Protein AF-A0A7X8L1Z5-F1 (afdb_monomer_lite)

pLDDT: mean 70.14, std 25.86, range [22.23, 98.56]

Foldseek 3Di:
DDDDDDDDDDDDDDDDDDDDDDDDDDDDDDDDDDDDDDDDDDDDDDDDDDDDDDDDDDDDDDDDDDDDDDDDDDDDDDDDDDDDDDDDDDDDDDDDDDDDDDDDDDDDDDDDDDDDDDDDDDDDDDDDDDDDDDDDYDDDDDDDDDDDDDDDDDDDDDDDDDDDDDDDDDDDDDDDDDDDDDDDDDDDVPDDDDPDDDDDYDDDDDDDDDDDDDDDDDDYDDDDDDDDDDDDDDDDDDDDDDDDDDDDDDDDDDDDDDDDDDDDDDDDDDDDDDDDDYDDYDFDWDFPDFDQPDPDQAAEAWDKTKTFTDIDHPAAWAKKWKWKDFPVGDIDTDDIDRHGMDMDHHHDWFKIKMKMKTAGPVGDIDIDIDMHTYDDFDKDKAKDKQNHGQAPDAAELFDKIKIFMDIDTHPDDKWKWKWKQDPVRDIDTDPRDRMDIDHHNDWDKIKIKMWMAHPSGDIDIDIGIHTYYYADDKFWDDKDWPPDQVPAAAQDKTKIFTDIDHPAQWAWKWKWKAFPVRDTDTQDIGRHRMGIDGHHDFAKIKIKMKTAGPSGDIDIDIDIGGYHYWDKDKDWDKQNDPDDAAEAQDKIKTDIDIPRRNADKWKWKWKADPVRDIDIADTPDTGIDGHHDFFKMKMKMWIAGPVGDIDIDIDIHGYDYDAKDFPDWDWDDPPAAAQDWIKIATDIDRQPSFQKKKWKWKDDPPRPDTDGPDIDSDRMDIDGHHDFFKMKIKIWMATPVRRIDIDIDIHGHHHDDWKKKKKFFFFDDQPDFFAGWIWMATPQLAIEIEFQFADDDPPPDDDDCADPVRHGGRRCVCCVPVSVLEHAEYEAQAQARSGCVVVLVCQPPVPSHYYQAYEAADDDPVLPDPDDHNDPSNVVSVVVCVVVVRYDHDAAQDWDDDPQKIKHFLHALVLADDDPHSLLRTTKIWMQRGPVRFIEIEREQAAARNQVSSVVVDDLVRLAGQEYECHNLLFRHYFLVSLVSNLHQEYERRGAVVSVPPCPGNVGNVVSPVVRHPYYHYSHPGMDMDMD

Structure (mmCIF, N/CA/C/O backbone):
data_AF-A0A7X8L1Z5-F1
#
_entry.id   AF-A0A7X8L1Z5-F1
#
loop_
_atom_site.group_PDB
_atom_site.id
_atom_site.type_symbol
_atom_site.label_atom_id
_atom_site.label_alt_id
_atom_site.label_comp_id
_atom_site.label_asym_id
_atom_site.label_entity_id
_atom_site.label_seq_id
_atom_site.pdbx_PDB_ins_code
_atom_site.Cartn_x
_atom_site.Cartn_y
_atom_site.Cartn_z
_atom_site.occupancy
_atom_site.B_iso_or_equiv
_atom_site.auth_seq_id
_atom_site.auth_comp_id
_atom_site.auth_asym_id
_atom_site.auth_atom_id
_atom_site.pdbx_PDB_model_num
ATOM 1 N N . MET A 1 1 ? -41.791 -22.025 27.504 1.00 31.03 1 MET A N 1
ATOM 2 C CA . MET A 1 1 ? -42.723 -23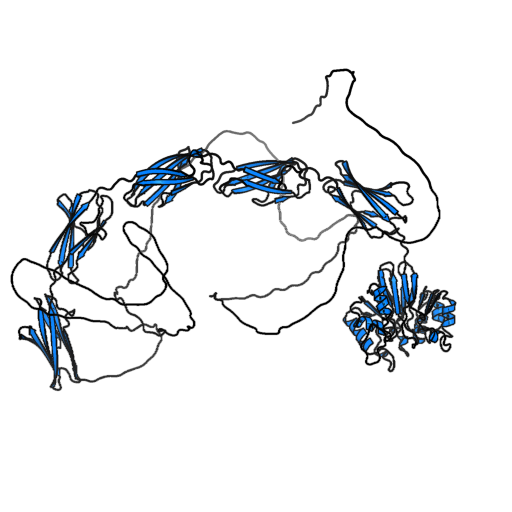.157 27.249 1.00 31.03 1 MET A CA 1
ATOM 3 C C . MET A 1 1 ? -43.768 -22.749 26.196 1.00 31.03 1 MET A C 1
ATOM 5 O O . MET A 1 1 ? -43.553 -21.744 25.533 1.00 31.03 1 MET A O 1
ATOM 9 N N . LYS A 1 2 ? -44.804 -23.564 25.937 1.00 28.52 2 LYS A N 1
ATOM 10 C CA . LYS A 1 2 ? -45.640 -23.544 24.711 1.00 28.52 2 LYS A CA 1
ATOM 11 C C . LYS A 1 2 ? -46.775 -22.493 24.696 1.00 28.52 2 LYS A C 1
ATOM 13 O 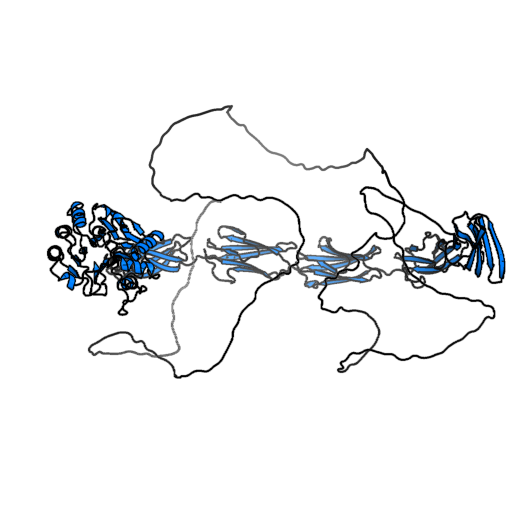O . LYS A 1 2 ? -47.392 -22.276 25.728 1.00 28.52 2 LYS A O 1
ATOM 18 N N . ARG A 1 3 ? -47.151 -22.075 23.467 1.00 29.80 3 ARG A N 1
ATOM 19 C CA . ARG A 1 3 ? -48.397 -21.379 23.017 1.00 29.80 3 ARG A CA 1
ATOM 20 C C . ARG A 1 3 ? -48.553 -19.921 23.505 1.00 29.80 3 ARG A C 1
ATOM 22 O O . ARG A 1 3 ? -48.315 -19.637 24.663 1.00 29.80 3 ARG A O 1
ATOM 29 N N . LYS A 1 4 ? -48.803 -18.920 22.642 1.00 32.81 4 LYS A N 1
ATOM 30 C CA . LYS A 1 4 ? -49.904 -18.687 21.664 1.00 32.81 4 LYS A CA 1
ATOM 31 C C . LYS A 1 4 ? -51.299 -18.575 22.302 1.00 32.81 4 LYS A C 1
ATOM 33 O O . LYS A 1 4 ? -51.945 -19.602 22.484 1.00 32.81 4 LYS A O 1
ATOM 38 N N . LEU A 1 5 ? -51.817 -17.347 22.404 1.00 28.52 5 LEU A N 1
ATOM 39 C CA . LEU A 1 5 ? -52.998 -16.934 21.626 1.00 28.52 5 LEU A CA 1
ATOM 40 C C . LEU A 1 5 ? -53.027 -15.404 21.421 1.00 28.52 5 LEU A C 1
ATOM 42 O O . LEU A 1 5 ? -52.226 -14.689 22.014 1.00 28.52 5 LEU A O 1
ATOM 46 N N . ILE A 1 6 ? -53.905 -14.935 20.532 1.00 34.62 6 ILE A N 1
ATOM 47 C CA . ILE A 1 6 ? -54.082 -13.531 20.127 1.00 34.62 6 ILE A CA 1
ATOM 48 C C . ILE A 1 6 ? -55.367 -12.988 20.759 1.00 34.62 6 ILE A C 1
ATOM 50 O O . ILE A 1 6 ? -56.358 -13.713 20.816 1.00 34.62 6 ILE A O 1
ATOM 54 N N . PHE A 1 7 ? -55.379 -11.705 21.129 1.00 24.94 7 PHE A N 1
ATOM 55 C CA . PHE A 1 7 ? -56.608 -10.913 21.211 1.00 24.94 7 PHE A CA 1
ATOM 56 C C . PHE A 1 7 ? -56.360 -9.483 20.708 1.00 24.94 7 PHE A C 1
ATOM 58 O O . PHE A 1 7 ? -55.353 -8.859 21.033 1.00 24.94 7 PHE A O 1
ATOM 65 N N . THR A 1 8 ? -57.301 -8.967 19.923 1.00 37.53 8 THR A N 1
ATOM 66 C CA . THR A 1 8 ? -57.372 -7.582 19.432 1.00 37.53 8 THR A CA 1
ATOM 67 C C . THR A 1 8 ? -58.816 -7.143 19.607 1.00 37.53 8 THR A C 1
ATOM 69 O O . THR A 1 8 ? -59.666 -7.881 19.123 1.00 37.53 8 THR A O 1
ATOM 72 N N . VAL A 1 9 ? -59.112 -6.008 20.264 1.00 30.67 9 VAL A N 1
ATOM 73 C CA . VAL A 1 9 ? -60.453 -5.365 20.267 1.00 30.67 9 VAL A CA 1
ATOM 74 C C . VAL A 1 9 ? -60.430 -3.997 21.004 1.00 30.67 9 VAL A C 1
ATOM 76 O O . VAL A 1 9 ? -60.041 -3.962 22.163 1.00 30.67 9 VAL A O 1
ATOM 79 N N . LEU A 1 10 ? -60.905 -2.926 20.328 1.00 27.06 10 LEU A N 1
ATOM 80 C CA . LEU A 1 10 ? -61.603 -1.707 20.845 1.00 27.06 10 LEU A CA 1
ATOM 81 C C . LEU A 1 10 ? -60.887 -0.729 21.840 1.00 27.06 10 LEU A C 1
ATOM 83 O O . LEU A 1 10 ? -59.930 -1.113 22.493 1.00 27.06 10 LEU A O 1
ATOM 87 N N . LEU A 1 11 ? -61.306 0.543 22.066 1.00 26.56 11 LEU A N 1
ATOM 88 C CA . LEU A 1 11 ? -62.104 1.568 21.322 1.00 26.56 11 LEU A CA 1
ATOM 89 C C . LEU A 1 11 ? -61.980 2.959 22.022 1.00 26.56 11 LEU A C 1
ATOM 91 O O . LEU A 1 11 ? -61.657 3.002 23.204 1.00 26.56 11 LEU A O 1
ATOM 95 N N . GLY A 1 12 ? -62.364 4.062 21.350 1.00 29.64 12 GLY A N 1
ATOM 96 C CA . GLY A 1 12 ? -62.702 5.379 21.954 1.00 29.64 12 GLY A CA 1
ATOM 97 C C . GLY A 1 12 ? -61.736 6.510 21.541 1.00 29.64 12 GLY A C 1
ATOM 98 O O . GLY A 1 12 ? -60.557 6.389 21.837 1.00 29.64 12 GLY A O 1
ATOM 99 N N . ALA A 1 13 ? -62.062 7.574 20.783 1.00 31.72 13 ALA A N 1
ATOM 100 C CA . ALA A 1 13 ? -63.281 8.396 20.571 1.00 31.72 13 ALA A CA 1
ATOM 101 C C . ALA A 1 13 ? -63.531 9.443 21.696 1.00 31.72 13 ALA A C 1
ATOM 103 O O . ALA A 1 13 ? -63.266 9.136 22.851 1.00 31.72 13 ALA A O 1
ATOM 104 N N . LEU A 1 14 ? -64.024 10.678 21.462 1.00 27.56 14 LEU A N 1
ATOM 105 C CA . LEU A 1 14 ? -64.620 11.319 20.264 1.00 27.56 14 LEU A CA 1
ATOM 106 C C . LEU A 1 14 ? -64.603 12.877 20.365 1.00 27.56 14 LEU A C 1
ATOM 108 O O . LEU A 1 14 ? -64.727 13.369 21.480 1.00 27.56 14 LEU A O 1
ATOM 112 N N . LEU A 1 15 ? -64.532 13.616 19.233 1.00 26.14 15 LEU A N 1
ATOM 113 C CA . LEU A 1 15 ? -65.101 14.969 18.901 1.00 26.14 15 LEU A CA 1
ATOM 114 C C . LEU A 1 15 ? -64.555 15.399 17.494 1.00 26.14 15 LEU A C 1
ATOM 116 O O . LEU A 1 15 ? -63.444 14.986 17.178 1.00 26.14 15 LEU A O 1
ATOM 120 N N . VAL A 1 16 ? -65.187 16.097 16.520 1.00 31.05 16 VAL A N 1
ATOM 121 C CA . VAL A 1 16 ? -66.483 16.821 16.319 1.00 31.05 16 VAL A CA 1
ATOM 122 C C . VAL A 1 16 ? -66.483 18.297 16.805 1.00 31.05 16 VAL A C 1
ATOM 124 O O . VAL A 1 16 ? -66.268 18.506 17.988 1.00 31.05 16 VAL A O 1
ATOM 127 N N . VAL A 1 17 ? -66.734 19.367 16.009 1.00 29.42 17 VAL A N 1
ATOM 128 C CA . VAL A 1 17 ? -66.926 19.553 14.535 1.00 29.42 17 VAL A CA 1
ATOM 129 C C . VAL A 1 17 ? -66.582 21.006 14.066 1.00 29.42 17 VAL A C 1
ATOM 131 O O . VAL A 1 17 ? -66.389 21.890 14.891 1.00 29.42 17 VAL A O 1
ATOM 134 N N . LEU A 1 18 ? -66.512 21.227 12.740 1.00 32.94 18 LEU A N 1
ATOM 135 C CA . LEU A 1 18 ? -66.265 22.465 11.942 1.00 32.94 18 LEU A CA 1
ATOM 136 C C . LEU A 1 18 ? -66.753 23.850 12.464 1.00 32.94 18 LEU A C 1
ATOM 138 O O . LEU A 1 18 ? -67.909 23.972 12.866 1.00 32.94 18 LEU A O 1
ATOM 142 N N . SER A 1 19 ? -65.962 24.924 12.232 1.00 31.11 19 SER A N 1
ATOM 143 C CA . SER A 1 19 ? -66.313 26.178 11.477 1.00 31.11 19 SER A CA 1
ATOM 144 C C . SER A 1 19 ? -65.438 27.417 11.830 1.00 31.11 19 SER A C 1
ATOM 146 O O . SER A 1 19 ? -64.791 27.420 12.871 1.00 31.11 19 SER A O 1
ATOM 148 N N . HIS A 1 20 ? -65.505 28.482 11.001 1.00 29.56 20 HIS A N 1
ATOM 149 C CA . HIS A 1 20 ? -64.754 29.774 11.018 1.00 29.56 20 HIS A CA 1
ATOM 150 C C . HIS A 1 20 ? -63.300 29.692 10.478 1.00 29.56 20 HIS A C 1
ATOM 152 O O . HIS A 1 20 ? -62.612 28.730 10.797 1.00 29.56 20 HIS A O 1
ATOM 158 N N . SER A 1 21 ? -62.722 30.562 9.623 1.00 29.17 21 SER A N 1
ATOM 159 C CA . SER A 1 21 ? -63.048 31.857 8.952 1.00 29.17 21 SER A CA 1
ATOM 160 C C . SER A 1 21 ? -62.387 33.134 9.521 1.00 29.17 21 SER A C 1
ATOM 162 O O . SER A 1 21 ? -62.649 33.484 10.663 1.00 29.17 21 SER A O 1
ATOM 164 N N . VAL A 1 22 ? -61.698 33.886 8.629 1.00 30.58 22 VAL A N 1
ATOM 165 C CA . VAL A 1 22 ? -61.209 35.299 8.727 1.00 30.58 22 VAL A CA 1
ATOM 166 C C . VAL A 1 22 ? -59.967 35.560 9.624 1.00 30.58 22 VAL A C 1
ATOM 168 O O . VAL A 1 22 ? -59.909 35.020 10.718 1.00 30.58 22 VAL A O 1
ATOM 171 N N . ALA A 1 23 ? -58.982 36.432 9.306 1.00 32.50 23 ALA A N 1
ATOM 172 C CA . ALA A 1 23 ? -58.374 36.948 8.044 1.00 32.50 23 ALA A CA 1
ATOM 173 C C . ALA A 1 23 ? -57.169 37.898 8.360 1.00 32.50 23 ALA A C 1
ATOM 175 O O . ALA A 1 23 ? -57.100 38.377 9.486 1.00 32.50 23 ALA A O 1
ATOM 176 N N . VAL A 1 24 ? -56.379 38.297 7.329 1.00 32.56 24 VAL A N 1
ATOM 177 C CA . VAL A 1 24 ? -55.688 39.628 7.180 1.00 32.56 24 VAL A CA 1
ATOM 178 C C . VAL A 1 24 ? -54.509 39.934 8.149 1.00 32.56 24 VAL A C 1
ATOM 180 O O . VAL A 1 24 ? -54.514 39.478 9.282 1.00 32.56 24 VAL A O 1
ATOM 183 N N . CYS A 1 25 ? -53.427 40.672 7.827 1.00 30.58 25 CYS A N 1
ATOM 184 C CA . CYS A 1 25 ? -52.890 41.390 6.635 1.00 30.58 25 CYS A CA 1
ATOM 185 C C . CYS A 1 25 ? -51.345 41.139 6.577 1.00 30.58 25 CYS A C 1
ATOM 187 O O . CYS A 1 25 ? -50.860 40.409 7.437 1.00 30.58 25 CYS A O 1
ATOM 189 N N . ALA A 1 26 ? -50.453 41.665 5.720 1.00 32.69 26 ALA A N 1
ATOM 190 C CA . ALA A 1 26 ? -50.363 42.663 4.625 1.00 32.69 26 ALA A CA 1
ATOM 191 C C . ALA A 1 26 ? -48.985 42.412 3.924 1.00 32.69 26 ALA A C 1
ATOM 193 O O . ALA A 1 26 ? -48.121 41.816 4.567 1.00 32.69 26 ALA A O 1
ATOM 194 N N . CYS A 1 27 ? -48.622 42.838 2.706 1.00 28.25 27 CYS A N 1
ATOM 195 C CA . CYS A 1 27 ? -49.289 43.497 1.571 1.00 28.25 27 CYS A CA 1
ATOM 196 C C . CYS A 1 27 ? -48.430 43.235 0.297 1.00 28.25 27 CYS A C 1
ATOM 198 O O . CYS A 1 27 ? -47.207 43.230 0.407 1.00 28.25 27 CYS A O 1
ATOM 200 N N . ASP A 1 28 ? -49.088 42.999 -0.846 1.00 33.00 28 ASP A N 1
ATOM 201 C CA . ASP A 1 28 ? -49.024 43.763 -2.118 1.00 33.00 28 ASP A CA 1
ATOM 202 C C . ASP A 1 28 ? -47.635 44.031 -2.799 1.00 33.00 28 ASP A C 1
ATOM 204 O O . ASP A 1 28 ? -46.671 44.399 -2.137 1.00 33.00 28 ASP A O 1
ATOM 208 N N . ASP A 1 29 ? -47.448 43.957 -4.134 1.00 32.94 29 ASP A N 1
ATOM 209 C CA . ASP A 1 29 ? -48.380 43.625 -5.238 1.00 32.94 29 ASP A CA 1
ATOM 210 C C . ASP A 1 29 ? -47.686 43.355 -6.612 1.00 32.94 29 ASP A C 1
ATOM 212 O O . ASP A 1 29 ? -46.483 43.572 -6.729 1.00 32.94 29 ASP A O 1
ATOM 216 N N . ILE A 1 30 ? -48.490 43.004 -7.643 1.00 29.25 30 ILE A N 1
ATOM 217 C CA . ILE A 1 30 ? -48.342 43.299 -9.111 1.00 29.25 30 ILE A CA 1
ATOM 218 C C . ILE A 1 30 ? -47.071 42.758 -9.843 1.00 29.25 30 ILE A C 1
ATOM 220 O O . ILE A 1 30 ? -45.951 43.098 -9.487 1.00 29.25 30 ILE A O 1
ATOM 224 N N . THR A 1 31 ? -47.097 41.824 -10.821 1.00 30.09 31 THR A N 1
ATOM 225 C CA . THR A 1 31 ? -47.753 41.730 -12.172 1.00 30.09 31 THR A CA 1
ATOM 226 C C . THR A 1 31 ? -47.145 42.689 -13.242 1.00 30.09 31 THR A C 1
ATOM 228 O O . THR A 1 31 ? -46.479 43.644 -12.870 1.00 30.09 31 THR A O 1
ATOM 231 N N . VAL A 1 32 ? -47.212 42.495 -14.580 1.00 30.80 32 VAL A N 1
ATOM 232 C CA . VAL A 1 32 ? -48.039 41.630 -15.463 1.00 30.80 32 VAL A CA 1
ATOM 233 C C . VAL A 1 32 ? -47.394 41.452 -16.881 1.00 30.80 32 VAL A C 1
ATOM 235 O O . VAL A 1 32 ? -46.635 42.326 -17.274 1.00 30.80 32 VAL A O 1
ATOM 238 N N . GLU A 1 33 ? -47.737 40.370 -17.615 1.00 30.11 33 GLU A N 1
ATOM 239 C CA . GLU A 1 33 ? -47.738 40.139 -19.107 1.00 30.11 33 GLU A CA 1
ATOM 240 C C . GLU A 1 33 ? -46.470 40.406 -19.991 1.00 30.11 33 GLU A C 1
ATOM 242 O O . GLU A 1 33 ? -45.600 41.190 -19.642 1.00 30.11 33 GLU A O 1
ATOM 247 N N . ASN A 1 34 ? -46.146 39.559 -20.994 1.00 31.00 34 ASN A N 1
ATOM 248 C CA . ASN A 1 34 ? -46.518 39.518 -22.445 1.00 31.00 34 ASN A CA 1
ATOM 249 C C . ASN A 1 34 ? -46.028 40.759 -23.271 1.00 31.00 34 ASN A C 1
ATOM 251 O O . ASN A 1 34 ? -45.773 41.807 -22.697 1.00 31.00 34 ASN A O 1
ATOM 255 N N . ASP A 1 35 ? -45.844 40.764 -24.605 1.00 30.86 35 ASP A N 1
ATOM 256 C CA . ASP A 1 35 ? -46.260 39.844 -25.685 1.00 30.86 35 ASP A CA 1
ATOM 257 C C . ASP A 1 35 ? -45.525 40.137 -27.041 1.00 30.86 35 ASP A C 1
ATOM 259 O O . ASP A 1 35 ? -44.952 41.217 -27.180 1.00 30.86 35 ASP A O 1
ATOM 263 N N . LEU A 1 36 ? -45.667 39.260 -28.063 1.00 29.14 36 LEU A N 1
ATOM 264 C CA . LEU A 1 36 ? -45.465 39.489 -29.532 1.00 29.14 36 LEU A CA 1
ATOM 265 C C . LEU A 1 36 ? -44.030 39.859 -30.050 1.00 29.14 36 LEU A C 1
ATOM 267 O O . LEU A 1 36 ? -43.188 40.312 -29.289 1.00 29.14 36 LEU A O 1
ATOM 271 N N . LEU A 1 37 ? -43.640 39.775 -31.345 1.00 28.55 37 LEU A N 1
ATOM 272 C CA . LEU A 1 37 ? -43.976 38.919 -32.517 1.00 28.55 37 LEU A CA 1
ATOM 273 C C . LEU A 1 37 ? -42.913 39.089 -33.646 1.00 28.55 37 LEU A C 1
ATOM 275 O O . LEU A 1 37 ? -42.293 40.142 -33.724 1.00 28.55 37 LEU A O 1
ATOM 279 N N . ASN A 1 38 ? -42.893 38.149 -34.613 1.00 29.39 38 ASN A N 1
ATOM 280 C CA . ASN A 1 38 ? -42.380 38.258 -36.008 1.00 29.39 38 ASN A CA 1
ATOM 281 C C . ASN A 1 38 ? -40.851 38.447 -36.220 1.00 29.39 38 ASN A C 1
ATOM 283 O O . ASN A 1 38 ? -40.233 39.248 -35.539 1.00 29.39 38 ASN A O 1
ATOM 287 N N . ASN A 1 39 ? -40.130 37.698 -37.077 1.00 29.89 39 ASN A N 1
ATOM 288 C CA . ASN A 1 39 ? -40.302 37.158 -38.458 1.00 29.89 39 ASN A CA 1
ATOM 289 C C . ASN A 1 39 ? -39.622 38.028 -39.543 1.00 29.89 39 ASN A C 1
ATOM 291 O O . ASN A 1 39 ? -39.579 39.244 -39.397 1.00 29.89 39 ASN A O 1
ATOM 295 N N . VAL A 1 40 ? -39.220 37.376 -40.657 1.00 31.50 40 VAL A N 1
ATOM 296 C CA . VAL A 1 40 ? -38.473 37.881 -41.848 1.00 31.50 40 VAL A CA 1
ATOM 297 C C . VAL A 1 40 ? -36.939 37.928 -41.656 1.00 31.50 40 VAL A C 1
ATOM 299 O O . VAL A 1 40 ? -36.495 38.414 -40.624 1.00 31.50 40 VAL A O 1
ATOM 302 N N . ALA A 1 41 ? -36.067 37.512 -42.595 1.00 31.06 41 ALA A N 1
ATOM 303 C CA . ALA A 1 41 ? -36.121 36.513 -43.692 1.00 31.06 41 ALA A CA 1
ATOM 304 C C . ALA A 1 41 ? -34.689 36.286 -44.272 1.00 31.06 41 ALA A C 1
ATOM 306 O O . ALA A 1 41 ? -33.790 37.056 -43.958 1.00 31.06 41 ALA A O 1
ATOM 307 N N . GLU A 1 42 ? -34.549 35.285 -45.156 1.00 31.81 42 GLU A N 1
ATOM 308 C CA . GLU A 1 42 ? -33.520 35.124 -46.219 1.00 31.81 42 GLU A CA 1
ATOM 309 C C . GLU A 1 42 ? -32.019 34.935 -45.853 1.00 31.81 42 GLU A C 1
ATOM 311 O O . GLU A 1 42 ? -31.296 35.856 -45.493 1.00 31.81 42 GLU A O 1
ATOM 316 N N . ASP A 1 43 ? -31.578 33.688 -46.076 1.00 32.19 43 ASP A N 1
ATOM 317 C CA . ASP A 1 43 ? -30.463 33.260 -46.944 1.00 32.19 43 ASP A CA 1
ATOM 318 C C . ASP A 1 43 ? -28.969 33.581 -46.660 1.00 32.19 43 ASP A C 1
ATOM 320 O O . ASP A 1 43 ? -28.426 34.625 -47.013 1.00 32.19 43 ASP A O 1
ATOM 324 N N . ASP A 1 44 ? -28.290 32.489 -46.266 1.00 30.78 44 ASP A N 1
ATOM 325 C CA . ASP A 1 44 ? -27.117 31.876 -46.937 1.00 30.78 44 ASP A CA 1
ATOM 326 C C . ASP A 1 44 ? -25.705 32.004 -46.294 1.00 30.78 44 ASP A C 1
ATOM 328 O O . ASP A 1 44 ? -25.262 33.059 -45.852 1.00 30.78 44 ASP A O 1
ATOM 332 N N . LYS A 1 45 ? -24.991 30.865 -46.360 1.00 30.77 45 LYS A N 1
ATOM 333 C CA . LYS A 1 45 ? -23.546 30.586 -46.156 1.00 30.77 45 LYS A CA 1
ATOM 334 C C . LYS A 1 45 ? -22.906 30.511 -44.754 1.00 30.77 45 LYS A C 1
ATOM 336 O O . LYS A 1 45 ? -22.658 31.500 -44.080 1.00 30.77 45 LYS A O 1
ATOM 341 N N . ASP A 1 46 ? -22.466 29.277 -44.483 1.00 29.73 46 ASP A N 1
ATOM 342 C CA . ASP A 1 46 ? -21.099 28.868 -44.109 1.00 29.73 46 ASP A CA 1
ATOM 343 C C . ASP A 1 46 ? -20.485 29.145 -42.712 1.00 29.73 46 ASP A C 1
ATOM 345 O O . ASP A 1 46 ? -20.172 30.264 -42.324 1.00 29.73 46 ASP A O 1
ATOM 349 N N . VAL A 1 47 ? -20.114 28.010 -42.092 1.00 31.09 47 VAL A N 1
ATOM 350 C CA . VAL A 1 47 ? -18.838 27.719 -41.395 1.00 31.09 47 VAL A CA 1
ATOM 351 C C . VAL A 1 47 ? -18.582 28.282 -39.978 1.00 31.09 47 VAL A C 1
ATOM 353 O O . VAL A 1 47 ? -18.284 29.447 -39.749 1.00 31.09 47 VAL A O 1
ATOM 356 N N . ASP A 1 48 ? -18.592 27.327 -39.041 1.00 29.41 48 ASP A N 1
ATOM 357 C CA . ASP A 1 48 ? -17.757 27.142 -37.843 1.00 29.41 48 ASP A CA 1
ATOM 358 C C . ASP A 1 48 ? -17.391 28.297 -36.882 1.00 29.41 48 ASP A C 1
ATOM 360 O O . ASP A 1 48 ? -16.480 29.097 -37.080 1.00 29.41 48 ASP A O 1
ATOM 364 N N . SER A 1 49 ? -17.889 28.112 -35.653 1.00 28.52 49 SER A N 1
ATOM 365 C CA . SER A 1 49 ? -17.141 28.285 -34.394 1.00 28.52 49 SER A CA 1
ATOM 366 C C . SER A 1 49 ? -16.659 29.692 -33.999 1.00 28.52 49 SER A C 1
ATOM 368 O O . SER A 1 49 ? -15.485 30.036 -34.113 1.00 28.52 49 SER A O 1
ATOM 370 N N . VAL A 1 50 ? -17.530 30.457 -33.326 1.00 26.34 50 VAL A N 1
ATOM 371 C CA . VAL A 1 50 ? -17.089 31.567 -32.462 1.00 26.34 50 VAL A CA 1
ATOM 372 C C . VAL A 1 50 ? -17.817 31.563 -31.115 1.00 26.34 50 VAL A C 1
ATOM 374 O O . VAL A 1 50 ? -19.018 31.802 -31.038 1.00 26.34 50 VAL A O 1
ATOM 377 N N . ALA A 1 51 ? -17.044 31.400 -30.040 1.00 29.16 51 ALA A N 1
ATOM 378 C CA . ALA A 1 51 ? -17.282 32.058 -28.755 1.00 29.16 51 ALA A CA 1
ATOM 379 C C . ALA A 1 51 ? -16.048 32.959 -28.512 1.00 29.16 51 ALA A C 1
ATOM 381 O O . ALA A 1 51 ? -14.922 32.470 -28.550 1.00 29.16 51 ALA A O 1
ATOM 382 N N . ILE A 1 52 ? -16.135 34.296 -28.459 1.00 28.78 52 ILE A N 1
ATOM 383 C CA . ILE A 1 52 ? -16.829 35.097 -27.427 1.00 28.78 52 ILE A CA 1
ATOM 384 C C . ILE A 1 52 ? -16.274 34.660 -26.051 1.00 28.78 52 ILE A C 1
ATOM 386 O O . ILE A 1 52 ? -16.780 33.701 -25.482 1.00 28.78 52 ILE A O 1
ATOM 390 N N . ARG A 1 53 ? -15.128 35.170 -25.540 1.00 29.47 53 ARG A N 1
ATOM 391 C CA . ARG A 1 53 ? -14.553 36.554 -25.525 1.00 29.47 53 ARG A CA 1
ATOM 392 C C . ARG A 1 53 ? -15.507 37.550 -24.829 1.00 29.47 53 ARG A C 1
ATOM 394 O O . ARG A 1 53 ? -16.689 37.514 -25.122 1.00 29.47 53 ARG A O 1
ATOM 401 N N . LEU A 1 54 ? -15.105 38.497 -23.970 1.00 30.09 54 LEU A N 1
ATOM 402 C CA . LEU A 1 54 ? -13.794 38.938 -23.437 1.00 30.09 54 LEU A CA 1
ATOM 403 C C . LEU A 1 54 ? -13.807 38.836 -21.880 1.00 30.09 54 LEU A C 1
ATOM 405 O O . LEU A 1 54 ? -14.747 38.256 -21.350 1.00 30.09 54 LEU A O 1
ATOM 409 N N . ALA A 1 55 ? -12.811 39.221 -21.069 1.00 29.34 55 ALA A N 1
ATOM 410 C CA . ALA A 1 55 ? -12.173 40.535 -20.815 1.00 29.34 55 ALA A CA 1
ATOM 411 C C . ALA A 1 55 ? -11.126 40.330 -19.678 1.00 29.34 55 ALA A C 1
ATOM 413 O O . ALA A 1 55 ? -11.271 39.357 -18.946 1.00 29.34 55 ALA A O 1
ATOM 414 N N . GLU A 1 56 ? -10.077 41.115 -19.381 1.00 30.03 56 GLU A N 1
ATOM 415 C CA . GLU A 1 56 ? -9.384 42.341 -19.859 1.00 30.03 56 GLU A CA 1
ATOM 416 C C . GLU A 1 56 ? -8.025 42.385 -19.068 1.00 30.03 56 GLU A C 1
ATOM 418 O O . GLU A 1 56 ? -7.915 41.680 -18.070 1.00 30.03 56 GLU A O 1
ATOM 423 N N . HIS A 1 57 ? -6.926 43.105 -19.359 1.00 29.50 57 HIS A N 1
ATOM 424 C CA . HIS A 1 57 ? -6.502 44.049 -20.409 1.00 29.50 57 HIS A CA 1
ATOM 425 C C . HIS A 1 57 ? -4.938 44.125 -20.436 1.00 29.50 57 HIS A C 1
ATOM 427 O O . HIS A 1 57 ? -4.329 43.999 -19.383 1.00 29.50 57 HIS A O 1
ATOM 433 N N . TYR A 1 58 ? -4.320 44.370 -21.608 1.00 27.81 58 TYR A N 1
ATOM 434 C CA . TYR A 1 58 ? -3.204 45.320 -21.900 1.00 27.81 58 TYR A CA 1
ATOM 435 C C . TYR A 1 58 ? -1.945 45.442 -20.968 1.00 27.81 58 TYR A C 1
ATOM 437 O O . TYR A 1 58 ? -2.070 45.590 -19.763 1.00 27.81 58 TYR A O 1
ATOM 445 N N . ASN A 1 59 ? -0.689 45.560 -21.458 1.00 28.22 59 ASN A N 1
ATOM 446 C CA . ASN A 1 59 ? -0.177 45.535 -22.845 1.00 28.22 59 ASN A CA 1
ATOM 447 C C . ASN A 1 59 ? 1.370 45.363 -22.982 1.00 28.22 59 ASN A C 1
ATOM 449 O O . ASN A 1 59 ? 2.124 45.830 -22.138 1.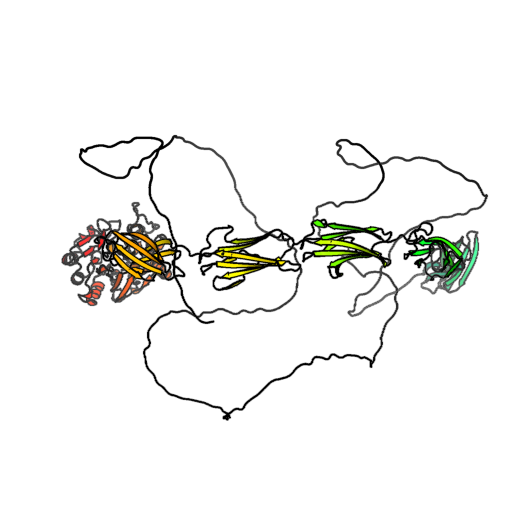00 28.22 59 ASN A O 1
ATOM 453 N N . SER A 1 60 ? 1.796 44.817 -24.133 1.00 29.72 60 SER A N 1
ATOM 454 C CA . SER A 1 60 ? 2.966 45.185 -24.982 1.00 29.72 60 SER A CA 1
ATOM 455 C C . SER A 1 60 ? 4.419 45.384 -24.459 1.00 29.72 60 SER A C 1
ATOM 457 O O . SER A 1 60 ? 4.693 46.335 -23.734 1.00 29.72 60 SER A O 1
ATOM 459 N N . THR A 1 61 ? 5.363 44.702 -25.151 1.00 29.33 61 THR A N 1
ATOM 460 C CA . THR A 1 61 ? 6.699 45.187 -25.649 1.00 29.33 61 THR A CA 1
ATOM 461 C C . THR A 1 61 ? 7.843 45.507 -24.650 1.00 29.33 61 THR A C 1
ATOM 463 O O . THR A 1 61 ? 7.580 45.970 -23.554 1.00 29.33 61 THR A O 1
ATOM 466 N N . SER A 1 62 ? 9.152 45.350 -24.956 1.00 28.86 62 SER A N 1
ATOM 467 C CA . SER A 1 62 ? 9.869 44.793 -26.138 1.00 28.86 62 SER A CA 1
ATOM 468 C C . SER A 1 62 ? 11.406 44.686 -25.949 1.00 28.86 62 SER A C 1
ATOM 470 O O . SER A 1 62 ? 11.986 45.575 -25.340 1.00 28.86 62 SER A O 1
ATOM 472 N N . PHE A 1 63 ? 12.039 43.741 -26.672 1.00 25.84 63 PHE A N 1
ATOM 473 C CA . PHE A 1 63 ? 13.417 43.770 -27.237 1.00 25.84 63 PHE A CA 1
ATOM 474 C C . PHE A 1 63 ? 14.698 43.744 -26.351 1.00 25.84 63 PHE A C 1
ATOM 476 O O . PHE A 1 63 ? 14.791 44.340 -25.287 1.00 25.84 63 PHE A O 1
ATOM 483 N N . SER A 1 64 ? 15.743 43.146 -26.955 1.00 26.16 64 SER A N 1
ATOM 484 C CA . SER A 1 64 ? 17.208 43.289 -26.739 1.00 26.16 64 SER A CA 1
ATOM 485 C C . SER A 1 64 ? 17.897 42.812 -25.441 1.00 26.16 64 SER A C 1
ATOM 487 O O . SER A 1 64 ? 17.614 43.251 -24.335 1.00 26.16 64 SER A O 1
ATOM 489 N N . SER A 1 65 ? 18.924 41.981 -25.653 1.00 27.97 65 SER A N 1
ATOM 490 C CA . SER A 1 65 ? 20.017 41.546 -24.759 1.00 27.97 65 SER A CA 1
ATOM 491 C C . SER A 1 65 ? 21.375 42.057 -25.322 1.00 27.97 65 SER A C 1
ATOM 493 O O . SER A 1 65 ? 21.334 42.751 -26.344 1.00 27.97 65 SER A O 1
ATOM 495 N N . PRO A 1 66 ? 22.586 41.707 -24.808 1.00 55.94 66 PRO A N 1
ATOM 496 C CA . PRO A 1 66 ? 23.042 41.201 -23.495 1.00 55.94 66 PRO A CA 1
ATOM 497 C C . PRO A 1 66 ? 23.978 42.276 -22.820 1.00 55.94 66 PRO A C 1
ATOM 499 O O . PRO A 1 66 ? 23.550 43.426 -22.943 1.00 55.94 66 PRO A O 1
ATOM 502 N N . PRO A 1 67 ? 25.151 42.069 -22.120 1.00 46.06 67 PRO A N 1
ATOM 503 C CA . PRO A 1 67 ? 26.273 41.106 -22.356 1.00 46.06 67 PRO A CA 1
ATOM 504 C C . PRO A 1 67 ? 27.043 40.488 -21.129 1.00 46.06 67 PRO A C 1
ATOM 506 O O . PRO A 1 67 ? 27.053 41.051 -20.041 1.00 46.06 67 PRO A O 1
ATOM 509 N N . THR A 1 68 ? 27.862 39.437 -21.385 1.00 30.89 68 THR A N 1
ATOM 510 C CA . THR A 1 68 ? 29.155 39.052 -20.699 1.00 30.89 68 THR A CA 1
ATOM 511 C C . THR A 1 68 ? 29.175 38.611 -19.202 1.00 30.89 68 THR A C 1
ATOM 513 O O . THR A 1 68 ? 28.265 38.962 -18.468 1.00 30.89 68 THR A O 1
ATOM 516 N N . PHE A 1 69 ? 30.155 37.855 -18.639 1.00 27.36 69 PHE A N 1
ATOM 517 C CA . PHE A 1 69 ? 31.408 37.182 -19.110 1.00 27.36 69 PHE A CA 1
ATOM 518 C C . PHE A 1 69 ? 31.869 36.052 -18.120 1.00 27.36 69 PHE A C 1
ATOM 520 O O . PHE A 1 69 ? 31.784 36.304 -16.924 1.00 27.36 69 PHE A O 1
ATOM 527 N N . SER A 1 70 ? 32.497 34.940 -18.593 1.00 29.22 70 SER A N 1
ATOM 528 C CA . SER A 1 70 ? 33.441 33.987 -17.880 1.00 29.22 70 SER A CA 1
ATOM 529 C C . SER A 1 70 ? 32.980 33.277 -16.569 1.00 29.22 70 SER A C 1
ATOM 531 O O . SER A 1 70 ? 32.078 33.780 -15.920 1.00 29.22 70 SER A O 1
ATOM 533 N N . SER A 1 71 ? 33.513 32.163 -16.019 1.00 31.16 71 SER A N 1
ATOM 534 C CA . SER A 1 71 ? 34.395 30.982 -16.332 1.00 31.16 71 SER A CA 1
ATOM 535 C C . SER A 1 71 ? 34.227 29.976 -15.133 1.00 31.16 71 SER A C 1
ATOM 537 O O . SER A 1 71 ? 33.465 30.320 -14.234 1.00 31.16 71 SER A O 1
ATOM 539 N N . ALA A 1 72 ? 34.798 28.771 -14.922 1.00 30.00 72 ALA A N 1
ATOM 540 C CA . ALA A 1 72 ? 35.856 27.856 -15.439 1.00 30.00 72 ALA A CA 1
ATOM 541 C C . ALA A 1 72 ? 35.400 26.374 -15.098 1.00 30.00 72 ALA A C 1
ATOM 543 O O . ALA A 1 72 ? 34.286 26.250 -14.592 1.00 30.00 72 ALA A O 1
ATOM 544 N N . ILE A 1 73 ? 36.016 25.196 -15.357 1.00 30.06 73 ILE A N 1
ATOM 545 C CA . ILE A 1 73 ? 37.391 24.675 -15.619 1.00 30.06 73 ILE A CA 1
ATOM 546 C C . ILE A 1 73 ? 38.285 24.602 -14.343 1.00 30.06 73 ILE A C 1
ATOM 548 O O . ILE A 1 73 ? 38.574 25.653 -13.779 1.00 30.06 73 ILE A O 1
ATOM 552 N N . ASP A 1 74 ? 38.775 23.446 -13.835 1.00 30.73 74 ASP A N 1
ATOM 553 C CA . ASP A 1 74 ? 38.544 22.015 -14.184 1.00 30.73 74 ASP A CA 1
ATOM 554 C C . ASP A 1 74 ? 38.951 21.000 -13.062 1.00 30.73 74 ASP A C 1
ATOM 556 O O . ASP A 1 74 ? 39.592 21.388 -12.090 1.00 30.73 74 ASP A O 1
ATOM 560 N N . GLU A 1 75 ? 38.603 19.715 -13.262 1.00 30.08 75 GLU A N 1
ATOM 561 C CA . GLU A 1 75 ? 39.266 18.433 -12.865 1.00 30.08 75 GLU A CA 1
ATOM 562 C C . GLU A 1 75 ? 39.826 18.044 -11.444 1.00 30.08 75 GLU A C 1
ATOM 564 O O . GLU A 1 75 ? 40.658 18.713 -10.841 1.00 30.08 75 GLU A O 1
ATOM 569 N N . ASN A 1 76 ? 39.567 16.756 -11.109 1.00 29.59 76 ASN A N 1
ATOM 570 C CA . ASN A 1 76 ? 40.481 15.699 -10.580 1.00 29.59 76 ASN A CA 1
ATOM 571 C C . ASN A 1 76 ? 40.714 15.368 -9.070 1.00 29.59 76 ASN A C 1
ATOM 573 O O . ASN A 1 76 ? 40.559 16.176 -8.161 1.00 29.59 76 ASN A O 1
ATOM 577 N N . SER A 1 77 ? 41.163 14.106 -8.866 1.00 28.84 77 SER A N 1
ATOM 578 C CA . SER A 1 77 ? 41.401 13.291 -7.637 1.00 28.84 77 SER A CA 1
ATOM 579 C C . SER A 1 77 ? 40.144 12.740 -6.920 1.00 28.84 77 SER A C 1
ATOM 581 O O . SER A 1 77 ? 39.177 13.474 -6.764 1.00 28.84 77 SER A O 1
ATOM 583 N N . HIS A 1 78 ? 39.952 11.456 -6.552 1.00 30.44 78 HIS A N 1
ATOM 584 C CA . HIS A 1 78 ? 40.736 10.230 -6.218 1.00 30.44 78 HIS A CA 1
ATOM 585 C C . HIS A 1 78 ? 41.070 9.968 -4.725 1.00 30.44 78 HIS A C 1
ATOM 587 O O . HIS A 1 78 ? 41.973 10.588 -4.184 1.00 30.44 78 HIS A O 1
ATOM 593 N N . ILE A 1 79 ? 40.471 8.870 -4.214 1.00 26.73 79 ILE A N 1
ATOM 594 C CA . ILE A 1 79 ? 41.085 7.777 -3.409 1.00 26.73 79 ILE A CA 1
ATOM 595 C C . ILE A 1 79 ? 41.313 7.974 -1.883 1.00 26.73 79 ILE A C 1
ATOM 597 O O . ILE A 1 79 ? 41.928 8.938 -1.458 1.00 26.73 79 ILE A O 1
ATOM 601 N N . GLU A 1 80 ? 40.885 6.945 -1.116 1.00 27.36 80 GLU A N 1
ATOM 602 C CA . GLU A 1 80 ? 41.316 6.541 0.253 1.00 27.36 80 GLU A CA 1
ATOM 603 C C . GLU A 1 80 ? 41.058 7.482 1.466 1.00 27.36 80 GLU A C 1
ATOM 605 O O . GLU A 1 80 ? 40.875 8.682 1.315 1.00 27.36 80 GLU A O 1
ATOM 610 N N . ASN A 1 81 ? 41.025 7.005 2.728 1.00 28.55 81 ASN A N 1
ATOM 611 C CA . ASN A 1 81 ? 40.483 5.736 3.266 1.00 28.55 81 ASN A CA 1
ATOM 612 C C . ASN A 1 81 ? 40.239 5.822 4.798 1.00 28.55 81 ASN A C 1
ATOM 614 O O . ASN A 1 81 ? 40.680 6.767 5.438 1.00 28.55 81 ASN A O 1
ATOM 618 N N . VAL A 1 82 ? 39.600 4.777 5.350 1.00 27.47 82 VAL A N 1
ATOM 619 C CA . VAL A 1 82 ? 39.784 4.173 6.701 1.00 27.47 82 VAL A CA 1
ATOM 620 C C . VAL A 1 82 ? 40.009 5.074 7.932 1.00 27.47 82 VAL A C 1
ATOM 622 O O . VAL A 1 82 ? 41.047 5.703 8.110 1.00 27.47 82 VAL A O 1
ATOM 625 N N . THR A 1 83 ? 39.083 4.947 8.887 1.00 32.09 83 THR A N 1
ATOM 626 C CA . THR A 1 83 ? 39.301 4.636 10.325 1.00 32.09 83 THR A CA 1
ATOM 627 C C . THR A 1 83 ? 37.887 4.447 10.924 1.00 32.09 83 THR A C 1
ATOM 629 O O . THR A 1 83 ? 37.068 5.356 10.829 1.00 32.09 83 THR A O 1
ATOM 632 N N . GLU A 1 84 ? 37.403 3.301 11.432 1.00 30.27 84 GLU A N 1
ATOM 633 C CA . GLU A 1 84 ? 38.035 2.143 12.109 1.00 30.27 84 GLU A CA 1
ATOM 634 C C . GLU A 1 84 ? 38.949 2.593 13.255 1.00 30.27 84 GLU A C 1
ATOM 636 O O . GLU A 1 84 ? 39.780 3.469 13.088 1.00 30.27 84 GLU A O 1
ATOM 641 N N . ILE A 1 85 ? 38.753 2.157 14.498 1.00 32.41 85 ILE A N 1
ATOM 642 C CA . ILE A 1 85 ? 38.811 0.786 15.048 1.00 32.41 85 ILE A CA 1
ATOM 643 C C . ILE A 1 85 ? 37.798 0.733 16.228 1.00 32.41 85 ILE A C 1
ATOM 645 O O . ILE A 1 85 ? 37.723 1.707 16.974 1.00 32.41 85 ILE A O 1
ATOM 649 N N . GLN A 1 86 ? 36.894 -0.235 16.459 1.00 29.61 86 GLN A N 1
ATOM 650 C CA . GLN A 1 86 ? 36.734 -1.658 16.077 1.00 29.61 86 GLN A CA 1
ATOM 651 C C . GLN A 1 86 ? 37.651 -2.648 16.846 1.00 29.61 86 GLN A C 1
ATOM 653 O O . GLN A 1 86 ? 38.438 -2.206 17.670 1.00 29.61 86 GLN A O 1
ATOM 658 N N . LEU A 1 87 ? 37.524 -3.960 16.572 1.00 28.41 87 LEU A N 1
ATOM 659 C CA . LEU A 1 87 ? 38.435 -5.063 16.961 1.00 28.41 87 LEU A CA 1
ATOM 660 C C . LEU A 1 87 ? 38.538 -5.397 18.477 1.00 28.41 87 LEU A C 1
ATOM 662 O O . LEU A 1 87 ? 38.258 -4.562 19.331 1.00 28.41 87 LEU A O 1
ATOM 666 N N . ASP A 1 88 ? 38.846 -6.627 18.916 1.00 28.33 88 ASP A N 1
ATOM 667 C CA . ASP A 1 88 ? 39.102 -7.922 18.234 1.00 28.33 88 ASP A CA 1
ATOM 668 C C . ASP A 1 88 ? 38.093 -8.996 18.745 1.00 28.33 88 ASP A C 1
ATOM 670 O O . ASP A 1 88 ? 37.542 -8.848 19.836 1.00 28.33 88 ASP A O 1
ATOM 674 N N . ILE A 1 89 ? 37.618 -10.004 17.989 1.00 28.45 89 ILE A N 1
ATOM 675 C CA . ILE A 1 89 ? 38.290 -11.154 17.319 1.00 28.45 89 ILE A CA 1
ATOM 676 C C . ILE A 1 89 ? 38.921 -12.137 18.338 1.00 28.45 89 ILE A C 1
ATOM 678 O O . ILE A 1 89 ? 39.605 -11.724 19.263 1.00 28.45 89 ILE A O 1
ATOM 682 N N . GLY A 1 90 ? 38.725 -13.462 18.245 1.00 26.98 90 GLY A N 1
ATOM 683 C CA . GLY A 1 90 ? 37.946 -14.268 17.284 1.00 26.98 90 GLY A CA 1
ATOM 684 C C . GLY A 1 90 ? 38.297 -15.766 17.394 1.00 26.98 90 GLY A C 1
ATOM 685 O O . GLY A 1 90 ? 38.593 -16.209 18.498 1.00 26.98 90 GLY A O 1
ATOM 686 N N . VAL A 1 91 ? 38.344 -16.485 16.250 1.00 30.09 91 VAL A N 1
ATOM 687 C CA . VAL A 1 91 ? 38.934 -17.849 16.064 1.00 30.09 91 VAL A CA 1
ATOM 688 C C . VAL A 1 91 ? 38.085 -19.008 16.668 1.00 30.09 91 VAL A C 1
ATOM 690 O O . VAL A 1 91 ? 37.750 -18.973 17.844 1.00 30.09 91 VAL A O 1
ATOM 693 N N . GLU A 1 92 ? 37.669 -20.079 15.960 1.00 31.72 92 GLU A N 1
ATOM 694 C CA . GLU A 1 92 ? 37.858 -20.521 14.554 1.00 31.72 92 GLU A CA 1
ATOM 695 C C . GLU A 1 92 ? 36.814 -21.597 14.111 1.00 31.72 92 GLU A C 1
ATOM 697 O O . GLU A 1 92 ? 36.254 -22.272 14.971 1.00 31.72 92 GLU A O 1
ATOM 702 N N . ASN A 1 93 ? 36.683 -21.828 12.786 1.00 32.25 93 ASN A N 1
ATOM 703 C CA . ASN A 1 93 ? 36.214 -23.063 12.087 1.00 32.25 93 ASN A CA 1
ATOM 704 C C . ASN A 1 93 ? 34.740 -23.552 12.285 1.00 32.25 93 ASN A C 1
ATOM 706 O O . ASN A 1 93 ? 34.109 -23.277 13.297 1.00 32.25 93 ASN A O 1
ATOM 710 N N . GLU A 1 94 ? 34.076 -24.276 11.359 1.00 30.08 94 GLU A N 1
ATOM 711 C CA . GLU A 1 94 ? 34.448 -24.816 10.028 1.00 30.08 94 GLU A CA 1
ATOM 712 C C . GLU A 1 94 ? 33.206 -25.048 9.104 1.00 30.08 94 GLU A C 1
ATOM 714 O O . GLU A 1 94 ? 32.087 -25.161 9.594 1.00 30.08 94 GLU A O 1
ATOM 719 N N . VAL A 1 95 ? 33.439 -25.210 7.786 1.00 29.95 95 VAL A N 1
ATOM 720 C CA . VAL A 1 95 ? 32.582 -25.818 6.719 1.00 29.95 95 VAL A CA 1
ATOM 721 C C . VAL A 1 95 ? 31.162 -25.264 6.418 1.00 29.95 95 VAL A C 1
ATOM 723 O O . VAL A 1 95 ? 30.237 -25.329 7.222 1.00 29.95 95 VAL A O 1
ATOM 726 N N . GLN A 1 96 ? 30.925 -24.944 5.133 1.00 30.44 96 GLN A N 1
ATOM 727 C CA . GLN A 1 96 ? 29.621 -25.083 4.453 1.00 30.44 96 GLN A CA 1
ATOM 728 C C . GLN A 1 96 ? 29.784 -25.725 3.061 1.00 30.44 96 GLN A C 1
ATOM 730 O O . GLN A 1 96 ? 30.830 -25.579 2.431 1.00 30.44 96 GLN A O 1
ATOM 735 N N . LEU A 1 97 ? 28.729 -26.389 2.568 1.00 29.86 97 LEU A N 1
ATOM 736 C CA . LEU A 1 97 ? 28.561 -26.826 1.173 1.00 29.86 97 LEU A CA 1
ATOM 737 C C . LEU A 1 97 ? 27.102 -26.637 0.715 1.00 29.86 97 LEU A C 1
ATOM 739 O O . LEU A 1 97 ? 26.204 -26.449 1.535 1.00 29.86 97 LEU A O 1
ATOM 743 N N . SER A 1 98 ? 26.901 -26.636 -0.604 1.00 32.94 98 SER A N 1
ATOM 744 C CA . SER A 1 98 ? 25.700 -26.171 -1.310 1.00 32.94 98 SER A CA 1
ATOM 745 C C . SER A 1 98 ? 24.557 -27.189 -1.412 1.00 32.94 98 SER A C 1
ATOM 747 O O . SER A 1 98 ? 24.739 -28.389 -1.202 1.00 32.94 98 SER A O 1
ATOM 749 N N . GLN A 1 99 ? 23.384 -26.711 -1.847 1.00 32.72 99 GLN A N 1
ATOM 750 C CA . GLN A 1 99 ? 22.422 -27.540 -2.574 1.00 32.72 99 GLN A CA 1
ATOM 751 C C . GLN A 1 99 ? 21.606 -26.713 -3.579 1.00 32.72 99 GLN A C 1
ATOM 753 O O . GLN A 1 99 ? 21.287 -25.556 -3.309 1.00 32.72 99 GLN A O 1
ATOM 758 N N . ASP A 1 100 ? 21.301 -27.320 -4.727 1.00 35.19 100 ASP A N 1
ATOM 759 C CA . ASP A 1 100 ? 20.803 -26.631 -5.919 1.00 35.19 100 ASP A CA 1
ATOM 760 C C . ASP A 1 100 ? 19.294 -26.797 -6.195 1.00 35.19 100 ASP A C 1
ATOM 762 O O . ASP A 1 100 ? 18.609 -27.706 -5.728 1.00 35.19 100 ASP A O 1
ATOM 766 N N . GLU A 1 101 ? 18.847 -25.855 -7.019 1.00 35.56 101 GLU A N 1
ATOM 767 C CA . GLU A 1 101 ? 17.642 -25.706 -7.844 1.00 35.56 101 GLU A CA 1
ATOM 768 C C . GLU A 1 101 ? 17.165 -26.956 -8.647 1.00 35.56 101 GLU A C 1
ATOM 770 O O . GLU A 1 101 ? 17.922 -27.905 -8.832 1.00 35.56 101 GLU A O 1
ATOM 775 N N . VAL A 1 102 ? 15.920 -26.907 -9.187 1.00 34.00 102 VAL A N 1
ATOM 776 C CA . VAL A 1 102 ? 15.507 -27.252 -10.594 1.00 34.00 102 VAL A CA 1
ATOM 777 C C . VAL A 1 102 ? 14.077 -27.859 -10.757 1.00 34.00 102 VAL A C 1
ATOM 779 O O . VAL A 1 102 ? 13.849 -29.034 -10.497 1.00 34.00 102 VAL A O 1
ATOM 782 N N . ASN A 1 103 ? 13.166 -27.037 -11.323 1.00 32.50 103 ASN A N 1
ATOM 783 C CA . ASN A 1 103 ? 12.043 -27.273 -12.284 1.00 32.50 103 ASN A CA 1
ATOM 784 C C . ASN A 1 103 ? 10.882 -28.295 -12.067 1.00 32.50 103 ASN A C 1
ATOM 786 O O . ASN A 1 103 ? 11.038 -29.339 -11.449 1.00 32.50 103 ASN A O 1
ATOM 790 N N . GLY A 1 104 ? 9.694 -28.011 -12.667 1.00 28.28 104 GLY A N 1
ATOM 791 C CA . GLY A 1 104 ? 8.490 -28.882 -12.557 1.00 28.28 104 GLY A CA 1
ATOM 792 C C . GLY A 1 104 ? 7.296 -28.776 -13.558 1.00 28.28 104 GLY A C 1
ATOM 793 O O . GLY A 1 104 ? 6.733 -29.816 -13.863 1.00 28.28 104 GLY A O 1
ATOM 794 N N . ILE A 1 105 ? 6.927 -27.598 -14.102 1.00 29.19 105 ILE A N 1
ATOM 795 C CA . ILE A 1 105 ? 5.926 -27.369 -15.202 1.00 29.19 105 ILE A CA 1
ATOM 796 C C . ILE A 1 105 ? 4.419 -27.734 -14.967 1.00 29.19 105 ILE A C 1
ATOM 798 O O . ILE A 1 105 ? 4.006 -28.884 -15.020 1.00 29.19 105 ILE A O 1
ATOM 802 N N . GLU A 1 106 ? 3.598 -26.684 -14.791 1.00 32.09 106 GLU A N 1
ATOM 803 C CA . GLU A 1 106 ? 2.353 -26.289 -15.520 1.00 32.09 106 GLU A CA 1
ATOM 804 C C . GLU A 1 106 ? 1.394 -27.314 -16.220 1.00 32.09 106 GLU A C 1
ATOM 806 O O . GLU A 1 106 ? 1.832 -28.086 -17.068 1.00 32.09 106 GLU A O 1
ATOM 811 N N . LEU A 1 107 ? 0.056 -27.205 -15.993 1.00 28.92 107 LEU A N 1
ATOM 812 C CA . LEU A 1 107 ? -1.004 -26.847 -16.999 1.00 28.92 107 LEU A CA 1
ATOM 813 C C . LEU A 1 107 ? -2.479 -27.229 -16.636 1.00 28.92 107 LEU A C 1
ATOM 815 O O . LEU A 1 107 ? -2.782 -28.379 -16.344 1.00 28.92 107 LEU A O 1
ATOM 819 N N . VAL A 1 108 ? -3.392 -26.256 -16.845 1.00 29.28 108 VAL A N 1
ATOM 820 C CA . VAL A 1 108 ? -4.784 -26.341 -17.397 1.00 29.28 108 VAL A CA 1
ATOM 821 C C . VAL A 1 108 ? -5.933 -27.066 -16.649 1.00 29.28 108 VAL A C 1
ATOM 823 O O . VAL A 1 108 ? -5.897 -28.259 -16.369 1.00 29.28 108 VAL A O 1
ATOM 826 N N . GLU A 1 109 ? -7.058 -26.345 -16.495 1.00 32.50 109 GLU A N 1
ATOM 827 C CA . GLU A 1 109 ? -8.408 -26.883 -16.230 1.00 32.50 109 GLU A CA 1
ATOM 828 C C . GLU A 1 109 ? -9.136 -27.307 -17.524 1.00 32.50 109 GLU A C 1
ATOM 830 O O . GLU A 1 109 ? -9.016 -26.642 -18.553 1.00 32.50 109 GLU A O 1
ATOM 835 N N . ASN A 1 110 ? -9.989 -28.336 -17.463 1.00 28.62 110 ASN A N 1
ATOM 836 C CA . ASN A 1 110 ? -11.133 -28.492 -18.374 1.00 28.62 110 ASN A CA 1
ATOM 837 C C . ASN A 1 110 ? -12.211 -29.401 -17.757 1.00 28.62 110 ASN A C 1
ATOM 839 O O . ASN A 1 110 ? -11.903 -30.470 -17.231 1.00 28.62 110 ASN A O 1
ATOM 843 N N . GLU A 1 111 ? -13.480 -29.010 -17.874 1.00 31.16 111 GLU A N 1
ATOM 844 C CA . GLU A 1 111 ? -14.615 -29.910 -17.636 1.00 31.16 111 GLU A CA 1
ATOM 845 C C . GLU A 1 111 ? -14.798 -30.865 -18.829 1.00 31.16 111 GLU A C 1
ATOM 847 O O . GLU A 1 111 ? -14.648 -30.441 -19.973 1.00 31.16 111 GLU A O 1
ATOM 852 N N . VAL A 1 112 ? -15.240 -32.108 -18.589 1.00 27.17 112 VAL A N 1
ATOM 853 C CA . VAL A 1 112 ? -16.315 -32.746 -19.380 1.00 27.17 112 VAL A CA 1
ATOM 854 C C . VAL A 1 112 ? -16.844 -34.017 -18.696 1.00 27.17 112 VAL A C 1
ATOM 856 O O . VAL A 1 112 ? -16.137 -34.730 -17.991 1.00 27.17 112 VAL A O 1
ATOM 859 N N . LEU A 1 113 ? -18.135 -34.255 -18.924 1.00 28.52 113 LEU A N 1
ATOM 860 C CA . LEU A 1 113 ? -18.995 -35.341 -18.442 1.00 28.52 113 LEU A CA 1
ATOM 861 C C . LEU A 1 113 ? -18.401 -36.767 -18.516 1.00 28.52 113 LEU A C 1
ATOM 863 O O . LEU A 1 113 ? -17.836 -37.159 -19.535 1.00 28.52 113 LEU A O 1
ATOM 867 N N . LEU A 1 114 ? -18.731 -37.596 -17.515 1.00 26.27 114 LEU A N 1
ATOM 868 C CA . LEU A 1 114 ? -18.748 -39.064 -17.616 1.00 26.27 114 LEU A CA 1
ATOM 869 C C . LEU A 1 114 ? -20.140 -39.618 -17.237 1.00 26.27 114 LEU A C 1
ATOM 871 O O . LEU A 1 114 ? -20.741 -39.111 -16.286 1.00 26.27 114 LEU A O 1
ATOM 875 N N . PRO A 1 115 ? -20.670 -40.629 -17.957 1.00 39.44 115 PRO A N 1
ATOM 876 C CA . PRO A 1 115 ? -21.983 -41.214 -17.691 1.00 39.44 115 PRO A CA 1
ATOM 877 C C . PRO A 1 115 ? -21.960 -42.484 -16.812 1.00 39.44 115 PRO A C 1
ATOM 879 O O . PRO A 1 115 ? -20.929 -43.103 -16.583 1.00 39.44 115 PRO A O 1
ATOM 882 N N . GLU A 1 116 ? -23.171 -42.822 -16.369 1.00 29.23 116 GLU A N 1
ATOM 883 C CA . GLU A 1 116 ? -23.754 -44.050 -15.795 1.00 29.23 116 GLU A CA 1
ATOM 884 C C . GLU A 1 116 ? -22.970 -45.384 -15.633 1.00 29.23 116 GLU A C 1
ATOM 886 O O . GLU A 1 116 ? -22.168 -45.799 -16.459 1.00 29.23 116 GLU A O 1
ATOM 891 N N . ALA A 1 117 ? -23.468 -46.149 -14.642 1.00 29.03 117 ALA A N 1
ATOM 892 C CA . ALA A 1 117 ? -23.602 -47.619 -14.601 1.00 29.03 117 ALA A CA 1
ATOM 893 C C . ALA A 1 117 ? -22.439 -48.520 -14.103 1.00 29.03 117 ALA A C 1
ATOM 895 O O . ALA A 1 117 ? -21.687 -49.095 -14.875 1.00 29.03 117 ALA A O 1
ATOM 896 N N . ALA A 1 118 ? -22.475 -48.771 -12.785 1.00 29.05 118 ALA A N 1
ATOM 897 C CA . ALA A 1 118 ? -22.774 -50.078 -12.157 1.00 29.05 118 ALA A CA 1
ATOM 898 C C . ALA A 1 118 ? -21.906 -51.344 -12.405 1.00 29.05 118 ALA A C 1
ATOM 900 O O . ALA A 1 118 ? -21.661 -51.742 -13.535 1.00 29.05 118 ALA A O 1
ATOM 901 N N . LEU A 1 119 ? -21.700 -52.092 -11.298 1.00 28.14 119 LEU A N 1
ATOM 902 C CA . LEU A 1 119 ? -21.139 -53.461 -11.186 1.00 28.14 119 LEU A CA 1
ATOM 903 C C . LEU A 1 119 ? -19.634 -53.569 -11.539 1.00 28.14 119 LEU A C 1
ATOM 905 O O . LEU A 1 119 ? -19.144 -52.872 -12.413 1.00 28.14 119 LEU A O 1
ATOM 909 N N . GLY A 1 120 ? -18.828 -54.424 -10.903 1.00 25.91 120 GLY A N 1
ATOM 910 C CA . GLY A 1 120 ? -19.055 -55.333 -9.770 1.00 25.91 120 GLY A CA 1
ATOM 911 C C . GLY A 1 120 ? -17.973 -56.428 -9.756 1.00 25.91 120 GLY A C 1
ATOM 912 O O . GLY A 1 120 ? -17.590 -56.866 -10.835 1.00 25.91 120 GLY A O 1
ATOM 913 N N . ASP A 1 121 ? -17.530 -56.871 -8.568 1.00 28.88 121 ASP A N 1
ATOM 914 C CA . ASP A 1 121 ? -16.569 -57.982 -8.345 1.00 28.88 121 ASP A CA 1
ATOM 915 C C . ASP A 1 121 ? -15.136 -57.788 -8.934 1.00 28.88 121 ASP A C 1
ATOM 917 O O . ASP A 1 121 ? -14.925 -57.014 -9.859 1.00 28.88 121 ASP A O 1
ATOM 921 N N . SER A 1 122 ? -14.051 -58.417 -8.451 1.00 29.97 122 SER A N 1
ATOM 922 C CA . SER A 1 122 ? -13.749 -59.042 -7.144 1.00 29.97 122 SER A CA 1
ATOM 923 C C . SER A 1 122 ? -12.232 -59.308 -6.996 1.00 29.97 122 SER A C 1
ATOM 925 O O . SER A 1 122 ? -11.579 -59.552 -8.001 1.00 29.97 122 SER A O 1
ATOM 927 N N . LEU A 1 123 ? -11.742 -59.399 -5.747 1.00 27.89 123 LEU A N 1
ATOM 928 C CA . LEU A 1 123 ? -10.644 -60.275 -5.260 1.00 27.89 123 LEU A CA 1
ATOM 929 C C . LEU A 1 123 ? -9.268 -60.316 -5.975 1.00 27.89 123 LEU A C 1
ATOM 931 O O . LEU A 1 123 ? -9.135 -60.895 -7.044 1.00 27.89 123 LEU A O 1
ATOM 935 N N . ASP A 1 124 ? -8.212 -59.937 -5.241 1.00 30.69 124 ASP A N 1
ATOM 936 C CA . ASP A 1 124 ? -7.215 -60.882 -4.672 1.00 30.69 124 ASP A CA 1
ATOM 937 C C . ASP A 1 124 ? -6.410 -60.146 -3.563 1.00 30.69 124 ASP A C 1
ATOM 939 O O . ASP A 1 124 ? -6.019 -58.999 -3.757 1.00 30.69 124 ASP A O 1
ATOM 943 N N . SER A 1 125 ? -6.473 -60.562 -2.286 1.00 33.44 125 SER A N 1
ATOM 944 C CA . SER A 1 125 ? -5.536 -61.447 -1.538 1.00 33.44 125 SER A CA 1
ATOM 945 C C . SER A 1 125 ? -4.125 -60.838 -1.302 1.00 33.44 125 SER A C 1
ATOM 947 O O . SER A 1 125 ? -3.616 -60.095 -2.128 1.00 33.44 125 SER A O 1
ATOM 949 N N . VAL A 1 126 ? -3.448 -60.985 -0.145 1.00 29.77 126 VAL A N 1
ATOM 950 C CA . VAL A 1 126 ? -3.203 -62.184 0.692 1.00 29.77 126 VAL A CA 1
ATOM 951 C C . VAL A 1 126 ? -2.974 -61.848 2.198 1.00 29.77 126 VAL A C 1
ATOM 953 O O . VAL A 1 126 ? -2.211 -60.940 2.492 1.00 29.77 126 VAL A O 1
ATOM 956 N N . SER A 1 127 ? -3.594 -62.639 3.104 1.00 30.88 127 SER A N 1
ATOM 957 C CA . SER A 1 127 ? -3.302 -63.035 4.531 1.00 30.88 127 SER A CA 1
ATOM 958 C C . SER A 1 127 ? -2.356 -62.211 5.457 1.00 30.88 127 SER A C 1
ATOM 960 O O . SER A 1 127 ? -1.357 -61.677 4.996 1.00 30.88 127 SER A O 1
ATOM 962 N N . ARG A 1 128 ? -2.479 -62.174 6.803 1.00 30.44 128 ARG A N 1
ATOM 963 C CA . ARG A 1 128 ? -2.965 -63.147 7.832 1.00 30.44 128 ARG A CA 1
ATOM 964 C C . ARG A 1 128 ? -3.696 -62.418 8.985 1.00 30.44 128 ARG A C 1
ATOM 966 O O . ARG A 1 128 ? -3.341 -61.284 9.281 1.00 30.44 128 ARG A O 1
ATOM 973 N N . ASP A 1 129 ? -4.803 -62.923 9.544 1.00 31.88 129 ASP A N 1
ATOM 974 C CA . ASP A 1 129 ? -4.958 -63.973 10.593 1.00 31.88 129 ASP A CA 1
ATOM 975 C C . ASP A 1 129 ? -4.236 -63.644 11.926 1.00 31.88 129 ASP A C 1
ATOM 977 O O . ASP A 1 129 ? -3.049 -63.339 11.906 1.00 31.88 129 ASP A O 1
ATOM 981 N N . SER A 1 130 ? -4.826 -63.722 13.135 1.00 33.44 130 SER A N 1
ATOM 982 C CA . SER A 1 130 ? -6.089 -64.345 13.620 1.00 33.44 130 SER A CA 1
ATOM 983 C C . SER A 1 130 ? -6.732 -63.471 14.733 1.00 33.44 130 SER A C 1
ATOM 985 O O . SER A 1 130 ? -5.991 -62.836 15.472 1.00 33.44 130 SER A O 1
ATOM 987 N N . ALA A 1 131 ? -8.062 -63.278 14.800 1.00 30.56 131 ALA A N 1
ATOM 988 C CA . ALA A 1 131 ? -9.072 -64.040 15.585 1.00 30.56 131 ALA A CA 1
ATOM 989 C C . ALA A 1 131 ? -9.004 -63.847 17.134 1.00 30.56 131 ALA A C 1
ATOM 991 O O . ALA A 1 131 ? -7.961 -63.488 17.658 1.00 30.56 131 ALA A O 1
ATOM 992 N N . VAL A 1 132 ? -10.056 -64.028 17.951 1.00 26.72 132 VAL A N 1
ATOM 993 C CA . VAL A 1 132 ? -11.382 -64.675 17.783 1.00 26.72 132 VAL A CA 1
ATOM 994 C C . VAL A 1 132 ? -12.482 -63.798 18.434 1.00 26.72 132 VAL A C 1
ATOM 996 O O . VAL A 1 132 ? -12.195 -63.036 19.353 1.00 26.72 132 VAL A O 1
ATOM 999 N N . ALA A 1 133 ? -13.737 -63.909 17.986 1.00 26.36 133 ALA A N 1
ATOM 1000 C CA . ALA A 1 133 ? -14.908 -63.258 18.600 1.00 26.36 133 ALA A CA 1
ATOM 1001 C C . ALA A 1 133 ? -15.530 -64.081 19.754 1.00 26.36 133 ALA A C 1
ATOM 1003 O O . ALA A 1 133 ? -15.164 -65.238 19.941 1.00 26.36 133 ALA A O 1
ATOM 1004 N N . VAL A 1 134 ? -16.530 -63.523 20.455 1.00 25.62 134 VAL A N 1
ATOM 1005 C CA . VAL A 1 134 ? -17.841 -64.170 20.720 1.00 25.62 134 VAL A CA 1
ATOM 1006 C C . VAL A 1 134 ? -18.842 -63.137 21.279 1.00 25.62 134 VAL A C 1
ATOM 1008 O O . VAL A 1 134 ? -18.465 -62.044 21.694 1.00 25.62 134 VAL A O 1
ATOM 1011 N N . GLU A 1 135 ? -20.127 -63.460 21.166 1.00 28.73 135 GLU A N 1
ATOM 1012 C CA . GLU A 1 135 ? -21.300 -62.575 21.181 1.00 28.73 135 GLU A CA 1
ATOM 1013 C C . GLU A 1 135 ? -22.184 -62.778 22.451 1.00 28.73 135 GLU A C 1
ATOM 1015 O O . GLU A 1 135 ? -21.842 -63.581 23.314 1.00 28.73 135 GLU A O 1
ATOM 1020 N N . ILE A 1 136 ? -23.364 -62.128 22.492 1.00 27.94 136 ILE A N 1
ATOM 1021 C CA . ILE A 1 136 ? -24.607 -62.531 23.213 1.00 27.94 136 ILE A CA 1
ATOM 1022 C C . ILE A 1 136 ? -24.867 -62.029 24.673 1.00 27.94 136 ILE A C 1
ATOM 1024 O O . ILE A 1 136 ? -24.414 -62.591 25.662 1.00 27.94 136 ILE A O 1
ATOM 1028 N N . LEU A 1 137 ? -25.758 -61.017 24.725 1.00 27.20 137 LEU A N 1
ATOM 1029 C CA . LEU A 1 137 ? -26.962 -60.796 25.575 1.00 27.20 137 LEU A CA 1
ATOM 1030 C C . LEU A 1 137 ? -26.960 -60.420 27.093 1.00 27.20 137 LEU A C 1
ATOM 1032 O O . LEU A 1 137 ? -26.461 -61.115 27.965 1.00 27.20 137 LEU A O 1
ATOM 1036 N N . GLU A 1 138 ? -27.762 -59.366 27.341 1.00 30.78 138 GLU A N 1
ATOM 1037 C CA . GLU A 1 138 ? -28.833 -59.179 28.359 1.00 30.78 138 GLU A CA 1
ATOM 1038 C C . GLU A 1 138 ? -28.579 -58.979 29.880 1.00 30.78 138 GLU A C 1
ATOM 1040 O O . GLU A 1 138 ? -28.498 -59.904 30.677 1.00 30.78 138 GLU A O 1
ATOM 1045 N N . THR A 1 139 ? -28.681 -57.696 30.274 1.00 30.64 139 THR A N 1
ATOM 1046 C CA . THR A 1 139 ? -29.579 -57.107 31.310 1.00 30.64 139 THR A CA 1
ATOM 1047 C C . THR A 1 139 ? -29.765 -57.733 32.705 1.00 30.64 139 THR A C 1
ATOM 1049 O O . THR A 1 139 ? -30.292 -58.833 32.825 1.00 30.64 139 THR A O 1
ATOM 1052 N N . ALA A 1 140 ? -29.672 -56.883 33.748 1.00 30.09 140 ALA A N 1
ATOM 1053 C CA . ALA A 1 140 ? -30.782 -56.639 34.696 1.00 30.09 140 ALA A CA 1
ATOM 1054 C C . ALA A 1 140 ? -30.609 -55.351 35.552 1.00 30.09 140 ALA A C 1
ATOM 1056 O O . ALA A 1 140 ? -29.500 -54.882 35.776 1.00 30.09 140 ALA A O 1
ATOM 1057 N N . THR A 1 141 ? -31.750 -54.816 36.013 1.00 28.95 141 THR A N 1
ATOM 1058 C CA . THR A 1 141 ? -32.041 -53.884 37.145 1.00 28.95 141 THR A CA 1
ATOM 1059 C C . THR A 1 141 ? -30.942 -53.667 38.212 1.00 28.95 141 THR A C 1
ATOM 1061 O O . THR A 1 141 ? -30.293 -54.629 38.599 1.00 28.95 141 THR A O 1
ATOM 1064 N N . GLY A 1 142 ? -30.710 -52.473 38.791 1.00 26.66 142 GLY A N 1
ATOM 1065 C CA . GLY A 1 142 ? -31.652 -51.630 39.575 1.00 26.66 142 GLY A CA 1
ATOM 1066 C C . GLY A 1 142 ? -31.575 -51.983 41.087 1.00 26.66 142 GLY A C 1
ATOM 1067 O O . GLY A 1 142 ? -31.397 -53.153 41.392 1.00 26.66 142 GLY A O 1
ATOM 1068 N N . THR A 1 143 ? -31.679 -51.103 42.101 1.00 29.02 143 THR A N 1
ATOM 1069 C CA . THR A 1 143 ? -32.138 -49.693 42.218 1.00 29.02 143 THR A CA 1
ATOM 1070 C C . THR A 1 143 ? -31.680 -49.037 43.554 1.00 29.02 143 THR A C 1
ATOM 1072 O O . THR A 1 143 ? -31.497 -49.767 44.523 1.00 29.02 143 THR A O 1
ATOM 1075 N N . ASN A 1 144 ? -31.726 -47.693 43.644 1.00 29.94 144 ASN A N 1
ATOM 1076 C CA . ASN A 1 144 ? -31.827 -46.823 44.852 1.00 29.94 144 ASN A CA 1
ATOM 1077 C C . ASN A 1 144 ? -30.561 -46.398 45.652 1.00 29.94 144 ASN A C 1
ATOM 1079 O O . ASN A 1 144 ? -29.787 -47.219 46.131 1.00 29.94 144 ASN A O 1
ATOM 1083 N N . ASP A 1 145 ? -30.481 -45.078 45.877 1.00 33.97 145 ASP A N 1
ATOM 1084 C CA . ASP A 1 145 ? -29.621 -44.290 46.791 1.00 33.97 145 ASP A CA 1
ATOM 1085 C C . ASP A 1 145 ? -30.225 -44.158 48.225 1.00 33.97 145 ASP A C 1
ATOM 1087 O O . ASP A 1 145 ? -31.353 -44.617 48.432 1.00 33.97 145 ASP A O 1
ATOM 1091 N N . PRO A 1 146 ? -29.668 -43.343 49.163 1.00 64.50 146 PRO A N 1
ATOM 1092 C CA . PRO A 1 146 ? -28.288 -43.182 49.680 1.00 64.50 146 PRO A CA 1
ATOM 1093 C C . PRO A 1 146 ? -28.249 -43.411 51.234 1.00 64.50 146 PRO A C 1
ATOM 1095 O O . PRO A 1 146 ? -29.215 -43.974 51.759 1.00 64.50 146 PRO A O 1
ATOM 1098 N N . PRO A 1 147 ? -27.195 -43.025 52.016 1.00 47.78 147 PRO A N 1
ATOM 1099 C CA . PRO A 1 147 ? -27.097 -41.645 52.559 1.00 47.78 147 PRO A CA 1
ATOM 1100 C C . PRO A 1 147 ? -25.677 -41.086 52.909 1.00 47.78 147 PRO A C 1
ATOM 1102 O O . PRO A 1 147 ? -24.687 -41.805 52.977 1.00 47.78 147 PRO A O 1
ATOM 1105 N N . ASP A 1 148 ? -25.649 -39.771 53.171 1.00 33.12 148 ASP A N 1
ATOM 1106 C CA . ASP A 1 148 ? -24.725 -38.902 53.947 1.00 33.12 148 ASP A CA 1
ATOM 1107 C C . ASP A 1 148 ? -23.259 -39.261 54.347 1.00 33.12 148 ASP A C 1
ATOM 1109 O O . ASP A 1 148 ? -22.973 -40.218 55.059 1.00 33.12 148 ASP A O 1
ATOM 1113 N N . GLN A 1 149 ? -22.391 -38.264 54.089 1.00 31.77 149 GLN A N 1
ATOM 1114 C CA . GLN A 1 149 ? -21.297 -37.714 54.930 1.00 31.77 149 GLN A CA 1
ATOM 1115 C C . GLN A 1 149 ? -20.154 -38.602 55.480 1.00 31.77 149 GLN A C 1
ATOM 1117 O O . GLN A 1 149 ? -20.325 -39.326 56.461 1.00 31.77 149 GLN A O 1
ATOM 1122 N N . LYS A 1 150 ? -18.913 -38.285 55.049 1.00 28.91 150 LYS A N 1
ATOM 1123 C CA . LYS A 1 150 ? -17.822 -37.836 55.958 1.00 28.91 150 LYS A CA 1
ATOM 1124 C C . LYS A 1 150 ? -16.559 -37.305 55.255 1.00 28.91 150 LYS A C 1
ATOM 1126 O O . LYS A 1 150 ? -16.022 -37.930 54.350 1.00 28.91 150 LYS A O 1
ATOM 1131 N N . THR A 1 151 ? -16.030 -36.211 55.796 1.00 31.19 151 THR A N 1
ATOM 1132 C CA . THR A 1 151 ? -14.619 -35.773 55.761 1.00 31.19 151 THR A CA 1
ATOM 1133 C C . THR A 1 151 ? -14.159 -35.538 57.212 1.00 31.19 151 THR A C 1
ATOM 1135 O O . THR A 1 151 ? -15.023 -35.427 58.088 1.00 31.19 151 THR A O 1
ATOM 1138 N N . PRO A 1 152 ? -12.853 -35.378 57.511 1.00 53.16 152 PRO A N 1
ATOM 1139 C CA . PRO A 1 152 ? -11.642 -35.788 56.791 1.00 53.16 152 PRO A CA 1
ATOM 1140 C C . PRO A 1 152 ? -10.946 -36.957 57.551 1.00 53.16 152 PRO A C 1
ATOM 1142 O O . PRO A 1 152 ? -11.644 -37.719 58.225 1.00 53.16 152 PRO A O 1
ATOM 1145 N N . PRO A 1 153 ? -9.615 -37.152 57.444 1.00 39.75 153 PRO A N 1
ATOM 1146 C CA . PRO A 1 153 ? -8.735 -36.488 58.422 1.00 39.75 153 PRO A CA 1
ATOM 1147 C C . PRO A 1 153 ? -7.411 -35.952 57.835 1.00 39.75 153 PRO A C 1
ATOM 1149 O O . PRO A 1 153 ? -7.084 -36.188 56.675 1.00 39.75 153 PRO A O 1
ATOM 1152 N N . ALA A 1 154 ? -6.632 -35.273 58.680 1.00 48.53 154 ALA A N 1
ATOM 1153 C CA . ALA A 1 154 ? -5.206 -35.011 58.487 1.00 48.53 154 ALA A CA 1
ATOM 1154 C C . ALA A 1 154 ? -4.442 -35.382 59.774 1.00 48.53 154 ALA A C 1
ATOM 1156 O O . ALA A 1 154 ? -4.946 -35.133 60.865 1.00 48.53 154 ALA A O 1
ATOM 1157 N N . PHE A 1 155 ? -3.256 -35.969 59.608 1.00 29.64 155 PHE A N 1
ATOM 1158 C CA . PHE A 1 155 ? -2.189 -36.237 60.591 1.00 29.64 155 PHE A CA 1
ATOM 1159 C C . PHE A 1 155 ? -0.873 -35.976 59.811 1.00 29.64 155 PHE A C 1
ATOM 1161 O O . PHE A 1 155 ? -0.834 -36.244 58.609 1.00 29.64 155 PHE A O 1
ATOM 1168 N N . GLU A 1 156 ? 0.115 -35.219 60.304 1.00 28.84 156 GLU A N 1
ATOM 1169 C CA . GLU A 1 156 ? 1.072 -35.549 61.388 1.00 28.84 156 GLU A CA 1
ATOM 1170 C C . GLU A 1 156 ? 1.969 -36.764 61.064 1.00 28.84 156 GLU A C 1
ATOM 1172 O O . GLU A 1 156 ? 1.463 -37.769 60.574 1.00 28.84 156 GLU A O 1
ATOM 1177 N N . SER A 1 157 ? 3.275 -36.804 61.369 1.00 29.23 157 SER A N 1
ATOM 1178 C CA . SER A 1 157 ? 4.334 -35.794 61.655 1.00 29.23 157 SER A CA 1
ATOM 1179 C C . SER A 1 157 ? 5.640 -36.555 61.991 1.00 29.23 157 SER A C 1
ATOM 1181 O O . SER A 1 157 ? 5.525 -37.720 62.363 1.00 29.23 157 SER A O 1
ATOM 1183 N N . ALA A 1 158 ? 6.810 -35.883 62.019 1.00 26.92 158 ALA A N 1
ATOM 1184 C CA . ALA A 1 158 ? 8.051 -36.347 62.693 1.00 26.92 158 ALA A CA 1
ATOM 1185 C C . ALA A 1 158 ? 8.720 -37.638 62.126 1.00 26.92 158 ALA A C 1
ATOM 1187 O O . ALA A 1 158 ? 8.095 -38.376 61.370 1.00 26.92 158 ALA A O 1
ATOM 1188 N N . ASP A 1 159 ? 9.978 -38.018 62.409 1.00 27.94 159 ASP A N 1
ATOM 1189 C CA . ASP A 1 159 ? 11.221 -37.348 62.883 1.00 27.94 159 ASP A CA 1
ATOM 1190 C C . ASP A 1 159 ? 12.403 -38.300 62.497 1.00 27.94 159 ASP A C 1
ATOM 1192 O O . ASP A 1 159 ? 12.208 -39.514 62.482 1.00 27.94 159 ASP A O 1
ATOM 1196 N N . GLU A 1 160 ? 13.530 -37.857 61.911 1.00 28.84 160 GLU A N 1
ATOM 1197 C CA . GLU A 1 160 ? 14.799 -37.379 62.532 1.00 28.84 160 GLU A CA 1
ATOM 1198 C C . GLU A 1 160 ? 15.915 -38.482 62.600 1.00 28.84 160 GLU A C 1
ATOM 1200 O O . GLU A 1 160 ? 15.636 -39.671 62.495 1.00 28.84 160 GLU A O 1
ATOM 1205 N N . VAL A 1 161 ? 17.186 -38.068 62.783 1.00 25.52 161 VAL A N 1
ATOM 1206 C CA . VAL A 1 161 ? 18.374 -38.829 63.280 1.00 25.52 161 VAL A CA 1
ATOM 1207 C C . VAL A 1 161 ? 19.254 -39.674 62.310 1.00 25.52 161 VAL A C 1
ATOM 1209 O O . VAL A 1 161 ? 19.061 -40.866 62.110 1.00 25.52 161 VAL A O 1
ATOM 1212 N N . ASN A 1 162 ? 20.350 -39.032 61.868 1.00 26.78 162 ASN A N 1
ATOM 1213 C CA . ASN A 1 162 ? 21.784 -39.435 61.859 1.00 26.78 162 ASN A CA 1
ATOM 1214 C C . ASN A 1 162 ? 22.327 -40.805 61.356 1.00 26.78 162 ASN A C 1
ATOM 1216 O O . ASN A 1 162 ? 22.097 -41.846 61.962 1.00 26.78 162 ASN A O 1
ATOM 1220 N N . GLY A 1 163 ? 23.366 -40.702 60.501 1.00 24.84 163 GLY A N 1
ATOM 1221 C CA . GLY A 1 163 ? 24.618 -41.491 60.595 1.00 24.84 163 GLY A CA 1
ATOM 1222 C C . GLY A 1 163 ? 24.782 -42.685 59.631 1.00 24.84 163 GLY A C 1
ATOM 1223 O O . GLY A 1 163 ? 23.793 -43.241 59.174 1.00 24.84 163 GLY A O 1
ATOM 1224 N N . ILE A 1 164 ? 25.997 -43.148 59.283 1.00 27.14 164 ILE A N 1
ATOM 1225 C CA . ILE A 1 164 ? 27.384 -42.723 59.610 1.00 27.14 164 ILE A CA 1
ATOM 1226 C C . ILE A 1 164 ? 28.304 -43.084 58.414 1.00 27.14 164 ILE A C 1
ATOM 1228 O O . ILE A 1 164 ? 28.090 -44.141 57.834 1.00 27.14 164 ILE A O 1
ATOM 1232 N N . GLU A 1 165 ? 29.302 -42.244 58.086 1.00 29.59 165 GLU A N 1
ATOM 1233 C CA . GLU A 1 165 ? 30.730 -42.551 57.752 1.00 29.59 165 GLU A CA 1
ATOM 1234 C C . GLU A 1 165 ? 31.388 -41.298 57.108 1.00 29.59 165 GLU A C 1
ATOM 1236 O O . GLU A 1 165 ? 30.789 -40.668 56.244 1.00 29.59 165 GLU A O 1
ATOM 1241 N N . LEU A 1 166 ? 32.420 -40.696 57.730 1.00 25.67 166 LEU A N 1
ATOM 1242 C CA . LEU A 1 166 ? 33.876 -40.880 57.489 1.00 25.67 166 LEU A CA 1
ATOM 1243 C C . LEU A 1 166 ? 34.296 -40.486 56.047 1.00 25.67 166 LEU A C 1
ATOM 1245 O O . LEU A 1 166 ? 33.701 -40.958 55.089 1.00 25.67 166 LEU A O 1
ATOM 1249 N N . VAL A 1 167 ? 35.294 -39.620 55.796 1.00 25.12 167 VAL A N 1
ATOM 1250 C CA . VAL A 1 167 ? 36.651 -39.499 56.394 1.00 25.12 167 VAL A CA 1
ATOM 1251 C C . VAL A 1 167 ? 37.150 -38.027 56.451 1.00 25.12 167 VAL A C 1
ATOM 1253 O O . VAL A 1 167 ? 36.654 -37.175 55.719 1.00 25.12 167 VAL A O 1
ATOM 1256 N N . GLU A 1 168 ? 38.143 -37.742 57.309 1.00 23.88 168 GLU A N 1
ATOM 1257 C CA . GLU A 1 168 ? 38.826 -36.440 57.512 1.00 23.88 168 GLU A CA 1
ATOM 1258 C C . GLU A 1 168 ? 40.224 -36.345 56.831 1.00 23.88 168 GLU A C 1
ATOM 1260 O O . GLU A 1 168 ? 40.787 -37.361 56.423 1.00 23.88 168 GLU A O 1
ATOM 1265 N N . ASN A 1 169 ? 40.840 -35.149 56.886 1.00 27.48 169 ASN A N 1
ATOM 1266 C CA . ASN A 1 169 ? 42.233 -34.781 56.521 1.00 27.48 169 ASN A CA 1
ATOM 1267 C C . ASN A 1 169 ? 42.509 -34.628 55.006 1.00 27.48 169 ASN A C 1
ATOM 1269 O O . ASN A 1 169 ? 42.027 -35.415 54.200 1.00 27.48 169 ASN A O 1
ATOM 1273 N N . GLU A 1 170 ? 43.204 -33.602 54.492 1.00 29.52 170 GLU A N 1
ATOM 1274 C CA . GLU A 1 170 ? 44.358 -32.782 54.953 1.00 29.52 170 GLU A CA 1
ATOM 1275 C C . GLU A 1 170 ? 45.741 -33.460 54.874 1.00 29.52 170 GLU A C 1
ATOM 1277 O O . GLU A 1 170 ? 46.248 -34.017 55.842 1.00 29.52 170 GLU A O 1
ATOM 1282 N N . VAL A 1 171 ? 46.369 -33.331 53.697 1.00 23.66 171 VAL A N 1
ATOM 1283 C CA . VAL A 1 171 ? 47.796 -33.543 53.368 1.00 23.66 171 VAL A CA 1
ATOM 1284 C C . VAL A 1 171 ? 48.053 -32.657 52.128 1.00 23.66 171 VAL A C 1
ATOM 1286 O O . VAL A 1 171 ? 47.329 -32.814 51.151 1.00 23.66 171 VAL A O 1
ATOM 1289 N N . LEU A 1 172 ? 48.994 -31.709 52.046 1.00 25.30 172 LEU A N 1
ATOM 1290 C CA . LEU A 1 172 ? 50.033 -31.221 52.966 1.00 25.30 172 LEU A CA 1
ATOM 1291 C C . LEU A 1 172 ? 50.288 -29.719 52.691 1.00 25.30 172 LEU A C 1
ATOM 1293 O O . LEU A 1 172 ? 50.235 -29.298 51.537 1.00 25.30 172 LEU A O 1
ATOM 1297 N N . LEU A 1 173 ? 50.649 -28.944 53.719 1.00 35.62 173 LEU A N 1
ATOM 1298 C CA . LEU A 1 173 ? 51.345 -27.655 53.558 1.00 35.62 173 LEU A CA 1
ATOM 1299 C C . LEU A 1 173 ? 52.863 -27.892 53.431 1.00 35.62 173 LEU A C 1
ATOM 1301 O O . LEU A 1 173 ? 53.380 -28.863 53.987 1.00 35.62 173 LEU A O 1
ATOM 1305 N N . PRO A 1 174 ? 53.574 -27.019 52.701 1.00 33.66 174 PRO A N 1
ATOM 1306 C CA . PRO A 1 174 ? 54.673 -26.246 53.306 1.00 33.66 174 PRO A CA 1
ATOM 1307 C C . PRO A 1 174 ? 54.334 -24.743 53.253 1.00 33.66 174 PRO A C 1
ATOM 1309 O O . PRO A 1 174 ? 53.825 -24.262 52.247 1.00 33.66 174 PRO A O 1
ATOM 1312 N N . GLU A 1 175 ? 54.375 -23.984 54.347 1.00 27.42 175 GLU A N 1
ATOM 1313 C CA . GLU A 1 175 ? 55.544 -23.535 55.135 1.00 27.42 175 GLU A CA 1
ATOM 1314 C C . GLU A 1 175 ? 56.323 -22.340 54.537 1.00 27.42 175 GLU A C 1
ATOM 1316 O O . GLU A 1 175 ? 57.133 -22.493 53.634 1.00 27.42 175 GLU A O 1
ATOM 1321 N N . VAL A 1 176 ? 56.103 -21.179 55.176 1.00 25.22 176 VAL A N 1
ATOM 1322 C CA . VAL A 1 176 ? 57.070 -20.119 55.555 1.00 25.22 176 VAL A CA 1
ATOM 1323 C C . VAL A 1 176 ? 57.901 -19.395 54.469 1.00 25.22 176 VAL A C 1
ATOM 1325 O O . VAL A 1 176 ? 58.789 -19.955 53.839 1.00 25.22 176 VAL A O 1
ATOM 1328 N N . GLY A 1 177 ? 57.705 -18.070 54.405 1.00 29.98 177 GLY A N 1
ATOM 1329 C CA . GLY A 1 177 ? 58.459 -17.074 53.619 1.00 29.98 177 GLY A CA 1
ATOM 1330 C C . GLY A 1 177 ? 57.520 -15.901 53.295 1.00 29.98 177 GLY A C 1
ATOM 1331 O O . GLY A 1 177 ? 56.566 -16.120 52.560 1.00 29.98 177 GLY A O 1
ATOM 1332 N N . LEU A 1 178 ? 57.550 -14.704 53.901 1.00 25.47 178 LEU A N 1
ATOM 1333 C CA . LEU A 1 178 ? 58.647 -13.777 54.252 1.00 25.47 178 LEU A CA 1
ATOM 1334 C C . LEU A 1 178 ? 59.500 -13.370 53.042 1.00 25.47 178 LEU A C 1
ATOM 1336 O O . LEU A 1 178 ? 60.170 -14.215 52.458 1.00 25.47 178 LEU A O 1
ATOM 1340 N N . GLY A 1 179 ? 59.507 -12.065 52.741 1.00 27.28 179 GLY A N 1
ATOM 1341 C CA . GLY A 1 179 ? 60.324 -11.443 51.695 1.00 27.28 179 GLY A CA 1
ATOM 1342 C C . GLY A 1 179 ? 59.498 -10.638 50.690 1.00 27.28 179 GLY A C 1
ATOM 1343 O O . GLY A 1 179 ? 59.053 -11.180 49.683 1.00 27.28 179 GLY A O 1
ATOM 1344 N N . ASP A 1 180 ? 59.316 -9.342 50.950 1.00 28.64 180 ASP A N 1
ATOM 1345 C CA . ASP A 1 180 ? 58.914 -8.386 49.915 1.00 28.64 180 ASP A CA 1
ATOM 1346 C C . ASP A 1 180 ? 60.080 -8.127 48.950 1.00 28.64 180 ASP A C 1
ATOM 1348 O O . ASP A 1 180 ? 61.225 -8.004 49.389 1.00 28.64 180 ASP A O 1
ATOM 1352 N N . SER A 1 181 ? 59.760 -7.895 47.670 1.00 25.45 181 SER A N 1
ATOM 1353 C CA . SER A 1 181 ? 60.669 -7.382 46.623 1.00 25.45 181 SER A CA 1
ATOM 1354 C C . SER A 1 181 ? 61.822 -8.322 46.178 1.00 25.45 181 SER A C 1
ATOM 1356 O O . SER A 1 181 ? 62.127 -9.297 46.854 1.00 25.45 181 SER A O 1
ATOM 1358 N N . LEU A 1 182 ? 62.480 -8.114 45.027 1.00 24.64 182 LEU A N 1
ATOM 1359 C CA . LEU A 1 182 ? 62.273 -7.098 43.978 1.00 24.64 182 LEU A CA 1
ATOM 1360 C C . LEU A 1 182 ? 62.056 -7.778 42.597 1.00 24.64 182 LEU A C 1
ATOM 1362 O O . LEU A 1 182 ? 61.301 -8.745 42.505 1.00 24.64 182 LEU A O 1
ATOM 1366 N N . ASN A 1 183 ? 62.555 -7.207 41.498 1.00 24.66 183 ASN A N 1
ATOM 1367 C CA . ASN A 1 183 ? 62.008 -7.381 40.144 1.00 24.66 183 ASN A CA 1
ATOM 1368 C C . ASN A 1 183 ? 63.022 -7.932 39.123 1.00 24.66 183 ASN A C 1
ATOM 1370 O O . ASN A 1 183 ? 64.233 -7.775 39.272 1.00 24.66 183 ASN A O 1
ATOM 1374 N N . SER A 1 184 ? 62.499 -8.369 37.968 1.00 27.91 184 SER A N 1
ATOM 1375 C CA . SER A 1 184 ? 63.253 -8.678 36.733 1.00 27.91 184 SER A CA 1
ATOM 1376 C C . SER A 1 184 ? 64.081 -9.992 36.787 1.00 27.91 184 SER A C 1
ATOM 1378 O O . SER A 1 184 ? 64.066 -10.697 37.784 1.00 27.91 184 SER A O 1
ATOM 1380 N N . VAL A 1 185 ? 64.683 -10.516 35.712 1.00 30.48 185 VAL A N 1
ATOM 1381 C CA . VAL A 1 185 ? 65.591 -9.877 34.743 1.00 30.48 185 VAL A CA 1
ATOM 1382 C C . VAL A 1 185 ? 65.253 -10.287 33.302 1.00 30.48 185 VAL A C 1
ATOM 1384 O O . VAL A 1 185 ? 65.136 -11.474 33.022 1.00 30.48 185 VAL A O 1
ATOM 1387 N N . SER A 1 186 ? 65.178 -9.378 32.332 1.00 32.78 186 SER A N 1
ATOM 1388 C CA . SER A 1 186 ? 64.964 -7.927 32.407 1.00 32.78 186 SER A CA 1
ATOM 1389 C C . SER A 1 186 ? 64.587 -7.421 31.019 1.00 32.78 186 SER A C 1
ATOM 1391 O O . SER A 1 186 ? 65.069 -7.973 30.032 1.00 32.78 186 SER A O 1
ATOM 1393 N N . ARG A 1 187 ? 63.878 -6.281 30.981 1.00 38.09 187 ARG A N 1
ATOM 1394 C CA . ARG A 1 187 ? 64.001 -5.312 29.882 1.00 38.09 187 ARG A CA 1
ATOM 1395 C C . ARG A 1 187 ? 63.688 -5.894 28.481 1.00 38.09 187 ARG A C 1
ATOM 1397 O O . ARG A 1 187 ? 63.097 -6.956 28.349 1.00 38.09 187 ARG A O 1
ATOM 1404 N N . ASP A 1 188 ? 63.952 -5.177 27.397 1.00 42.03 188 ASP A N 1
ATOM 1405 C CA . ASP A 1 188 ? 63.592 -3.766 27.279 1.00 42.03 188 ASP A CA 1
ATOM 1406 C C . ASP A 1 188 ? 62.298 -3.715 26.465 1.00 42.03 188 ASP A C 1
ATOM 1408 O O . ASP A 1 188 ? 62.254 -4.203 25.340 1.00 42.03 188 ASP A O 1
ATOM 1412 N N . SER A 1 189 ? 61.278 -3.049 26.998 1.00 28.95 189 SER A N 1
ATOM 1413 C CA . SER A 1 189 ? 60.693 -1.963 26.206 1.00 28.95 189 SER A CA 1
ATOM 1414 C C . SER A 1 189 ? 61.436 -0.652 26.477 1.00 28.95 189 SER A C 1
ATOM 1416 O O . SER A 1 189 ? 61.453 0.228 25.627 1.00 28.95 189 SER A O 1
ATOM 1418 N N . ALA A 1 190 ? 62.018 -0.504 27.680 1.00 31.92 190 ALA A N 1
ATOM 1419 C CA . ALA A 1 190 ? 62.312 0.792 28.294 1.00 31.92 190 ALA A CA 1
ATOM 1420 C C . ALA A 1 190 ? 61.099 1.745 28.154 1.00 31.92 190 ALA A C 1
ATOM 1422 O O . ALA A 1 190 ? 59.953 1.302 28.055 1.00 31.92 190 ALA A O 1
ATOM 1423 N N . ILE A 1 191 ? 61.351 3.053 28.103 1.00 25.34 191 ILE A N 1
ATOM 1424 C CA . ILE A 1 191 ? 60.663 3.853 27.091 1.00 25.34 191 ILE A CA 1
ATOM 1425 C C . ILE A 1 191 ? 61.502 3.704 25.825 1.00 25.34 191 ILE A C 1
ATOM 1427 O O . ILE A 1 191 ? 62.626 4.203 25.807 1.00 25.34 191 ILE A O 1
ATOM 1431 N N . ALA A 1 192 ? 60.975 3.042 24.798 1.00 31.11 192 ALA A N 1
ATOM 1432 C CA . ALA A 1 192 ? 60.907 3.552 23.431 1.00 31.11 192 ALA A CA 1
ATOM 1433 C C . ALA A 1 192 ? 60.242 2.511 22.493 1.00 31.11 192 ALA A C 1
ATOM 1435 O O . ALA A 1 192 ? 60.209 1.322 22.785 1.00 31.11 192 ALA A O 1
ATOM 1436 N N . VAL A 1 193 ? 59.688 2.897 21.347 1.00 35.66 193 VAL A N 1
ATOM 1437 C CA . VAL A 1 193 ? 59.575 4.263 20.828 1.00 35.66 193 VAL A CA 1
ATOM 1438 C C . VAL A 1 193 ? 58.101 4.624 20.719 1.00 35.66 193 VAL A C 1
ATOM 1440 O O . VAL A 1 193 ? 57.283 3.856 20.221 1.00 35.66 193 VAL A O 1
ATOM 1443 N N . GLU A 1 194 ? 57.794 5.833 21.167 1.00 25.77 194 GLU A N 1
ATOM 1444 C CA . GLU A 1 194 ? 57.053 6.780 20.346 1.00 25.77 194 GLU A CA 1
ATOM 1445 C C . GLU A 1 194 ? 57.041 6.389 18.851 1.00 25.77 194 GLU A C 1
ATOM 1447 O O . GLU A 1 194 ? 58.044 6.548 18.162 1.00 25.77 194 GLU A O 1
ATOM 1452 N N . THR A 1 195 ? 55.884 5.966 18.335 1.00 27.89 195 THR A N 1
ATOM 1453 C CA . THR A 1 195 ? 55.298 6.789 17.274 1.00 27.89 195 THR A CA 1
ATOM 1454 C C . THR A 1 195 ? 53.806 7.049 17.527 1.00 27.89 195 THR A C 1
ATOM 1456 O O . THR A 1 195 ? 53.030 6.099 17.494 1.00 27.89 195 THR A O 1
ATOM 1459 N N . GLN A 1 196 ? 53.311 8.261 17.821 1.00 24.98 196 GLN A N 1
ATOM 1460 C CA . GLN A 1 196 ? 53.970 9.583 17.883 1.00 24.98 196 GLN A CA 1
ATOM 1461 C C . GLN A 1 196 ? 54.627 9.949 16.525 1.00 24.98 196 GLN A C 1
ATOM 1463 O O . GLN A 1 196 ? 55.610 9.397 16.067 1.00 24.98 196 GLN A O 1
ATOM 1468 N N . GLU A 1 197 ? 54.024 10.751 15.681 1.00 31.33 197 GLU A N 1
ATOM 1469 C CA . GLU A 1 197 ? 53.451 12.060 15.921 1.00 31.33 197 GLU A CA 1
ATOM 1470 C C . GLU A 1 197 ? 52.334 12.232 14.870 1.00 31.33 197 GLU A C 1
ATOM 1472 O O . GLU A 1 197 ? 52.335 11.580 13.829 1.00 31.33 197 GLU A O 1
ATOM 1477 N N . THR A 1 198 ? 51.331 13.071 15.068 1.00 38.50 198 THR A N 1
ATOM 1478 C CA . THR A 1 198 ? 51.232 14.197 16.001 1.00 38.50 198 THR A CA 1
ATOM 1479 C C . THR A 1 198 ? 50.030 13.976 16.949 1.00 38.50 198 THR A C 1
ATOM 1481 O O . THR A 1 198 ? 49.164 13.151 16.686 1.00 38.50 198 THR A O 1
ATOM 1484 N N . ALA A 1 199 ? 49.930 14.569 18.142 1.00 40.69 199 ALA A N 1
ATOM 1485 C CA . ALA A 1 199 ? 49.849 16.009 18.406 1.00 40.69 199 ALA A CA 1
ATOM 1486 C C . ALA A 1 199 ? 48.833 16.716 17.457 1.00 40.69 199 ALA A C 1
ATOM 1488 O O . ALA A 1 199 ? 48.672 16.360 16.298 1.00 40.69 199 ALA A O 1
ATOM 1489 N N . THR A 1 200 ? 48.050 17.702 17.875 1.00 38.66 200 THR A N 1
ATOM 1490 C CA . THR A 1 200 ? 48.332 18.704 18.900 1.00 38.66 200 THR A CA 1
ATOM 1491 C C . THR A 1 200 ? 47.110 19.032 19.755 1.00 38.66 200 THR A C 1
ATOM 1493 O O . THR A 1 200 ? 46.061 19.377 19.217 1.00 38.66 200 THR A O 1
ATOM 1496 N N . GLY A 1 201 ? 47.325 19.109 21.068 1.00 33.69 201 GLY A N 1
ATOM 1497 C CA . GLY A 1 201 ? 46.504 19.918 21.970 1.00 33.69 201 GLY A CA 1
ATOM 1498 C C . GLY A 1 201 ? 45.180 19.302 22.443 1.00 33.69 201 GLY A C 1
ATOM 1499 O O . GLY A 1 201 ? 44.656 18.368 21.853 1.00 33.69 201 GLY A O 1
ATOM 1500 N N . THR A 1 202 ? 44.597 19.804 23.532 1.00 32.38 202 THR A N 1
ATOM 1501 C CA . THR A 1 202 ? 45.133 20.806 24.480 1.00 32.38 202 THR A CA 1
ATOM 1502 C C . THR A 1 202 ? 44.349 20.734 25.788 1.00 32.38 202 THR A C 1
ATOM 1504 O O . THR A 1 202 ? 43.156 20.458 25.765 1.00 32.38 202 THR A O 1
ATOM 1507 N N . ASN A 1 203 ? 45.010 21.107 26.881 1.00 31.69 203 ASN A N 1
ATOM 1508 C CA . ASN A 1 203 ? 44.406 21.740 28.055 1.00 31.69 203 ASN A CA 1
ATOM 1509 C C . ASN A 1 203 ? 43.276 20.982 28.787 1.00 31.69 203 ASN A C 1
ATOM 1511 O O . ASN A 1 203 ? 42.094 21.305 28.695 1.00 31.69 203 ASN A O 1
ATOM 1515 N N . ASP A 1 204 ? 43.710 20.083 29.666 1.00 31.16 204 ASP A N 1
ATOM 1516 C CA . ASP A 1 204 ? 43.626 20.288 31.128 1.00 31.16 204 ASP A CA 1
ATOM 1517 C C . ASP A 1 204 ? 43.530 21.789 31.564 1.00 31.16 204 ASP A C 1
ATOM 1519 O O . ASP A 1 204 ? 44.129 22.643 30.903 1.00 31.16 204 ASP A O 1
ATOM 1523 N N . PRO A 1 205 ? 42.999 22.161 32.751 1.00 42.25 205 PRO A N 1
ATOM 1524 C CA . PRO A 1 205 ? 42.003 21.510 33.619 1.00 42.25 205 PRO A CA 1
ATOM 1525 C C . PRO A 1 205 ? 40.928 22.604 34.001 1.00 42.25 205 PRO A C 1
ATOM 1527 O O . PRO A 1 205 ? 40.365 23.162 33.058 1.00 42.25 205 PRO A O 1
ATOM 1530 N N . PRO A 1 206 ? 40.632 23.063 35.251 1.00 51.12 206 PRO A N 1
ATOM 1531 C CA . PRO A 1 206 ? 40.730 22.436 36.575 1.00 51.12 206 PRO A CA 1
ATOM 1532 C C . PRO A 1 206 ? 39.580 22.756 37.584 1.00 51.12 206 PRO A C 1
ATOM 1534 O O . PRO A 1 206 ? 38.680 23.545 37.318 1.00 51.12 206 PRO A O 1
ATOM 1537 N N . ASP A 1 207 ? 39.666 22.127 38.766 1.00 32.12 207 ASP A N 1
ATOM 1538 C CA . ASP A 1 207 ? 39.655 22.679 40.146 1.00 32.12 207 ASP A CA 1
ATOM 1539 C C . ASP A 1 207 ? 38.778 23.852 40.630 1.00 32.12 207 ASP A C 1
ATOM 1541 O O . ASP A 1 207 ? 38.389 24.738 39.885 1.00 32.12 207 ASP A O 1
ATOM 1545 N N . GLN A 1 208 ? 38.583 24.058 41.948 1.00 34.75 208 GLN A N 1
ATOM 1546 C CA . GLN A 1 208 ? 38.505 23.253 43.205 1.00 34.75 208 GLN A CA 1
ATOM 1547 C C . GLN A 1 208 ? 38.287 24.283 44.357 1.00 34.75 208 GLN A C 1
ATOM 1549 O O . GLN A 1 208 ? 38.492 25.469 44.142 1.00 34.75 208 GLN A O 1
ATOM 1554 N N . LYS A 1 209 ? 37.988 23.818 45.591 1.00 36.34 209 LYS A N 1
ATOM 1555 C CA . LYS A 1 209 ? 38.244 24.492 46.905 1.00 36.34 209 LYS A CA 1
ATOM 1556 C C . LYS A 1 209 ? 37.607 25.893 47.133 1.00 36.34 209 LYS A C 1
ATOM 1558 O O . LYS A 1 209 ? 37.863 26.854 46.434 1.00 36.34 209 LYS A O 1
ATOM 1563 N N . MET A 1 210 ? 36.704 26.074 48.105 1.00 44.41 210 MET A N 1
ATOM 1564 C CA . MET A 1 210 ? 36.975 26.238 49.556 1.00 44.41 210 MET A CA 1
ATOM 1565 C C . MET A 1 210 ? 37.988 27.358 49.930 1.00 44.41 210 MET A C 1
ATOM 1567 O O . MET A 1 210 ? 39.027 27.419 49.280 1.00 44.41 210 MET A O 1
ATOM 1571 N N . PRO A 1 211 ? 37.854 28.075 51.082 1.00 63.28 211 PRO A N 1
ATOM 1572 C CA . PRO A 1 211 ? 36.702 28.198 51.994 1.00 63.28 211 PRO A CA 1
ATOM 1573 C C . PRO A 1 211 ? 36.211 29.661 52.308 1.00 63.28 211 PRO A C 1
ATOM 1575 O O . PRO A 1 211 ? 35.470 30.161 51.468 1.00 63.28 211 PRO A O 1
ATOM 1578 N N . PRO A 1 212 ? 36.390 30.317 53.492 1.00 63.00 212 PRO A N 1
ATOM 1579 C CA . PRO A 1 212 ? 35.215 30.724 54.290 1.00 63.00 212 PRO A CA 1
ATOM 1580 C C . PRO A 1 212 ? 35.139 32.194 54.798 1.00 63.00 212 PRO A C 1
ATOM 1582 O O . PRO A 1 212 ? 36.090 32.957 54.711 1.00 63.00 212 PRO A O 1
ATOM 1585 N N . MET A 1 213 ? 34.023 32.482 55.492 1.00 31.80 213 MET A N 1
ATOM 1586 C CA . MET A 1 213 ? 33.719 33.609 56.409 1.00 31.80 213 MET A CA 1
ATOM 1587 C C . MET A 1 213 ? 33.408 35.025 55.860 1.00 31.80 213 MET A C 1
ATOM 1589 O O . MET A 1 213 ? 34.257 35.709 55.315 1.00 31.80 213 MET A O 1
ATOM 1593 N N . ALA A 1 214 ? 32.202 35.474 56.248 1.00 34.97 214 ALA A N 1
ATOM 1594 C CA . ALA A 1 214 ? 31.795 36.824 56.682 1.00 34.97 214 ALA A CA 1
ATOM 1595 C C . ALA A 1 214 ? 31.755 38.035 55.707 1.00 34.97 214 ALA A C 1
ATOM 1597 O O . ALA A 1 214 ? 32.756 38.482 55.174 1.00 34.97 214 ALA A O 1
ATOM 1598 N N . GLU A 1 215 ? 30.548 38.620 55.656 1.00 31.30 215 GLU A N 1
ATOM 1599 C CA . GLU A 1 215 ? 30.163 40.025 55.394 1.00 31.30 215 GLU A CA 1
ATOM 1600 C C . GLU A 1 215 ? 30.539 40.754 54.073 1.00 31.30 215 GLU A C 1
ATOM 1602 O O . GLU A 1 215 ? 31.684 41.015 53.740 1.00 31.30 215 GLU A O 1
ATOM 1607 N N . SER A 1 216 ? 29.465 41.156 53.372 1.00 31.66 216 SER A N 1
ATOM 1608 C CA . SER A 1 216 ? 29.207 42.427 52.651 1.00 31.66 216 SER A CA 1
ATOM 1609 C C . SER A 1 216 ? 30.328 43.471 52.442 1.00 31.66 216 SER A C 1
ATOM 1611 O O . SER A 1 216 ? 31.022 43.820 53.387 1.00 31.66 216 SER A O 1
ATOM 1613 N N . ALA A 1 217 ? 30.387 44.200 51.314 1.00 29.11 217 ALA A N 1
ATOM 1614 C CA . ALA A 1 217 ? 29.551 44.199 50.096 1.00 29.11 217 ALA A CA 1
ATOM 1615 C C . ALA A 1 217 ? 30.154 45.115 48.990 1.00 29.11 217 ALA A C 1
ATOM 1617 O O . ALA A 1 217 ? 31.204 45.716 49.168 1.00 29.11 217 ALA A O 1
ATOM 1618 N N . ASP A 1 218 ? 29.391 45.265 47.899 1.00 28.95 218 ASP A N 1
ATOM 1619 C CA . ASP A 1 218 ? 29.406 46.350 46.903 1.00 28.95 218 ASP A CA 1
ATOM 1620 C C . ASP A 1 218 ? 30.505 46.419 45.818 1.00 28.95 218 ASP A C 1
ATOM 1622 O O . ASP A 1 218 ? 31.538 47.057 45.952 1.00 28.95 218 ASP A O 1
ATOM 1626 N N . LYS A 1 219 ? 30.108 45.879 44.653 1.00 30.81 219 LYS A N 1
ATOM 1627 C CA . LYS A 1 219 ? 30.014 46.549 43.335 1.00 30.81 219 LYS A CA 1
ATOM 1628 C C . LYS A 1 219 ? 31.230 47.286 42.733 1.00 30.81 219 LYS A C 1
ATOM 1630 O O . LYS A 1 219 ? 31.607 48.354 43.196 1.00 30.81 219 LYS A O 1
ATOM 1635 N N . ALA A 1 220 ? 31.482 46.889 41.476 1.00 30.02 220 ALA A N 1
ATOM 1636 C CA . ALA A 1 220 ? 31.895 47.733 40.341 1.00 30.02 220 ALA A CA 1
ATOM 1637 C C . ALA A 1 220 ? 33.368 48.227 40.337 1.00 30.02 220 ALA A C 1
ATOM 1639 O O . ALA A 1 220 ? 33.941 48.504 41.380 1.00 30.02 220 ALA A O 1
ATOM 1640 N N . ASN A 1 221 ? 34.040 48.370 39.186 1.00 30.47 221 ASN A N 1
ATOM 1641 C CA . ASN A 1 221 ? 33.629 48.097 37.799 1.00 30.47 221 ASN A CA 1
ATOM 1642 C C . ASN A 1 221 ? 34.850 47.785 36.901 1.00 30.47 221 ASN A C 1
ATOM 1644 O O . ASN A 1 221 ? 35.976 48.075 37.284 1.00 30.47 221 ASN A O 1
ATOM 1648 N N . ASP A 1 222 ? 34.564 47.323 35.678 1.00 28.81 222 ASP A N 1
ATOM 1649 C CA . ASP A 1 222 ? 35.311 47.596 34.433 1.00 28.81 222 ASP A CA 1
ATOM 1650 C C . ASP A 1 222 ? 36.755 47.070 34.190 1.00 28.81 222 ASP A C 1
ATOM 1652 O O . ASP A 1 222 ? 37.719 47.450 34.840 1.00 28.81 222 ASP A O 1
ATOM 1656 N N . ILE A 1 223 ? 36.858 46.280 33.104 1.00 30.72 223 ILE A N 1
ATOM 1657 C CA . ILE A 1 223 ? 37.947 46.124 32.102 1.00 30.72 223 ILE A CA 1
ATOM 1658 C C . ILE A 1 223 ? 39.437 46.228 32.500 1.00 30.72 223 ILE A C 1
ATOM 1660 O O . ILE A 1 223 ? 39.948 47.289 32.842 1.00 30.72 223 ILE A O 1
ATOM 1664 N N . GLY A 1 224 ? 40.193 45.172 32.163 1.00 27.73 224 GLY A N 1
ATOM 1665 C CA . GLY A 1 224 ? 41.654 45.216 31.999 1.00 27.73 224 GLY A CA 1
ATOM 1666 C C . GLY A 1 224 ? 42.246 43.868 31.564 1.00 27.73 224 GLY A C 1
ATOM 1667 O O . GLY A 1 224 ? 42.182 42.902 32.312 1.00 27.73 224 GLY A O 1
ATOM 1668 N N . LEU A 1 225 ? 42.799 43.795 30.348 1.00 28.92 225 LEU A N 1
ATOM 1669 C CA . LEU A 1 225 ? 43.534 42.629 29.827 1.00 28.92 225 LEU A CA 1
ATOM 1670 C C . LEU A 1 225 ? 45.010 42.627 30.278 1.00 28.92 225 LEU A C 1
ATOM 1672 O O . LEU A 1 225 ? 45.537 43.680 30.629 1.00 28.92 225 LEU A O 1
ATOM 1676 N N . VAL A 1 226 ? 45.666 41.478 30.041 1.00 27.64 226 VAL A N 1
ATOM 1677 C CA . VAL A 1 226 ? 47.118 41.224 29.851 1.00 27.64 226 VAL A CA 1
ATOM 1678 C C . VAL A 1 226 ? 47.811 40.453 30.983 1.00 27.64 226 VAL A C 1
ATOM 1680 O O . VAL A 1 226 ? 47.824 40.857 32.141 1.00 27.64 226 VAL A O 1
ATOM 1683 N N . GLU A 1 227 ? 48.438 39.342 30.592 1.00 28.14 227 GLU A N 1
ATOM 1684 C CA . GLU A 1 227 ? 49.354 38.524 31.392 1.00 28.14 227 GLU A CA 1
ATOM 1685 C C . GLU A 1 227 ? 50.764 39.139 31.406 1.00 28.14 227 GLU A C 1
ATOM 1687 O O . GLU A 1 227 ? 51.226 39.610 30.363 1.00 28.14 227 GLU A O 1
ATOM 1692 N N . ASN A 1 228 ? 51.483 39.056 32.533 1.00 26.31 228 ASN A N 1
ATOM 1693 C CA . ASN A 1 228 ? 52.789 38.373 32.604 1.00 26.31 228 ASN A CA 1
ATOM 1694 C C . ASN A 1 228 ? 53.365 38.306 34.036 1.00 26.31 228 ASN A C 1
ATOM 1696 O O . ASN A 1 228 ? 52.839 38.895 34.977 1.00 26.31 228 ASN A O 1
ATOM 1700 N N . GLU A 1 229 ? 54.430 37.518 34.167 1.00 25.45 229 GLU A N 1
ATOM 1701 C CA . GLU A 1 229 ? 55.107 37.074 35.390 1.00 25.45 229 GLU A CA 1
ATOM 1702 C C . GLU A 1 229 ? 55.794 38.170 36.251 1.00 25.45 229 GLU A C 1
ATOM 1704 O O . GLU A 1 229 ? 56.467 39.032 35.697 1.00 25.45 229 GLU A O 1
ATOM 1709 N N . VAL A 1 230 ? 55.781 37.974 37.594 1.00 24.38 230 VAL A N 1
ATOM 1710 C CA . VAL A 1 230 ? 56.946 38.114 38.534 1.00 24.38 230 VAL A CA 1
ATOM 1711 C C . VAL A 1 230 ? 57.536 39.546 38.767 1.00 24.38 230 VAL A C 1
ATOM 1713 O O . VAL A 1 230 ? 57.391 40.403 37.903 1.00 24.38 230 VAL A O 1
ATOM 1716 N N . PRO A 1 231 ? 58.227 39.892 39.898 1.00 37.44 231 PRO A N 1
ATOM 1717 C CA . PRO A 1 231 ? 58.522 39.191 41.167 1.00 37.44 231 PRO A CA 1
ATOM 1718 C C . PRO A 1 231 ? 58.019 39.895 42.468 1.00 37.44 231 PRO A C 1
ATOM 1720 O O . PRO A 1 231 ? 57.387 40.947 42.456 1.00 37.44 231 PRO A O 1
ATOM 1723 N N . LEU A 1 232 ? 58.398 39.292 43.608 1.00 35.00 232 LEU A N 1
ATOM 1724 C CA . LEU A 1 232 ? 58.512 39.829 44.986 1.00 35.00 232 LEU A CA 1
ATOM 1725 C C . LEU A 1 232 ? 59.193 41.224 45.086 1.00 35.00 232 LEU A C 1
ATOM 1727 O O . LEU A 1 232 ? 59.997 41.558 44.210 1.00 35.00 232 LEU A O 1
ATOM 1731 N N . PRO A 1 233 ? 58.977 41.997 46.181 1.00 41.84 233 PRO A N 1
ATOM 1732 C CA . PRO A 1 233 ? 59.912 41.911 47.330 1.00 41.84 233 PRO A CA 1
ATOM 1733 C C . PRO A 1 233 ? 59.323 42.123 48.758 1.00 41.84 233 PRO A C 1
ATOM 1735 O O . PRO A 1 233 ? 58.267 42.719 48.921 1.00 41.84 233 PRO A O 1
ATOM 1738 N N . GLU A 1 234 ? 60.116 41.700 49.763 1.00 28.19 234 GLU A N 1
ATOM 1739 C CA . GLU A 1 234 ? 60.215 42.149 51.187 1.00 28.19 234 GLU A CA 1
ATOM 1740 C C . GLU A 1 234 ? 58.991 42.020 52.148 1.00 28.19 234 GLU A C 1
ATOM 1742 O O . GLU A 1 234 ? 57.860 42.271 51.760 1.00 28.19 234 GLU A O 1
ATOM 1747 N N . VAL A 1 235 ? 59.044 41.580 53.427 1.00 28.61 235 VAL A N 1
ATOM 1748 C CA . VAL A 1 235 ? 60.056 41.296 54.498 1.00 28.61 235 VAL A CA 1
ATOM 1749 C C . VAL A 1 235 ? 60.200 42.364 55.612 1.00 28.61 235 VAL A C 1
ATOM 1751 O O . VAL A 1 235 ? 60.660 43.472 55.370 1.00 28.61 235 VAL A O 1
ATOM 1754 N N . GLY A 1 236 ? 59.937 41.953 56.871 1.00 26.72 236 GLY A N 1
ATOM 1755 C CA . GLY A 1 236 ? 60.391 42.596 58.128 1.00 26.72 236 GLY A CA 1
ATOM 1756 C C . GLY A 1 236 ? 59.283 42.931 59.157 1.00 26.72 236 GLY A C 1
ATOM 1757 O O . GLY A 1 236 ? 58.142 43.137 58.766 1.00 26.72 236 GLY A O 1
ATOM 1758 N N . LEU A 1 237 ? 59.536 43.032 60.478 1.00 27.36 237 LEU A N 1
ATOM 1759 C CA . LEU A 1 237 ? 60.739 42.706 61.281 1.00 27.36 237 LEU A CA 1
ATOM 1760 C C . LEU A 1 237 ? 60.445 42.805 62.814 1.00 27.36 237 LEU A C 1
ATOM 1762 O O . LEU A 1 237 ? 59.892 43.816 63.235 1.00 27.36 237 LEU A O 1
ATOM 1766 N N . GLY A 1 238 ? 60.897 41.838 63.640 1.00 23.92 238 GLY A N 1
ATOM 1767 C CA . GLY A 1 238 ? 61.029 41.935 65.124 1.00 23.92 238 GLY A CA 1
ATOM 1768 C C . GLY A 1 238 ? 59.735 42.036 65.976 1.00 23.92 238 GLY A C 1
ATOM 1769 O O . GLY A 1 238 ? 58.648 42.199 65.437 1.00 23.92 238 GLY A O 1
ATOM 1770 N N . ASP A 1 239 ? 59.746 41.959 67.319 1.00 27.59 239 ASP A N 1
ATOM 1771 C CA . ASP A 1 239 ? 60.770 41.489 68.282 1.00 27.59 239 ASP A CA 1
ATOM 1772 C C . ASP A 1 239 ? 60.135 41.239 69.691 1.00 27.59 239 ASP A C 1
ATOM 1774 O O . ASP A 1 239 ? 58.926 41.394 69.854 1.00 27.59 239 ASP A O 1
ATOM 1778 N N . SER A 1 240 ? 60.894 40.906 70.748 1.00 25.36 240 SER A N 1
ATOM 1779 C CA . SER A 1 240 ? 61.062 39.531 71.261 1.00 25.36 240 SER A CA 1
ATOM 1780 C C . SER A 1 240 ? 61.217 39.454 72.812 1.00 25.36 240 SER A C 1
ATOM 1782 O O . SER A 1 240 ? 61.302 40.491 73.471 1.00 25.36 240 SER A O 1
ATOM 1784 N N . LEU A 1 241 ? 61.320 38.226 73.378 1.00 26.33 241 LEU A N 1
ATOM 1785 C CA . LEU A 1 241 ? 61.830 37.883 74.742 1.00 26.33 241 LEU A CA 1
ATOM 1786 C C . LEU A 1 241 ? 60.938 38.309 75.967 1.00 26.33 241 LEU A C 1
ATOM 1788 O O . LEU A 1 241 ? 59.963 39.027 75.790 1.00 26.33 241 LEU A O 1
ATOM 1792 N N . ASN A 1 242 ? 61.125 37.880 77.241 1.00 27.58 242 ASN A N 1
ATOM 1793 C CA . ASN A 1 242 ? 62.104 36.967 77.879 1.00 27.58 242 ASN A CA 1
ATOM 1794 C C . ASN A 1 242 ? 61.642 36.325 79.230 1.00 27.58 242 ASN A C 1
ATOM 1796 O O . ASN A 1 242 ? 60.793 36.905 79.894 1.00 27.58 242 ASN A O 1
ATOM 1800 N N . SER A 1 243 ? 62.312 35.214 79.617 1.00 28.41 243 SER A N 1
ATOM 1801 C CA . SER A 1 243 ? 62.779 34.701 80.953 1.00 28.41 243 SER A CA 1
ATOM 1802 C C . SER A 1 243 ? 61.981 34.929 82.276 1.00 28.41 243 SER A C 1
ATOM 1804 O O . SER A 1 243 ? 61.035 35.696 82.343 1.00 28.41 243 SER A O 1
ATOM 1806 N N . VAL A 1 244 ? 62.187 34.204 83.396 1.00 26.55 244 VAL A N 1
ATOM 1807 C CA . VAL A 1 244 ? 63.360 34.003 84.305 1.00 26.55 244 VAL A CA 1
ATOM 1808 C C . VAL A 1 244 ? 62.995 32.856 85.291 1.00 26.55 244 VAL A C 1
ATOM 1810 O O . VAL A 1 244 ? 61.833 32.779 85.674 1.00 26.55 244 VAL A O 1
ATOM 1813 N N . SER A 1 245 ? 63.846 31.964 85.831 1.00 24.78 245 SER A N 1
ATOM 1814 C CA . SER A 1 245 ? 65.269 31.576 85.669 1.00 24.78 245 SER A CA 1
ATOM 1815 C C . SER A 1 245 ? 65.465 30.162 86.278 1.00 24.78 245 SER A C 1
ATOM 1817 O O . SER A 1 245 ? 64.718 29.784 87.186 1.00 24.78 245 SER A O 1
ATOM 1819 N N . ARG A 1 246 ? 66.507 29.423 85.856 1.00 26.30 246 ARG A N 1
ATOM 1820 C CA . ARG A 1 246 ? 67.433 28.731 86.783 1.00 26.30 246 ARG A CA 1
ATOM 1821 C C . ARG A 1 246 ? 68.795 28.498 86.119 1.00 26.30 246 ARG A C 1
ATOM 1823 O O . ARG A 1 246 ? 68.866 28.357 84.903 1.00 26.30 246 ARG A O 1
ATOM 1830 N N . ASP A 1 247 ? 69.860 28.522 86.918 1.00 26.98 247 ASP A N 1
ATOM 1831 C CA . ASP A 1 247 ? 71.218 28.805 86.436 1.00 26.98 247 ASP A CA 1
ATOM 1832 C C . ASP A 1 247 ? 72.123 27.586 86.157 1.00 26.98 247 ASP A C 1
ATOM 1834 O O . ASP A 1 247 ? 72.129 26.611 86.903 1.00 26.98 247 ASP A O 1
ATOM 1838 N N . LEU A 1 248 ? 72.998 27.799 85.161 1.00 25.73 248 LEU A N 1
ATOM 1839 C CA . LEU A 1 248 ? 74.358 27.263 84.952 1.00 25.73 248 LEU A CA 1
ATOM 1840 C C . LEU A 1 248 ? 74.624 25.791 84.535 1.00 25.73 248 LEU A C 1
ATOM 1842 O O . LEU A 1 248 ? 74.470 24.863 85.319 1.00 25.73 248 LEU A O 1
ATOM 1846 N N . ALA A 1 249 ? 75.320 25.701 83.385 1.00 23.73 249 ALA A N 1
ATOM 1847 C CA . ALA A 1 249 ? 76.456 24.814 83.050 1.00 23.73 249 ALA A CA 1
ATOM 1848 C C . ALA A 1 249 ? 76.209 23.296 82.815 1.00 23.73 249 ALA A C 1
ATOM 1850 O O . ALA A 1 249 ? 75.519 22.649 83.588 1.00 23.73 249 ALA A O 1
ATOM 1851 N N . ILE A 1 250 ? 76.816 22.641 81.805 1.00 23.53 250 ILE A N 1
ATOM 1852 C CA . ILE A 1 250 ? 77.750 23.089 80.737 1.00 23.53 250 ILE A CA 1
ATOM 1853 C C . ILE A 1 250 ? 77.575 22.222 79.453 1.00 23.53 250 ILE A C 1
ATOM 1855 O O . ILE A 1 250 ? 76.857 21.229 79.493 1.00 23.53 250 ILE A O 1
ATOM 1859 N N . ALA A 1 251 ? 78.191 22.644 78.336 1.00 24.75 251 ALA A N 1
ATOM 1860 C CA . ALA A 1 251 ? 78.183 22.053 76.974 1.00 24.75 251 ALA A CA 1
ATOM 1861 C C . ALA A 1 251 ? 78.685 20.574 76.896 1.00 24.75 251 ALA A C 1
ATOM 1863 O O . ALA A 1 251 ? 79.123 20.042 77.914 1.00 24.75 251 ALA A O 1
ATOM 1864 N N . VAL A 1 252 ? 78.654 19.826 75.774 1.00 22.23 252 VAL A N 1
ATOM 1865 C CA . VAL A 1 252 ? 79.013 20.070 74.339 1.00 22.23 252 VAL A CA 1
ATOM 1866 C C . VAL A 1 252 ? 78.142 19.112 73.466 1.00 22.23 252 VAL A C 1
ATOM 1868 O O . VAL A 1 252 ? 77.865 18.017 73.940 1.00 22.23 252 VAL A O 1
ATOM 1871 N N . GLU A 1 253 ? 77.444 19.512 72.381 1.00 25.89 253 GLU A N 1
ATOM 1872 C CA . GLU A 1 253 ? 77.895 19.686 70.960 1.00 25.89 253 GLU A CA 1
ATOM 1873 C C . GLU A 1 253 ? 78.441 18.352 70.359 1.00 25.89 253 GLU A C 1
ATOM 1875 O O . GLU A 1 253 ? 79.177 17.660 71.048 1.00 25.89 253 GLU A O 1
ATOM 1880 N N . ILE A 1 254 ? 78.095 17.847 69.157 1.00 24.00 254 ILE A N 1
ATOM 1881 C CA . ILE A 1 254 ? 78.165 18.416 67.784 1.00 24.00 254 ILE A CA 1
ATOM 1882 C C . ILE A 1 254 ? 77.161 17.715 66.804 1.00 24.00 254 ILE A C 1
ATOM 1884 O O . ILE A 1 254 ? 76.556 16.701 67.131 1.00 24.00 254 ILE A O 1
ATOM 1888 N N . GLN A 1 255 ? 76.996 18.319 65.614 1.00 24.55 255 GLN A N 1
ATOM 1889 C CA . GLN A 1 255 ? 76.434 17.872 64.307 1.00 24.55 255 GLN A CA 1
ATOM 1890 C C . GLN A 1 255 ? 76.753 16.395 63.864 1.00 24.55 255 GLN A C 1
ATOM 1892 O O . GLN A 1 255 ? 77.546 15.729 64.512 1.00 24.55 255 GLN A O 1
ATOM 1897 N N . GLU A 1 256 ? 76.235 15.799 62.766 1.00 24.89 256 GLU A N 1
ATOM 1898 C CA . GLU A 1 256 ? 75.869 16.378 61.451 1.00 24.89 256 GLU A CA 1
ATOM 1899 C C . GLU A 1 256 ? 74.954 15.506 60.528 1.00 24.89 256 GLU A C 1
ATOM 1901 O O . GLU A 1 256 ? 74.480 14.436 60.892 1.00 24.89 256 GLU A O 1
ATOM 1906 N N . THR A 1 257 ? 74.701 16.036 59.321 1.00 24.33 257 THR A N 1
ATOM 1907 C CA . THR A 1 257 ? 74.011 15.536 58.100 1.00 24.33 257 THR A CA 1
ATOM 1908 C C . THR A 1 257 ? 74.528 14.201 57.517 1.00 24.33 257 THR A C 1
ATOM 1910 O O . THR A 1 257 ? 75.608 13.776 57.902 1.00 24.33 257 THR A O 1
ATOM 1913 N N . ALA A 1 258 ? 73.997 13.583 56.443 1.00 26.31 258 ALA A N 1
ATOM 1914 C CA . ALA A 1 258 ? 72.691 13.487 55.740 1.00 26.31 258 ALA A CA 1
ATOM 1915 C C . ALA A 1 258 ? 72.902 12.604 54.469 1.00 26.31 258 ALA A C 1
ATOM 1917 O O . ALA A 1 258 ? 74.039 12.252 54.165 1.00 26.31 258 ALA A O 1
ATOM 1918 N N . THR A 1 259 ? 71.851 12.354 53.663 1.00 26.38 259 THR A N 1
ATOM 1919 C CA . THR A 1 259 ? 71.869 11.635 52.351 1.00 26.38 259 THR A CA 1
ATOM 1920 C C . THR A 1 259 ? 72.220 10.131 52.414 1.00 26.38 259 THR A C 1
ATOM 1922 O O . THR A 1 259 ? 72.871 9.685 53.347 1.00 26.38 259 THR A O 1
ATOM 1925 N N . GLY A 1 260 ? 71.798 9.269 51.479 1.00 26.08 260 GLY A N 1
ATOM 1926 C CA . GLY A 1 260 ? 70.837 9.463 50.383 1.00 26.08 260 GLY A CA 1
ATOM 1927 C C . GLY A 1 260 ? 70.975 8.432 49.245 1.00 26.08 260 GLY A C 1
ATOM 1928 O O . GLY A 1 260 ? 72.009 8.392 48.595 1.00 26.08 260 GLY A O 1
ATOM 1929 N N . THR A 1 261 ? 69.891 7.688 48.978 1.00 26.03 261 THR A N 1
ATOM 1930 C CA . THR A 1 261 ? 69.534 6.983 47.716 1.00 26.03 261 THR A CA 1
ATOM 1931 C C . THR A 1 261 ? 70.481 5.937 47.074 1.00 26.03 261 THR A C 1
ATOM 1933 O O . THR A 1 261 ? 71.524 6.299 46.543 1.00 26.03 261 THR A O 1
ATOM 1936 N N . ASN A 1 262 ? 69.933 4.713 46.912 1.00 28.08 262 ASN A N 1
ATOM 1937 C CA . ASN A 1 262 ? 69.913 3.903 45.662 1.00 28.08 262 ASN A CA 1
ATOM 1938 C C . ASN A 1 262 ? 71.203 3.154 45.210 1.00 28.08 262 ASN A C 1
ATOM 1940 O O . ASN A 1 262 ? 72.308 3.635 45.424 1.00 28.08 262 ASN A O 1
ATOM 1944 N N . ASP A 1 263 ? 71.180 1.963 44.574 1.00 27.11 263 ASP A N 1
ATOM 1945 C CA . ASP A 1 263 ? 70.118 1.016 44.132 1.00 27.11 263 ASP A CA 1
ATOM 1946 C C . ASP A 1 263 ? 70.608 -0.461 44.242 1.00 27.11 263 ASP A C 1
ATOM 1948 O O . ASP A 1 263 ? 71.809 -0.706 44.094 1.00 27.11 263 ASP A O 1
ATOM 1952 N N . PRO A 1 264 ? 69.706 -1.463 44.369 1.00 43.06 264 PRO A N 1
ATOM 1953 C CA . PRO A 1 264 ? 69.968 -2.880 44.062 1.00 43.06 264 PRO A CA 1
ATOM 1954 C C . PRO A 1 264 ? 69.084 -3.446 42.915 1.00 43.06 264 PRO A C 1
ATOM 1956 O O . PRO A 1 264 ? 67.987 -2.939 42.673 1.00 43.06 264 PRO A O 1
ATOM 1959 N N . PRO A 1 265 ? 69.520 -4.519 42.218 1.00 39.06 265 PRO A N 1
ATOM 1960 C CA . PRO A 1 265 ? 68.565 -5.449 41.582 1.00 39.06 265 PRO A CA 1
ATOM 1961 C C . PRO A 1 265 ? 68.945 -6.954 41.634 1.00 39.06 265 PRO A C 1
ATOM 1963 O O . PRO A 1 265 ? 70.109 -7.323 41.794 1.00 39.06 265 PRO A O 1
ATOM 1966 N N . ASP A 1 266 ? 67.941 -7.820 41.450 1.00 35.72 266 ASP A N 1
ATOM 1967 C CA . ASP A 1 266 ? 67.973 -9.280 41.673 1.00 35.72 266 ASP A CA 1
ATOM 1968 C C . ASP A 1 266 ? 68.535 -10.161 40.535 1.00 35.72 266 ASP A C 1
ATOM 1970 O O . ASP A 1 266 ? 68.964 -9.710 39.470 1.00 35.72 266 ASP A O 1
ATOM 1974 N N . GLN A 1 267 ? 68.467 -11.483 40.758 1.00 28.45 267 GLN A N 1
ATOM 1975 C CA . GLN A 1 267 ? 68.562 -12.525 39.734 1.00 28.45 267 GLN A CA 1
ATOM 1976 C C . GLN A 1 267 ? 67.469 -13.599 39.889 1.00 28.45 267 GLN A C 1
ATOM 1978 O O . GLN A 1 267 ? 67.168 -14.018 41.004 1.00 28.45 267 GLN A O 1
ATOM 1983 N N . LYS A 1 268 ? 67.078 -14.186 38.741 1.00 33.34 268 LYS A N 1
ATOM 1984 C CA . LYS A 1 268 ? 66.183 -15.355 38.539 1.00 33.34 268 LYS A CA 1
ATOM 1985 C C . LYS A 1 268 ? 64.674 -15.054 38.675 1.00 33.34 268 LYS A C 1
ATOM 1987 O O . LYS A 1 268 ? 64.281 -14.203 39.449 1.00 33.34 268 LYS A O 1
ATOM 1992 N N . THR A 1 269 ? 63.774 -15.738 37.956 1.00 31.73 269 THR A N 1
ATOM 1993 C CA . THR A 1 269 ? 63.892 -17.011 37.198 1.00 31.73 269 THR A CA 1
ATOM 1994 C C . THR A 1 269 ? 63.331 -16.941 35.766 1.00 31.73 269 THR A C 1
ATOM 1996 O O . THR A 1 269 ? 62.432 -16.162 35.472 1.00 31.73 269 THR A O 1
ATOM 1999 N N . LEU A 1 270 ? 63.812 -17.849 34.906 1.00 28.14 270 LEU A N 1
ATOM 2000 C CA . LEU A 1 270 ? 63.066 -18.412 33.770 1.00 28.14 270 LEU A CA 1
ATOM 2001 C C . LEU A 1 270 ? 62.828 -19.919 34.030 1.00 28.14 270 LEU A C 1
ATOM 2003 O O . LEU A 1 270 ? 63.610 -20.522 34.775 1.00 28.14 270 LEU A O 1
ATOM 2007 N N . PRO A 1 271 ? 61.792 -20.542 33.432 1.00 39.31 271 PRO A N 1
ATOM 2008 C CA . PRO A 1 271 ? 61.572 -21.991 33.475 1.00 39.31 271 PRO A CA 1
ATOM 2009 C C . PRO A 1 271 ? 62.508 -22.778 32.523 1.00 39.31 271 PRO A C 1
ATOM 2011 O O . PRO A 1 271 ? 63.342 -22.210 31.824 1.00 39.31 271 PRO A O 1
ATOM 2014 N N . MET A 1 272 ? 62.395 -24.112 32.539 1.00 39.72 272 MET A N 1
ATOM 2015 C CA . MET A 1 272 ? 63.375 -25.071 31.993 1.00 39.72 272 MET A CA 1
ATOM 2016 C C . MET A 1 272 ? 63.518 -25.147 30.456 1.00 39.72 272 MET A C 1
ATOM 2018 O O . MET A 1 272 ? 62.532 -25.329 29.746 1.00 39.72 272 MET A O 1
ATOM 2022 N N . ALA A 1 273 ? 64.777 -25.221 29.998 1.00 38.72 273 ALA A N 1
ATOM 2023 C CA . ALA A 1 273 ? 65.279 -25.985 28.838 1.00 38.72 273 ALA A CA 1
ATOM 2024 C C . ALA A 1 273 ? 66.798 -26.289 29.044 1.00 38.72 273 ALA A C 1
ATOM 2026 O O . ALA A 1 273 ? 67.394 -25.751 29.977 1.00 38.72 273 ALA A O 1
ATOM 2027 N N . GLU A 1 274 ? 67.434 -27.171 28.253 1.00 52.88 274 GLU A N 1
ATOM 2028 C CA . GLU A 1 274 ? 68.704 -27.859 28.624 1.00 52.88 274 GLU A CA 1
ATOM 2029 C C . GLU A 1 274 ? 70.012 -27.415 27.881 1.00 52.88 274 GLU A C 1
ATOM 2031 O O . GLU A 1 274 ? 69.948 -26.983 26.734 1.00 52.88 274 GLU A O 1
ATOM 2036 N N . SER A 1 275 ? 71.197 -27.673 28.503 1.00 47.81 275 SER A N 1
ATOM 2037 C CA . SER A 1 275 ? 72.572 -27.972 27.943 1.00 47.81 275 SER A CA 1
ATOM 2038 C C . SER A 1 275 ? 73.813 -26.981 27.979 1.00 47.81 275 SER A C 1
ATOM 2040 O O . SER A 1 275 ? 73.889 -26.016 27.234 1.00 47.81 275 SER A O 1
ATOM 2042 N N . GLU A 1 276 ? 74.833 -27.344 28.813 1.00 51.00 276 GLU A N 1
ATOM 2043 C CA . GLU A 1 276 ? 76.354 -27.225 28.823 1.00 51.00 276 GLU A CA 1
ATOM 2044 C C . GLU A 1 276 ? 77.252 -25.901 28.751 1.00 51.00 276 GLU A C 1
ATOM 2046 O O . GLU A 1 276 ? 77.176 -25.180 27.766 1.00 51.00 276 GLU A O 1
ATOM 2051 N N . VAL A 1 277 ? 78.263 -25.707 29.688 1.00 50.81 277 VAL A N 1
ATOM 2052 C CA . VAL A 1 277 ? 79.637 -24.993 29.625 1.00 50.81 277 VAL A CA 1
ATOM 2053 C C . VAL A 1 277 ? 80.247 -24.249 30.917 1.00 50.81 277 VAL A C 1
ATOM 2055 O O . VAL A 1 277 ? 79.912 -24.707 32.004 1.00 50.81 277 VAL A O 1
ATOM 2058 N N . LYS A 1 278 ? 81.315 -23.371 30.894 1.00 51.56 278 LYS A N 1
ATOM 2059 C CA . LYS A 1 278 ? 82.558 -23.298 31.813 1.00 51.56 278 LYS A CA 1
ATOM 2060 C C . LYS A 1 278 ? 83.296 -21.874 31.925 1.00 51.56 278 LYS A C 1
ATOM 2062 O O . LYS A 1 278 ? 82.908 -21.059 31.101 1.00 51.56 278 LYS A O 1
ATOM 2067 N N . ILE A 1 279 ? 84.374 -21.417 32.678 1.00 53.56 279 ILE A N 1
ATOM 2068 C CA . ILE A 1 279 ? 85.286 -21.659 33.902 1.00 53.56 279 ILE A CA 1
ATOM 2069 C C . ILE A 1 279 ? 86.393 -20.495 34.082 1.00 53.56 279 ILE A C 1
ATOM 2071 O O . ILE A 1 279 ? 86.898 -20.125 33.027 1.00 53.56 279 ILE A O 1
ATOM 2075 N N . LEU A 1 280 ? 86.861 -19.974 35.288 1.00 42.00 280 LEU A N 1
ATOM 2076 C CA . LEU A 1 280 ? 88.200 -19.246 35.593 1.00 42.00 280 LEU A CA 1
ATOM 2077 C C . LEU A 1 280 ? 88.490 -18.650 37.067 1.00 42.00 280 LEU A C 1
ATOM 2079 O O . LEU A 1 280 ? 87.583 -18.722 37.888 1.00 42.00 280 LEU A O 1
ATOM 2083 N N . ALA A 1 281 ? 89.713 -18.097 37.425 1.00 48.59 281 ALA A N 1
ATOM 2084 C CA . ALA A 1 281 ? 90.206 -17.473 38.750 1.00 48.59 281 ALA A CA 1
ATOM 2085 C C . ALA A 1 281 ? 91.649 -16.760 38.689 1.00 48.59 281 ALA A C 1
ATOM 2087 O O . ALA A 1 281 ? 92.238 -16.925 37.623 1.00 48.59 281 ALA A O 1
ATOM 2088 N N . LYS A 1 282 ? 92.414 -16.075 39.634 1.00 49.78 282 LYS A N 1
ATOM 2089 C CA . LYS A 1 282 ? 92.384 -15.256 40.944 1.00 49.78 282 LYS A CA 1
ATOM 2090 C C . LYS A 1 282 ? 93.796 -14.596 41.314 1.00 49.78 282 LYS A C 1
ATOM 2092 O O . LYS A 1 282 ? 94.781 -15.274 41.045 1.00 49.78 282 LYS A O 1
ATOM 2097 N N . LYS A 1 283 ? 93.944 -13.406 42.002 1.00 54.72 283 LYS A N 1
ATOM 2098 C CA . LYS A 1 283 ? 95.150 -12.885 42.815 1.00 54.72 283 LYS A CA 1
ATOM 2099 C C . LYS A 1 283 ? 94.923 -11.561 43.672 1.00 54.72 283 LYS A C 1
ATOM 2101 O O . LYS A 1 283 ? 93.888 -10.966 43.396 1.00 54.72 283 LYS A O 1
ATOM 2106 N N . ASN A 1 284 ? 95.779 -11.135 44.673 1.00 67.81 284 ASN A N 1
ATOM 2107 C CA . ASN A 1 284 ? 95.923 -9.783 45.399 1.00 67.81 284 ASN A CA 1
ATOM 2108 C C . ASN A 1 284 ? 96.624 -9.731 46.831 1.00 67.81 284 ASN A C 1
ATOM 2110 O O . ASN A 1 284 ? 96.793 -10.785 47.418 1.00 67.81 284 ASN A O 1
ATOM 2114 N N . LEU A 1 285 ? 96.901 -8.541 47.458 1.00 76.88 285 LEU A N 1
ATOM 2115 C CA . LEU A 1 285 ? 96.832 -8.257 48.948 1.00 76.88 285 LEU A CA 1
ATOM 2116 C C . LEU A 1 285 ? 96.288 -6.843 49.299 1.00 76.88 285 LEU A C 1
ATOM 2118 O O . LEU A 1 285 ? 96.926 -5.866 48.916 1.00 76.88 285 LEU A O 1
ATOM 2122 N N . VAL A 1 286 ? 95.210 -6.733 50.106 1.00 76.25 286 VAL A N 1
ATOM 2123 C CA . VAL A 1 286 ? 94.624 -5.476 50.671 1.00 76.25 286 VAL A CA 1
ATOM 2124 C C . VAL A 1 286 ? 93.783 -5.757 51.961 1.00 76.25 286 VAL A C 1
ATOM 2126 O O . VAL A 1 286 ? 93.242 -6.859 52.085 1.00 76.25 286 VAL A O 1
ATOM 2129 N N . ILE A 1 287 ? 93.636 -4.788 52.899 1.00 79.00 287 ILE A N 1
ATOM 2130 C CA . ILE A 1 287 ? 92.467 -4.695 53.827 1.00 79.00 287 ILE A CA 1
ATOM 2131 C C . ILE A 1 287 ? 91.361 -3.937 53.099 1.00 79.00 287 ILE A C 1
ATOM 2133 O O . ILE A 1 287 ? 91.553 -2.774 52.748 1.00 79.00 287 ILE A O 1
ATOM 2137 N N . HIS A 1 288 ? 90.213 -4.576 52.907 1.00 81.38 288 HIS A N 1
ATOM 2138 C CA . HIS A 1 288 ? 89.076 -4.003 52.185 1.00 81.38 288 HIS A CA 1
ATOM 2139 C C . HIS A 1 288 ? 88.155 -3.199 53.106 1.00 81.38 288 HIS A C 1
ATOM 2141 O O . HIS A 1 288 ? 87.639 -2.166 52.689 1.00 81.38 288 HIS A O 1
ATOM 2147 N N . SER A 1 289 ? 87.994 -3.629 54.360 1.00 79.88 289 SER A N 1
ATOM 2148 C CA . SER A 1 289 ? 87.180 -2.939 55.369 1.00 79.88 289 SER A CA 1
ATOM 2149 C C . SER A 1 289 ? 87.597 -3.291 56.804 1.00 79.88 289 SER A C 1
ATOM 2151 O O . SER A 1 289 ? 88.246 -4.312 57.058 1.00 79.88 289 SER A O 1
ATOM 2153 N N . PHE A 1 290 ? 87.208 -2.438 57.754 1.00 81.00 290 PHE A N 1
ATOM 2154 C CA . PHE A 1 290 ? 87.155 -2.761 59.180 1.00 81.00 290 PHE A CA 1
ATOM 2155 C C . PHE A 1 290 ? 85.724 -2.519 59.664 1.00 81.00 290 PHE A C 1
ATOM 2157 O O . PHE A 1 290 ? 85.336 -1.399 59.972 1.00 81.00 290 PHE A O 1
ATOM 2164 N N . ASP A 1 291 ? 84.931 -3.581 59.650 1.00 78.75 291 ASP A N 1
ATOM 2165 C CA . ASP A 1 291 ? 83.494 -3.560 59.854 1.00 78.75 291 ASP A CA 1
ATOM 2166 C C . ASP A 1 291 ? 83.153 -3.650 61.345 1.00 78.75 291 ASP A C 1
ATOM 2168 O O . ASP A 1 291 ? 83.417 -4.656 62.018 1.00 78.75 291 ASP A O 1
ATOM 2172 N N . VAL A 1 292 ? 82.502 -2.606 61.855 1.00 74.44 292 VAL A N 1
ATOM 2173 C CA . VAL A 1 292 ? 81.839 -2.611 63.165 1.00 74.44 292 VAL A CA 1
ATOM 2174 C C . VAL A 1 292 ? 80.495 -3.321 63.022 1.00 74.44 292 VAL A C 1
ATOM 2176 O O . VAL A 1 292 ? 79.442 -2.699 63.025 1.00 74.44 292 VAL A O 1
ATOM 2179 N N . ALA A 1 293 ? 80.532 -4.641 62.849 1.00 64.25 293 ALA A N 1
ATOM 2180 C CA . ALA A 1 293 ? 79.358 -5.487 62.635 1.00 64.25 293 ALA A CA 1
ATOM 2181 C C . ALA A 1 293 ? 78.531 -5.749 63.920 1.00 64.25 293 ALA A C 1
ATOM 2183 O O . ALA A 1 293 ? 78.114 -6.878 64.180 1.00 64.25 293 ALA A O 1
ATOM 2184 N N . GLY A 1 294 ? 78.313 -4.719 64.743 1.00 54.53 294 GLY A N 1
ATOM 2185 C CA . GLY A 1 294 ? 77.063 -4.603 65.499 1.00 54.53 294 GLY A CA 1
ATOM 2186 C C . GLY A 1 294 ? 75.978 -4.056 64.568 1.00 54.53 294 GLY A C 1
ATOM 2187 O O . GLY A 1 294 ? 76.293 -3.349 63.614 1.00 54.53 294 GLY A O 1
ATOM 2188 N N . GLU A 1 295 ? 74.718 -4.413 64.787 1.00 52.44 295 GLU A N 1
ATOM 2189 C CA . GLU A 1 295 ? 73.635 -3.962 63.907 1.00 52.44 295 GLU A CA 1
ATOM 2190 C C . GLU A 1 295 ? 73.316 -2.471 64.137 1.00 52.44 295 GLU A C 1
ATOM 2192 O O . GLU A 1 295 ? 73.295 -1.999 65.273 1.00 52.44 295 GLU A O 1
ATOM 2197 N N . SER A 1 296 ? 73.036 -1.757 63.037 1.00 50.06 296 SER A N 1
ATOM 2198 C CA . SER A 1 296 ? 72.785 -0.304 62.922 1.00 50.06 296 SER A CA 1
ATOM 2199 C C . SER A 1 296 ? 73.992 0.649 63.085 1.00 50.06 296 SER A C 1
ATOM 2201 O O . SER A 1 296 ? 75.006 0.342 63.706 1.00 50.06 296 SER A O 1
ATOM 2203 N N . SER A 1 297 ? 73.896 1.822 62.441 1.00 47.38 297 SER A N 1
ATOM 2204 C CA . SER A 1 297 ? 74.985 2.807 62.289 1.00 47.38 297 SER A CA 1
ATOM 2205 C C . SER A 1 297 ? 75.113 3.818 63.435 1.00 47.38 297 SER A C 1
ATOM 2207 O O . SER A 1 297 ? 76.038 4.629 63.430 1.00 47.38 297 SER A O 1
ATOM 2209 N N . HIS A 1 298 ? 74.201 3.771 64.403 1.00 56.69 298 HIS A N 1
ATOM 2210 C CA . HIS A 1 298 ? 74.272 4.498 65.666 1.00 56.69 298 HIS A CA 1
ATOM 2211 C C . HIS A 1 298 ? 74.213 3.454 66.768 1.00 56.69 298 HIS A C 1
ATOM 2213 O O . HIS A 1 298 ? 73.396 2.540 66.709 1.00 56.69 298 HIS A O 1
ATOM 2219 N N . LEU A 1 299 ? 75.111 3.540 67.741 1.00 64.69 299 LEU A N 1
ATOM 2220 C CA . LEU A 1 299 ? 75.148 2.548 68.801 1.00 64.69 299 LEU A CA 1
ATOM 2221 C C . LEU A 1 299 ? 74.145 2.935 69.891 1.00 64.69 299 LEU A C 1
ATOM 2223 O O . LEU A 1 299 ? 73.867 4.107 70.129 1.00 64.69 299 LEU A O 1
ATOM 2227 N N . GLU A 1 300 ? 73.608 1.951 70.596 1.00 69.12 300 GLU A N 1
ATOM 2228 C CA . GLU A 1 300 ? 72.704 2.197 71.718 1.00 69.12 300 GLU A CA 1
ATOM 2229 C C . GLU A 1 300 ? 73.362 1.801 73.037 1.00 69.12 300 GLU A C 1
ATOM 2231 O O . GLU A 1 300 ? 74.304 1.001 73.097 1.00 69.12 300 GLU A O 1
ATOM 2236 N N . THR A 1 301 ? 72.870 2.368 74.135 1.00 62.44 301 THR A N 1
ATOM 2237 C CA . THR A 1 301 ? 73.314 1.919 75.451 1.00 62.44 301 THR A CA 1
ATOM 2238 C C . THR A 1 301 ? 72.885 0.470 75.701 1.00 62.44 301 THR A C 1
ATOM 2240 O O . THR A 1 301 ? 71.743 0.085 75.476 1.00 62.44 301 THR A O 1
ATOM 2243 N N . TYR A 1 302 ? 73.823 -0.336 76.210 1.00 65.75 302 TYR A N 1
ATOM 2244 C CA . TYR A 1 302 ? 73.662 -1.743 76.597 1.00 65.75 302 TYR A CA 1
ATOM 2245 C C . TYR A 1 302 ? 73.629 -2.801 75.470 1.00 65.75 302 TYR A C 1
ATOM 2247 O O . TYR A 1 302 ? 73.452 -3.983 75.785 1.00 65.75 302 TYR A O 1
ATOM 2255 N N . THR A 1 303 ? 73.908 -2.462 74.204 1.00 64.81 303 THR A N 1
ATOM 2256 C CA . THR A 1 303 ? 74.027 -3.439 73.091 1.00 64.81 303 THR A CA 1
ATOM 2257 C C . THR A 1 303 ? 75.442 -4.029 72.929 1.00 64.81 303 THR A C 1
ATOM 2259 O O . THR A 1 303 ? 76.431 -3.457 73.392 1.00 64.81 303 THR A O 1
ATOM 2262 N N . ASP A 1 304 ? 75.551 -5.225 72.333 1.00 65.50 304 ASP A N 1
ATOM 2263 C CA . ASP A 1 304 ? 76.828 -5.882 71.989 1.00 65.50 304 ASP A CA 1
ATOM 2264 C C . ASP A 1 304 ? 77.178 -5.637 70.511 1.00 65.50 304 ASP A C 1
ATOM 2266 O O . ASP A 1 304 ? 76.377 -5.934 69.628 1.00 65.50 304 ASP A O 1
ATOM 2270 N N . ILE A 1 305 ? 78.391 -5.155 70.232 1.00 76.81 305 ILE A N 1
ATOM 2271 C CA . ILE A 1 305 ? 78.921 -4.951 68.876 1.00 76.81 305 ILE A CA 1
ATOM 2272 C C . ILE A 1 305 ? 79.955 -6.018 68.506 1.00 76.81 305 ILE A C 1
ATOM 2274 O O . ILE A 1 305 ? 80.703 -6.496 69.363 1.00 76.81 305 ILE A O 1
ATOM 2278 N N . VAL A 1 306 ? 80.054 -6.348 67.217 1.00 76.56 306 VAL A N 1
ATOM 2279 C CA . VAL A 1 306 ? 81.149 -7.151 66.644 1.00 76.56 306 VAL A CA 1
ATOM 2280 C C . VAL A 1 306 ? 82.155 -6.221 65.961 1.00 76.56 306 VAL A C 1
ATOM 2282 O O . VAL A 1 306 ? 81.787 -5.171 65.445 1.00 76.56 306 VAL A O 1
ATOM 2285 N N . LEU A 1 307 ? 83.427 -6.613 65.924 1.00 83.44 307 LEU A N 1
ATOM 2286 C CA . LEU A 1 307 ? 84.485 -5.933 65.173 1.00 83.44 307 LEU A CA 1
ATOM 2287 C C . LEU A 1 307 ? 85.186 -6.943 64.263 1.00 83.44 307 LEU A C 1
ATOM 2289 O O . LEU A 1 307 ? 85.641 -7.984 64.754 1.00 83.44 307 LEU A O 1
ATOM 2293 N N . VAL A 1 308 ? 85.253 -6.651 62.958 1.00 81.75 308 VAL A N 1
ATOM 2294 C CA . VAL A 1 308 ? 85.813 -7.546 61.934 1.00 81.75 308 VAL A CA 1
ATOM 2295 C C . VAL A 1 308 ? 86.691 -6.795 60.937 1.00 81.75 308 VAL A C 1
ATOM 2297 O O . VAL A 1 308 ? 86.217 -5.861 60.314 1.00 81.75 308 VAL A O 1
ATOM 2300 N N . ALA A 1 309 ? 87.942 -7.202 60.706 1.00 83.88 309 ALA A N 1
ATOM 2301 C CA . ALA A 1 309 ? 88.727 -6.658 59.584 1.00 83.88 309 ALA A CA 1
ATOM 2302 C C . ALA A 1 309 ? 88.763 -7.645 58.417 1.00 83.88 309 ALA A C 1
ATOM 2304 O O . ALA A 1 309 ? 89.334 -8.729 58.539 1.00 83.88 309 ALA A O 1
ATOM 2305 N N . ASN A 1 310 ? 88.187 -7.260 57.279 1.00 83.94 310 ASN A N 1
ATOM 2306 C CA . ASN A 1 310 ? 88.180 -8.080 56.076 1.00 83.94 310 ASN A CA 1
ATOM 2307 C C . ASN A 1 310 ? 89.393 -7.753 55.202 1.00 83.94 310 ASN A C 1
ATOM 2309 O O . ASN A 1 310 ? 89.560 -6.638 54.706 1.00 83.94 310 ASN A O 1
ATOM 2313 N N . ALA A 1 311 ? 90.242 -8.754 54.995 1.00 83.88 311 ALA A N 1
ATOM 2314 C CA . ALA A 1 311 ? 91.450 -8.666 54.190 1.00 83.88 311 ALA A CA 1
ATOM 2315 C C . ALA A 1 311 ? 91.623 -9.939 53.357 1.00 83.88 311 ALA A C 1
ATOM 2317 O O . ALA A 1 311 ? 91.172 -11.018 53.741 1.00 83.88 311 ALA A O 1
ATOM 2318 N N . SER A 1 312 ? 92.303 -9.831 52.219 1.00 80.56 312 SER A N 1
ATOM 2319 C CA . SER A 1 312 ? 92.626 -10.982 51.366 1.00 80.56 312 SER A CA 1
ATOM 2320 C C . SER A 1 312 ? 94.059 -10.873 50.879 1.00 80.56 312 SER A C 1
ATOM 2322 O O . SER A 1 312 ? 94.395 -9.802 50.384 1.00 80.56 312 SER A O 1
ATOM 2324 N N . SER A 1 313 ? 94.845 -11.953 50.926 1.00 75.75 313 SER A N 1
ATOM 2325 C CA . SER A 1 313 ? 96.180 -12.029 50.311 1.00 75.75 313 SER A CA 1
ATOM 2326 C C . SER A 1 313 ? 96.293 -13.164 49.272 1.00 75.75 313 SER A C 1
ATOM 2328 O O . SER A 1 313 ? 95.360 -13.939 49.016 1.00 75.75 313 SER A O 1
ATOM 2330 N N . ASP A 1 314 ? 97.441 -13.211 48.609 1.00 80.50 314 ASP A N 1
ATOM 2331 C CA . ASP A 1 314 ? 97.957 -14.308 47.802 1.00 80.50 314 ASP A CA 1
ATOM 2332 C C . ASP A 1 314 ? 98.691 -15.337 48.643 1.00 80.50 314 ASP A C 1
ATOM 2334 O O . ASP A 1 314 ? 98.681 -16.515 48.295 1.00 80.50 314 ASP A O 1
ATOM 2338 N N . GLU A 1 315 ? 99.245 -14.884 49.762 1.00 74.88 315 GLU A N 1
ATOM 2339 C CA . GLU A 1 315 ? 99.722 -15.718 50.849 1.00 74.88 315 GLU A CA 1
ATOM 2340 C C . GLU A 1 315 ? 98.600 -15.909 51.889 1.00 74.88 315 GLU A C 1
ATOM 2342 O O . GLU A 1 315 ? 97.533 -15.293 51.821 1.00 74.88 315 GLU A O 1
ATOM 2347 N N . SER A 1 316 ? 98.813 -16.760 52.889 1.00 80.12 316 SER A N 1
ATOM 2348 C CA . SER A 1 316 ? 97.920 -16.826 54.053 1.00 80.12 316 SER A CA 1
ATOM 2349 C C . SER A 1 316 ? 98.087 -15.591 54.949 1.00 80.12 316 SER A C 1
ATOM 2351 O O . SER A 1 316 ? 99.207 -15.127 55.156 1.00 80.12 316 SER A O 1
ATOM 2353 N N . ILE A 1 317 ? 97.000 -15.085 55.534 1.00 81.56 317 ILE A N 1
ATOM 2354 C CA . ILE A 1 317 ? 97.055 -14.016 56.549 1.00 81.56 317 ILE A CA 1
ATOM 2355 C C . ILE A 1 317 ? 97.536 -14.596 57.893 1.00 81.56 317 ILE A C 1
ATOM 2357 O O . ILE A 1 317 ? 97.243 -15.752 58.192 1.00 81.56 317 ILE A O 1
ATOM 2361 N N . THR A 1 318 ? 98.296 -13.823 58.679 1.00 82.94 318 THR A N 1
ATOM 2362 C CA . THR A 1 318 ? 98.973 -14.288 59.907 1.00 82.94 318 THR A CA 1
ATOM 2363 C C . THR A 1 318 ? 98.506 -13.615 61.196 1.00 82.94 318 THR A C 1
ATOM 2365 O O . THR A 1 318 ? 98.507 -14.275 62.230 1.00 82.94 318 THR A O 1
ATOM 2368 N N . SER A 1 319 ? 98.103 -12.336 61.193 1.00 84.38 319 SER A N 1
ATOM 2369 C CA . SER A 1 319 ? 97.544 -11.708 62.407 1.00 84.38 319 SER A CA 1
ATOM 2370 C C . SER A 1 319 ? 96.667 -10.477 62.161 1.00 84.38 319 SER A C 1
ATOM 2372 O O . SER A 1 319 ? 96.795 -9.789 61.147 1.00 84.38 319 SER A O 1
ATOM 2374 N N . TYR A 1 320 ? 95.824 -10.194 63.155 1.00 89.19 320 TYR A N 1
ATOM 2375 C CA . TYR A 1 320 ? 94.889 -9.078 63.288 1.00 89.19 320 TYR A CA 1
ATOM 2376 C C . TYR A 1 320 ? 95.101 -8.377 64.642 1.00 89.19 320 TYR A C 1
ATOM 2378 O O . TYR A 1 320 ? 95.460 -9.022 65.627 1.00 89.19 320 TYR A O 1
ATOM 2386 N N . THR A 1 321 ? 94.904 -7.057 64.727 1.00 81.19 321 THR A N 1
ATOM 2387 C CA . THR A 1 321 ? 95.002 -6.279 65.987 1.00 81.19 321 THR A CA 1
ATOM 2388 C C . THR A 1 321 ? 94.010 -5.118 65.996 1.00 81.19 321 THR A C 1
ATOM 2390 O O . THR A 1 321 ? 94.014 -4.358 65.029 1.00 81.19 321 THR A O 1
ATOM 2393 N N . TYR A 1 322 ? 93.229 -4.936 67.072 1.00 89.44 322 TYR A N 1
ATOM 2394 C CA . TYR A 1 322 ? 92.250 -3.842 67.217 1.00 89.44 322 TYR A CA 1
ATOM 2395 C C . TYR A 1 322 ? 92.415 -3.042 68.518 1.00 89.44 322 TYR A C 1
ATOM 2397 O O . TYR A 1 322 ? 92.712 -3.607 69.578 1.00 89.44 322 TYR A O 1
ATOM 2405 N N . CYS A 1 323 ? 92.150 -1.733 68.450 1.00 82.19 323 CYS A N 1
ATOM 2406 C CA . CYS A 1 323 ? 92.185 -0.805 69.587 1.00 82.19 323 CYS A CA 1
ATOM 2407 C C . CYS A 1 323 ? 90.984 0.160 69.582 1.00 82.19 323 CYS A C 1
ATOM 2409 O O . CYS A 1 323 ? 90.448 0.467 68.518 1.00 82.19 323 CYS A O 1
ATOM 2411 N N . ILE A 1 324 ? 90.622 0.683 70.760 1.00 85.44 324 ILE A N 1
ATOM 2412 C CA . ILE A 1 324 ? 89.653 1.777 70.955 1.00 85.44 324 ILE A CA 1
ATOM 2413 C C . ILE A 1 324 ? 90.363 2.967 71.617 1.00 85.44 324 ILE A C 1
ATOM 2415 O O . ILE A 1 324 ? 91.224 2.781 72.485 1.00 85.44 324 ILE A O 1
ATOM 2419 N N . LEU A 1 325 ? 89.977 4.186 71.237 1.00 81.06 325 LEU A N 1
ATOM 2420 C CA . LEU A 1 325 ? 90.190 5.403 72.015 1.00 81.06 325 LEU A CA 1
ATOM 2421 C C . LEU A 1 325 ? 88.847 6.095 72.284 1.00 81.06 325 LEU A C 1
ATOM 2423 O O . LEU A 1 325 ? 87.952 6.052 71.448 1.00 81.06 325 LEU A O 1
ATOM 2427 N N . ASN A 1 326 ? 88.695 6.763 73.427 1.00 73.81 326 ASN A N 1
ATOM 2428 C CA . ASN A 1 326 ? 87.561 7.670 73.649 1.00 73.81 326 ASN A CA 1
ATOM 2429 C C . ASN A 1 326 ? 87.912 9.101 73.203 1.00 73.81 326 ASN A C 1
ATOM 2431 O O . ASN A 1 326 ? 89.091 9.439 73.072 1.00 73.81 326 ASN A O 1
ATOM 2435 N N . GLY A 1 327 ? 86.911 9.976 73.046 1.00 64.25 327 GLY A N 1
ATOM 2436 C CA . GLY A 1 327 ? 87.119 11.396 72.703 1.00 64.25 327 GLY A CA 1
ATOM 2437 C C . GLY A 1 327 ? 87.985 12.209 73.690 1.00 64.25 327 GLY A C 1
ATOM 2438 O O . GLY A 1 327 ? 88.303 13.363 73.424 1.00 64.25 327 GLY A O 1
ATOM 2439 N N . GLN A 1 328 ? 88.400 11.616 74.817 1.00 68.81 328 GLN A N 1
ATOM 2440 C CA . GLN A 1 328 ? 89.301 12.209 75.816 1.00 68.81 328 GLN A CA 1
ATOM 2441 C C . GLN A 1 328 ? 90.743 11.655 75.751 1.00 68.81 328 GLN A C 1
ATOM 2443 O O . GLN A 1 328 ? 91.574 12.004 76.588 1.00 68.81 328 GLN A O 1
ATOM 2448 N N . GLY A 1 329 ? 91.067 10.820 74.756 1.00 59.62 329 GLY A N 1
ATOM 2449 C CA . GLY A 1 329 ? 92.438 10.397 74.443 1.00 59.62 329 GLY A CA 1
ATOM 2450 C C . GLY A 1 329 ? 92.978 9.195 75.227 1.00 59.62 329 GLY A C 1
ATOM 2451 O O . GLY A 1 329 ? 94.173 8.911 75.144 1.00 59.62 329 GLY A O 1
ATOM 2452 N N . GLY A 1 330 ? 92.140 8.467 75.973 1.00 72.38 330 GLY A N 1
ATOM 2453 C CA . GLY A 1 330 ? 92.532 7.173 76.546 1.00 72.38 330 GLY A CA 1
ATOM 2454 C C . GLY A 1 330 ? 92.707 6.118 75.448 1.00 72.38 330 GLY A C 1
ATOM 2455 O O . GLY A 1 330 ? 91.930 6.112 74.503 1.00 72.38 330 GLY A O 1
ATOM 2456 N N . TYR A 1 331 ? 93.700 5.228 75.562 1.00 73.44 331 TYR A N 1
ATOM 2457 C CA . TYR A 1 331 ? 94.013 4.190 74.564 1.00 73.44 331 TYR A CA 1
ATOM 2458 C C . TYR A 1 331 ? 93.924 2.783 75.162 1.00 73.44 331 TYR A C 1
ATOM 2460 O O . TYR A 1 331 ? 94.553 2.505 76.185 1.00 73.44 331 TYR A O 1
ATOM 2468 N N . GLN A 1 332 ? 93.198 1.884 74.493 1.00 80.56 332 GLN A N 1
ATOM 2469 C CA . GLN A 1 332 ? 93.059 0.483 74.886 1.00 80.56 332 GLN A CA 1
ATOM 2470 C C . GLN A 1 332 ? 93.195 -0.453 73.678 1.00 80.56 332 GLN A C 1
ATOM 2472 O O . GLN A 1 332 ? 92.441 -0.346 72.714 1.00 80.56 332 GLN A O 1
ATOM 2477 N N . VAL A 1 333 ? 94.102 -1.432 73.760 1.00 80.88 333 VAL A N 1
ATOM 2478 C CA . VAL A 1 333 ? 94.075 -2.610 72.875 1.00 80.88 333 VAL A CA 1
ATOM 2479 C C . VAL A 1 333 ? 92.934 -3.517 73.334 1.00 80.88 333 VAL A C 1
ATOM 2481 O O . VAL A 1 333 ? 92.868 -3.873 74.511 1.00 80.88 333 VAL A O 1
ATOM 2484 N N . ILE A 1 334 ? 92.046 -3.888 72.415 1.00 82.19 334 ILE A N 1
ATOM 2485 C CA . ILE A 1 334 ? 90.883 -4.750 72.691 1.00 82.19 334 ILE A CA 1
ATOM 2486 C C . ILE A 1 334 ? 91.011 -6.143 72.066 1.00 82.19 334 ILE A C 1
ATOM 2488 O O . ILE A 1 334 ? 90.325 -7.064 72.504 1.00 82.19 334 ILE A O 1
ATOM 2492 N N . TYR A 1 335 ? 91.880 -6.325 71.066 1.00 82.44 335 TYR A N 1
ATOM 2493 C CA . TYR A 1 335 ? 92.082 -7.620 70.417 1.00 82.44 335 TYR A CA 1
ATOM 2494 C C . TYR A 1 335 ? 93.450 -7.737 69.733 1.00 82.44 335 TYR A C 1
ATOM 2496 O O . TYR A 1 335 ? 93.946 -6.772 69.152 1.00 82.44 335 TYR A O 1
ATOM 2504 N N . HIS A 1 336 ? 94.028 -8.938 69.762 1.00 83.12 336 HIS A N 1
ATOM 2505 C CA . HIS A 1 336 ? 95.161 -9.357 68.936 1.00 83.12 336 HIS A CA 1
ATOM 2506 C C . HIS A 1 336 ? 95.090 -10.879 68.741 1.00 83.12 336 HIS A C 1
ATOM 2508 O O . HIS A 1 336 ? 94.928 -11.601 69.726 1.00 83.12 336 HIS A O 1
ATOM 2514 N N . GLY A 1 337 ? 95.199 -11.375 67.506 1.00 74.81 337 GLY A N 1
ATOM 2515 C CA . GLY A 1 337 ? 95.081 -12.810 67.225 1.00 74.81 337 GLY A CA 1
ATOM 2516 C C . GLY A 1 337 ? 95.102 -13.175 65.740 1.00 74.81 337 GLY A C 1
ATOM 2517 O O . GLY A 1 337 ? 95.254 -12.316 64.877 1.00 74.81 337 GLY A O 1
ATOM 2518 N N . GLU A 1 338 ? 94.964 -14.468 65.447 1.00 79.56 338 GLU A N 1
ATOM 2519 C CA . GLU A 1 338 ? 95.024 -15.025 64.083 1.00 79.56 338 GLU A CA 1
ATOM 2520 C C . GLU A 1 338 ? 93.680 -14.943 63.330 1.00 79.56 338 GLU A C 1
ATOM 2522 O O . GLU A 1 338 ? 93.648 -15.087 62.108 1.00 79.56 338 GLU A O 1
ATOM 2527 N N . THR A 1 339 ? 92.561 -14.696 64.026 1.00 82.75 339 THR A N 1
ATOM 2528 C CA . THR A 1 339 ? 91.222 -14.610 63.419 1.00 82.75 339 THR A CA 1
ATOM 2529 C C . THR A 1 339 ? 90.757 -13.158 63.240 1.00 82.75 339 THR A C 1
ATOM 2531 O O . THR A 1 339 ? 91.117 -12.287 64.028 1.00 82.75 339 THR A O 1
ATOM 2534 N N . PRO A 1 340 ? 89.917 -12.866 62.231 1.00 78.94 340 PRO A N 1
ATOM 2535 C CA . PRO A 1 340 ? 89.490 -11.500 61.937 1.00 78.94 340 PRO A CA 1
ATOM 2536 C C . PRO A 1 340 ? 88.361 -10.954 62.827 1.00 78.94 340 PRO A C 1
ATOM 2538 O O . PRO A 1 340 ? 87.819 -9.931 62.450 1.00 78.94 340 PRO A O 1
ATOM 2541 N N . LYS A 1 341 ? 87.911 -11.600 63.922 1.00 84.00 341 LYS A N 1
ATOM 2542 C CA . LYS A 1 341 ? 86.624 -11.256 64.588 1.00 84.00 341 LYS A CA 1
ATOM 2543 C C . LYS A 1 341 ? 86.664 -11.257 66.127 1.00 84.00 341 LYS A C 1
ATOM 2545 O O . LYS A 1 341 ? 87.160 -12.207 66.729 1.00 84.00 341 LYS A O 1
ATOM 2550 N N . THR A 1 342 ? 86.060 -10.234 66.750 1.00 80.94 342 THR A N 1
ATOM 2551 C CA . THR A 1 342 ? 85.870 -10.068 68.216 1.00 80.94 342 THR A CA 1
ATOM 2552 C C . THR A 1 342 ? 84.581 -9.276 68.557 1.00 80.94 342 THR A C 1
ATOM 2554 O O . THR A 1 342 ? 83.856 -8.902 67.638 1.00 80.94 342 THR A O 1
ATOM 2557 N N . THR A 1 343 ? 84.284 -9.003 69.841 1.00 82.75 343 THR A N 1
ATOM 2558 C CA . THR A 1 343 ? 83.067 -8.291 70.326 1.00 82.75 343 THR A CA 1
ATOM 2559 C C . THR A 1 343 ? 83.304 -7.331 71.513 1.00 82.75 343 THR A C 1
ATOM 2561 O O . THR A 1 343 ? 84.252 -7.526 72.274 1.00 82.75 343 THR A O 1
ATOM 2564 N N . TYR A 1 344 ? 82.433 -6.323 71.708 1.00 81.31 344 TYR A N 1
ATOM 2565 C CA . TYR A 1 344 ? 82.492 -5.307 72.788 1.00 81.31 344 TYR A CA 1
ATOM 2566 C C . TYR A 1 344 ? 81.093 -4.725 73.152 1.00 81.31 344 TYR A C 1
ATOM 2568 O O . TYR A 1 344 ? 80.154 -4.932 72.393 1.00 81.31 344 TYR A O 1
ATOM 2576 N N . LYS A 1 345 ? 80.930 -3.987 74.271 1.00 79.31 345 LYS A N 1
ATOM 2577 C CA . LYS A 1 345 ? 79.646 -3.377 74.724 1.00 79.31 345 LYS A CA 1
ATOM 2578 C C . LYS A 1 345 ? 79.806 -1.970 75.321 1.00 79.31 345 LYS A C 1
ATOM 2580 O O . LYS A 1 345 ? 80.746 -1.726 76.076 1.00 79.31 345 LYS A O 1
ATOM 2585 N N . PHE A 1 346 ? 78.837 -1.085 75.064 1.00 77.31 346 PHE A N 1
ATOM 2586 C CA . PHE A 1 346 ? 78.717 0.252 75.671 1.00 77.31 346 PHE A CA 1
ATOM 2587 C C . PHE A 1 346 ? 77.616 0.314 76.746 1.00 77.31 346 PHE A C 1
ATOM 2589 O O . PHE A 1 346 ? 76.659 -0.456 76.720 1.00 77.31 346 PHE A O 1
ATOM 2596 N N . THR A 1 347 ? 77.737 1.237 77.708 1.00 72.44 347 THR A N 1
ATOM 2597 C CA . THR A 1 347 ? 76.780 1.402 78.831 1.00 72.44 347 THR A CA 1
ATOM 2598 C C . THR A 1 347 ? 76.363 2.854 79.098 1.00 72.44 347 THR A C 1
ATOM 2600 O O . THR A 1 347 ? 75.671 3.108 80.082 1.00 72.44 347 THR A O 1
ATOM 2603 N N . SER A 1 348 ? 76.823 3.796 78.270 1.00 73.44 348 SER A N 1
ATOM 2604 C CA . SER A 1 348 ? 76.587 5.244 78.376 1.00 73.44 348 SER A CA 1
ATOM 2605 C C . SER A 1 348 ? 76.610 5.872 76.971 1.00 73.44 348 SER A C 1
ATOM 2607 O O . SER A 1 348 ? 77.365 5.364 76.141 1.00 73.44 348 SER A O 1
ATOM 2609 N N . PRO A 1 349 ? 75.850 6.952 76.702 1.00 78.88 349 PRO A N 1
ATOM 2610 C CA . PRO A 1 349 ? 75.898 7.671 75.424 1.00 78.88 349 PRO A CA 1
ATOM 2611 C C . PRO A 1 349 ? 77.213 8.467 75.234 1.00 78.88 349 PRO A C 1
ATOM 2613 O O . PRO A 1 349 ? 77.827 8.867 76.229 1.00 78.88 349 PRO A O 1
ATOM 2616 N N . GLY A 1 350 ? 77.638 8.712 73.982 1.00 80.56 350 GLY A N 1
ATOM 2617 C CA . GLY A 1 350 ? 78.850 9.483 73.616 1.00 80.56 350 GLY A CA 1
ATOM 2618 C C . GLY A 1 350 ? 79.777 8.860 72.545 1.00 80.56 350 GLY A C 1
ATOM 2619 O O . GLY A 1 350 ? 79.523 7.760 72.060 1.00 80.56 350 GLY A O 1
ATOM 2620 N N . ASP A 1 351 ? 80.868 9.565 72.193 1.00 80.00 351 ASP A N 1
ATOM 2621 C CA . ASP A 1 351 ? 81.718 9.283 71.011 1.00 80.00 351 ASP A CA 1
ATOM 2622 C C . ASP A 1 351 ? 83.060 8.558 71.273 1.00 80.00 351 ASP A C 1
ATOM 2624 O O . ASP A 1 351 ? 83.775 8.817 72.254 1.00 80.00 351 ASP A O 1
ATOM 2628 N N . TYR A 1 352 ? 83.465 7.702 70.321 1.00 80.00 352 TYR A N 1
ATOM 2629 C CA . TYR A 1 352 ? 84.685 6.878 70.376 1.00 80.00 352 TYR A CA 1
ATOM 2630 C C . TYR A 1 352 ? 85.358 6.691 68.997 1.00 80.00 352 TYR A C 1
ATOM 2632 O O . TYR A 1 352 ? 84.715 6.791 67.956 1.00 80.00 352 TYR A O 1
ATOM 2640 N N . MET A 1 353 ? 86.655 6.359 68.992 1.00 80.62 353 MET A N 1
ATOM 2641 C CA . MET A 1 353 ? 87.480 6.063 67.810 1.00 80.62 353 MET A CA 1
ATOM 2642 C C . MET A 1 353 ? 88.030 4.628 67.859 1.00 80.62 353 MET A C 1
ATOM 2644 O O . MET A 1 353 ? 88.391 4.128 68.923 1.00 80.62 353 MET A O 1
ATOM 2648 N N . LEU A 1 354 ? 88.155 3.977 66.704 1.00 84.62 354 LEU A N 1
ATOM 2649 C CA . LEU A 1 354 ? 88.597 2.593 66.522 1.00 84.62 354 LEU A CA 1
ATOM 2650 C C . LEU A 1 354 ? 89.823 2.515 65.594 1.00 84.62 354 LEU A C 1
ATOM 2652 O O . LEU A 1 354 ? 89.984 3.341 64.694 1.00 84.62 354 LEU A O 1
ATOM 2656 N N . TYR A 1 355 ? 90.673 1.500 65.782 1.00 83.31 355 TYR A N 1
ATOM 2657 C CA . TYR A 1 355 ? 91.892 1.247 64.995 1.00 83.31 355 TYR A CA 1
ATOM 2658 C C . TYR A 1 355 ? 92.062 -0.246 64.687 1.00 83.31 355 TYR A C 1
ATOM 2660 O O . TYR A 1 355 ? 91.802 -1.076 65.560 1.00 83.31 355 TYR A O 1
ATOM 2668 N N . ALA A 1 356 ? 92.579 -0.579 63.498 1.00 86.62 356 ALA A N 1
ATOM 2669 C CA . ALA A 1 356 ? 92.891 -1.941 63.064 1.00 86.62 356 ALA A CA 1
ATOM 2670 C C . ALA A 1 356 ? 94.234 -2.082 62.320 1.00 86.62 356 ALA A C 1
ATOM 2672 O O . ALA A 1 356 ? 94.674 -1.172 61.614 1.00 86.62 356 ALA A O 1
ATOM 2673 N N . LYS A 1 357 ? 94.851 -3.269 62.431 1.00 83.44 357 LYS A N 1
ATOM 2674 C CA . LYS A 1 357 ? 96.029 -3.718 61.660 1.00 83.44 357 LYS A CA 1
ATOM 2675 C C . LYS A 1 357 ? 95.895 -5.186 61.241 1.00 83.44 357 LYS A C 1
ATOM 2677 O O . LYS A 1 357 ? 95.402 -5.988 62.036 1.00 83.44 357 LYS A O 1
ATOM 2682 N N . VAL A 1 358 ? 96.389 -5.537 60.049 1.00 87.00 358 VAL A N 1
ATOM 2683 C CA . VAL A 1 358 ? 96.460 -6.916 59.516 1.00 87.00 358 VAL A CA 1
ATOM 2684 C C . VAL A 1 358 ? 97.839 -7.194 58.902 1.00 87.00 358 VAL A C 1
ATOM 2686 O O . VAL A 1 358 ? 98.456 -6.283 58.354 1.00 87.00 358 VAL A O 1
ATOM 2689 N N . THR A 1 359 ? 98.324 -8.437 59.007 1.00 80.75 359 THR A N 1
ATOM 2690 C CA . THR A 1 359 ? 99.652 -8.900 58.536 1.00 80.75 359 THR A CA 1
ATOM 2691 C C . THR A 1 359 ? 99.536 -10.229 57.778 1.00 80.75 359 THR A C 1
ATOM 2693 O O . THR A 1 359 ? 98.733 -11.066 58.187 1.00 80.75 359 THR A O 1
ATOM 2696 N N . ASP A 1 360 ? 100.326 -10.464 56.723 1.00 84.00 360 ASP A N 1
ATOM 2697 C CA . ASP A 1 360 ? 100.333 -11.725 55.952 1.00 84.00 360 ASP A CA 1
ATOM 2698 C C . ASP A 1 360 ? 101.613 -12.581 56.092 1.00 84.00 360 ASP A C 1
ATOM 2700 O O . ASP A 1 360 ? 102.535 -12.234 56.831 1.00 84.00 360 ASP A O 1
ATOM 2704 N N . ALA A 1 361 ? 101.652 -13.744 55.429 1.00 66.25 361 ALA A N 1
ATOM 2705 C CA . ALA A 1 361 ? 102.755 -14.708 55.512 1.00 66.25 361 ALA A CA 1
ATOM 2706 C C . ALA A 1 361 ? 103.952 -14.417 54.584 1.00 66.25 361 ALA A C 1
ATOM 2708 O O . ALA A 1 361 ? 105.001 -15.035 54.765 1.00 66.25 361 ALA A O 1
ATOM 2709 N N . SER A 1 362 ? 103.855 -13.449 53.661 1.00 52.66 362 SER A N 1
ATOM 2710 C CA . SER A 1 362 ? 105.055 -12.826 53.069 1.00 52.66 362 SER A CA 1
ATOM 2711 C C . SER A 1 362 ? 105.721 -11.839 54.037 1.00 52.66 362 SER A C 1
ATOM 2713 O O . SER A 1 362 ? 106.907 -11.542 53.895 1.00 52.66 362 SER A O 1
ATOM 2715 N N . GLY A 1 363 ? 104.961 -11.351 55.026 1.00 70.06 363 GLY A N 1
ATOM 2716 C CA . GLY A 1 363 ? 105.354 -10.305 55.969 1.00 70.06 363 GLY A CA 1
ATOM 2717 C C . GLY A 1 363 ? 104.817 -8.914 55.612 1.00 70.06 363 GLY A C 1
ATOM 2718 O O . GLY A 1 363 ? 105.347 -7.920 56.106 1.00 70.06 363 GLY A O 1
ATOM 2719 N N . SER A 1 364 ? 103.801 -8.821 54.749 1.00 81.75 364 SER A N 1
ATOM 2720 C CA . SER A 1 364 ? 103.199 -7.549 54.327 1.00 81.75 364 SER A CA 1
ATOM 2721 C C . SER A 1 364 ? 102.101 -7.091 55.303 1.00 81.75 364 SER A C 1
ATOM 2723 O O . SER A 1 364 ? 101.327 -7.921 55.779 1.00 81.75 364 SER A O 1
ATOM 2725 N N . GLU A 1 365 ? 102.003 -5.784 55.590 1.00 83.88 365 GLU A N 1
ATOM 2726 C CA . GLU A 1 365 ? 101.031 -5.209 56.548 1.00 83.88 365 GLU A CA 1
ATOM 2727 C C . GLU A 1 365 ? 100.071 -4.182 55.921 1.00 83.88 365 GLU A C 1
ATOM 2729 O O . GLU A 1 365 ? 100.380 -3.549 54.911 1.00 83.88 365 GLU A O 1
ATOM 2734 N N . ALA A 1 366 ? 98.918 -3.982 56.566 1.00 84.31 366 ALA A N 1
ATOM 2735 C CA . ALA A 1 366 ? 97.927 -2.950 56.251 1.00 84.31 366 ALA A CA 1
ATOM 2736 C C . ALA A 1 366 ? 97.196 -2.460 57.527 1.00 84.31 366 ALA A C 1
ATOM 2738 O O . ALA A 1 366 ? 97.186 -3.155 58.546 1.00 84.31 366 ALA A O 1
ATOM 2739 N N . HIS A 1 367 ? 96.574 -1.270 57.481 1.00 86.19 367 HIS A N 1
ATOM 2740 C CA . HIS A 1 367 ? 95.958 -0.590 58.640 1.00 86.19 367 HIS A CA 1
ATOM 2741 C C . HIS A 1 367 ? 94.622 0.112 58.300 1.00 86.19 367 HIS A C 1
ATOM 2743 O O . HIS A 1 367 ? 94.387 0.430 57.136 1.00 86.19 367 HIS A O 1
ATOM 2749 N N . HIS A 1 368 ? 93.778 0.401 59.305 1.00 86.00 368 HIS A N 1
ATOM 2750 C CA . HIS A 1 368 ? 92.500 1.133 59.163 1.00 86.00 368 HIS A CA 1
ATOM 2751 C C . HIS A 1 368 ? 92.070 1.858 60.470 1.00 86.00 368 HIS A C 1
ATOM 2753 O O . HIS A 1 368 ? 92.513 1.465 61.549 1.00 86.00 368 HIS A O 1
ATOM 2759 N N . THR A 1 369 ? 91.199 2.882 60.402 1.00 82.12 369 THR A N 1
ATOM 2760 C CA . THR A 1 369 ? 90.651 3.643 61.562 1.00 82.12 369 THR A CA 1
ATOM 2761 C C . THR A 1 369 ? 89.257 4.240 61.298 1.00 82.12 369 THR A C 1
ATOM 2763 O O . THR A 1 369 ? 89.007 4.655 60.171 1.00 82.12 369 THR A O 1
ATOM 2766 N N . GLN A 1 370 ? 88.401 4.375 62.325 1.00 83.50 370 GLN A N 1
ATOM 2767 C CA . GLN A 1 370 ? 87.003 4.867 62.225 1.00 83.50 370 GLN A CA 1
ATOM 2768 C C . GLN A 1 370 ? 86.529 5.594 63.514 1.00 83.50 370 GLN A C 1
ATOM 2770 O O . GLN A 1 370 ? 87.137 5.395 64.560 1.00 83.50 370 GLN A O 1
ATOM 2775 N N . TRP A 1 371 ? 85.450 6.396 63.469 1.00 79.31 371 TRP A N 1
ATOM 2776 C CA . TRP A 1 371 ? 84.736 6.969 64.640 1.00 79.31 371 TRP A CA 1
ATOM 2777 C C . TRP A 1 371 ? 83.274 6.467 64.741 1.00 79.31 371 TRP A C 1
ATOM 2779 O O . TRP A 1 371 ? 82.706 6.061 63.729 1.00 79.31 371 TRP A O 1
ATOM 2789 N N . ILE A 1 372 ? 82.685 6.495 65.947 1.00 78.69 372 ILE A N 1
ATOM 2790 C CA . ILE A 1 372 ? 81.337 5.989 66.315 1.00 78.69 372 ILE A CA 1
ATOM 2791 C C . ILE A 1 372 ? 80.702 6.811 67.470 1.00 78.69 372 ILE A C 1
ATOM 2793 O O . ILE A 1 372 ? 81.442 7.431 68.234 1.00 78.69 372 ILE A O 1
ATOM 2797 N N . SER A 1 373 ? 79.366 6.769 67.632 1.00 77.75 373 SER A N 1
ATOM 2798 C CA . SER A 1 373 ? 78.573 7.512 68.651 1.00 77.75 373 SER A CA 1
ATOM 2799 C C . SER A 1 373 ? 77.422 6.672 69.261 1.00 77.75 373 SER A C 1
ATOM 2801 O O . SER A 1 373 ? 77.081 5.639 68.679 1.00 77.75 373 SER A O 1
ATOM 2803 N N . VAL A 1 374 ? 76.848 7.072 70.418 1.00 76.38 374 VAL A N 1
ATOM 2804 C CA . VAL A 1 374 ? 75.914 6.258 71.256 1.00 76.38 374 VAL A CA 1
ATOM 2805 C C . VAL A 1 374 ? 74.714 7.058 71.866 1.00 76.38 374 VAL A C 1
ATOM 2807 O O . VAL A 1 374 ? 74.956 8.139 72.401 1.00 76.38 374 VAL A O 1
ATOM 2810 N N . ASP A 1 375 ? 73.476 6.506 71.897 1.00 70.00 375 ASP A N 1
ATOM 2811 C CA . ASP A 1 375 ? 72.167 7.194 72.186 1.00 70.00 375 ASP A CA 1
ATOM 2812 C C . ASP A 1 375 ? 71.332 6.800 73.474 1.00 70.00 375 ASP A C 1
ATOM 2814 O O . ASP A 1 375 ? 71.698 5.886 74.222 1.00 70.00 375 ASP A O 1
ATOM 2818 N N . ASP A 1 376 ? 70.192 7.499 73.747 1.00 70.31 376 ASP A N 1
ATOM 2819 C CA . ASP A 1 376 ? 69.236 7.356 74.906 1.00 70.31 376 ASP A CA 1
ATOM 2820 C C . ASP A 1 376 ? 67.744 7.083 74.521 1.00 70.31 376 ASP A C 1
ATOM 2822 O O . ASP A 1 376 ? 67.238 7.587 73.516 1.00 70.31 376 ASP A O 1
ATOM 2826 N N . LEU A 1 377 ? 67.000 6.332 75.361 1.00 67.88 377 LEU A N 1
ATOM 2827 C CA . LEU A 1 377 ? 65.889 5.440 74.946 1.00 67.88 377 LEU A CA 1
ATOM 2828 C C . LEU A 1 377 ? 64.563 5.523 75.766 1.00 67.88 377 LEU A C 1
ATOM 2830 O O . LEU A 1 377 ? 63.935 4.498 76.043 1.00 67.88 377 LEU A O 1
ATOM 2834 N N . ARG A 1 378 ? 64.099 6.707 76.206 1.00 71.25 378 ARG A N 1
ATOM 2835 C CA . ARG A 1 378 ? 62.835 6.828 76.993 1.00 71.25 378 ARG A CA 1
ATOM 2836 C C . ARG A 1 378 ? 61.544 7.014 76.155 1.00 71.25 378 ARG A C 1
ATOM 2838 O O . ARG A 1 378 ? 61.519 7.924 75.323 1.00 71.25 378 ARG A O 1
ATOM 2845 N N . PRO A 1 379 ? 60.426 6.309 76.468 1.00 75.00 379 PRO A N 1
ATOM 2846 C CA . PRO A 1 379 ? 59.161 6.424 75.729 1.00 75.00 379 PRO A CA 1
ATOM 2847 C C . PRO A 1 379 ? 58.423 7.767 75.879 1.00 75.00 379 PRO A C 1
ATOM 2849 O O . PRO A 1 379 ? 58.244 8.288 76.984 1.00 75.00 379 PRO A O 1
ATOM 2852 N N . ALA A 1 380 ? 57.861 8.245 74.765 1.00 81.38 380 ALA A N 1
ATOM 2853 C CA . ALA A 1 380 ? 56.799 9.255 74.716 1.00 81.38 380 ALA A CA 1
ATOM 2854 C C . ALA A 1 380 ? 55.467 8.596 74.311 1.00 81.38 380 ALA A C 1
ATOM 2856 O O . ALA A 1 380 ? 55.464 7.764 73.402 1.00 81.38 380 ALA A O 1
ATOM 2857 N N . VAL A 1 381 ? 54.356 8.937 74.986 1.00 85.69 381 VAL A N 1
ATOM 2858 C CA . VAL A 1 381 ? 53.070 8.211 74.882 1.00 85.69 381 VAL A CA 1
ATOM 2859 C C . VAL A 1 381 ? 51.859 9.158 74.883 1.00 85.69 381 VAL A C 1
ATOM 2861 O O . VAL A 1 381 ? 51.816 10.097 75.680 1.00 85.69 381 VAL A O 1
ATOM 2864 N N . SER A 1 382 ? 50.850 8.892 74.046 1.00 90.06 382 SER A N 1
ATOM 2865 C CA . SER A 1 382 ? 49.557 9.605 74.007 1.00 90.06 382 SER A CA 1
ATOM 2866 C C . SER A 1 382 ? 48.371 8.666 73.721 1.00 90.06 382 SER A C 1
ATOM 2868 O O . SER A 1 382 ? 48.570 7.518 73.329 1.00 90.06 382 SER A O 1
ATOM 2870 N N . LEU A 1 383 ? 47.132 9.139 73.926 1.00 92.31 383 LEU A N 1
ATOM 2871 C CA . LEU A 1 383 ? 45.899 8.376 73.679 1.00 92.31 383 LEU A CA 1
ATOM 2872 C C . LEU A 1 383 ? 44.907 9.158 72.806 1.00 92.31 383 LEU A C 1
ATOM 2874 O O . LEU A 1 383 ? 44.530 10.289 73.132 1.00 92.31 383 LEU A O 1
ATOM 2878 N N . LEU A 1 384 ? 44.432 8.502 71.750 1.00 92.44 384 LEU A N 1
ATOM 2879 C CA . LEU A 1 384 ? 43.352 8.956 70.878 1.00 92.44 384 LEU A CA 1
ATOM 2880 C C . LEU A 1 384 ? 42.062 8.161 71.148 1.00 92.44 384 LEU A C 1
ATOM 2882 O O . LEU A 1 384 ? 42.108 7.011 71.590 1.00 92.44 384 LEU A O 1
ATOM 2886 N N . ILE A 1 385 ? 40.915 8.780 70.872 1.00 91.06 385 ILE A N 1
ATOM 2887 C CA . ILE A 1 385 ? 39.575 8.189 70.858 1.00 91.06 385 ILE A CA 1
ATOM 2888 C C . ILE A 1 385 ? 38.925 8.581 69.527 1.00 91.06 385 ILE A C 1
ATOM 2890 O O . ILE A 1 385 ? 38.670 9.763 69.303 1.00 91.06 385 ILE A O 1
ATOM 2894 N N . ASP A 1 386 ? 38.694 7.604 68.648 1.00 86.81 386 ASP A N 1
ATOM 2895 C CA . ASP A 1 386 ? 38.233 7.804 67.263 1.00 86.81 386 ASP A CA 1
ATOM 2896 C C . ASP A 1 386 ? 39.050 8.903 66.549 1.00 86.81 386 ASP A C 1
ATOM 2898 O O . ASP A 1 386 ? 38.519 9.868 66.004 1.00 86.81 386 ASP A O 1
ATOM 2902 N N . ASP A 1 387 ? 40.377 8.754 66.640 1.00 85.75 387 ASP A N 1
ATOM 2903 C CA . ASP A 1 387 ? 41.437 9.621 66.099 1.00 85.75 387 ASP A CA 1
ATOM 2904 C C . ASP A 1 387 ? 41.498 11.063 66.659 1.00 85.75 387 ASP A C 1
ATOM 2906 O O . ASP A 1 387 ? 42.380 11.842 66.296 1.00 85.75 387 ASP A O 1
ATOM 2910 N N . VAL A 1 388 ? 40.641 11.406 67.628 1.00 88.00 388 VAL A N 1
ATOM 2911 C CA . VAL A 1 388 ? 40.659 12.676 68.379 1.00 88.00 388 VAL A CA 1
ATOM 2912 C C . VAL A 1 388 ? 41.384 12.497 69.719 1.00 88.00 388 VAL A C 1
ATOM 2914 O O . VAL A 1 388 ? 41.265 11.457 70.358 1.00 88.00 388 VAL A O 1
ATOM 2917 N N . ALA A 1 389 ? 42.120 13.503 70.203 1.00 87.19 389 ALA A N 1
ATOM 2918 C CA . ALA A 1 389 ? 42.740 13.447 71.533 1.00 87.19 389 ALA A CA 1
ATOM 2919 C C . ALA A 1 389 ? 41.696 13.179 72.640 1.00 87.19 389 ALA A C 1
ATOM 2921 O O . ALA A 1 389 ? 40.626 13.791 72.651 1.00 87.19 389 ALA A O 1
ATOM 2922 N N . ALA A 1 390 ? 42.009 12.288 73.589 1.00 88.25 390 ALA A N 1
ATOM 2923 C CA . ALA A 1 390 ? 41.035 11.757 74.555 1.00 88.25 390 ALA A CA 1
ATOM 2924 C C . ALA A 1 390 ? 40.297 12.815 75.411 1.00 88.25 390 ALA A C 1
ATOM 2926 O O . ALA A 1 390 ? 39.171 12.579 75.848 1.00 88.25 390 ALA A O 1
ATOM 2927 N N . GLU A 1 391 ? 40.901 13.987 75.619 1.00 83.62 391 GLU A N 1
ATOM 2928 C CA . GLU A 1 391 ? 40.304 15.121 76.340 1.00 83.62 391 GLU A CA 1
ATOM 2929 C C . GLU A 1 391 ? 39.242 15.901 75.535 1.00 83.62 391 GLU A C 1
ATOM 2931 O O . GLU A 1 391 ? 38.414 16.596 76.126 1.00 83.62 391 GLU A O 1
ATOM 2936 N N . ALA A 1 392 ? 39.241 15.773 74.203 1.00 85.31 392 ALA A N 1
ATOM 2937 C CA . ALA A 1 392 ? 38.376 16.513 73.280 1.00 85.31 392 ALA A CA 1
ATOM 2938 C C . ALA A 1 392 ? 37.271 15.655 72.623 1.00 85.31 392 ALA A C 1
ATOM 2940 O O . ALA A 1 392 ? 36.371 16.202 71.984 1.00 85.31 392 ALA A O 1
ATOM 2941 N N . ALA A 1 393 ? 37.313 14.327 72.770 1.00 86.94 393 ALA A N 1
ATOM 2942 C CA . ALA A 1 393 ? 36.379 13.405 72.120 1.00 86.94 393 ALA A CA 1
ATOM 2943 C C . ALA A 1 393 ? 34.978 13.365 72.778 1.00 86.94 393 ALA A C 1
ATOM 2945 O O . ALA A 1 393 ? 34.837 13.323 74.003 1.00 86.94 393 ALA A O 1
ATOM 2946 N N . GLU A 1 394 ? 33.912 13.306 71.967 1.00 85.81 394 GLU A N 1
ATOM 2947 C CA . GLU A 1 394 ? 32.528 13.150 72.446 1.00 85.81 394 GLU A CA 1
ATOM 2948 C C . GLU A 1 394 ? 32.088 11.678 72.529 1.00 85.81 394 GLU A C 1
ATOM 2950 O O . GLU A 1 394 ? 31.460 11.142 71.615 1.00 85.81 394 GLU A O 1
ATOM 2955 N N . VAL A 1 395 ? 32.352 11.027 73.664 1.00 88.00 395 VAL A N 1
ATOM 2956 C CA . VAL A 1 395 ? 31.923 9.638 73.906 1.00 88.00 395 VAL A CA 1
ATOM 2957 C C . VAL A 1 395 ? 30.489 9.588 74.452 1.00 88.00 395 VAL A C 1
ATOM 2959 O O . VAL A 1 395 ? 30.152 10.291 75.406 1.00 88.00 395 VAL A O 1
ATOM 2962 N N . TRP A 1 396 ? 29.637 8.711 73.907 1.00 87.00 396 TRP A N 1
ATOM 2963 C CA . TRP A 1 396 ? 28.226 8.564 74.312 1.00 87.00 396 TRP A CA 1
ATOM 2964 C C . TRP A 1 396 ? 27.910 7.203 74.964 1.00 87.00 396 TRP A C 1
ATOM 2966 O O . TRP A 1 396 ? 28.549 6.190 74.681 1.00 87.00 396 TRP A O 1
ATOM 2976 N N . THR A 1 397 ? 26.852 7.143 75.788 1.00 85.69 397 THR A N 1
ATOM 2977 C CA . THR A 1 397 ? 26.322 5.906 76.419 1.00 85.69 397 THR A CA 1
ATOM 2978 C C . THR A 1 397 ? 25.684 4.900 75.451 1.00 85.69 397 THR A C 1
ATOM 2980 O O . THR A 1 397 ? 25.120 3.890 75.874 1.00 85.69 397 THR A O 1
ATOM 2983 N N . ILE A 1 398 ? 25.764 5.151 74.144 1.00 80.75 398 ILE A N 1
ATOM 2984 C CA . ILE A 1 398 ? 25.585 4.139 73.108 1.00 80.75 398 ILE A CA 1
ATOM 2985 C C . ILE A 1 398 ? 26.457 4.520 71.904 1.00 80.75 398 ILE A C 1
ATOM 2987 O O . ILE A 1 398 ? 26.334 5.610 71.355 1.00 80.75 398 ILE A O 1
ATOM 2991 N N . GLY A 1 399 ? 27.368 3.624 71.539 1.00 77.12 399 GLY A N 1
ATOM 2992 C CA . GLY A 1 399 ? 28.403 3.830 70.526 1.00 77.12 399 GLY A CA 1
ATOM 2993 C C . GLY A 1 399 ? 29.445 2.716 70.618 1.00 77.12 399 GLY A C 1
ATOM 2994 O O . GLY A 1 399 ? 29.393 1.910 71.551 1.00 77.12 399 GLY A O 1
ATOM 2995 N N . LEU A 1 400 ? 30.373 2.650 69.668 1.00 83.94 400 LEU A N 1
ATOM 2996 C CA . LEU A 1 400 ? 31.567 1.808 69.753 1.00 83.94 400 LEU A CA 1
ATOM 2997 C C . LEU A 1 400 ? 32.755 2.679 69.351 1.00 83.94 400 LEU A C 1
ATOM 2999 O O . LEU A 1 400 ? 32.869 3.031 68.184 1.00 83.94 400 LEU A O 1
ATOM 3003 N N . ASN A 1 401 ? 33.582 3.033 70.330 1.00 86.38 401 ASN A N 1
ATOM 3004 C CA . ASN A 1 401 ? 34.579 4.098 70.227 1.00 86.38 401 ASN A CA 1
ATOM 3005 C C . ASN A 1 401 ? 35.982 3.467 70.226 1.00 86.38 401 ASN A C 1
ATOM 3007 O O . ASN A 1 401 ? 36.224 2.525 70.995 1.00 86.38 401 ASN A O 1
ATOM 3011 N N . HIS A 1 402 ? 36.878 3.932 69.360 1.00 90.00 402 HIS A N 1
ATOM 3012 C CA . HIS A 1 402 ? 38.217 3.382 69.134 1.00 90.00 402 HIS A CA 1
ATOM 3013 C C . HIS A 1 402 ? 39.277 4.073 69.995 1.00 90.00 402 HIS A C 1
ATOM 3015 O O . HIS A 1 402 ? 39.683 5.184 69.689 1.00 90.00 402 HIS A O 1
ATOM 3021 N N . PHE A 1 403 ? 39.751 3.413 71.050 1.00 92.31 403 PHE A N 1
ATOM 3022 C CA . PHE A 1 403 ? 40.837 3.909 71.896 1.00 92.31 403 PHE A CA 1
ATOM 3023 C C . PHE A 1 403 ? 42.168 3.419 71.336 1.00 92.31 403 PHE A C 1
ATOM 3025 O O . PHE A 1 403 ? 42.334 2.209 71.202 1.00 92.31 403 PHE A O 1
ATOM 3032 N N . ASP A 1 404 ? 43.099 4.321 71.037 1.00 91.81 404 ASP A N 1
ATOM 3033 C CA . ASP A 1 404 ? 44.368 4.006 70.369 1.00 91.81 404 ASP A CA 1
ATOM 3034 C C . ASP A 1 404 ? 45.537 4.739 71.050 1.00 91.81 404 ASP A C 1
ATOM 3036 O O . ASP A 1 404 ? 45.594 5.971 71.090 1.00 91.81 404 ASP A O 1
ATOM 3040 N N . LEU A 1 405 ? 46.435 3.962 71.651 1.00 90.75 405 LEU A N 1
ATOM 3041 C CA . LEU A 1 405 ? 47.601 4.404 72.400 1.00 90.75 405 LEU A CA 1
ATOM 3042 C C . LEU A 1 405 ? 48.813 4.473 71.464 1.00 90.75 405 LEU A C 1
ATOM 3044 O O . LEU A 1 405 ? 49.290 3.451 70.966 1.00 90.75 405 LEU A O 1
ATOM 30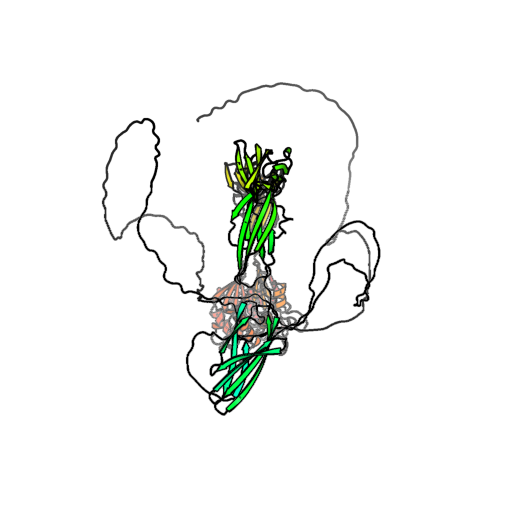48 N N . LYS A 1 406 ? 49.342 5.678 71.256 1.00 89.62 406 LYS A N 1
ATOM 3049 C CA . LYS A 1 406 ? 50.540 5.903 70.441 1.00 89.62 406 LYS A CA 1
ATOM 3050 C C . LYS A 1 406 ? 51.770 5.969 71.334 1.00 89.62 406 LYS A C 1
ATOM 3052 O O . LYS A 1 406 ? 51.807 6.768 72.266 1.00 89.62 406 LYS A O 1
ATOM 3057 N N . VAL A 1 407 ? 52.777 5.158 71.021 1.00 83.62 407 VAL A N 1
ATOM 3058 C CA . VAL A 1 407 ? 54.112 5.161 71.638 1.00 83.62 407 VAL A CA 1
ATOM 3059 C C . VAL A 1 407 ? 55.112 5.548 70.547 1.00 83.62 407 VAL A C 1
ATOM 3061 O O . VAL A 1 407 ? 55.064 4.978 69.462 1.00 83.62 407 VAL A O 1
ATOM 3064 N N . ALA A 1 408 ? 55.963 6.549 70.796 1.00 71.81 408 ALA A N 1
ATOM 3065 C CA . ALA A 1 408 ? 56.665 7.266 69.719 1.00 71.81 408 ALA A CA 1
ATOM 3066 C C . ALA A 1 408 ? 58.204 7.316 69.821 1.00 71.81 408 ALA A C 1
ATOM 3068 O O . ALA A 1 408 ? 58.836 7.945 68.975 1.00 71.81 408 ALA A O 1
ATOM 3069 N N . ARG A 1 409 ? 58.823 6.726 70.858 1.00 66.06 409 ARG A N 1
ATOM 3070 C CA . ARG A 1 409 ? 60.291 6.765 71.042 1.00 66.06 409 ARG A CA 1
ATOM 3071 C C . ARG A 1 409 ? 60.825 5.600 71.886 1.00 66.06 409 ARG A C 1
ATOM 3073 O O . ARG A 1 409 ? 61.111 5.772 73.066 1.00 66.06 409 ARG A O 1
ATOM 3080 N N . VAL A 1 410 ? 60.904 4.413 71.293 1.00 64.50 410 VAL A N 1
ATOM 3081 C CA . VAL A 1 410 ? 61.478 3.192 71.894 1.00 64.50 410 VAL A CA 1
ATOM 3082 C C . VAL A 1 410 ? 62.128 2.382 70.761 1.00 64.50 410 VAL A C 1
ATOM 3084 O O . VAL A 1 410 ? 61.550 2.394 69.671 1.00 64.50 410 VAL A O 1
ATOM 3087 N N . PRO A 1 411 ? 63.271 1.697 70.967 1.00 57.03 411 PRO A N 1
ATOM 3088 C CA . PRO A 1 411 ? 63.733 0.663 70.035 1.00 57.03 411 PRO A CA 1
ATOM 3089 C C . PRO A 1 411 ? 62.689 -0.461 69.910 1.00 57.03 411 PRO A C 1
ATOM 3091 O O . PRO A 1 411 ? 61.800 -0.583 70.755 1.00 57.03 411 PRO A O 1
ATOM 3094 N N . GLU A 1 412 ? 62.773 -1.248 68.836 1.00 58.62 412 GLU A N 1
ATOM 3095 C CA . GLU A 1 412 ? 61.612 -1.917 68.216 1.00 58.62 412 GLU A CA 1
ATOM 3096 C C . GLU A 1 412 ? 60.781 -2.825 69.146 1.00 58.62 412 GLU A C 1
ATOM 3098 O O . GLU A 1 412 ? 59.556 -2.867 69.019 1.00 58.62 412 GLU A O 1
ATOM 3103 N N . ASP A 1 413 ? 61.405 -3.488 70.125 1.00 70.31 413 ASP A N 1
ATOM 3104 C CA . ASP A 1 413 ? 60.706 -4.319 71.110 1.00 70.31 413 ASP A CA 1
ATOM 3105 C C . ASP A 1 413 ? 60.319 -3.553 72.389 1.00 70.31 413 ASP A C 1
ATOM 3107 O O . ASP A 1 413 ? 61.162 -3.174 73.213 1.00 70.31 413 ASP A O 1
ATOM 3111 N N . TYR A 1 414 ? 59.014 -3.449 72.655 1.00 79.44 414 TYR A N 1
ATOM 3112 C CA . TYR A 1 414 ? 58.496 -3.024 73.956 1.00 79.44 414 TYR A CA 1
ATOM 3113 C C . TYR A 1 414 ? 57.228 -3.788 74.364 1.00 79.44 414 TYR A C 1
ATOM 3115 O O . TYR A 1 414 ? 56.439 -4.247 73.542 1.00 79.44 414 TYR A O 1
ATOM 3123 N N . GLN A 1 415 ? 57.020 -3.920 75.672 1.00 82.62 415 GLN A N 1
ATOM 3124 C CA . GLN A 1 415 ? 55.817 -4.493 76.273 1.00 82.62 415 GLN A CA 1
ATOM 3125 C C . GLN A 1 415 ? 54.901 -3.376 76.776 1.00 82.62 415 GLN A C 1
ATOM 3127 O O . GLN A 1 415 ? 55.382 -2.375 77.310 1.00 82.62 415 GLN A O 1
ATOM 3132 N N . GLN A 1 416 ? 53.580 -3.545 76.666 1.00 86.31 416 GLN A N 1
ATOM 3133 C CA . GLN A 1 416 ? 52.628 -2.588 77.234 1.00 86.31 416 GLN A CA 1
ATOM 3134 C C . GLN A 1 416 ? 51.346 -3.227 77.768 1.00 86.31 416 GLN A C 1
ATOM 3136 O O . GLN A 1 416 ? 50.924 -4.294 77.325 1.00 86.31 416 GLN A O 1
ATOM 3141 N N . GLN A 1 417 ? 50.692 -2.532 78.698 1.00 90.00 417 GLN A N 1
ATOM 3142 C CA . GLN A 1 417 ? 49.431 -2.957 79.295 1.00 90.00 417 GLN A CA 1
ATOM 3143 C C . GLN A 1 417 ? 48.492 -1.767 79.530 1.00 90.00 417 GLN A C 1
ATOM 3145 O O . GLN A 1 417 ? 48.772 -0.892 80.348 1.00 90.00 417 GLN A O 1
ATOM 3150 N N . MET A 1 418 ? 47.339 -1.762 78.853 1.00 90.88 418 MET A N 1
ATOM 3151 C CA . MET A 1 418 ? 46.263 -0.797 79.108 1.00 90.88 418 MET A CA 1
ATOM 3152 C C . MET A 1 418 ? 45.269 -1.290 80.173 1.00 90.88 418 MET A C 1
ATOM 3154 O O . MET A 1 418 ? 45.040 -2.494 80.324 1.00 90.88 418 MET A O 1
ATOM 3158 N N . TYR A 1 419 ? 44.626 -0.354 80.877 1.00 91.25 419 TYR A N 1
ATOM 3159 C CA . TYR A 1 419 ? 43.552 -0.619 81.840 1.00 91.25 419 TYR A CA 1
ATOM 3160 C C . TYR A 1 419 ? 42.484 0.479 81.774 1.00 91.25 419 TYR A C 1
ATOM 3162 O O . TYR A 1 419 ? 42.801 1.660 81.913 1.00 91.25 419 TYR A O 1
ATOM 3170 N N . LEU A 1 420 ? 41.211 0.097 81.671 1.00 91.38 420 LEU A N 1
ATOM 3171 C CA . LEU A 1 420 ? 40.088 1.025 81.809 1.00 91.38 420 LEU A CA 1
ATOM 3172 C C . LEU A 1 420 ? 39.698 1.145 83.286 1.00 91.38 420 LEU A C 1
ATOM 3174 O O . LEU A 1 420 ? 39.182 0.190 83.870 1.00 91.38 420 LEU A O 1
ATOM 3178 N N . VAL A 1 421 ? 39.895 2.317 83.883 1.00 87.94 421 VAL A N 1
ATOM 3179 C CA . VAL A 1 421 ? 39.419 2.663 85.228 1.00 87.94 421 VAL A CA 1
ATOM 3180 C C . VAL A 1 421 ? 38.022 3.276 85.129 1.00 87.94 421 VAL A C 1
ATOM 3182 O O . VAL A 1 421 ? 37.798 4.271 84.436 1.00 87.94 421 VAL A O 1
ATOM 3185 N N . TYR A 1 422 ? 37.073 2.679 85.844 1.00 84.56 422 TYR A N 1
ATOM 3186 C CA . TYR A 1 422 ? 35.685 3.128 85.921 1.00 84.56 422 TYR A CA 1
ATOM 3187 C C . TYR A 1 422 ? 35.530 4.279 86.935 1.00 84.56 422 TYR A C 1
ATOM 3189 O O . TYR A 1 422 ? 36.283 4.327 87.912 1.00 84.56 422 TYR A O 1
ATOM 3197 N N . PRO A 1 423 ? 34.480 5.123 86.830 1.00 80.62 423 PRO A N 1
ATOM 3198 C CA . PRO A 1 423 ? 34.214 6.230 87.765 1.00 80.62 423 PRO A CA 1
ATOM 3199 C C . PRO A 1 423 ? 34.078 5.856 89.258 1.00 80.62 423 PRO A C 1
ATOM 3201 O O . PRO A 1 423 ? 33.949 6.735 90.104 1.00 80.62 423 PRO A O 1
ATOM 3204 N N . LYS A 1 424 ? 34.076 4.559 89.600 1.00 77.31 424 LYS A N 1
ATOM 3205 C CA . LYS A 1 424 ? 34.034 4.029 90.976 1.00 77.31 424 LYS A CA 1
ATOM 3206 C C . LYS A 1 424 ? 35.371 3.425 91.449 1.00 77.31 424 LYS A C 1
ATOM 3208 O O . LYS A 1 424 ? 35.383 2.704 92.439 1.00 77.31 424 LYS A O 1
ATOM 3213 N N . GLY A 1 425 ? 36.478 3.670 90.744 1.00 73.62 425 GLY A N 1
ATOM 3214 C CA . GLY A 1 425 ? 37.836 3.258 91.136 1.00 73.62 425 GLY A CA 1
ATOM 3215 C C . GLY A 1 425 ? 38.230 1.816 90.786 1.00 73.62 425 GLY A C 1
ATOM 3216 O O . GLY A 1 425 ? 39.419 1.521 90.695 1.00 73.62 425 GLY A O 1
ATOM 3217 N N . ASN A 1 426 ? 37.267 0.928 90.524 1.00 83.56 426 ASN A N 1
ATOM 3218 C CA . ASN A 1 426 ? 37.545 -0.383 89.925 1.00 83.56 426 ASN A CA 1
ATOM 3219 C C . ASN A 1 426 ? 38.138 -0.214 88.517 1.00 83.56 426 ASN A C 1
ATOM 3221 O O . ASN A 1 426 ? 37.728 0.685 87.782 1.00 83.56 426 ASN A O 1
ATOM 3225 N N . TYR A 1 427 ? 39.027 -1.120 88.110 1.00 85.31 427 TYR A N 1
ATOM 3226 C CA . TYR A 1 427 ? 39.589 -1.152 86.760 1.00 85.31 427 TYR A CA 1
ATOM 3227 C C . TYR A 1 427 ? 39.377 -2.508 86.077 1.00 85.31 427 TYR A C 1
ATOM 3229 O O . TYR A 1 427 ? 39.179 -3.529 86.734 1.00 85.31 427 TYR A O 1
ATOM 3237 N N . GLN A 1 428 ? 39.437 -2.506 84.749 1.00 89.56 428 GLN A N 1
ATOM 3238 C CA . GLN A 1 428 ? 39.466 -3.692 83.900 1.00 89.56 428 GLN A CA 1
ATOM 3239 C C . GLN A 1 428 ? 40.762 -3.683 83.087 1.00 89.56 428 GLN A C 1
ATOM 3241 O O . GLN A 1 428 ? 41.111 -2.666 82.492 1.00 89.56 428 GLN A O 1
ATOM 3246 N N . ILE A 1 429 ? 41.460 -4.816 83.049 1.00 89.75 429 ILE A N 1
ATOM 3247 C CA . ILE A 1 429 ? 42.645 -5.017 82.206 1.00 89.75 429 ILE A CA 1
ATOM 3248 C C . ILE A 1 429 ? 42.183 -5.089 80.740 1.00 89.75 429 ILE A C 1
ATOM 3250 O O . ILE A 1 429 ? 41.249 -5.831 80.425 1.00 89.75 429 ILE A O 1
ATOM 3254 N N . MET A 1 430 ? 42.786 -4.289 79.860 1.00 89.44 430 MET A N 1
ATOM 3255 C CA . MET A 1 430 ? 42.532 -4.315 78.412 1.00 89.44 430 MET A CA 1
ATOM 3256 C C . MET A 1 430 ? 43.444 -5.351 77.723 1.00 89.44 430 MET A C 1
ATOM 3258 O O . MET A 1 430 ? 44.427 -5.786 78.326 1.00 89.44 430 MET A O 1
ATOM 3262 N N . PRO A 1 431 ? 43.171 -5.757 76.469 1.00 85.00 431 PRO A N 1
ATOM 3263 C CA . PRO A 1 431 ? 44.114 -6.564 75.694 1.00 85.00 431 PRO A CA 1
ATOM 3264 C C . PRO A 1 431 ? 45.492 -5.893 75.572 1.00 85.00 431 PRO A C 1
ATOM 3266 O O . PRO A 1 431 ? 45.585 -4.664 75.560 1.00 85.00 431 PRO A O 1
ATOM 3269 N N . GLN A 1 432 ? 46.550 -6.694 75.432 1.00 78.00 432 GLN A N 1
ATOM 3270 C CA . GLN A 1 432 ? 47.887 -6.202 75.082 1.00 78.00 432 GLN A CA 1
ATOM 3271 C C . GLN A 1 432 ? 47.922 -5.874 73.586 1.00 78.00 432 GLN A C 1
ATOM 3273 O O . GLN A 1 432 ? 48.237 -6.700 72.738 1.00 78.00 432 GLN A O 1
ATOM 3278 N N . SER A 1 433 ? 47.475 -4.662 73.282 1.00 79.56 433 SER A N 1
ATOM 3279 C CA . SER A 1 433 ? 47.332 -4.077 71.952 1.00 79.56 433 SER A CA 1
ATOM 3280 C C . SER A 1 433 ? 47.550 -2.573 72.084 1.00 79.56 433 SER A C 1
ATOM 3282 O O . SER A 1 433 ? 47.269 -2.009 73.147 1.00 79.56 433 SER A O 1
ATOM 3284 N N . ASN A 1 434 ? 48.000 -1.908 71.019 1.00 80.69 434 ASN A N 1
ATOM 3285 C CA . ASN A 1 434 ? 47.997 -0.444 70.973 1.00 80.69 434 ASN A CA 1
ATOM 3286 C C . ASN A 1 434 ? 46.567 0.115 70.978 1.00 80.69 434 ASN A C 1
ATOM 3288 O O . ASN A 1 434 ? 46.353 1.197 71.508 1.00 80.69 434 ASN A O 1
ATOM 3292 N N . TRP A 1 435 ? 45.567 -0.637 70.507 1.00 87.00 435 TRP A N 1
ATOM 3293 C CA . TRP A 1 435 ? 44.180 -0.169 70.443 1.00 87.00 435 TRP A CA 1
ATOM 3294 C C . TRP A 1 435 ? 43.134 -1.145 71.003 1.00 87.00 435 TRP A C 1
ATOM 3296 O O . TRP A 1 435 ? 43.327 -2.363 71.037 1.00 87.00 435 TRP A O 1
ATOM 3306 N N . VAL A 1 436 ? 41.986 -0.601 71.419 1.00 89.88 436 VAL A N 1
ATOM 3307 C CA . VAL A 1 436 ? 40.802 -1.339 71.888 1.00 89.88 436 VAL A CA 1
ATOM 3308 C C . VAL A 1 436 ? 39.510 -0.595 71.518 1.00 89.88 436 VAL A C 1
ATOM 3310 O O . VAL A 1 436 ? 39.435 0.627 71.600 1.00 89.88 436 VAL A O 1
ATOM 3313 N N . LYS A 1 437 ? 38.455 -1.318 71.114 1.00 89.38 437 LYS A N 1
ATOM 3314 C CA . LYS A 1 437 ? 37.132 -0.727 70.820 1.00 89.38 437 LYS A CA 1
ATOM 3315 C C . LYS A 1 437 ? 36.164 -0.964 71.975 1.00 89.38 437 LYS A C 1
ATOM 3317 O O . LYS A 1 437 ? 35.916 -2.110 72.347 1.00 89.38 437 LYS A O 1
ATOM 3322 N N . LEU A 1 438 ? 35.613 0.112 72.541 1.00 88.62 438 LEU A N 1
ATOM 3323 C CA . LEU A 1 438 ? 34.804 0.070 73.765 1.00 88.62 438 LEU A CA 1
ATOM 3324 C C . LEU A 1 438 ? 33.423 0.707 73.580 1.00 88.62 438 LEU A C 1
ATOM 3326 O O . LEU A 1 438 ? 33.266 1.774 72.981 1.00 88.62 438 LEU A O 1
ATOM 3330 N N . LYS A 1 439 ? 32.413 0.053 74.163 1.00 86.06 439 LYS A N 1
ATOM 3331 C CA . LYS A 1 439 ? 31.040 0.550 74.276 1.00 86.06 439 LYS A CA 1
ATOM 3332 C C . LYS A 1 439 ? 30.701 0.811 75.737 1.00 86.06 439 LYS A C 1
ATOM 3334 O O . LYS A 1 439 ? 30.730 -0.104 76.559 1.00 86.06 439 LYS A O 1
ATOM 3339 N N . PHE A 1 440 ? 30.313 2.044 76.033 1.00 87.75 440 PHE A N 1
ATOM 3340 C CA . PHE A 1 440 ? 29.861 2.454 77.357 1.00 87.75 440 PHE A CA 1
ATOM 3341 C C . PHE A 1 440 ? 28.344 2.313 77.480 1.00 87.75 440 PHE A C 1
ATOM 3343 O O . PHE A 1 440 ? 27.621 2.364 76.487 1.00 87.75 440 PHE A O 1
ATOM 3350 N N . TYR A 1 441 ? 27.876 2.148 78.718 1.00 83.12 441 TYR A N 1
ATOM 3351 C CA . TYR A 1 441 ? 26.452 2.040 79.068 1.00 83.12 441 TYR A CA 1
ATOM 3352 C C . TYR A 1 441 ? 26.027 3.042 80.155 1.00 83.12 441 TYR A C 1
ATOM 3354 O O . TYR A 1 441 ? 24.836 3.246 80.371 1.00 83.12 441 TYR A O 1
ATOM 3362 N N . TYR A 1 442 ? 26.991 3.681 80.829 1.00 85.06 442 TYR A N 1
ATOM 3363 C CA . TYR A 1 442 ? 26.767 4.602 81.945 1.00 85.06 442 TYR A CA 1
ATOM 3364 C C . TYR A 1 442 ? 27.617 5.869 81.762 1.00 85.06 442 TYR A C 1
ATOM 3366 O O . TYR A 1 442 ? 28.803 5.738 81.438 1.00 85.06 442 TYR A O 1
ATOM 3374 N N . PRO A 1 443 ? 27.050 7.072 81.965 1.00 89.38 443 PRO A N 1
ATOM 3375 C CA . PRO A 1 443 ? 27.772 8.327 81.792 1.00 89.38 443 PRO A CA 1
ATOM 3376 C C . PRO A 1 443 ? 28.696 8.618 82.986 1.00 89.38 443 PRO A C 1
ATOM 3378 O O . PRO A 1 443 ? 28.472 8.115 84.090 1.00 89.38 443 PRO A O 1
ATOM 3381 N N . GLY A 1 444 ? 29.713 9.456 82.774 1.00 88.94 444 GLY A N 1
ATOM 3382 C CA . GLY A 1 444 ? 30.667 9.886 83.803 1.00 88.94 444 GLY A CA 1
ATOM 3383 C C . GLY A 1 444 ? 32.118 9.956 83.319 1.00 88.94 444 GLY A C 1
ATOM 3384 O O . GLY A 1 444 ? 32.403 9.685 82.154 1.00 88.94 444 GLY A O 1
ATOM 3385 N N . GLN A 1 445 ? 33.022 10.297 84.243 1.00 90.88 445 GLN A N 1
ATOM 3386 C CA . GLN A 1 445 ? 34.474 10.302 84.029 1.00 90.88 445 GLN A CA 1
ATOM 3387 C C . GLN A 1 445 ? 35.046 8.881 84.076 1.00 90.88 445 GLN A C 1
ATOM 3389 O O . GLN A 1 445 ? 34.800 8.147 85.034 1.00 90.88 445 GLN A O 1
ATOM 3394 N N . TYR A 1 446 ? 35.865 8.530 83.092 1.00 92.44 446 TYR A N 1
ATOM 3395 C CA . TYR A 1 446 ? 36.671 7.310 83.042 1.00 92.44 446 TYR A CA 1
ATOM 3396 C C . TYR A 1 446 ? 38.147 7.700 82.885 1.00 92.44 446 TYR A C 1
ATOM 3398 O O . TYR A 1 446 ? 38.457 8.824 82.491 1.00 92.44 446 TYR A O 1
ATOM 3406 N N . ILE A 1 447 ? 39.069 6.790 83.201 1.00 91.88 447 ILE A N 1
ATOM 3407 C CA . ILE A 1 447 ? 40.507 7.000 82.973 1.00 91.88 447 ILE A CA 1
ATOM 3408 C C . ILE A 1 447 ? 41.070 5.762 82.286 1.00 91.88 447 ILE A C 1
ATOM 3410 O O . ILE A 1 447 ? 40.915 4.657 82.798 1.00 91.88 447 ILE A O 1
ATOM 3414 N N . MET A 1 448 ? 41.748 5.930 81.155 1.00 92.00 448 MET A N 1
ATOM 3415 C CA . MET A 1 448 ? 42.601 4.883 80.600 1.00 92.00 448 MET A CA 1
ATOM 3416 C C . MET A 1 448 ? 43.996 5.011 81.222 1.00 92.00 448 MET A C 1
ATOM 3418 O O . MET A 1 448 ? 44.610 6.075 81.162 1.00 92.00 448 MET A O 1
ATOM 3422 N N . ARG A 1 449 ? 44.503 3.940 81.830 1.00 91.50 449 ARG A N 1
ATOM 3423 C CA . ARG A 1 449 ? 45.909 3.811 82.238 1.00 91.50 449 ARG A CA 1
ATOM 3424 C C . ARG A 1 449 ? 46.662 3.031 81.170 1.00 91.50 449 ARG A C 1
ATOM 3426 O O . ARG A 1 449 ? 46.117 2.057 80.659 1.00 91.50 449 ARG A O 1
ATOM 3433 N N . ALA A 1 450 ? 47.914 3.393 80.917 1.00 89.88 450 ALA A N 1
ATOM 3434 C CA . ALA A 1 450 ? 48.850 2.579 80.152 1.00 89.88 450 ALA A CA 1
ATOM 3435 C C . ALA A 1 450 ? 50.166 2.412 80.921 1.00 89.88 450 ALA A C 1
ATOM 3437 O O . ALA A 1 450 ? 50.737 3.403 81.371 1.00 89.88 450 ALA A O 1
ATOM 3438 N N . ASP A 1 451 ? 50.643 1.177 81.051 1.00 88.88 451 ASP A N 1
ATOM 3439 C CA . ASP A 1 451 ? 52.016 0.864 81.458 1.00 88.88 451 ASP A CA 1
ATOM 3440 C C . ASP A 1 451 ? 52.826 0.466 80.210 1.00 88.88 451 ASP A C 1
ATOM 3442 O O . ASP A 1 451 ? 52.299 -0.258 79.366 1.00 88.88 451 ASP A O 1
ATOM 3446 N N . VAL A 1 452 ? 54.080 0.915 80.088 1.00 85.75 452 VAL A N 1
ATOM 3447 C CA . VAL A 1 452 ? 54.982 0.668 78.941 1.00 85.75 452 VAL A CA 1
ATOM 3448 C C . VAL A 1 452 ? 56.389 0.319 79.444 1.00 85.75 452 VAL A C 1
ATOM 3450 O O . VAL A 1 452 ? 56.916 1.006 80.318 1.00 85.75 452 VAL A O 1
ATOM 3453 N N . SER A 1 453 ? 57.009 -0.725 78.891 1.00 82.19 453 SER A N 1
ATOM 3454 C CA . SER A 1 453 ? 58.275 -1.316 79.356 1.00 82.19 453 SER A CA 1
ATOM 3455 C C . SER A 1 453 ? 59.160 -1.750 78.167 1.00 82.19 453 SER A C 1
ATOM 3457 O O . SER A 1 453 ? 58.816 -2.734 77.511 1.00 82.19 453 SER A O 1
ATOM 3459 N N . PRO A 1 454 ? 60.278 -1.061 77.860 1.00 73.19 454 PRO A N 1
ATOM 3460 C CA . PRO A 1 454 ? 61.197 -1.444 76.775 1.00 73.19 454 PRO A CA 1
ATOM 3461 C C . PRO A 1 454 ? 61.900 -2.791 77.009 1.00 73.19 454 PRO A C 1
ATOM 3463 O O . PRO A 1 454 ? 62.172 -3.151 78.158 1.00 73.19 454 PRO A O 1
ATOM 3466 N N . SER A 1 455 ? 62.271 -3.495 75.933 1.00 66.12 455 SER A N 1
ATOM 3467 C CA . SER A 1 455 ? 63.067 -4.737 75.987 1.00 66.12 455 SER A CA 1
ATOM 3468 C C . SER A 1 455 ? 64.456 -4.550 76.605 1.00 66.12 455 SER A C 1
ATOM 3470 O O . SER A 1 455 ? 64.924 -5.412 77.348 1.00 66.12 455 SER A O 1
ATOM 3472 N N . THR A 1 456 ? 65.075 -3.389 76.371 1.00 59.78 456 THR A N 1
ATOM 3473 C CA . THR A 1 456 ? 66.354 -2.959 76.962 1.00 59.78 456 THR A CA 1
ATOM 3474 C C . THR A 1 456 ? 66.279 -2.742 78.480 1.00 59.78 456 THR A C 1
ATOM 3476 O O . THR A 1 456 ? 67.310 -2.727 79.153 1.00 59.78 456 THR A O 1
ATOM 3479 N N . GLY A 1 457 ? 65.067 -2.656 79.041 1.00 62.66 457 GLY A N 1
ATOM 3480 C CA . GLY A 1 457 ? 64.796 -2.665 80.476 1.00 62.66 457 GLY A CA 1
ATOM 3481 C C . GLY A 1 457 ? 64.221 -1.353 81.016 1.00 62.66 457 GLY A C 1
ATOM 3482 O O . GLY A 1 457 ? 64.751 -0.266 80.806 1.00 62.66 457 GLY A O 1
ATOM 3483 N N . GLY A 1 458 ? 63.135 -1.459 81.784 1.00 68.81 458 GLY A N 1
ATOM 3484 C CA . GLY A 1 458 ? 62.466 -0.327 82.432 1.00 68.81 458 GLY A CA 1
ATOM 3485 C C . GLY A 1 458 ? 60.954 -0.527 82.504 1.00 68.81 458 GLY A C 1
ATOM 3486 O O . GLY A 1 458 ? 60.429 -1.504 81.979 1.00 68.81 458 GLY A O 1
ATOM 3487 N N . SER A 1 459 ? 60.245 0.388 83.169 1.00 74.88 459 SER A N 1
ATOM 3488 C CA . SER A 1 459 ? 58.778 0.434 83.143 1.00 74.88 459 SER A CA 1
ATOM 3489 C C . SER A 1 459 ? 58.261 1.825 83.521 1.00 74.88 459 SER A C 1
ATOM 3491 O O . SER A 1 459 ? 58.781 2.455 84.444 1.00 74.88 459 SER A O 1
ATOM 3493 N N . PHE A 1 460 ? 57.247 2.301 82.801 1.00 82.38 460 PHE A N 1
ATOM 3494 C CA . PHE A 1 460 ? 56.697 3.656 82.864 1.00 82.38 460 PHE A CA 1
ATOM 3495 C C . PHE A 1 460 ? 55.158 3.602 82.853 1.00 82.38 460 PHE A C 1
ATOM 3497 O O . PHE A 1 460 ? 54.589 2.730 82.202 1.00 82.38 460 PHE A O 1
ATOM 3504 N N . THR A 1 461 ? 54.471 4.532 83.529 1.00 86.94 461 THR A N 1
ATOM 3505 C CA . THR A 1 461 ? 52.994 4.552 83.638 1.00 86.94 461 THR A CA 1
ATOM 3506 C C . THR A 1 461 ? 52.415 5.921 83.272 1.00 86.94 461 THR A C 1
ATOM 3508 O O . THR A 1 461 ? 52.893 6.950 83.748 1.00 86.94 461 THR A O 1
ATOM 3511 N N . TYR A 1 462 ? 51.333 5.916 82.491 1.00 89.69 462 TYR A N 1
ATOM 3512 C CA . TYR A 1 462 ? 50.626 7.084 81.955 1.00 89.69 462 TYR A CA 1
ATOM 3513 C C . TYR A 1 462 ? 49.112 6.983 82.241 1.00 89.69 462 TYR A C 1
ATOM 3515 O O . TYR A 1 462 ? 48.574 5.880 82.386 1.00 89.69 462 TYR A O 1
ATOM 3523 N N . LEU A 1 463 ? 48.414 8.123 82.337 1.00 91.12 463 LEU A N 1
ATOM 3524 C CA . LEU A 1 463 ? 46.983 8.215 82.676 1.00 91.12 463 LEU A CA 1
ATOM 3525 C C . LEU A 1 463 ? 46.262 9.237 81.782 1.00 91.12 463 LEU A C 1
ATOM 3527 O O . LEU A 1 463 ? 46.709 10.376 81.670 1.00 91.12 463 LEU A O 1
ATOM 3531 N N . PHE A 1 464 ? 45.112 8.854 81.222 1.00 93.25 464 PHE A N 1
ATOM 3532 C CA . PHE A 1 464 ? 44.333 9.649 80.267 1.00 93.25 464 PHE A CA 1
ATOM 3533 C C . PHE A 1 464 ? 42.840 9.691 80.668 1.00 93.25 464 PHE A C 1
ATOM 3535 O O . PHE A 1 464 ? 42.134 8.693 80.490 1.00 93.25 464 PHE A O 1
ATOM 3542 N N . PRO A 1 465 ? 42.337 10.793 81.260 1.00 91.75 465 PRO A N 1
ATOM 3543 C CA . PRO A 1 465 ? 40.928 10.938 81.637 1.00 91.75 465 PRO A CA 1
ATOM 3544 C C . PRO A 1 465 ? 40.035 11.325 80.444 1.00 91.75 465 PRO A C 1
ATOM 3546 O O . PRO A 1 465 ? 40.448 12.115 79.600 1.00 91.75 465 PRO A O 1
ATOM 3549 N N . PHE A 1 466 ? 38.797 10.819 80.397 1.00 92.19 466 PHE A N 1
ATOM 3550 C CA . PHE A 1 466 ? 37.803 11.161 79.366 1.00 92.19 466 PHE A CA 1
ATOM 3551 C C . PHE A 1 466 ? 36.348 11.034 79.870 1.00 92.19 466 PHE A C 1
ATOM 3553 O O . PHE A 1 466 ? 36.057 10.310 80.825 1.00 92.19 466 PHE A O 1
ATOM 3560 N N . GLN A 1 467 ? 35.415 11.731 79.210 1.00 90.50 467 GLN A N 1
ATOM 3561 C CA . GLN A 1 467 ? 34.009 11.865 79.627 1.00 90.50 467 GLN A CA 1
ATOM 3562 C C . GLN A 1 467 ? 33.030 11.088 78.740 1.00 90.50 467 GLN A C 1
ATOM 3564 O O . GLN A 1 467 ? 33.076 11.197 77.519 1.00 90.50 467 GLN A O 1
ATOM 3569 N N . VAL A 1 468 ? 32.057 10.410 79.360 1.00 91.31 468 VAL A N 1
ATOM 3570 C CA . VAL A 1 468 ? 30.944 9.729 78.671 1.00 91.31 468 VAL A CA 1
ATOM 3571 C C . VAL A 1 468 ? 29.615 10.451 78.932 1.00 91.31 468 VAL A C 1
ATOM 3573 O O . VAL A 1 468 ? 29.197 10.598 80.084 1.00 91.31 468 VAL A O 1
ATOM 3576 N N . LYS A 1 469 ? 28.916 10.861 77.865 1.00 88.38 469 LYS A N 1
ATOM 3577 C CA . LYS A 1 469 ? 27.660 11.639 77.875 1.00 88.38 469 LYS A CA 1
ATOM 3578 C C . LYS A 1 469 ? 26.419 10.778 77.585 1.00 88.38 469 LYS A C 1
ATOM 3580 O O . LYS A 1 469 ? 26.499 9.749 76.919 1.00 88.38 469 LYS A O 1
ATOM 3585 N N . GLN A 1 470 ? 25.241 11.202 78.054 1.00 87.69 470 GLN A N 1
ATOM 3586 C CA . GLN A 1 470 ? 23.984 10.459 77.869 1.00 87.69 470 GLN A CA 1
ATOM 3587 C C . GLN A 1 470 ? 23.336 10.715 76.496 1.00 87.69 470 GLN A C 1
ATOM 3589 O O . GLN A 1 470 ? 23.005 11.852 76.174 1.00 87.69 470 GLN A O 1
ATOM 3594 N N . ALA A 1 471 ? 23.090 9.659 75.715 1.00 83.88 471 ALA A N 1
ATOM 3595 C CA . ALA A 1 471 ? 22.582 9.768 74.342 1.00 83.88 471 ALA A CA 1
ATOM 3596 C C . ALA A 1 471 ? 21.131 10.323 74.224 1.00 83.88 471 ALA A C 1
ATOM 3598 O O . ALA A 1 471 ? 20.227 9.782 74.873 1.00 83.88 471 ALA A O 1
ATOM 3599 N N . PRO A 1 472 ? 20.871 11.326 73.350 1.00 83.06 472 PRO A N 1
ATOM 3600 C CA . PRO A 1 472 ? 19.527 11.847 73.046 1.00 83.06 472 PRO A CA 1
ATOM 3601 C C . PRO A 1 472 ? 18.550 10.818 72.428 1.00 83.06 472 PRO A C 1
ATOM 3603 O O . PRO A 1 472 ? 18.997 9.890 71.746 1.00 83.06 472 PRO A O 1
ATOM 3606 N N . PRO A 1 473 ? 17.221 10.965 72.616 1.00 82.44 473 PRO A N 1
ATOM 3607 C CA . PRO A 1 473 ? 16.209 10.027 72.113 1.00 82.44 473 PRO A CA 1
ATOM 3608 C C . PRO A 1 473 ? 16.026 10.068 70.582 1.00 82.44 473 PRO A C 1
ATOM 3610 O O . PRO A 1 473 ? 16.412 11.028 69.922 1.00 82.44 473 PRO A O 1
ATOM 3613 N N . LEU A 1 474 ? 15.401 9.019 70.032 1.00 90.19 474 LEU A N 1
ATOM 3614 C CA . LEU A 1 474 ? 15.013 8.894 68.619 1.00 90.19 474 LEU A CA 1
ATOM 3615 C C . LEU A 1 474 ? 13.488 9.051 68.486 1.00 90.19 474 LEU A C 1
ATOM 3617 O O . LEU A 1 474 ? 12.743 8.245 69.049 1.00 90.19 474 LEU A O 1
ATOM 3621 N N . GLN A 1 475 ? 13.016 10.061 67.749 1.00 91.19 475 GLN A N 1
ATOM 3622 C CA . GLN A 1 475 ? 11.581 10.361 67.590 1.00 91.19 475 GLN A CA 1
ATOM 3623 C C . GLN A 1 475 ? 11.219 10.798 66.160 1.00 91.19 475 GLN A C 1
ATOM 3625 O O . GLN A 1 475 ? 12.066 11.305 65.427 1.00 91.19 475 GLN A O 1
ATOM 3630 N N . ILE A 1 476 ? 9.952 10.602 65.778 1.00 94.19 476 ILE A N 1
ATOM 3631 C CA . ILE A 1 476 ? 9.337 11.107 64.536 1.00 94.19 476 ILE A CA 1
ATOM 3632 C C . ILE A 1 476 ? 8.540 12.366 64.888 1.00 94.19 476 ILE A C 1
ATOM 3634 O O . ILE A 1 476 ? 7.695 12.302 65.778 1.00 94.19 476 ILE A O 1
ATOM 3638 N N . SER A 1 477 ? 8.769 13.478 64.188 1.00 91.50 477 SER A N 1
ATOM 3639 C CA . SER A 1 477 ? 8.022 14.729 64.390 1.00 91.50 477 SER A CA 1
ATOM 3640 C C . SER A 1 477 ? 6.787 14.832 63.495 1.00 91.50 477 SER A C 1
ATOM 3642 O O . SER A 1 477 ? 5.741 15.285 63.956 1.00 91.50 477 SER A O 1
ATOM 3644 N N . LYS A 1 478 ? 6.878 14.399 62.229 1.00 94.00 478 LYS A N 1
ATOM 3645 C CA . LYS A 1 478 ? 5.789 14.526 61.249 1.00 94.00 478 LYS A CA 1
ATOM 3646 C C . LYS A 1 478 ? 5.842 13.438 60.175 1.00 94.00 478 LYS A C 1
ATOM 3648 O O . LYS A 1 478 ? 6.918 12.990 59.784 1.00 94.00 478 LYS A O 1
ATOM 3653 N N . ILE A 1 479 ? 4.671 13.059 59.666 1.00 94.88 479 ILE A N 1
ATOM 3654 C CA . ILE A 1 479 ? 4.507 12.318 58.411 1.00 94.88 479 ILE A CA 1
ATOM 3655 C C . ILE A 1 479 ? 3.855 13.285 57.416 1.00 94.88 479 ILE A C 1
ATOM 3657 O O . ILE A 1 479 ? 2.744 13.755 57.647 1.00 94.88 479 ILE A O 1
ATOM 3661 N N . ASN A 1 480 ? 4.555 13.610 56.332 1.00 94.31 480 ASN A N 1
ATOM 3662 C CA . ASN A 1 480 ? 4.026 14.382 55.209 1.00 94.31 480 ASN A CA 1
ATOM 3663 C C . ASN A 1 480 ? 3.562 13.421 54.116 1.00 94.31 480 ASN A C 1
ATOM 3665 O O . ASN A 1 480 ? 4.263 12.451 53.820 1.00 94.31 480 ASN A O 1
ATOM 3669 N N . ILE A 1 481 ? 2.416 13.711 53.503 1.00 93.75 481 ILE A N 1
ATOM 3670 C CA . ILE A 1 481 ? 1.836 12.940 52.400 1.00 93.75 481 ILE A CA 1
ATOM 3671 C C . ILE A 1 481 ? 1.554 13.909 51.243 1.00 93.75 481 ILE A C 1
ATOM 3673 O O . ILE A 1 481 ? 1.216 15.068 51.481 1.00 93.75 481 ILE A O 1
ATOM 3677 N N . THR A 1 482 ? 1.785 13.477 50.003 1.00 91.25 482 THR A N 1
ATOM 3678 C CA . THR A 1 482 ? 1.597 14.300 48.795 1.00 91.25 482 THR A CA 1
ATOM 3679 C C . THR A 1 482 ? 1.073 13.436 47.636 1.00 91.25 482 THR A C 1
ATOM 3681 O O . THR A 1 482 ? 1.761 12.460 47.302 1.00 91.25 482 THR A O 1
ATOM 3684 N N . PRO A 1 483 ? -0.067 13.768 46.984 1.00 87.69 483 PRO A N 1
ATOM 3685 C CA . PRO A 1 483 ? -0.967 14.918 47.226 1.00 87.69 483 PRO A CA 1
ATOM 3686 C C . PRO A 1 483 ? -1.550 15.009 48.646 1.00 87.69 483 PRO A C 1
ATOM 3688 O O . PRO A 1 483 ? -1.337 14.108 49.460 1.00 87.69 483 PRO A O 1
ATOM 3691 N N . GLU A 1 484 ? -2.235 16.109 48.973 1.00 85.62 484 GLU A N 1
ATOM 3692 C CA . GLU A 1 484 ? -2.871 16.241 50.291 1.00 85.62 484 GLU A CA 1
ATOM 3693 C C . GLU A 1 484 ? -3.991 15.205 50.479 1.00 85.62 484 GLU A C 1
ATOM 3695 O O . GLU A 1 484 ? -4.576 14.716 49.513 1.00 85.62 484 GLU A O 1
ATOM 3700 N N . HIS A 1 485 ? -4.282 14.866 51.740 1.00 78.69 485 HIS A N 1
ATOM 3701 C CA . HIS A 1 485 ? -5.187 13.780 52.146 1.00 78.69 485 HIS A CA 1
ATOM 3702 C C . HIS A 1 485 ? -6.507 13.750 51.360 1.00 78.69 485 HIS A C 1
ATOM 3704 O O . HIS A 1 485 ? -6.922 12.695 50.889 1.00 78.69 485 HIS A O 1
ATOM 3710 N N . ASP A 1 486 ? -7.147 14.906 51.189 1.00 79.00 486 ASP A N 1
ATOM 3711 C CA . ASP A 1 486 ? -8.470 14.997 50.569 1.00 79.00 486 ASP A CA 1
ATOM 3712 C C . ASP A 1 486 ? -8.428 14.874 49.035 1.00 79.00 486 ASP A C 1
ATOM 3714 O O . ASP A 1 486 ? -9.450 14.584 48.407 1.00 79.00 486 ASP A O 1
ATOM 3718 N N . GLU A 1 487 ? -7.255 15.038 48.418 1.00 83.25 487 GLU A N 1
ATOM 3719 C CA . GLU A 1 487 ? -7.021 14.908 46.973 1.00 83.25 487 GLU A CA 1
ATOM 3720 C C . GLU A 1 487 ? -6.648 13.483 46.540 1.00 83.25 487 GLU A C 1
ATOM 3722 O O . GLU A 1 487 ? -6.698 13.180 45.350 1.00 83.25 487 GLU A O 1
ATOM 3727 N N . LEU A 1 488 ? -6.309 12.591 47.478 1.00 91.00 488 LEU A N 1
ATOM 3728 C CA . LEU A 1 488 ? -5.789 11.257 47.171 1.00 91.00 488 LEU A CA 1
ATOM 3729 C C . LEU A 1 488 ? -6.776 10.409 46.354 1.00 91.00 488 LEU A C 1
ATOM 3731 O O . LEU A 1 488 ? -7.899 10.128 46.782 1.00 91.00 488 LEU A O 1
ATOM 3735 N N . VAL A 1 489 ? -6.313 9.924 45.200 1.00 90.69 489 VAL A N 1
ATOM 3736 C CA . VAL A 1 489 ? -7.062 9.021 44.316 1.00 90.69 489 VAL A CA 1
ATOM 3737 C C . VAL A 1 489 ? -6.306 7.725 44.016 1.00 90.69 489 VAL A C 1
ATOM 3739 O O . VAL A 1 489 ? -5.078 7.649 44.076 1.00 90.69 489 VAL A O 1
ATOM 3742 N N . THR A 1 490 ? -7.057 6.683 43.662 1.00 89.00 490 THR A N 1
ATOM 3743 C CA . THR A 1 490 ? -6.517 5.400 43.190 1.00 89.00 490 THR A CA 1
ATOM 3744 C C . THR A 1 490 ? -5.538 5.578 42.021 1.00 89.00 490 THR A C 1
ATOM 3746 O O . THR A 1 490 ? -5.750 6.425 41.157 1.00 89.00 490 THR A O 1
ATOM 3749 N N . TYR A 1 491 ? -4.530 4.709 41.930 1.00 88.00 491 TYR A N 1
ATOM 3750 C CA . TYR A 1 491 ? -3.480 4.647 40.897 1.00 88.00 491 TYR A CA 1
ATOM 3751 C C . TYR A 1 491 ? -2.443 5.791 40.891 1.00 88.00 491 TYR A C 1
ATOM 3753 O O . TYR A 1 491 ? -1.372 5.626 40.292 1.00 88.00 491 TYR A O 1
ATOM 3761 N N . GLU A 1 492 ? -2.679 6.909 41.578 1.00 89.19 492 GLU A N 1
ATOM 3762 C CA . GLU A 1 492 ? -1.686 7.984 41.707 1.00 89.19 492 GLU A CA 1
ATOM 3763 C C . GLU A 1 492 ? -0.544 7.653 42.679 1.00 89.19 492 GLU A C 1
ATOM 3765 O O . GLU A 1 492 ? -0.643 6.767 43.531 1.00 89.19 492 GLU A O 1
ATOM 3770 N N . LYS A 1 493 ? 0.588 8.355 42.510 1.00 90.81 493 LYS A N 1
ATOM 3771 C CA . LYS A 1 493 ? 1.769 8.232 43.376 1.00 90.81 493 LYS A CA 1
ATOM 3772 C C . LYS A 1 493 ? 1.539 8.997 44.678 1.00 90.81 493 LYS A C 1
ATOM 3774 O O . LYS A 1 493 ? 1.743 10.207 44.722 1.00 90.81 493 LYS A O 1
ATOM 3779 N N . ILE A 1 494 ? 1.220 8.273 45.742 1.00 92.62 494 ILE A N 1
ATOM 3780 C CA . ILE A 1 494 ? 1.146 8.810 47.097 1.00 92.62 494 ILE A CA 1
ATOM 3781 C C . ILE A 1 494 ? 2.563 8.801 47.676 1.00 92.62 494 ILE A C 1
ATOM 3783 O O . ILE A 1 494 ? 3.106 7.753 48.037 1.00 92.62 494 ILE A O 1
ATOM 3787 N N . ASN A 1 495 ? 3.197 9.969 47.720 1.00 94.12 495 ASN A N 1
ATOM 3788 C CA . ASN A 1 495 ? 4.540 10.126 48.269 1.00 94.12 495 ASN A CA 1
ATOM 3789 C C . ASN A 1 495 ? 4.440 10.413 49.766 1.00 94.12 495 ASN A C 1
ATOM 3791 O O . ASN A 1 495 ? 3.728 11.325 50.171 1.00 94.12 495 ASN A O 1
ATOM 3795 N N . THR A 1 496 ? 5.163 9.649 50.581 1.00 94.25 496 THR A N 1
ATOM 3796 C CA . THR A 1 496 ? 5.265 9.852 52.029 1.00 94.25 496 THR A CA 1
ATOM 3797 C C . THR A 1 496 ? 6.692 10.259 52.385 1.00 94.25 496 THR A C 1
ATOM 3799 O O . THR A 1 496 ? 7.641 9.562 52.023 1.00 94.25 496 THR A O 1
ATOM 3802 N N . GLN A 1 497 ? 6.860 11.349 53.134 1.00 95.25 497 GLN A N 1
ATOM 3803 C CA . GLN A 1 497 ? 8.135 11.741 53.743 1.00 95.25 497 GLN A CA 1
ATOM 3804 C C . GLN A 1 497 ? 7.989 11.807 55.264 1.00 95.25 497 GLN A C 1
ATOM 3806 O O . GLN A 1 497 ? 6.998 12.330 55.768 1.00 95.25 497 GLN A O 1
ATOM 3811 N N . VAL A 1 498 ? 8.995 11.330 55.997 1.00 95.38 498 VAL A N 1
ATOM 3812 C CA . VAL A 1 498 ? 9.040 11.431 57.461 1.00 95.38 498 VAL A CA 1
ATOM 3813 C C . VAL A 1 498 ? 10.059 12.472 57.920 1.00 95.38 498 VAL A C 1
ATOM 3815 O O . VAL A 1 498 ? 11.177 12.539 57.411 1.00 95.38 498 VAL A O 1
ATOM 3818 N N . GLU A 1 499 ? 9.668 13.279 58.897 1.00 94.81 499 GLU A N 1
ATOM 3819 C CA . GLU A 1 499 ? 10.560 14.153 59.657 1.00 94.81 499 GLU A CA 1
ATOM 3820 C C . GLU A 1 499 ? 10.878 13.486 61.002 1.00 94.81 499 GLU A C 1
ATOM 3822 O O . GLU A 1 499 ? 10.002 12.889 61.637 1.00 94.81 499 GLU A O 1
ATOM 3827 N N . TYR A 1 500 ? 12.137 13.541 61.432 1.00 93.19 500 TYR A N 1
ATOM 3828 C CA . TYR A 1 500 ? 12.624 12.818 62.607 1.00 93.19 500 TYR A CA 1
ATOM 3829 C C . TYR A 1 500 ? 13.790 13.554 63.272 1.00 93.19 500 TYR A C 1
ATOM 3831 O O . TYR A 1 500 ? 14.481 14.352 62.641 1.00 93.19 500 TYR A O 1
ATOM 3839 N N . GLN A 1 501 ? 14.041 13.235 64.542 1.00 90.06 501 GLN A N 1
ATOM 3840 C CA . GLN A 1 501 ? 15.179 13.735 65.309 1.00 90.06 501 GLN A CA 1
ATOM 3841 C C . GLN A 1 501 ? 16.034 12.556 65.792 1.00 90.06 501 GLN A C 1
ATOM 3843 O O . GLN A 1 501 ? 15.521 11.623 66.413 1.00 90.06 501 GLN A O 1
ATOM 3848 N N . SER A 1 502 ? 17.335 12.592 65.488 1.00 86.25 502 SER A N 1
ATOM 3849 C CA . SER A 1 502 ? 18.326 11.599 65.920 1.00 86.25 502 SER A CA 1
ATOM 3850 C C . SER A 1 502 ? 19.726 12.223 65.980 1.00 86.25 502 SER A C 1
ATOM 3852 O O . SER A 1 502 ? 20.088 12.929 65.040 1.00 86.25 502 SER A O 1
ATOM 3854 N N . PRO A 1 503 ? 20.539 11.935 67.014 1.00 77.19 503 PRO A N 1
ATOM 3855 C CA . PRO A 1 503 ? 21.965 12.278 67.047 1.00 77.19 503 PRO A CA 1
ATOM 3856 C C . PRO A 1 503 ? 22.839 11.288 66.253 1.00 77.19 503 PRO A C 1
ATOM 3858 O O . PRO A 1 503 ? 24.029 11.523 66.086 1.00 77.19 503 PRO A O 1
ATOM 3861 N N . PHE A 1 504 ? 22.277 10.160 65.800 1.00 85.19 504 PHE A N 1
ATOM 3862 C CA . PHE A 1 504 ? 23.008 9.081 65.128 1.00 85.19 504 PHE A CA 1
ATOM 3863 C C . PHE A 1 504 ? 22.416 8.767 63.755 1.00 85.19 504 PHE A C 1
ATOM 3865 O O . PHE A 1 504 ? 21.203 8.883 63.547 1.00 85.19 504 PHE A O 1
ATOM 3872 N N . THR A 1 505 ? 23.271 8.289 62.850 1.00 88.62 505 THR A N 1
ATOM 3873 C CA . THR A 1 505 ? 22.911 7.831 61.504 1.00 88.62 505 THR A CA 1
ATOM 3874 C C . THR A 1 505 ? 21.773 6.810 61.541 1.00 88.62 505 THR A C 1
ATOM 3876 O O . THR A 1 505 ? 21.799 5.836 62.301 1.00 88.62 505 THR A O 1
ATOM 3879 N N . ILE A 1 506 ? 20.762 7.018 60.696 1.00 93.44 506 ILE A N 1
ATOM 3880 C CA . ILE A 1 506 ? 19.645 6.084 60.555 1.00 93.44 506 ILE A CA 1
ATOM 3881 C C . ILE A 1 506 ? 20.095 4.881 59.719 1.00 93.44 506 ILE A C 1
ATOM 3883 O O . ILE A 1 506 ? 20.690 5.047 58.659 1.00 93.44 506 ILE A O 1
ATOM 3887 N N . LYS A 1 507 ? 19.811 3.665 60.197 1.00 92.56 507 LYS A N 1
ATOM 3888 C CA . LYS A 1 507 ? 20.121 2.411 59.497 1.00 92.56 507 LYS A CA 1
ATOM 3889 C C . LYS A 1 507 ? 19.073 2.089 58.441 1.00 92.56 507 LYS A C 1
ATOM 3891 O O . LYS A 1 507 ? 19.426 1.710 57.331 1.00 92.56 507 LYS A O 1
ATOM 3896 N N . HIS A 1 508 ? 17.796 2.235 58.793 1.00 94.75 508 HIS A N 1
ATOM 3897 C CA . HIS A 1 508 ? 16.701 2.191 57.830 1.00 94.75 508 HIS A CA 1
ATOM 3898 C C . HIS A 1 508 ? 15.427 2.880 58.333 1.00 94.75 508 HIS A C 1
ATOM 3900 O O . HIS A 1 508 ? 15.154 2.985 59.533 1.00 94.75 508 HIS A O 1
ATOM 3906 N N . PHE A 1 509 ? 14.620 3.280 57.361 1.00 97.06 509 PHE A N 1
ATOM 3907 C CA . PHE A 1 509 ? 13.213 3.614 57.471 1.00 97.06 509 PHE A CA 1
ATOM 3908 C C . PHE A 1 509 ? 12.400 2.439 56.917 1.00 97.06 509 PHE A C 1
ATOM 3910 O O . PHE A 1 509 ? 12.827 1.763 55.982 1.00 97.06 509 PHE A O 1
ATOM 3917 N N . THR A 1 510 ? 11.225 2.179 57.484 1.00 96.38 510 THR A N 1
ATOM 3918 C CA . THR A 1 510 ? 10.248 1.222 56.945 1.00 96.38 510 THR A CA 1
ATOM 3919 C C . THR A 1 510 ? 8.891 1.900 56.889 1.00 96.38 510 THR A C 1
ATOM 3921 O O . THR A 1 510 ? 8.391 2.333 57.926 1.00 96.38 510 THR A O 1
ATOM 3924 N N . PHE A 1 511 ? 8.303 1.994 55.701 1.00 96.62 511 PHE A N 1
ATOM 3925 C CA . PHE A 1 511 ? 6.967 2.544 55.499 1.00 96.62 511 PHE A CA 1
ATOM 3926 C C . PHE A 1 511 ? 6.022 1.396 55.152 1.00 96.62 511 PHE A C 1
ATOM 3928 O O . PHE A 1 511 ? 6.268 0.644 54.202 1.00 96.62 511 PHE A O 1
ATOM 3935 N N . CYS A 1 512 ? 4.947 1.269 55.923 1.00 94.31 512 CYS A N 1
ATOM 3936 C CA . CYS A 1 512 ? 3.893 0.298 55.694 1.00 94.31 512 CYS A CA 1
ATOM 3937 C C . CYS A 1 512 ? 2.576 1.006 55.378 1.00 94.31 512 CYS A C 1
ATOM 3939 O O . CYS A 1 512 ? 2.246 2.009 56.009 1.00 94.31 512 CYS A O 1
ATOM 3941 N N . LEU A 1 513 ? 1.798 0.444 54.459 1.00 94.00 513 LEU A N 1
ATOM 3942 C CA . LEU A 1 513 ? 0.390 0.766 54.278 1.00 94.00 513 LEU A CA 1
ATOM 3943 C C . LEU A 1 513 ? -0.431 -0.331 54.959 1.00 94.00 513 LEU A C 1
ATOM 3945 O O . LEU A 1 513 ? -0.213 -1.517 54.700 1.00 94.00 513 LEU A O 1
ATOM 3949 N N . LEU A 1 514 ? -1.336 0.069 55.845 1.00 92.06 514 LEU A N 1
ATOM 3950 C CA . LEU A 1 514 ? -2.315 -0.794 56.494 1.00 92.06 514 LEU A CA 1
ATOM 3951 C C . LEU A 1 514 ? -3.678 -0.544 55.851 1.00 92.06 514 LEU A C 1
ATOM 3953 O O . LEU A 1 514 ? -4.088 0.611 55.704 1.00 92.06 514 LEU A O 1
ATOM 3957 N N . ASP A 1 515 ? -4.362 -1.620 55.481 1.00 85.69 515 ASP A N 1
ATOM 3958 C CA . ASP A 1 515 ? -5.751 -1.578 55.023 1.00 85.69 515 ASP A CA 1
ATOM 3959 C C . ASP A 1 515 ? -6.752 -1.506 56.193 1.00 85.69 515 ASP A C 1
ATOM 3961 O O . ASP A 1 515 ? -6.387 -1.379 57.367 1.00 85.69 515 ASP A O 1
ATOM 3965 N N . ARG A 1 516 ? -8.044 -1.581 55.858 1.00 76.50 516 ARG A N 1
ATOM 3966 C CA . ARG A 1 516 ? -9.161 -1.565 56.810 1.00 76.50 516 ARG A CA 1
ATOM 3967 C C . ARG A 1 516 ? -9.126 -2.724 57.814 1.00 76.50 516 ARG A C 1
ATOM 3969 O O . ARG A 1 516 ? -9.552 -2.546 58.956 1.00 76.50 516 ARG A O 1
ATOM 3976 N N . ASP A 1 517 ? -8.600 -3.873 57.407 1.00 79.69 517 ASP A N 1
ATOM 3977 C CA . ASP A 1 517 ? -8.496 -5.085 58.223 1.00 79.69 517 ASP A CA 1
ATOM 3978 C C . ASP A 1 517 ? -7.156 -5.142 58.988 1.00 79.69 517 ASP A C 1
ATOM 3980 O O . ASP A 1 517 ? -6.875 -6.096 59.712 1.00 79.69 517 ASP A O 1
ATOM 3984 N N . HIS A 1 518 ? -6.371 -4.057 58.908 1.00 70.44 518 HIS A N 1
ATOM 3985 C CA . HIS A 1 518 ? -5.046 -3.868 59.500 1.00 70.44 518 HIS A CA 1
ATOM 3986 C C . HIS A 1 518 ? -3.964 -4.793 58.914 1.00 70.44 518 HIS A C 1
ATOM 3988 O O . HIS A 1 518 ? -2.886 -4.937 59.504 1.00 70.44 518 HIS A O 1
ATOM 3994 N N . SER A 1 519 ? -4.194 -5.366 57.727 1.00 81.06 519 SER A N 1
ATOM 3995 C CA . SER A 1 519 ? -3.171 -6.102 56.982 1.00 81.06 519 SER A CA 1
ATOM 3996 C C . SER A 1 519 ? -2.062 -5.131 56.589 1.00 81.06 519 SER A C 1
ATOM 3998 O O . SER A 1 519 ? -2.302 -4.148 55.885 1.00 81.06 519 SER A O 1
ATOM 4000 N N . TYR A 1 520 ? -0.837 -5.373 57.057 1.00 82.19 520 TYR A N 1
ATOM 4001 C CA . TYR A 1 520 ? 0.291 -4.493 56.762 1.00 82.19 520 TYR A CA 1
ATOM 4002 C C . TYR A 1 520 ? 1.000 -4.925 55.473 1.00 82.19 520 TYR A C 1
ATOM 4004 O O . TYR A 1 520 ? 1.377 -6.082 55.299 1.00 82.19 520 TYR A O 1
ATOM 4012 N N . SER A 1 521 ? 1.259 -3.963 54.594 1.00 89.06 521 SER A N 1
ATOM 4013 C CA . SER A 1 521 ? 2.095 -4.124 53.403 1.00 89.06 521 SER A CA 1
ATOM 4014 C C . SER A 1 521 ? 3.271 -3.154 53.484 1.00 89.06 521 SER A C 1
ATOM 4016 O O . SER A 1 521 ? 3.078 -1.970 53.745 1.00 89.06 521 SER A O 1
ATOM 4018 N N . VAL A 1 522 ? 4.508 -3.631 53.322 1.00 93.50 522 VAL A N 1
ATOM 4019 C CA . VAL A 1 522 ? 5.701 -2.762 53.338 1.00 93.50 522 VAL A CA 1
ATOM 4020 C C . VAL A 1 522 ? 5.919 -2.216 51.930 1.00 93.50 522 VAL A C 1
ATOM 4022 O O . VAL A 1 522 ? 6.252 -2.982 51.031 1.00 93.50 522 VAL A O 1
ATOM 4025 N N . PHE A 1 523 ? 5.751 -0.905 51.734 1.00 93.88 523 PHE A N 1
ATOM 4026 C CA . PHE A 1 523 ? 5.963 -0.257 50.430 1.00 93.88 523 PHE A CA 1
ATOM 4027 C C . PHE A 1 523 ? 7.332 0.420 50.295 1.00 93.88 523 PHE A C 1
ATOM 4029 O O . PHE A 1 523 ? 7.746 0.752 49.187 1.00 93.88 523 PHE A O 1
ATOM 4036 N N . TYR A 1 524 ? 8.058 0.607 51.400 1.00 96.06 524 TYR A N 1
ATOM 4037 C CA . TYR A 1 524 ? 9.454 1.038 51.374 1.00 96.06 524 TYR A CA 1
ATOM 4038 C C . TYR A 1 524 ? 10.237 0.470 52.560 1.00 96.06 524 TYR A C 1
ATOM 4040 O O . TYR A 1 524 ? 9.771 0.516 53.700 1.00 96.06 524 TYR A O 1
ATOM 4048 N N . HIS A 1 525 ? 11.461 0.015 52.297 1.00 95.38 525 HIS A N 1
ATOM 4049 C CA . HIS A 1 525 ? 12.471 -0.294 53.305 1.00 95.38 525 HIS A CA 1
ATOM 4050 C C . HIS A 1 525 ? 13.847 0.131 52.777 1.00 95.38 525 HIS A C 1
ATOM 4052 O O . HIS A 1 525 ? 14.274 -0.355 51.733 1.00 95.38 525 HIS A O 1
ATOM 4058 N N . GLY A 1 526 ? 14.537 1.046 53.462 1.00 93.69 526 GLY A N 1
ATOM 4059 C CA . GLY A 1 526 ? 15.787 1.620 52.950 1.00 93.69 526 GLY A CA 1
ATOM 4060 C C . GLY A 1 526 ? 16.321 2.789 53.775 1.00 93.69 526 GLY A C 1
ATOM 4061 O O . GLY A 1 526 ? 15.787 3.105 54.836 1.00 93.69 526 GLY A O 1
ATOM 4062 N N . SER A 1 527 ? 17.399 3.419 53.310 1.00 92.12 527 SER A N 1
ATOM 4063 C CA . SER A 1 527 ? 18.151 4.447 54.047 1.00 92.12 527 SER A CA 1
ATOM 4064 C C . SER A 1 527 ? 17.622 5.880 53.907 1.00 92.12 527 SER A C 1
ATOM 4066 O O . SER A 1 527 ? 18.116 6.762 54.607 1.00 92.12 527 SER A O 1
ATOM 4068 N N . THR A 1 528 ? 16.630 6.148 53.048 1.00 94.06 528 THR A N 1
ATOM 4069 C CA . THR A 1 528 ? 16.089 7.504 52.842 1.00 94.06 528 THR A CA 1
ATOM 4070 C C . THR A 1 528 ? 14.765 7.711 53.595 1.00 94.06 528 THR A C 1
ATOM 4072 O O . THR A 1 528 ? 13.973 6.777 53.729 1.00 94.06 528 THR A O 1
ATOM 4075 N N . PRO A 1 529 ? 14.468 8.933 54.080 1.00 95.44 529 PRO A N 1
ATOM 4076 C CA . PRO A 1 529 ? 13.248 9.232 54.839 1.00 95.44 529 PRO A CA 1
ATOM 4077 C C . PRO A 1 529 ? 12.006 9.400 53.943 1.00 95.44 529 PRO A C 1
ATOM 4079 O O . PRO A 1 529 ? 11.121 10.203 54.248 1.00 95.44 529 PRO A O 1
ATOM 4082 N N . ARG A 1 530 ? 11.938 8.694 52.807 1.00 94.94 530 ARG A N 1
ATOM 4083 C CA . ARG A 1 530 ? 10.889 8.828 51.787 1.00 94.94 530 ARG A CA 1
ATOM 4084 C C . ARG A 1 530 ? 10.489 7.468 51.225 1.00 94.94 530 ARG A C 1
ATOM 4086 O O . ARG A 1 530 ? 11.355 6.684 50.859 1.00 94.94 530 ARG A O 1
ATOM 4093 N N . GLY A 1 531 ? 9.189 7.246 51.059 1.00 93.19 531 GLY A N 1
ATOM 4094 C CA . GLY A 1 531 ? 8.633 6.110 50.324 1.00 93.19 531 GLY A CA 1
ATOM 4095 C C . GLY A 1 531 ? 7.454 6.542 49.453 1.00 93.19 531 GLY A C 1
ATOM 4096 O O . GLY A 1 531 ? 6.727 7.465 49.811 1.00 93.19 531 GLY A O 1
ATOM 4097 N N . THR A 1 532 ? 7.236 5.868 48.326 1.00 93.69 532 THR A N 1
ATOM 4098 C CA . THR A 1 532 ? 6.082 6.112 47.444 1.00 93.69 532 THR A CA 1
ATOM 4099 C C . THR A 1 532 ? 5.235 4.851 47.354 1.00 93.69 532 THR A C 1
ATOM 4101 O O . THR A 1 532 ? 5.764 3.775 47.084 1.00 93.69 532 THR A O 1
ATOM 4104 N N . VAL A 1 533 ? 3.922 4.990 47.521 1.00 92.94 533 VAL A N 1
ATOM 4105 C CA . VAL A 1 533 ? 2.942 3.917 47.317 1.00 92.94 533 VAL A CA 1
ATOM 4106 C C . VAL A 1 533 ? 1.953 4.308 46.216 1.00 92.94 533 VAL A C 1
ATOM 4108 O O . VAL A 1 533 ? 1.808 5.482 45.874 1.00 92.94 533 VAL A O 1
ATOM 4111 N N . ARG A 1 534 ? 1.281 3.317 45.633 1.00 91.56 534 ARG A N 1
ATOM 4112 C CA . ARG A 1 534 ? 0.068 3.505 44.831 1.00 91.56 534 ARG A CA 1
ATOM 4113 C C . ARG A 1 534 ? -1.013 2.599 45.397 1.00 91.56 534 ARG A C 1
ATOM 4115 O O . ARG A 1 534 ? -0.717 1.462 45.753 1.00 91.56 534 ARG A O 1
ATOM 4122 N N . ILE A 1 535 ? -2.243 3.090 45.458 1.00 90.00 535 ILE A N 1
ATOM 4123 C CA . ILE A 1 535 ? -3.380 2.362 46.030 1.00 90.00 535 ILE A CA 1
ATOM 4124 C C . ILE A 1 535 ? -4.367 2.044 44.903 1.00 90.00 535 ILE A C 1
ATOM 4126 O O . ILE A 1 535 ? -4.648 2.899 44.068 1.00 90.00 535 ILE A O 1
ATOM 4130 N N . VAL A 1 536 ? -4.821 0.792 44.823 1.00 87.62 536 VAL A N 1
ATOM 4131 C CA . VAL A 1 536 ? -5.607 0.269 43.685 1.00 87.62 536 VAL A CA 1
ATOM 4132 C C . VAL A 1 536 ? -7.110 0.457 43.893 1.00 87.62 536 VAL A C 1
ATOM 4134 O O . VAL A 1 536 ? -7.837 0.721 42.937 1.00 87.62 536 VAL A O 1
ATOM 4137 N N . GLU A 1 537 ? -7.563 0.343 45.141 1.00 86.88 537 GLU A N 1
ATOM 4138 C CA . GLU A 1 537 ? -8.975 0.356 45.521 1.00 86.88 537 GLU A CA 1
ATOM 4139 C C . GLU A 1 537 ? -9.303 1.604 46.359 1.00 86.88 537 GLU A C 1
ATOM 4141 O O . GLU A 1 537 ? -8.465 2.056 47.143 1.00 86.88 537 GLU A O 1
ATOM 4146 N N . PRO A 1 538 ? -10.493 2.207 46.196 1.00 89.31 538 PRO A N 1
ATOM 4147 C CA . PRO A 1 538 ? -10.900 3.357 46.992 1.00 89.31 538 PRO A CA 1
ATOM 4148 C C . PRO A 1 538 ? -11.301 2.919 48.408 1.00 89.31 538 PRO A C 1
ATOM 4150 O O . PRO A 1 538 ? -12.064 1.969 48.586 1.00 89.31 538 PRO A O 1
ATOM 4153 N N . GLY A 1 539 ? -10.827 3.629 49.431 1.00 90.19 539 GLY A N 1
ATOM 4154 C CA . GLY A 1 539 ? -11.063 3.255 50.824 1.00 90.19 539 GLY A CA 1
ATOM 4155 C C . GLY A 1 539 ? -10.219 4.031 51.831 1.00 90.19 539 GLY A C 1
ATOM 4156 O O . GLY A 1 539 ? -9.456 4.925 51.470 1.00 90.19 539 GLY A O 1
ATOM 4157 N N . ARG A 1 540 ? -10.365 3.669 53.109 1.00 90.81 540 ARG A N 1
ATOM 4158 C CA . ARG A 1 540 ? -9.585 4.219 54.223 1.00 90.81 540 ARG A CA 1
ATOM 4159 C C . ARG A 1 540 ? -8.384 3.330 54.522 1.00 90.81 540 ARG A C 1
ATOM 4161 O O . ARG A 1 540 ? -8.550 2.121 54.673 1.00 90.81 540 ARG A O 1
ATOM 4168 N N . TYR A 1 541 ? -7.217 3.944 54.670 1.00 92.56 541 TYR A N 1
ATOM 4169 C CA . TYR A 1 541 ? -5.951 3.279 54.967 1.00 92.56 541 TYR A CA 1
ATOM 4170 C C . TYR A 1 541 ? -5.181 4.029 56.062 1.00 92.56 541 TYR A C 1
ATOM 4172 O O . TYR A 1 541 ? -5.481 5.182 56.383 1.00 92.56 541 TYR A O 1
ATOM 4180 N N . HIS A 1 542 ? -4.141 3.399 56.608 1.00 92.19 542 HIS A N 1
ATOM 4181 C CA . HIS A 1 542 ? -3.194 4.059 57.506 1.00 92.19 542 HIS A CA 1
ATOM 4182 C C . HIS A 1 542 ? -1.745 3.842 57.049 1.00 92.19 542 HIS A C 1
ATOM 4184 O O . HIS A 1 542 ? -1.334 2.726 56.741 1.00 92.19 542 HIS A O 1
ATOM 4190 N N . VAL A 1 543 ? -0.947 4.907 57.042 1.00 94.19 543 VAL A N 1
ATOM 4191 C CA . VAL A 1 543 ? 0.485 4.889 56.728 1.00 94.19 543 VAL A CA 1
ATOM 4192 C C . VAL A 1 543 ? 1.280 4.829 58.032 1.00 94.19 543 VAL A C 1
ATOM 4194 O O . VAL A 1 543 ? 1.280 5.777 58.817 1.00 94.19 543 VAL A O 1
ATOM 4197 N N . LEU A 1 544 ? 1.949 3.702 58.273 1.00 94.31 544 LEU A N 1
ATOM 4198 C CA . LEU A 1 544 ? 2.797 3.441 59.438 1.00 94.31 544 LEU A CA 1
ATOM 4199 C C . LEU A 1 544 ? 4.264 3.622 59.050 1.00 94.31 544 LEU A C 1
ATOM 4201 O O . LEU A 1 544 ? 4.780 2.866 58.229 1.00 94.31 544 LEU A O 1
ATOM 4205 N N . VAL A 1 545 ? 4.962 4.569 59.674 1.00 96.06 545 VAL A N 1
ATOM 4206 C CA . VAL A 1 545 ? 6.403 4.768 59.460 1.00 96.06 545 VAL A CA 1
ATOM 4207 C C . VAL A 1 545 ? 7.179 4.319 60.687 1.00 96.06 545 VAL A C 1
ATOM 4209 O O . VAL A 1 545 ? 6.857 4.712 61.806 1.00 96.06 545 VAL A O 1
ATOM 4212 N N . LYS A 1 546 ? 8.223 3.513 60.476 1.00 95.19 546 LYS A N 1
ATOM 4213 C CA . LYS A 1 546 ? 9.178 3.056 61.494 1.00 95.19 546 LYS A CA 1
ATOM 4214 C C . LYS A 1 546 ? 10.579 3.553 61.144 1.00 95.19 546 LYS A C 1
ATOM 4216 O O . LYS A 1 546 ? 10.979 3.489 59.983 1.00 95.19 546 LYS A O 1
ATOM 4221 N N . VAL A 1 547 ? 11.338 4.000 62.139 1.00 95.69 547 VAL A N 1
ATOM 4222 C CA . VAL A 1 547 ? 12.723 4.488 61.994 1.00 95.69 547 VAL A CA 1
ATOM 4223 C C . VAL A 1 547 ? 13.622 3.689 62.931 1.00 95.69 547 VAL A C 1
ATOM 4225 O O . VAL A 1 547 ? 13.234 3.467 64.079 1.00 95.69 547 VAL A O 1
ATOM 4228 N N . LYS A 1 548 ? 14.809 3.263 62.476 1.00 94.25 548 LYS A N 1
ATOM 4229 C CA . LYS A 1 548 ? 15.802 2.559 63.309 1.00 94.25 548 LYS A CA 1
ATOM 4230 C C . LYS A 1 548 ? 17.226 3.026 63.013 1.00 94.25 548 LYS A C 1
ATOM 4232 O O . LYS A 1 548 ? 17.616 3.087 61.848 1.00 94.25 548 LYS A O 1
ATOM 4237 N N . ASP A 1 549 ? 18.009 3.324 64.047 1.00 91.69 549 ASP A N 1
ATOM 4238 C CA . ASP A 1 549 ? 19.400 3.783 63.908 1.00 91.69 549 ASP A CA 1
ATOM 4239 C C . ASP A 1 549 ? 20.437 2.648 63.826 1.00 91.69 549 ASP A C 1
ATOM 4241 O O . ASP A 1 549 ? 20.120 1.466 63.998 1.00 91.69 549 ASP A O 1
ATOM 4245 N N . ILE A 1 550 ? 21.691 3.007 63.519 1.00 88.62 550 ILE A N 1
ATOM 4246 C CA . ILE A 1 550 ? 22.819 2.061 63.410 1.00 88.62 550 ILE A CA 1
ATOM 4247 C C . ILE A 1 550 ? 23.072 1.259 64.693 1.00 88.62 550 ILE A C 1
ATOM 4249 O O . ILE A 1 550 ? 23.518 0.115 64.613 1.00 88.62 550 ILE A O 1
ATOM 4253 N N . TYR A 1 551 ? 22.705 1.803 65.856 1.00 85.12 551 TYR A N 1
ATOM 4254 C CA . TYR A 1 551 ? 22.825 1.142 67.158 1.00 85.12 551 TYR A CA 1
ATOM 4255 C C . TYR A 1 551 ? 21.577 0.339 67.554 1.00 85.12 551 TYR A C 1
ATOM 4257 O O . TYR A 1 551 ? 21.538 -0.267 68.626 1.00 85.12 551 TYR A O 1
ATOM 4265 N N . GLY A 1 552 ? 20.579 0.281 66.670 1.00 84.62 552 GLY A N 1
ATOM 4266 C CA . GLY A 1 552 ? 19.418 -0.590 66.767 1.00 84.62 552 GLY A CA 1
ATOM 4267 C C . GLY A 1 552 ? 18.231 -0.022 67.542 1.00 84.62 552 GLY A C 1
ATOM 4268 O O . GLY A 1 552 ? 17.245 -0.743 67.701 1.00 84.62 552 GLY A O 1
ATOM 4269 N N . ARG A 1 553 ? 18.277 1.239 67.989 1.00 87.81 553 ARG A N 1
ATOM 4270 C CA . ARG A 1 553 ? 17.134 1.900 68.644 1.00 87.81 553 ARG A CA 1
ATOM 4271 C C . ARG A 1 553 ? 16.071 2.208 67.593 1.00 87.81 553 ARG A C 1
ATOM 4273 O O . ARG A 1 553 ? 16.424 2.588 66.480 1.00 87.81 553 ARG A O 1
ATOM 4280 N N . SER A 1 554 ? 14.787 2.064 67.927 1.00 91.69 554 SER A N 1
ATOM 4281 C CA . SER A 1 554 ? 13.687 2.229 66.964 1.00 91.69 554 SER A CA 1
ATOM 4282 C C . SER A 1 554 ? 12.471 2.964 67.519 1.00 91.69 554 SER A C 1
ATOM 4284 O O . SER A 1 554 ? 12.153 2.830 68.697 1.00 91.69 554 SER A O 1
ATOM 4286 N N . THR A 1 555 ? 11.751 3.667 66.644 1.00 94.62 555 THR A N 1
ATOM 4287 C CA . THR A 1 555 ? 10.492 4.377 66.934 1.00 94.62 555 THR A CA 1
ATOM 4288 C C . THR A 1 555 ? 9.504 4.243 65.763 1.00 94.62 555 THR A C 1
ATOM 4290 O O . THR A 1 555 ? 9.916 3.860 64.665 1.00 94.62 555 THR A O 1
ATOM 4293 N N . GLN A 1 556 ? 8.213 4.528 65.971 1.00 94.69 556 GLN A N 1
ATOM 4294 C CA . GLN A 1 556 ? 7.188 4.470 64.917 1.00 94.69 556 GLN A CA 1
ATOM 4295 C C . GLN A 1 556 ? 6.031 5.462 65.131 1.00 94.69 556 GLN A C 1
ATOM 4297 O O . GLN A 1 556 ? 5.740 5.824 66.268 1.00 94.69 556 GLN A O 1
ATOM 4302 N N . ASN A 1 557 ? 5.359 5.871 64.048 1.00 94.81 557 ASN A N 1
ATOM 4303 C CA . ASN A 1 557 ? 4.178 6.748 64.067 1.00 94.81 557 ASN A CA 1
ATOM 4304 C C . ASN A 1 557 ? 3.204 6.406 62.911 1.00 94.81 557 ASN A C 1
ATOM 4306 O O . ASN A 1 557 ? 3.617 5.782 61.932 1.00 94.81 557 ASN A O 1
ATOM 4310 N N . LEU A 1 558 ? 1.928 6.792 63.023 1.00 92.88 558 LEU A N 1
ATOM 4311 C CA . LEU A 1 558 ? 0.825 6.393 62.137 1.00 92.88 558 LEU A CA 1
ATOM 4312 C C . LEU A 1 558 ? 0.022 7.614 61.650 1.00 92.88 558 LEU A C 1
ATOM 4314 O O . LEU A 1 558 ? -0.355 8.458 62.458 1.00 92.88 558 LEU A O 1
ATOM 4318 N N . GLN A 1 559 ? -0.303 7.669 60.356 1.00 92.50 559 GLN A N 1
ATOM 4319 C CA . GLN A 1 559 ? -1.152 8.701 59.746 1.00 92.50 559 GLN A CA 1
ATOM 4320 C C . GLN A 1 559 ? -2.303 8.057 58.955 1.00 92.50 559 GLN A C 1
ATOM 4322 O O . GLN A 1 559 ? -2.065 7.186 58.125 1.00 92.50 559 GLN A O 1
ATOM 4327 N N . THR A 1 560 ? -3.549 8.476 59.182 1.00 92.19 560 THR A N 1
ATOM 4328 C CA . THR A 1 560 ? -4.715 8.023 58.390 1.00 92.19 560 THR A CA 1
ATOM 4329 C C . THR A 1 560 ? -4.763 8.730 57.034 1.00 92.19 560 THR A C 1
ATOM 4331 O O . THR A 1 560 ? -4.383 9.901 56.958 1.00 92.19 560 THR A O 1
ATOM 4334 N N . ILE A 1 561 ? -5.243 8.029 56.001 1.00 92.94 561 ILE A N 1
ATOM 4335 C CA . ILE A 1 561 ? -5.608 8.572 54.685 1.00 92.94 561 ILE A CA 1
ATOM 4336 C C . ILE A 1 561 ? -6.942 7.990 54.186 1.00 92.94 561 ILE A C 1
ATOM 4338 O O . ILE A 1 561 ? -7.237 6.818 54.424 1.00 92.94 561 ILE A O 1
ATOM 4342 N N . ASP A 1 562 ? -7.719 8.787 53.454 1.00 92.12 562 ASP A N 1
ATOM 4343 C CA . ASP A 1 562 ? -8.880 8.341 52.673 1.00 92.12 562 ASP A CA 1
ATOM 4344 C C . ASP A 1 562 ? -8.577 8.490 51.174 1.00 92.12 562 ASP A C 1
ATOM 4346 O O . ASP A 1 562 ? -8.102 9.532 50.738 1.00 92.12 562 ASP A O 1
ATOM 4350 N N . VAL A 1 563 ? -8.838 7.449 50.380 1.00 92.38 563 VAL A N 1
ATOM 4351 C CA . VAL A 1 563 ? -8.495 7.383 48.949 1.00 92.38 563 VAL A CA 1
ATOM 4352 C C . VAL A 1 563 ? -9.764 7.265 48.114 1.00 92.38 563 VAL A C 1
ATOM 4354 O O . VAL A 1 563 ? -10.560 6.340 48.295 1.00 92.38 563 VAL A O 1
ATOM 4357 N N . ARG A 1 564 ? -9.952 8.189 47.171 1.00 90.56 564 ARG A N 1
ATOM 4358 C CA . ARG A 1 564 ? -11.117 8.247 46.278 1.00 90.56 564 ARG A CA 1
ATOM 4359 C C . ARG A 1 564 ? -10.871 7.473 44.978 1.00 90.56 564 ARG A C 1
ATOM 4361 O O . ARG A 1 564 ? -9.736 7.256 44.564 1.00 90.56 564 ARG A O 1
ATOM 4368 N N . GLN A 1 565 ? -11.940 7.054 44.305 1.00 86.69 565 GLN A N 1
ATOM 4369 C CA . GLN A 1 565 ? -11.831 6.484 42.959 1.00 86.69 565 GLN A CA 1
ATOM 4370 C C . GLN A 1 565 ? -11.401 7.590 41.984 1.00 86.69 565 GLN A C 1
ATOM 4372 O O . GLN A 1 565 ? -11.985 8.672 42.004 1.00 86.69 565 GLN A O 1
ATOM 4377 N N . ILE A 1 566 ? -10.400 7.327 41.139 1.00 85.69 566 ILE A N 1
ATOM 4378 C CA . ILE A 1 566 ? -9.954 8.296 40.125 1.00 85.69 566 ILE A CA 1
ATOM 4379 C C . ILE A 1 566 ? -11.014 8.487 39.029 1.00 85.69 566 ILE A C 1
ATOM 4381 O O . ILE A 1 566 ? -11.641 7.512 38.605 1.00 85.69 566 ILE A O 1
ATOM 4385 N N . ASP A 1 567 ? -11.187 9.727 38.566 1.00 82.19 567 ASP A N 1
ATOM 4386 C CA . ASP A 1 567 ? -12.101 10.094 37.477 1.00 82.19 567 ASP A CA 1
ATOM 4387 C C . ASP A 1 567 ? -11.409 9.950 36.109 1.00 82.19 567 ASP A C 1
ATOM 4389 O O . ASP A 1 567 ? -10.848 10.894 35.542 1.00 82.19 567 ASP A O 1
ATOM 4393 N N . TYR A 1 568 ? -11.389 8.709 35.615 1.00 80.88 568 TYR A N 1
ATOM 4394 C CA . TYR A 1 568 ? -10.840 8.342 34.311 1.00 80.88 568 TYR A CA 1
ATOM 4395 C C . TYR A 1 568 ? -11.929 8.389 33.230 1.00 80.88 568 TYR A C 1
ATOM 4397 O O . TYR A 1 568 ? -13.016 7.828 33.388 1.00 80.88 568 TYR A O 1
ATOM 4405 N N . LYS A 1 569 ? -11.623 8.990 32.077 1.00 79.94 569 LYS A N 1
ATOM 4406 C CA . LYS A 1 569 ? -12.562 9.093 30.950 1.00 79.94 569 LYS A CA 1
ATOM 4407 C C . LYS A 1 569 ? -12.155 8.149 29.825 1.00 79.94 569 LYS A C 1
ATOM 4409 O O . LYS A 1 569 ? -11.103 8.301 29.211 1.00 79.94 569 LYS A O 1
ATOM 4414 N N . ILE A 1 570 ? -13.009 7.165 29.543 1.00 75.06 570 ILE A N 1
ATOM 4415 C CA . ILE A 1 570 ? -12.859 6.268 28.390 1.00 75.06 570 ILE A CA 1
ATOM 4416 C C . ILE A 1 570 ? -13.725 6.798 27.254 1.00 75.06 570 ILE A C 1
ATOM 4418 O O . ILE A 1 570 ? -14.951 6.838 27.363 1.00 75.06 570 ILE A O 1
ATOM 4422 N N . SER A 1 571 ? -13.073 7.161 26.156 1.00 75.69 571 SER A N 1
ATOM 4423 C CA . SER A 1 571 ? -13.711 7.586 24.915 1.00 75.69 571 SER A CA 1
ATOM 4424 C C . SER A 1 571 ? -13.539 6.473 23.876 1.00 75.69 571 SER A C 1
ATOM 4426 O O . SER A 1 571 ? -12.440 6.265 23.360 1.00 75.69 571 SER A O 1
ATOM 4428 N N . LEU A 1 572 ? -14.618 5.747 23.571 1.00 72.62 572 LEU A N 1
ATOM 4429 C CA . LEU A 1 572 ? -14.672 4.834 22.426 1.00 72.62 572 LEU A CA 1
ATOM 4430 C C . LEU A 1 572 ? -15.073 5.623 21.173 1.00 72.62 572 LEU A C 1
ATOM 4432 O O . LEU A 1 572 ? -16.199 6.117 21.077 1.00 72.62 572 LEU A O 1
ATOM 4436 N N . LEU A 1 573 ? -14.126 5.760 20.245 1.00 74.31 573 LEU A N 1
ATOM 4437 C CA . LEU A 1 573 ? -14.271 6.485 18.986 1.00 74.31 573 LEU A CA 1
ATOM 4438 C C . LEU A 1 573 ? -14.505 5.513 17.830 1.00 74.31 573 LEU A C 1
ATOM 4440 O O . LEU A 1 573 ? -13.880 4.452 17.751 1.00 74.31 573 LEU A O 1
ATOM 4444 N N . ILE A 1 574 ? -15.375 5.923 16.909 1.00 73.69 574 ILE A N 1
ATOM 4445 C CA . ILE A 1 574 ? -15.662 5.218 15.662 1.00 73.69 574 ILE A CA 1
ATOM 4446 C C . ILE A 1 574 ? -15.551 6.254 14.542 1.00 73.69 574 ILE A C 1
ATOM 4448 O O . ILE A 1 574 ? -16.282 7.237 14.552 1.00 73.69 574 ILE A O 1
ATOM 4452 N N . ASN A 1 575 ? -14.613 6.075 13.611 1.00 75.12 575 ASN A N 1
ATOM 4453 C CA . ASN A 1 575 ? -14.289 7.055 12.557 1.00 75.12 575 ASN A CA 1
ATOM 4454 C C . ASN A 1 575 ? -13.990 8.480 13.084 1.00 75.12 575 ASN A C 1
ATOM 4456 O O . ASN A 1 575 ? -14.316 9.458 12.420 1.00 75.12 575 ASN A O 1
ATOM 4460 N N . ASP A 1 576 ? -13.395 8.588 14.279 1.00 66.31 576 ASP A N 1
ATOM 4461 C CA . ASP A 1 576 ? -12.991 9.841 14.953 1.00 66.31 576 ASP A CA 1
ATOM 4462 C C . ASP A 1 576 ? -14.106 10.858 15.270 1.00 66.31 576 ASP A C 1
ATOM 4464 O O . ASP A 1 576 ? -13.836 11.883 15.896 1.00 66.31 576 ASP A O 1
ATOM 4468 N N . GLU A 1 577 ? -15.366 10.554 14.952 1.00 59.28 577 GLU A N 1
ATOM 4469 C CA . GLU A 1 577 ? -16.514 11.441 15.158 1.00 59.28 577 GLU A CA 1
ATOM 4470 C C . GLU A 1 577 ? -17.680 10.739 15.878 1.00 59.28 577 GLU A C 1
ATOM 4472 O O . GLU A 1 577 ? -18.024 9.600 15.553 1.00 59.28 577 GLU A O 1
ATOM 4477 N N . PRO A 1 578 ? -18.383 11.416 16.802 1.00 53.12 578 PRO A N 1
ATOM 4478 C CA . PRO A 1 578 ? -19.711 10.988 17.218 1.00 53.12 578 PRO A CA 1
ATOM 4479 C C . PRO A 1 578 ? -20.767 11.312 16.140 1.00 53.12 578 PRO A C 1
ATOM 4481 O O . PRO A 1 578 ? -20.739 12.373 15.526 1.00 53.12 578 PRO A O 1
ATOM 4484 N N . ALA A 1 579 ? -21.769 10.436 16.004 1.00 49.38 579 ALA A N 1
ATOM 4485 C CA . ALA A 1 579 ? -23.022 10.666 15.263 1.00 49.38 579 ALA A CA 1
ATOM 4486 C C . ALA A 1 579 ? -22.966 10.745 13.714 1.00 49.38 579 ALA A C 1
ATOM 4488 O O . ALA A 1 579 ? -23.709 11.511 13.099 1.00 49.38 579 ALA A O 1
ATOM 4489 N N . LYS A 1 580 ? -22.209 9.848 13.066 1.00 57.28 580 LYS A N 1
ATOM 4490 C CA . LYS A 1 580 ? -22.502 9.385 11.690 1.00 57.28 580 LYS A CA 1
ATOM 4491 C C . LYS A 1 580 ? -23.083 7.959 11.721 1.00 57.28 580 LYS A C 1
ATOM 4493 O O . LYS A 1 580 ? -22.678 7.186 12.591 1.00 57.28 580 LYS A O 1
ATOM 4498 N N . PRO A 1 581 ? -24.015 7.588 10.817 1.00 68.50 581 PRO A N 1
ATOM 4499 C CA . PRO A 1 581 ? -24.473 6.205 10.702 1.00 68.50 581 PRO A CA 1
ATOM 4500 C C . PRO A 1 581 ? -23.308 5.306 10.274 1.00 68.50 581 PRO A C 1
ATOM 4502 O O . PRO A 1 581 ? -22.522 5.660 9.392 1.00 68.50 581 PRO A O 1
ATOM 4505 N N . ILE A 1 582 ? -23.192 4.153 10.924 1.00 79.31 582 ILE A N 1
ATOM 4506 C CA . ILE A 1 582 ? -22.153 3.154 10.663 1.00 79.31 582 ILE A CA 1
ATOM 4507 C C . ILE A 1 582 ? -22.738 2.192 9.628 1.00 79.31 582 ILE A C 1
ATOM 4509 O O . ILE A 1 582 ? -23.856 1.714 9.811 1.00 79.31 582 ILE A O 1
ATOM 4513 N N . LEU A 1 583 ? -22.044 1.970 8.513 1.00 82.19 583 LEU A N 1
ATOM 4514 C CA . LEU A 1 583 ? -22.616 1.328 7.329 1.00 82.19 583 LEU A CA 1
ATOM 4515 C C . LEU A 1 583 ? -22.010 -0.056 7.081 1.00 82.19 583 LEU A C 1
ATOM 4517 O O . LEU A 1 583 ? -20.786 -0.220 7.069 1.00 82.19 583 LEU A O 1
ATOM 4521 N N . SER A 1 584 ? -22.885 -1.031 6.835 1.00 80.19 584 SER A N 1
ATOM 4522 C CA . SER A 1 584 ? -22.548 -2.438 6.595 1.00 80.19 584 SER A CA 1
ATOM 4523 C C . SER A 1 584 ? -21.485 -2.628 5.506 1.00 80.19 584 SER A C 1
ATOM 4525 O O . SER A 1 584 ? -21.471 -1.884 4.533 1.00 80.19 584 SER A O 1
ATOM 4527 N N . GLU A 1 585 ? -20.624 -3.639 5.600 1.00 73.25 585 GLU A N 1
ATOM 4528 C CA . GLU A 1 585 ? -19.498 -3.900 4.675 1.00 73.25 585 GLU A CA 1
ATOM 4529 C C . GLU A 1 585 ? -18.417 -2.791 4.604 1.00 73.25 585 GLU A C 1
ATOM 4531 O O . GLU A 1 585 ? -17.331 -3.028 4.065 1.00 73.25 585 GLU A O 1
ATOM 4536 N N . THR A 1 586 ? -18.656 -1.578 5.127 1.00 77.06 586 THR A N 1
ATOM 4537 C CA . T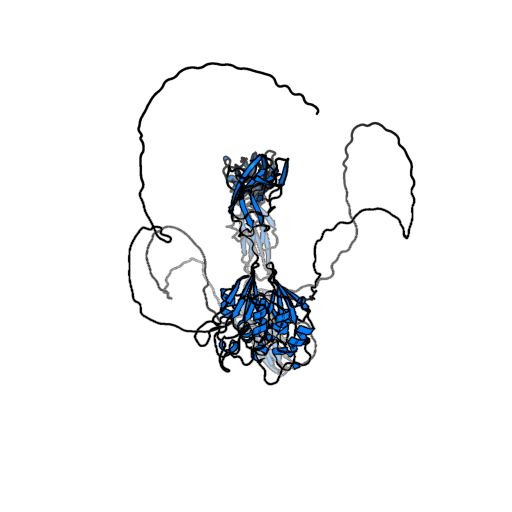HR A 1 586 ? -17.681 -0.477 5.063 1.00 77.06 586 THR A CA 1
ATOM 4538 C C . THR A 1 586 ? -16.677 -0.541 6.211 1.00 77.06 586 THR A C 1
ATOM 4540 O O . THR A 1 586 ? -16.987 -0.965 7.324 1.00 77.06 586 THR A O 1
ATOM 4543 N N . LYS A 1 587 ? -15.431 -0.140 5.933 1.00 82.75 587 LYS A N 1
ATOM 4544 C CA . LYS A 1 587 ? -14.330 -0.201 6.899 1.00 82.75 587 LYS A CA 1
ATOM 4545 C C . LYS A 1 587 ? -14.423 0.940 7.914 1.00 82.75 587 LYS A C 1
ATOM 4547 O O . LYS A 1 587 ? -14.086 2.079 7.601 1.00 82.75 587 LYS A O 1
ATOM 4552 N N . HIS A 1 588 ? -14.812 0.605 9.138 1.00 82.44 588 HIS A N 1
ATOM 4553 C CA . HIS A 1 588 ? -14.870 1.514 10.275 1.00 82.44 588 HIS A CA 1
ATOM 4554 C C . HIS A 1 588 ? -13.616 1.429 11.149 1.00 82.44 588 HIS A C 1
ATOM 4556 O O . HIS A 1 588 ? -13.109 0.341 11.427 1.00 82.44 588 HIS A O 1
ATOM 4562 N N . ARG A 1 589 ? -13.123 2.596 11.572 1.00 83.88 589 ARG A N 1
ATOM 4563 C CA . ARG A 1 589 ? -11.938 2.800 12.414 1.00 83.88 589 ARG A CA 1
ATOM 4564 C C . ARG A 1 589 ? -12.358 2.833 13.882 1.00 83.88 589 ARG A C 1
ATOM 4566 O O . ARG A 1 589 ? -12.989 3.798 14.304 1.00 83.88 589 ARG A O 1
ATOM 4573 N N . PHE A 1 590 ? -11.990 1.815 14.650 1.00 81.69 590 PHE A N 1
ATOM 4574 C CA . PHE A 1 590 ? -12.252 1.713 16.085 1.00 81.69 590 PHE A CA 1
ATOM 4575 C C . PHE A 1 590 ? -11.004 2.097 16.882 1.00 81.69 590 PHE A C 1
ATOM 4577 O O . PHE A 1 590 ? -9.929 1.519 16.696 1.00 81.69 590 PHE A O 1
ATOM 4584 N N . GLU A 1 591 ? -11.154 3.057 17.792 1.00 79.06 591 GLU A N 1
ATOM 4585 C CA . GLU A 1 591 ? -10.099 3.501 18.702 1.00 79.06 591 GLU A CA 1
ATOM 4586 C C . GLU A 1 591 ? -10.663 3.667 20.119 1.00 79.06 591 GLU A C 1
ATOM 4588 O O . GLU A 1 591 ? -11.788 4.127 20.312 1.00 79.06 591 GLU A O 1
ATOM 4593 N N . MET A 1 592 ? -9.865 3.318 21.128 1.00 80.25 592 MET A N 1
ATOM 4594 C CA . MET A 1 592 ? -10.179 3.589 22.527 1.00 80.25 592 MET A CA 1
ATOM 4595 C C . MET A 1 592 ? -9.141 4.543 23.111 1.00 80.25 592 MET A C 1
ATOM 4597 O O . MET A 1 592 ? -7.978 4.168 23.263 1.00 80.25 592 MET A O 1
ATOM 4601 N N . LYS A 1 593 ? -9.575 5.745 23.494 1.00 80.62 593 LYS A N 1
ATOM 4602 C CA . LYS A 1 593 ? -8.757 6.702 24.249 1.00 80.62 593 LYS A CA 1
ATOM 4603 C C . LYS A 1 593 ? -9.090 6.580 25.735 1.00 80.62 593 LYS A C 1
ATOM 4605 O O . LYS A 1 593 ? -10.261 6.486 26.103 1.00 80.62 593 LYS A O 1
ATOM 4610 N N . ILE A 1 594 ? -8.055 6.552 26.571 1.00 82.50 594 ILE A N 1
ATOM 4611 C CA . ILE A 1 594 ? -8.162 6.583 28.033 1.00 82.50 594 ILE A CA 1
ATOM 4612 C C . ILE A 1 594 ? -7.509 7.883 28.491 1.00 82.50 594 ILE A C 1
ATOM 4614 O O . ILE A 1 594 ? -6.307 8.073 28.323 1.00 82.50 594 ILE A O 1
ATOM 4618 N N . GLU A 1 595 ? -8.312 8.772 29.051 1.00 84.00 595 GLU A N 1
ATOM 4619 C CA . GLU A 1 595 ? -7.895 10.044 29.629 1.00 84.00 595 GLU A CA 1
ATOM 4620 C C . GLU A 1 595 ? -7.819 9.897 31.163 1.00 84.00 595 GLU A C 1
ATOM 4622 O O . GLU A 1 595 ? -8.584 9.134 31.760 1.00 84.00 595 GLU A O 1
ATOM 4627 N N . ASN A 1 596 ? -6.900 10.630 31.799 1.00 83.62 596 ASN A N 1
ATOM 4628 C CA . ASN A 1 596 ? -6.714 10.701 33.258 1.00 83.62 596 ASN A CA 1
ATOM 4629 C C . ASN A 1 596 ? -6.368 9.372 33.976 1.00 83.62 596 ASN A C 1
ATOM 4631 O O . ASN A 1 596 ? -6.738 9.185 35.133 1.00 83.62 596 ASN A O 1
ATOM 4635 N N . LEU A 1 597 ? -5.631 8.447 33.339 1.00 85.50 597 LEU A N 1
ATOM 4636 C CA . LEU A 1 597 ? -5.095 7.251 34.016 1.00 85.50 597 LEU A CA 1
ATOM 4637 C C . LEU A 1 597 ? -3.562 7.367 34.244 1.00 85.50 597 LEU A C 1
ATOM 4639 O O . LEU A 1 597 ? -2.802 7.292 33.280 1.00 85.50 597 LEU A O 1
ATOM 4643 N N . PRO A 1 598 ? -3.070 7.505 35.495 1.00 82.44 598 PRO A N 1
ATOM 4644 C CA . PRO A 1 598 ? -1.666 7.817 35.843 1.00 82.44 598 PRO A CA 1
ATOM 4645 C C . PRO A 1 598 ? -0.720 6.596 35.841 1.00 82.44 598 PRO A C 1
ATOM 4647 O O . PRO A 1 598 ? 0.378 6.615 36.419 1.00 82.44 598 PRO A O 1
ATOM 4650 N N . VAL A 1 599 ? -1.163 5.497 35.232 1.00 84.38 599 VAL A N 1
ATOM 4651 C CA . VAL A 1 599 ? -0.448 4.225 35.096 1.00 84.38 599 VAL A CA 1
ATOM 4652 C C . VAL A 1 599 ? -0.755 3.622 33.730 1.00 84.38 599 VAL A C 1
ATOM 4654 O O . VAL A 1 599 ? -1.871 3.739 33.227 1.00 84.38 599 VAL A O 1
ATOM 4657 N N . SER A 1 600 ? 0.215 2.922 33.141 1.00 84.06 600 SER A N 1
ATOM 4658 C CA . SER A 1 600 ? -0.050 2.102 31.957 1.00 84.06 600 SER A CA 1
ATOM 4659 C C . SER A 1 600 ? -1.056 0.997 32.295 1.00 84.06 600 SER A C 1
ATOM 4661 O O . SER A 1 600 ? -1.101 0.513 33.430 1.00 84.06 600 SER A O 1
ATOM 4663 N N . ALA A 1 601 ? -1.857 0.578 31.318 1.00 83.06 601 ALA A N 1
ATOM 4664 C CA . ALA A 1 601 ? -2.852 -0.474 31.489 1.00 83.06 601 ALA A CA 1
ATOM 4665 C C . ALA A 1 601 ? -2.858 -1.428 30.293 1.00 83.06 601 ALA A C 1
ATOM 4667 O O . ALA A 1 601 ? -2.754 -1.000 29.144 1.00 83.06 601 ALA A O 1
ATOM 4668 N N . ARG A 1 602 ? -3.031 -2.727 30.558 1.00 84.56 602 ARG A N 1
ATOM 4669 C CA . ARG A 1 602 ? -3.344 -3.710 29.516 1.00 84.56 602 ARG A CA 1
ATOM 4670 C C . ARG A 1 602 ? -4.830 -3.614 29.206 1.00 84.56 602 ARG A C 1
ATOM 4672 O O . ARG A 1 602 ? -5.667 -3.795 30.089 1.00 84.56 602 ARG A O 1
ATOM 4679 N N . THR A 1 603 ? -5.155 -3.329 27.957 1.00 84.62 603 THR A N 1
ATOM 4680 C CA . THR A 1 603 ? -6.533 -3.180 27.488 1.00 84.62 603 THR A CA 1
ATOM 4681 C C . THR A 1 603 ? -6.981 -4.458 26.781 1.00 84.62 603 THR A C 1
ATOM 4683 O O . THR A 1 603 ? -6.149 -5.251 26.358 1.00 84.62 603 THR A O 1
ATOM 4686 N N . ASN A 1 604 ? -8.285 -4.706 26.704 1.00 85.00 604 ASN A N 1
ATOM 4687 C CA . ASN A 1 604 ? -8.919 -5.714 25.855 1.00 85.00 604 ASN A CA 1
ATOM 4688 C C . ASN A 1 604 ? -10.240 -5.120 25.367 1.00 85.00 604 ASN A C 1
ATOM 4690 O O . ASN A 1 604 ? -11.094 -4.765 26.182 1.00 85.00 604 ASN A O 1
ATOM 4694 N N . LEU A 1 605 ? -10.402 -4.994 24.053 1.00 87.12 605 LEU A N 1
ATOM 4695 C CA . LEU A 1 605 ? -11.606 -4.446 23.440 1.00 87.12 605 LEU A CA 1
ATOM 4696 C C . LEU A 1 605 ? -12.395 -5.598 22.815 1.00 87.12 605 LEU A C 1
ATOM 4698 O O . LEU A 1 605 ? -11.853 -6.354 22.017 1.00 87.12 605 LEU A O 1
ATOM 4702 N N . VAL A 1 606 ? -13.656 -5.767 23.203 1.00 89.81 606 VAL A N 1
ATOM 4703 C CA . VAL A 1 606 ? -14.522 -6.852 22.724 1.00 89.81 606 VAL A CA 1
ATOM 4704 C C . VAL A 1 606 ? -15.708 -6.242 21.998 1.00 89.81 606 VAL A C 1
ATOM 4706 O O . VAL A 1 606 ? -16.517 -5.545 22.612 1.00 89.81 606 VAL A O 1
ATOM 4709 N N . LEU A 1 607 ? -15.814 -6.512 20.702 1.00 90.56 607 LEU A N 1
ATOM 4710 C CA . LEU A 1 607 ? -16.970 -6.154 19.891 1.00 90.56 607 LEU A CA 1
ATOM 4711 C C . LEU A 1 607 ? -17.936 -7.339 19.847 1.00 90.56 607 LEU A C 1
ATOM 4713 O O . LEU A 1 607 ? -17.519 -8.451 19.539 1.00 90.56 607 LEU A O 1
ATOM 4717 N N . ILE A 1 608 ? -19.205 -7.099 20.160 1.00 92.38 608 ILE A N 1
ATOM 4718 C CA . ILE A 1 608 ? -20.289 -8.086 20.172 1.00 92.38 608 ILE A CA 1
ATOM 4719 C C . ILE A 1 608 ? -21.301 -7.677 19.099 1.00 92.38 608 ILE A C 1
ATOM 4721 O O . ILE A 1 608 ? -21.737 -6.519 19.079 1.00 92.38 608 ILE A O 1
ATOM 4725 N N . ALA A 1 609 ? -21.636 -8.608 18.212 1.00 91.44 609 ALA A N 1
ATOM 4726 C CA . ALA A 1 609 ? -22.523 -8.412 17.072 1.00 91.44 609 ALA A CA 1
ATOM 4727 C C . ALA A 1 609 ? -24.014 -8.591 17.441 1.00 91.44 609 ALA A C 1
ATOM 4729 O O . ALA A 1 609 ? -24.318 -9.068 18.541 1.00 91.44 609 ALA A O 1
ATOM 4730 N N . PRO A 1 610 ? -24.956 -8.184 16.564 1.00 90.44 610 PRO A N 1
ATOM 4731 C CA . PRO A 1 610 ? -26.393 -8.316 16.804 1.00 90.44 610 PRO A CA 1
ATOM 4732 C C . PRO A 1 610 ? -26.874 -9.760 17.020 1.00 90.44 610 PRO A C 1
ATOM 4734 O O . PRO A 1 610 ? -27.845 -9.957 17.753 1.00 90.44 610 PRO A O 1
ATOM 4737 N N . ASP A 1 611 ? -26.208 -10.760 16.430 1.00 89.62 611 ASP A N 1
ATOM 4738 C CA . ASP A 1 611 ? -26.496 -12.186 16.656 1.00 89.62 611 ASP A CA 1
ATOM 4739 C C . ASP A 1 611 ? -26.032 -12.712 18.036 1.00 89.62 611 ASP A C 1
ATOM 4741 O O . ASP A 1 611 ? -26.498 -13.757 18.496 1.00 89.62 611 ASP A O 1
ATOM 4745 N N . GLY A 1 612 ? -25.153 -11.973 18.722 1.00 88.75 612 GLY A N 1
ATOM 4746 C CA . GLY A 1 612 ? -24.530 -12.347 19.994 1.00 88.75 612 GLY A CA 1
ATOM 4747 C C . GLY A 1 612 ? -23.125 -12.953 19.877 1.00 88.75 612 GLY A C 1
ATOM 4748 O O . GLY A 1 612 ? -22.493 -13.204 20.909 1.00 88.75 612 GLY A O 1
ATOM 4749 N N . SER A 1 613 ? -22.605 -13.155 18.664 1.00 91.00 613 SER A N 1
ATOM 4750 C CA . SER A 1 613 ? -21.199 -13.485 18.419 1.00 91.00 613 SER A CA 1
ATOM 4751 C C . SER A 1 613 ? -20.280 -12.336 18.851 1.00 91.00 613 SER A C 1
ATOM 4753 O O . SER A 1 613 ? -20.710 -11.192 19.025 1.00 91.00 613 SER A O 1
ATOM 4755 N N . TYR A 1 614 ? -18.995 -12.622 19.077 1.00 91.56 614 TYR A N 1
ATOM 4756 C CA . TYR A 1 614 ? -18.041 -11.602 19.510 1.00 91.56 614 TYR A CA 1
ATOM 4757 C C . TYR A 1 614 ? -16.648 -11.775 18.903 1.00 91.56 614 TYR A C 1
ATOM 4759 O O . TYR A 1 614 ? -16.208 -12.878 18.580 1.00 91.56 614 TYR A O 1
ATOM 4767 N N . ARG A 1 615 ? -15.924 -10.658 18.799 1.00 88.81 615 ARG A N 1
ATOM 4768 C CA . ARG A 1 615 ? -14.530 -10.583 18.359 1.00 88.81 615 ARG A CA 1
ATOM 4769 C C . ARG A 1 615 ? -13.719 -9.767 19.361 1.00 88.81 615 ARG A C 1
ATOM 4771 O O . ARG A 1 615 ? -14.108 -8.659 19.728 1.00 88.81 615 ARG A O 1
ATOM 4778 N N . ILE A 1 616 ? -12.580 -10.308 19.790 1.00 87.88 616 ILE A N 1
ATOM 4779 C CA . ILE A 1 616 ? -11.578 -9.552 20.551 1.00 87.88 616 ILE A CA 1
ATOM 4780 C C . ILE A 1 616 ? -10.751 -8.748 19.542 1.00 87.88 616 ILE A C 1
ATOM 4782 O O . ILE A 1 616 ? -10.301 -9.296 18.536 1.00 87.88 616 ILE A O 1
ATOM 4786 N N . LEU A 1 617 ? -10.598 -7.449 19.783 1.00 83.62 617 LEU A N 1
ATOM 4787 C CA . LEU A 1 617 ? -9.893 -6.516 18.909 1.00 83.62 617 LEU A CA 1
ATOM 4788 C C . LEU A 1 617 ? -8.488 -6.204 19.461 1.00 83.62 617 LEU A C 1
ATOM 4790 O O . LEU A 1 617 ? -8.318 -6.186 20.686 1.00 83.62 617 LEU A O 1
ATOM 4794 N N . PRO A 1 618 ? -7.492 -5.936 18.590 1.00 72.81 618 PRO A N 1
ATOM 4795 C CA . PRO A 1 618 ? -6.148 -5.520 18.985 1.00 72.81 618 PRO A CA 1
ATOM 4796 C C . PRO A 1 618 ? -6.118 -4.370 19.998 1.00 72.81 618 PRO A C 1
ATOM 4798 O O . PRO A 1 618 ? -6.928 -3.443 19.978 1.00 72.81 618 PRO A O 1
ATOM 4801 N N . THR A 1 619 ? -5.156 -4.442 20.913 1.00 63.34 619 THR A N 1
ATOM 4802 C CA . THR A 1 619 ? -5.199 -3.719 22.187 1.00 63.34 619 THR A CA 1
ATOM 4803 C C . THR A 1 619 ? -4.134 -2.630 22.225 1.00 63.34 619 THR A C 1
ATOM 4805 O O . THR A 1 619 ? -2.944 -2.937 22.231 1.00 63.34 619 THR A O 1
ATOM 4808 N N . GLY A 1 620 ? -4.549 -1.361 22.252 1.00 58.66 620 GLY A N 1
ATOM 4809 C CA . GLY A 1 620 ? -3.627 -0.225 22.095 1.00 58.66 620 GLY A CA 1
ATOM 4810 C C . GLY A 1 620 ? -3.288 0.090 20.634 1.00 58.66 620 GLY A C 1
ATOM 4811 O O . GLY A 1 620 ? -2.220 0.620 20.347 1.00 58.66 620 GLY A O 1
ATOM 4812 N N . SER A 1 621 ? -4.168 -0.252 19.690 1.00 59.09 621 SER A N 1
ATOM 4813 C CA . SER A 1 621 ? -4.010 0.095 18.276 1.00 59.09 621 SER A CA 1
ATOM 4814 C C . SER A 1 621 ? -5.349 0.388 17.612 1.00 59.09 621 SER A C 1
ATOM 4816 O O . SER A 1 621 ? -6.386 -0.172 17.969 1.00 59.09 621 SER A O 1
ATOM 4818 N N . VAL A 1 622 ? -5.294 1.266 16.615 1.00 69.31 622 VAL A N 1
ATOM 4819 C CA . VAL A 1 622 ? -6.409 1.599 15.731 1.00 69.31 622 VAL A CA 1
ATOM 4820 C C . VAL A 1 622 ? -6.816 0.346 14.957 1.00 69.31 622 VAL A C 1
ATOM 4822 O O . VAL A 1 622 ? -6.040 -0.159 14.149 1.00 69.31 622 VAL A O 1
ATOM 4825 N N . THR A 1 623 ? -8.023 -0.166 15.196 1.00 77.44 623 THR A N 1
ATOM 4826 C CA . THR A 1 623 ? -8.507 -1.388 14.540 1.00 77.44 623 THR A CA 1
ATOM 4827 C C . THR A 1 623 ? -9.527 -1.031 13.467 1.00 77.44 623 THR A C 1
ATOM 4829 O O . THR A 1 623 ? -10.560 -0.445 13.774 1.00 77.44 623 THR A O 1
ATOM 4832 N N . THR A 1 624 ? -9.271 -1.409 12.215 1.00 81.81 624 THR A N 1
ATOM 4833 C CA . THR A 1 624 ? -10.186 -1.140 11.094 1.00 81.81 624 THR A CA 1
ATOM 4834 C C . THR A 1 624 ? -10.937 -2.408 10.688 1.00 81.81 624 THR A C 1
ATOM 4836 O O . THR A 1 624 ? -10.309 -3.391 10.296 1.00 81.81 624 THR A O 1
ATOM 4839 N N . LEU A 1 625 ? -12.272 -2.393 10.748 1.00 83.12 625 LEU A N 1
ATOM 4840 C CA . LEU A 1 625 ? -13.134 -3.557 10.488 1.00 83.12 625 LEU A CA 1
ATOM 4841 C C . LEU A 1 625 ? -14.262 -3.210 9.517 1.00 83.12 625 LEU A C 1
ATOM 4843 O O . LEU A 1 625 ? -14.868 -2.151 9.647 1.00 83.12 625 LEU A O 1
ATOM 4847 N N . ALA A 1 626 ? -14.589 -4.128 8.609 1.00 82.75 626 ALA A N 1
ATOM 4848 C CA . ALA A 1 626 ? -15.933 -4.182 8.037 1.00 82.75 626 ALA A CA 1
ATOM 4849 C C . ALA A 1 626 ? -16.886 -4.829 9.055 1.00 82.75 626 ALA A C 1
ATOM 4851 O O . ALA A 1 626 ? -16.471 -5.725 9.798 1.00 82.75 626 ALA A O 1
ATOM 4852 N N . LEU A 1 627 ? -18.132 -4.356 9.104 1.00 83.88 627 LEU A N 1
ATOM 4853 C CA . LEU A 1 627 ? -19.209 -4.936 9.907 1.00 83.88 627 LEU A CA 1
ATOM 4854 C C . LEU A 1 627 ? -20.304 -5.410 8.956 1.00 83.88 627 LEU A C 1
ATOM 4856 O O . LEU A 1 627 ? -20.914 -4.592 8.277 1.00 83.88 627 LEU A O 1
ATOM 4860 N N . ASP A 1 628 ? -20.516 -6.719 8.866 1.00 74.94 628 ASP A N 1
ATOM 4861 C CA . ASP A 1 628 ? -21.341 -7.303 7.800 1.00 74.94 628 ASP A CA 1
ATOM 4862 C C . ASP A 1 628 ? -22.779 -7.624 8.261 1.00 74.94 628 ASP A C 1
ATOM 4864 O O . ASP A 1 628 ? -23.663 -7.850 7.436 1.00 74.94 628 ASP A O 1
ATOM 4868 N N . GLU A 1 629 ? -23.042 -7.586 9.573 1.00 82.56 629 GLU A N 1
ATOM 4869 C CA . GLU A 1 629 ? -24.386 -7.708 10.151 1.00 82.56 629 GLU A CA 1
ATOM 4870 C C . GLU A 1 629 ? -25.034 -6.335 10.379 1.00 82.56 629 GLU A C 1
ATOM 4872 O O . GLU A 1 629 ? -24.372 -5.334 10.650 1.00 82.56 629 GLU A O 1
ATOM 4877 N N . ILE A 1 630 ? -26.364 -6.303 10.311 1.00 83.75 630 ILE A N 1
ATOM 4878 C CA . ILE A 1 630 ? -27.181 -5.095 10.481 1.00 83.75 630 ILE A CA 1
ATOM 4879 C C . ILE A 1 630 ? -27.817 -5.127 11.870 1.00 83.75 630 ILE A C 1
ATOM 4881 O O . ILE A 1 630 ? -28.407 -6.136 12.260 1.00 83.75 630 ILE A O 1
ATOM 4885 N N . GLY A 1 631 ? -27.760 -4.013 12.599 1.00 85.44 631 GLY A N 1
ATOM 4886 C CA . GLY A 1 631 ? -28.384 -3.879 13.913 1.00 85.44 631 GLY A CA 1
ATOM 4887 C C . GLY A 1 631 ? -27.460 -3.317 14.988 1.00 85.44 631 GLY A C 1
ATOM 4888 O O . GLY A 1 631 ? -26.473 -2.633 14.715 1.00 85.44 631 GLY A O 1
ATOM 4889 N N . LYS A 1 632 ? -27.811 -3.594 16.245 1.00 90.38 632 LYS A N 1
ATOM 4890 C CA . LYS A 1 632 ? -27.170 -2.995 17.415 1.00 90.38 632 LYS A CA 1
ATOM 4891 C C . LYS A 1 632 ? -25.958 -3.801 17.885 1.00 90.38 632 LYS A C 1
ATOM 4893 O O . LYS A 1 632 ? -26.111 -4.826 18.546 1.00 90.38 632 LYS A O 1
ATOM 4898 N N . TYR A 1 633 ? -24.765 -3.274 17.638 1.00 90.88 633 TYR A N 1
ATOM 4899 C CA . TYR A 1 633 ? -23.516 -3.785 18.199 1.00 90.88 633 TYR A CA 1
ATOM 4900 C C . TYR A 1 633 ? -23.299 -3.285 19.636 1.00 90.88 633 TYR A C 1
ATOM 4902 O O . TYR A 1 633 ? -23.728 -2.190 20.021 1.00 90.88 633 TYR A O 1
ATOM 4910 N N . THR A 1 634 ? -22.587 -4.079 20.437 1.00 91.06 634 THR A N 1
ATOM 4911 C CA . THR A 1 634 ? -22.151 -3.723 21.797 1.00 91.06 634 THR A CA 1
ATOM 4912 C C . THR A 1 634 ? -20.639 -3.862 21.908 1.00 91.06 634 THR A C 1
ATOM 4914 O O . THR A 1 634 ? -20.098 -4.937 21.680 1.00 91.06 634 THR A O 1
ATOM 4917 N N . MET A 1 635 ? -19.948 -2.795 22.298 1.00 88.25 635 MET A N 1
ATOM 4918 C CA . MET A 1 635 ? -18.495 -2.771 22.440 1.00 88.25 635 MET A CA 1
ATOM 4919 C C . MET A 1 635 ? -18.110 -2.603 23.913 1.00 88.25 635 MET A C 1
ATOM 4921 O O . MET A 1 635 ? -18.550 -1.661 24.576 1.00 88.25 635 MET A O 1
ATOM 4925 N N . LYS A 1 636 ? -17.306 -3.535 24.435 1.00 89.06 636 LYS A N 1
ATOM 4926 C CA . LYS A 1 636 ? -16.858 -3.583 25.833 1.00 89.06 636 LYS A CA 1
ATOM 4927 C C . LYS A 1 636 ? -15.351 -3.390 25.925 1.00 89.06 636 LYS A C 1
ATOM 4929 O O . LYS A 1 636 ? -14.590 -4.145 25.326 1.00 89.06 636 LYS A O 1
ATOM 4934 N N . ALA A 1 637 ? -14.931 -2.417 26.719 1.00 86.88 637 ALA A N 1
ATOM 4935 C CA . ALA A 1 637 ? -13.537 -2.151 27.031 1.00 86.88 637 ALA A CA 1
ATOM 4936 C C . ALA A 1 637 ? -13.208 -2.676 28.432 1.00 86.88 637 ALA A C 1
ATOM 4938 O O . ALA A 1 637 ? -13.722 -2.159 29.423 1.00 86.88 637 ALA A O 1
ATOM 4939 N N . TYR A 1 638 ? -12.343 -3.686 28.505 1.00 87.50 638 TYR A N 1
ATOM 4940 C CA . TYR A 1 638 ? -11.783 -4.228 29.741 1.00 87.50 638 TYR A CA 1
ATOM 4941 C C . TYR A 1 638 ? -10.365 -3.683 29.913 1.00 87.50 638 TYR A C 1
ATOM 4943 O O . TYR A 1 638 ? -9.503 -3.906 29.063 1.00 87.50 638 TYR A O 1
ATOM 4951 N N . ILE A 1 639 ? -10.101 -2.968 31.000 1.00 85.19 639 ILE A N 1
ATOM 4952 C CA . ILE A 1 639 ? -8.829 -2.272 31.226 1.00 85.19 639 ILE A CA 1
ATOM 4953 C C . ILE A 1 639 ? -8.252 -2.755 32.553 1.00 85.19 639 ILE A C 1
ATOM 4955 O O . ILE A 1 639 ? -8.879 -2.605 33.597 1.00 85.19 639 ILE A O 1
ATOM 4959 N N . ARG A 1 640 ? -7.060 -3.352 32.512 1.00 87.06 640 ARG A N 1
ATOM 4960 C CA . ARG A 1 640 ? -6.303 -3.820 33.680 1.00 87.06 640 ARG A CA 1
ATOM 4961 C C . ARG A 1 640 ? -5.095 -2.904 33.888 1.00 87.06 640 ARG A C 1
ATOM 4963 O O . ARG A 1 640 ? -4.113 -3.048 33.150 1.00 87.06 640 ARG A O 1
ATOM 4970 N N . PRO A 1 641 ? -5.150 -1.944 34.825 1.00 86.50 641 PRO A N 1
ATOM 4971 C CA . PRO A 1 641 ? -3.994 -1.136 35.192 1.00 86.50 641 PRO A CA 1
ATOM 4972 C C . PRO A 1 641 ? -2.798 -2.009 35.595 1.00 86.50 641 PRO A C 1
ATOM 4974 O O . PRO A 1 641 ? -2.952 -3.096 36.149 1.00 86.50 641 PRO A O 1
ATOM 4977 N N . SER A 1 642 ? -1.585 -1.535 35.311 1.00 85.56 642 SER A N 1
ATOM 4978 C CA . SER A 1 642 ? -0.329 -2.280 35.515 1.00 85.56 642 SER A CA 1
ATOM 4979 C C . SER A 1 642 ? -0.047 -2.681 36.966 1.00 85.56 642 SER A C 1
ATOM 4981 O O . SER A 1 642 ? 0.751 -3.584 37.192 1.00 85.56 642 SER A O 1
ATOM 4983 N N . ILE A 1 643 ? -0.714 -2.043 37.932 1.00 83.38 643 ILE A N 1
ATOM 4984 C CA . ILE A 1 643 ? -0.591 -2.321 39.370 1.00 83.38 643 ILE A CA 1
ATOM 4985 C C . ILE A 1 643 ? -1.746 -3.164 39.946 1.00 83.38 643 ILE A C 1
ATOM 4987 O O . ILE A 1 643 ? -1.773 -3.396 41.150 1.00 83.38 643 ILE A O 1
ATOM 4991 N N . GLY A 1 644 ? -2.703 -3.602 39.120 1.00 81.06 644 GLY A N 1
ATOM 4992 C CA . GLY A 1 644 ? -3.888 -4.355 39.548 1.00 81.06 644 GLY A CA 1
ATOM 4993 C C . GLY A 1 644 ? -5.213 -3.666 39.207 1.00 81.06 644 GLY A C 1
ATOM 4994 O O . GLY A 1 644 ? -5.238 -2.607 38.585 1.00 81.06 644 GLY A O 1
ATOM 4995 N N . GLY A 1 645 ? -6.321 -4.289 39.618 1.00 80.94 645 GLY A N 1
ATOM 4996 C CA . GLY A 1 645 ? -7.682 -3.815 39.347 1.00 80.94 645 GLY A CA 1
ATOM 4997 C C . GLY A 1 645 ? -8.219 -4.173 37.952 1.00 80.94 645 GLY A C 1
ATOM 4998 O O . GLY A 1 645 ? -7.508 -4.678 37.077 1.00 80.94 645 GLY A O 1
ATOM 4999 N N . LEU A 1 646 ? -9.514 -3.919 37.747 1.00 81.88 646 LEU A N 1
ATOM 5000 C CA . LEU A 1 646 ? -10.202 -4.072 36.464 1.00 81.88 646 LEU A CA 1
ATOM 5001 C C . LEU A 1 646 ? -11.255 -2.970 36.309 1.00 81.88 646 LEU A C 1
ATOM 5003 O O . LEU A 1 646 ? -12.222 -2.918 37.063 1.00 81.88 646 LEU A O 1
ATOM 5007 N N . LEU A 1 647 ? -11.084 -2.128 35.295 1.00 82.69 647 LEU A N 1
ATOM 5008 C CA . LEU A 1 647 ? -12.048 -1.114 34.881 1.00 82.69 647 LEU A CA 1
ATOM 5009 C C . LEU A 1 647 ? -12.831 -1.650 33.670 1.00 82.69 647 LEU A C 1
ATOM 5011 O O . LEU A 1 647 ? -12.258 -2.314 32.798 1.00 82.69 647 LEU A O 1
ATOM 5015 N N . LEU A 1 648 ? -14.135 -1.375 33.614 1.00 84.19 648 LEU A N 1
ATOM 5016 C CA . LEU A 1 648 ? -15.030 -1.825 32.545 1.00 84.19 648 LEU A CA 1
ATOM 5017 C C . LEU A 1 648 ? -15.849 -0.648 32.013 1.00 84.19 648 LEU A C 1
ATOM 5019 O O . LEU A 1 648 ? -16.560 0.010 32.766 1.00 84.19 648 LEU A O 1
ATOM 5023 N N . HIS A 1 649 ? -15.809 -0.443 30.701 1.00 85.25 649 HIS A N 1
ATOM 5024 C CA . HIS A 1 649 ? -16.673 0.499 29.993 1.00 85.25 649 HIS A CA 1
ATOM 5025 C C . HIS A 1 649 ? -17.447 -0.228 28.886 1.00 85.25 649 HIS A C 1
ATOM 5027 O O . HIS A 1 649 ? -16.990 -1.237 28.346 1.00 85.25 649 HIS A O 1
ATOM 5033 N N . THR A 1 650 ? -18.655 0.237 28.567 1.00 87.19 650 THR A N 1
ATOM 5034 C CA . THR A 1 650 ? -19.519 -0.367 27.542 1.00 87.19 650 THR A CA 1
ATOM 5035 C C . THR A 1 650 ? -20.247 0.718 26.761 1.00 87.19 650 THR A C 1
ATOM 5037 O O . THR A 1 650 ? -20.916 1.563 27.347 1.00 87.19 650 THR A O 1
ATOM 5040 N N . GLN A 1 651 ? -20.154 0.648 25.436 1.00 85.69 651 GLN A N 1
ATOM 5041 C CA . GLN A 1 651 ? -20.845 1.516 24.484 1.00 85.69 651 GLN A CA 1
ATOM 5042 C C . GLN A 1 651 ? -21.660 0.636 23.525 1.00 85.69 651 GLN A C 1
ATOM 5044 O O . GLN A 1 651 ? -21.315 -0.521 23.284 1.00 85.69 651 GLN A O 1
ATOM 5049 N N . THR A 1 652 ? -22.745 1.164 22.962 1.00 88.00 652 THR A N 1
ATOM 5050 C CA . THR A 1 652 ? -23.523 0.465 21.928 1.00 88.00 652 THR A CA 1
ATOM 5051 C C . THR A 1 652 ? -23.806 1.392 20.764 1.00 88.00 652 THR A C 1
ATOM 5053 O O . THR A 1 652 ? -24.154 2.549 20.999 1.00 88.00 652 THR A O 1
ATOM 5056 N N . PHE A 1 653 ? -23.731 0.876 19.544 1.00 86.00 653 PHE A N 1
ATOM 5057 C CA . PHE A 1 653 ? -23.981 1.631 18.320 1.00 86.00 653 PHE A CA 1
ATOM 5058 C C . PHE A 1 653 ? -24.827 0.814 17.338 1.00 86.00 653 PHE A C 1
ATOM 5060 O O . PHE A 1 653 ? -24.965 -0.400 17.481 1.00 86.00 653 PHE A O 1
ATOM 5067 N N . GLN A 1 654 ? -25.427 1.500 16.370 1.00 86.12 654 GLN A N 1
ATOM 5068 C CA . GLN A 1 654 ? -26.276 0.917 15.336 1.00 86.12 654 GLN A CA 1
ATOM 5069 C C . GLN A 1 654 ? -25.487 0.832 14.025 1.00 86.12 654 GLN A C 1
ATOM 5071 O O . GLN A 1 654 ? -24.815 1.797 13.661 1.00 86.12 654 GLN A O 1
ATOM 5076 N N . VAL A 1 655 ? -25.574 -0.310 13.342 1.00 85.94 655 VAL A N 1
ATOM 5077 C CA . VAL A 1 655 ? -25.073 -0.519 11.978 1.00 85.94 655 VAL A CA 1
ATOM 5078 C C . VAL A 1 655 ? -26.257 -0.649 11.035 1.00 85.94 655 VAL A C 1
ATOM 5080 O O . VAL A 1 655 ? -27.121 -1.506 11.233 1.00 85.94 655 VAL A O 1
ATOM 5083 N N . ASP A 1 656 ? -26.271 0.193 10.009 1.00 83.75 656 ASP A N 1
ATOM 5084 C CA . ASP A 1 656 ? -27.317 0.283 8.997 1.00 83.75 656 ASP A CA 1
ATOM 5085 C C . ASP A 1 656 ? -26.789 -0.152 7.620 1.00 83.75 656 ASP A C 1
ATOM 5087 O O . ASP A 1 656 ? -25.585 -0.278 7.394 1.00 83.75 656 ASP A O 1
ATOM 5091 N N . LEU A 1 657 ? -27.693 -0.397 6.671 1.00 81.00 657 LEU A N 1
ATOM 5092 C CA . LEU A 1 657 ? -27.322 -0.785 5.308 1.00 81.00 657 LEU A CA 1
ATOM 5093 C C . LEU A 1 657 ? -26.645 0.358 4.546 1.00 81.00 657 LEU A C 1
ATOM 5095 O O . LEU A 1 657 ? -27.169 1.472 4.494 1.00 81.00 657 LEU A O 1
ATOM 5099 N N . VAL A 1 658 ? -25.564 0.047 3.822 1.00 82.25 658 VAL A N 1
ATOM 5100 C CA . VAL A 1 658 ? -25.071 0.913 2.736 1.00 82.25 658 VAL A CA 1
ATOM 5101 C C . VAL A 1 658 ? -26.209 1.172 1.741 1.00 82.25 658 VAL A C 1
ATOM 5103 O O . VAL A 1 658 ? -26.779 0.209 1.217 1.00 82.25 658 VAL A O 1
ATOM 5106 N N . PRO A 1 659 ? -26.552 2.433 1.429 1.00 83.00 659 PRO A N 1
ATOM 5107 C CA . PRO A 1 659 ? -27.523 2.731 0.384 1.00 83.00 659 PRO A CA 1
ATOM 5108 C C . PRO A 1 659 ? -27.018 2.269 -0.989 1.00 83.00 659 PRO A C 1
ATOM 5110 O O . PRO A 1 659 ? -25.857 2.500 -1.330 1.00 83.00 659 PRO A O 1
ATOM 5113 N N . LEU A 1 660 ? -27.896 1.675 -1.804 1.00 86.94 660 LEU A N 1
ATOM 5114 C CA . LEU A 1 660 ? -27.609 1.425 -3.218 1.00 86.94 660 LEU A CA 1
ATOM 5115 C C . LEU A 1 660 ? -27.149 2.718 -3.906 1.00 86.94 660 LEU A C 1
ATOM 5117 O O . LEU A 1 660 ? -27.839 3.737 -3.843 1.00 86.94 660 LEU A O 1
ATOM 5121 N N . ASN A 1 661 ? -26.024 2.660 -4.619 1.00 86.69 661 ASN A N 1
ATOM 5122 C CA . ASN A 1 661 ? -25.551 3.752 -5.468 1.00 86.69 661 ASN A CA 1
ATOM 5123 C C . ASN A 1 661 ? -24.865 3.210 -6.732 1.00 86.69 661 ASN A C 1
ATOM 5125 O O . ASN A 1 661 ? -24.202 2.178 -6.692 1.00 86.69 661 ASN A O 1
ATOM 5129 N N . PHE A 1 662 ? -25.024 3.897 -7.860 1.00 85.00 662 PHE A N 1
ATOM 5130 C CA . PHE A 1 662 ? -24.665 3.402 -9.191 1.00 85.00 662 PHE A CA 1
ATOM 5131 C C . PHE A 1 662 ? -23.444 4.168 -9.724 1.00 85.00 662 PHE A C 1
ATOM 5133 O O . PHE A 1 662 ? -23.590 5.168 -10.433 1.00 85.00 662 PHE A O 1
ATOM 5140 N N . SER A 1 663 ? -22.240 3.730 -9.346 1.00 82.69 663 SER A N 1
ATOM 5141 C CA . SER A 1 663 ? -20.993 4.469 -9.584 1.00 82.69 663 SER A CA 1
ATOM 5142 C C . SER A 1 663 ? -20.603 4.530 -11.061 1.00 82.69 663 SER A C 1
ATOM 5144 O O . SER A 1 663 ? -20.294 5.624 -11.539 1.00 82.69 663 SER A O 1
ATOM 5146 N N . ASP A 1 664 ? -20.713 3.429 -11.814 1.00 84.31 664 ASP A N 1
ATOM 5147 C CA . ASP A 1 664 ? -20.538 3.453 -13.275 1.00 84.31 664 ASP A CA 1
ATOM 5148 C C . ASP A 1 664 ? -21.400 2.439 -14.048 1.00 84.31 664 ASP A C 1
ATOM 5150 O O . ASP A 1 664 ? -22.000 1.550 -13.456 1.00 84.31 664 ASP A O 1
ATOM 5154 N N . LEU A 1 665 ? -21.496 2.593 -15.372 1.00 90.19 665 LEU A N 1
ATOM 5155 C CA . LEU A 1 665 ? -22.083 1.630 -16.304 1.00 90.19 665 LEU A CA 1
ATOM 5156 C C . LEU A 1 665 ? -21.233 1.581 -17.582 1.00 90.19 665 LEU A C 1
ATOM 5158 O O . LEU A 1 665 ? -21.380 2.407 -18.488 1.00 90.19 665 LEU A O 1
ATOM 5162 N N . THR A 1 666 ? -20.346 0.593 -17.636 1.00 90.12 666 THR A N 1
ATOM 5163 C CA . THR A 1 666 ? -19.393 0.385 -18.726 1.00 90.12 666 THR A CA 1
ATOM 5164 C C . THR A 1 666 ? -20.011 -0.465 -19.831 1.00 90.12 666 THR A C 1
ATOM 5166 O O . THR A 1 666 ? -20.803 -1.371 -19.575 1.00 90.12 666 THR A O 1
ATOM 5169 N N . LEU A 1 667 ? -19.650 -0.145 -21.075 1.00 92.69 667 LEU A N 1
ATOM 5170 C CA . LEU A 1 667 ? -19.976 -0.936 -22.261 1.00 92.69 667 LEU A CA 1
ATOM 5171 C C . LEU A 1 667 ? -18.716 -1.047 -23.116 1.00 92.69 667 LEU A C 1
ATOM 5173 O O . LEU A 1 667 ? -18.127 -0.004 -23.425 1.00 92.69 667 LEU A O 1
ATOM 5177 N N . THR A 1 668 ? -18.322 -2.266 -23.478 1.00 88.81 668 THR A N 1
ATOM 5178 C CA . THR A 1 668 ? -17.098 -2.572 -24.239 1.00 88.81 668 THR A CA 1
ATOM 5179 C C . THR A 1 668 ? -17.350 -3.662 -25.292 1.00 88.81 668 THR A C 1
ATOM 5181 O O . THR A 1 668 ? -18.107 -4.593 -25.023 1.00 88.81 668 THR A O 1
ATOM 5184 N N . PRO A 1 669 ? -16.717 -3.602 -26.480 1.00 78.00 669 PRO A N 1
ATOM 5185 C CA . PRO A 1 669 ? -15.782 -2.570 -26.946 1.00 78.00 669 PRO A CA 1
ATOM 5186 C C . PRO A 1 669 ? -16.474 -1.235 -27.283 1.00 78.00 669 PRO A C 1
ATOM 5188 O O . PRO A 1 669 ? -17.698 -1.116 -27.239 1.00 78.00 669 PRO A O 1
ATOM 5191 N N . ARG A 1 670 ? -15.679 -0.204 -27.594 1.00 78.62 670 ARG A N 1
ATOM 5192 C CA . ARG A 1 670 ? -16.155 1.084 -28.124 1.00 78.62 670 ARG A CA 1
ATOM 5193 C C . ARG A 1 670 ? -15.336 1.454 -29.373 1.00 78.62 670 ARG A C 1
ATOM 5195 O O . ARG A 1 670 ? -14.119 1.306 -29.314 1.00 78.62 670 ARG A O 1
ATOM 5202 N N . PRO A 1 671 ? -15.955 1.958 -30.458 1.00 80.62 671 PRO A N 1
ATOM 5203 C CA . PRO A 1 671 ? -17.400 2.087 -30.662 1.00 80.62 671 PRO A CA 1
ATOM 5204 C C . PRO A 1 671 ? -18.097 0.719 -30.739 1.00 80.62 671 PRO A C 1
ATOM 5206 O O . PRO A 1 671 ? -17.490 -0.277 -31.118 1.00 80.62 671 PRO A O 1
ATOM 5209 N N . ILE A 1 672 ? -19.377 0.682 -30.368 1.00 88.69 672 ILE A N 1
ATOM 5210 C CA . ILE A 1 672 ? -20.202 -0.532 -30.425 1.00 88.69 672 ILE A CA 1
ATOM 5211 C C . ILE A 1 672 ? -20.678 -0.723 -31.868 1.00 88.69 672 ILE A C 1
ATOM 5213 O O . ILE A 1 672 ? -21.154 0.234 -32.487 1.00 88.69 672 ILE A O 1
ATOM 5217 N N . ARG A 1 673 ? -20.592 -1.943 -32.406 1.00 86.88 673 ARG A N 1
ATOM 5218 C CA . ARG A 1 673 ? -21.107 -2.275 -33.742 1.00 86.88 673 ARG A CA 1
ATOM 5219 C C . ARG A 1 673 ? -22.289 -3.250 -33.693 1.00 86.88 673 ARG A C 1
ATOM 5221 O O . ARG A 1 673 ? -22.444 -4.031 -32.757 1.00 86.88 673 ARG A O 1
ATOM 5228 N N . ILE A 1 674 ? -23.132 -3.198 -34.720 1.00 89.12 674 ILE A N 1
ATOM 5229 C CA . ILE A 1 674 ? -24.255 -4.116 -34.933 1.00 89.12 674 ILE A CA 1
ATOM 5230 C C . ILE A 1 674 ? -23.742 -5.559 -35.003 1.00 89.12 674 ILE A C 1
ATOM 5232 O O . ILE A 1 674 ? -22.711 -5.829 -35.616 1.00 89.12 674 ILE A O 1
ATOM 5236 N N . ARG A 1 675 ? -24.454 -6.484 -34.354 1.00 83.50 675 ARG A N 1
ATOM 5237 C CA . ARG A 1 675 ? -24.097 -7.907 -34.187 1.00 83.50 675 ARG A CA 1
ATOM 5238 C C . ARG A 1 675 ? -22.763 -8.187 -33.480 1.00 83.50 675 ARG A C 1
ATOM 5240 O O . ARG A 1 675 ? -22.415 -9.351 -33.297 1.00 83.50 675 ARG A O 1
ATOM 5247 N N . GLN A 1 676 ? -22.060 -7.162 -33.001 1.00 84.06 676 GLN A N 1
ATOM 5248 C CA . GLN A 1 676 ? -20.875 -7.332 -32.170 1.00 84.06 676 GLN A CA 1
ATOM 5249 C C . GLN A 1 676 ? -21.281 -7.634 -30.723 1.00 84.06 676 GLN A C 1
ATOM 5251 O O . GLN A 1 676 ? -22.070 -6.909 -30.109 1.00 84.06 676 GLN A O 1
ATOM 5256 N N . LYS A 1 677 ? -20.699 -8.700 -30.168 1.00 90.12 677 LYS A N 1
ATOM 5257 C CA . LYS A 1 677 ? -20.834 -9.053 -28.755 1.00 90.12 677 LYS A CA 1
ATOM 5258 C C . LYS A 1 677 ? -20.246 -7.925 -27.897 1.00 90.12 677 LYS A C 1
ATOM 5260 O O . LYS A 1 677 ? -19.064 -7.612 -28.014 1.00 90.12 677 LYS A O 1
ATOM 5265 N N . THR A 1 678 ? -21.081 -7.317 -27.062 1.00 91.44 678 THR A N 1
ATOM 5266 C CA . THR A 1 678 ? -20.758 -6.163 -26.215 1.00 91.44 678 THR A CA 1
ATOM 5267 C C . THR A 1 678 ? -20.966 -6.543 -24.754 1.00 91.44 678 THR A C 1
ATOM 5269 O O . THR A 1 678 ? -22.074 -6.910 -24.367 1.00 91.44 678 THR A O 1
ATOM 5272 N N . ASN A 1 679 ? -19.926 -6.443 -23.931 1.00 95.06 679 ASN A N 1
ATOM 5273 C CA . ASN A 1 679 ? -20.054 -6.628 -22.491 1.00 95.06 679 ASN A CA 1
ATOM 5274 C C . ASN A 1 679 ? -20.662 -5.367 -21.856 1.00 95.06 679 ASN A C 1
ATOM 5276 O O . ASN A 1 679 ? -20.307 -4.243 -22.224 1.00 95.06 679 ASN A O 1
ATOM 5280 N N . ILE A 1 680 ? -21.591 -5.554 -20.921 1.00 93.88 680 ILE A N 1
ATOM 5281 C CA . ILE A 1 680 ? -22.282 -4.498 -20.180 1.00 93.88 680 ILE A CA 1
ATOM 5282 C C . ILE A 1 680 ? -22.037 -4.749 -18.692 1.00 93.88 680 ILE A C 1
ATOM 5284 O O . ILE A 1 680 ? -22.533 -5.726 -18.130 1.00 93.88 680 ILE A O 1
ATOM 5288 N N . LEU A 1 681 ? -21.294 -3.841 -18.056 1.00 92.62 681 LEU A N 1
ATOM 5289 C CA . LEU A 1 681 ? -20.862 -3.960 -16.665 1.00 92.62 681 LEU A CA 1
ATOM 5290 C C . LEU A 1 681 ? -21.367 -2.767 -15.829 1.00 92.62 681 LEU A C 1
ATOM 5292 O O . LEU A 1 681 ? -20.809 -1.668 -15.920 1.00 92.62 681 LEU A O 1
ATOM 5296 N N . PRO A 1 682 ? -22.422 -2.946 -15.014 1.00 91.12 682 PRO A N 1
ATOM 5297 C CA . PRO A 1 682 ? -22.862 -1.970 -14.029 1.00 91.12 682 PRO A CA 1
ATOM 5298 C C . PRO A 1 682 ? -22.010 -2.058 -12.753 1.00 91.12 682 PRO A C 1
ATOM 5300 O O . PRO A 1 682 ? -21.971 -3.089 -12.087 1.00 91.12 682 PRO A O 1
ATOM 5303 N N . THR A 1 683 ? -21.389 -0.954 -12.349 1.00 89.50 683 THR A N 1
ATOM 5304 C CA . THR A 1 683 ? -20.672 -0.850 -11.071 1.00 89.50 683 THR A CA 1
ATOM 5305 C C . THR A 1 683 ? -21.614 -0.262 -10.021 1.00 89.50 683 THR A C 1
ATOM 5307 O O . THR A 1 683 ? -22.066 0.880 -10.147 1.00 89.50 683 THR A O 1
ATOM 5310 N N . VAL A 1 684 ? -21.945 -1.049 -8.990 1.00 87.19 684 VAL A N 1
ATOM 5311 C CA . VAL A 1 684 ? -22.987 -0.706 -8.006 1.00 87.19 684 VAL A CA 1
ATOM 5312 C C . VAL A 1 684 ? -22.506 -0.952 -6.576 1.00 87.19 684 VAL A C 1
ATOM 5314 O O . VAL A 1 684 ? -22.131 -2.062 -6.205 1.00 87.19 684 VAL A O 1
ATOM 5317 N N . VAL A 1 685 ? -22.557 0.095 -5.757 1.00 84.56 685 VAL A N 1
ATOM 5318 C CA . VAL A 1 685 ? -22.241 0.081 -4.324 1.00 84.56 685 VAL A CA 1
ATOM 5319 C C . VAL A 1 685 ? -23.493 -0.321 -3.535 1.00 84.56 685 VAL A C 1
ATOM 5321 O O . VAL A 1 685 ? -24.603 0.061 -3.906 1.00 84.56 685 VAL A O 1
ATOM 5324 N N . GLY A 1 686 ? -23.332 -1.114 -2.470 1.00 79.50 686 GLY A N 1
ATOM 5325 C CA . GLY A 1 686 ? -24.439 -1.618 -1.641 1.00 79.50 686 GLY A CA 1
ATOM 5326 C C . GLY A 1 686 ? -25.252 -2.769 -2.254 1.00 79.50 686 GLY A C 1
ATOM 5327 O O . GLY A 1 686 ? -26.223 -3.215 -1.648 1.00 79.50 686 GLY A O 1
ATOM 5328 N N . ALA A 1 687 ? -24.892 -3.254 -3.446 1.00 77.62 687 ALA A N 1
ATOM 5329 C CA . ALA A 1 687 ? -25.537 -4.407 -4.091 1.00 77.62 687 ALA A CA 1
ATOM 5330 C C . ALA A 1 687 ? -24.992 -5.772 -3.615 1.00 77.62 687 ALA A C 1
ATOM 5332 O O . ALA A 1 687 ? -25.554 -6.815 -3.953 1.00 77.62 687 ALA A O 1
ATOM 5333 N N . LYS A 1 688 ? -23.890 -5.760 -2.857 1.00 69.69 688 LYS A N 1
ATOM 5334 C CA . LYS A 1 688 ? -23.222 -6.928 -2.273 1.00 69.69 688 LYS A CA 1
ATOM 5335 C C . LYS A 1 688 ? -23.915 -7.342 -0.958 1.00 69.69 688 LYS A C 1
ATOM 5337 O O . LYS A 1 688 ? -24.789 -6.632 -0.462 1.00 69.69 688 LYS A O 1
ATOM 5342 N N . GLY A 1 689 ? -23.627 -8.550 -0.468 1.00 68.62 689 GLY A N 1
ATOM 5343 C CA . GLY A 1 689 ? -24.169 -9.115 0.778 1.00 68.62 689 GLY A CA 1
ATOM 5344 C C . GLY A 1 689 ? -25.649 -9.525 0.730 1.00 68.62 689 GLY A C 1
ATOM 5345 O O . GLY A 1 689 ? -26.050 -10.456 1.424 1.00 68.62 689 GLY A O 1
ATOM 5346 N N . MET A 1 690 ? -26.462 -8.890 -0.119 1.00 76.25 690 MET A N 1
ATOM 5347 C CA . MET A 1 690 ? -27.903 -9.124 -0.229 1.00 76.25 690 MET A CA 1
ATOM 5348 C C . MET A 1 690 ? -28.337 -9.625 -1.612 1.00 76.25 690 MET A C 1
ATOM 5350 O O . MET A 1 690 ? -27.742 -9.239 -2.621 1.00 76.25 690 MET A O 1
ATOM 5354 N N . PRO A 1 691 ? -29.432 -10.412 -1.696 1.00 84.12 691 PRO A N 1
ATOM 5355 C CA . PRO A 1 691 ? -30.048 -10.761 -2.970 1.00 84.12 691 PRO A CA 1
ATOM 5356 C C . PRO A 1 691 ? -30.439 -9.500 -3.750 1.00 84.12 691 PRO A C 1
ATOM 5358 O O . PRO A 1 691 ? -31.252 -8.691 -3.290 1.00 84.12 691 PRO A O 1
ATOM 5361 N N . THR A 1 692 ? -29.858 -9.355 -4.937 1.00 89.06 692 THR A N 1
ATOM 5362 C CA . THR A 1 692 ? -30.019 -8.194 -5.814 1.00 89.06 692 THR A CA 1
ATOM 5363 C C . THR A 1 692 ? -30.346 -8.664 -7.230 1.00 89.06 692 THR A C 1
ATOM 5365 O O . THR A 1 692 ? -29.809 -9.662 -7.707 1.00 89.06 692 THR A O 1
ATOM 5368 N N . VAL A 1 693 ? -31.263 -7.959 -7.895 1.00 93.38 693 VAL A N 1
ATOM 5369 C CA . VAL A 1 693 ? -31.742 -8.263 -9.249 1.00 93.38 693 VAL A CA 1
ATOM 5370 C C . VAL A 1 693 ? -31.476 -7.076 -10.166 1.00 93.38 693 VAL A C 1
ATOM 5372 O O . VAL A 1 693 ? -31.876 -5.946 -9.872 1.00 93.38 693 VAL A O 1
ATOM 5375 N N . PHE A 1 694 ? -30.844 -7.360 -11.300 1.00 93.31 694 PHE A N 1
ATOM 5376 C CA . PHE A 1 694 ? -30.530 -6.424 -12.369 1.00 93.31 694 PHE A CA 1
ATOM 5377 C C . PHE A 1 694 ? -31.543 -6.588 -13.501 1.00 93.31 694 PHE A C 1
ATOM 5379 O O . PHE A 1 694 ? -31.874 -7.701 -13.914 1.00 93.31 694 PHE A O 1
ATOM 5386 N N . SER A 1 695 ? -32.073 -5.465 -13.969 1.00 94.75 695 SER A N 1
ATOM 5387 C CA . SER A 1 695 ? -33.142 -5.392 -14.963 1.00 94.75 695 SER A CA 1
ATOM 5388 C C . SER A 1 695 ? -32.714 -4.418 -16.057 1.00 94.75 695 SER A C 1
ATOM 5390 O O . SER A 1 695 ? -32.522 -3.229 -15.794 1.00 94.75 695 SER A O 1
ATOM 5392 N N . TYR A 1 696 ? -32.525 -4.923 -17.271 1.00 94.94 696 TYR A N 1
ATOM 5393 C CA . TYR A 1 696 ? -31.941 -4.212 -18.404 1.00 94.94 696 TYR A CA 1
ATOM 5394 C C . TYR A 1 696 ? -33.053 -3.807 -19.365 1.00 94.94 696 TYR A C 1
ATOM 5396 O O . TYR A 1 696 ? -33.751 -4.655 -19.922 1.00 94.94 696 TYR A O 1
ATOM 5404 N N . TRP A 1 697 ? -33.228 -2.502 -19.540 1.00 96.12 697 TRP A N 1
ATOM 5405 C CA . TRP A 1 697 ? -34.313 -1.904 -20.307 1.00 96.12 697 TRP A CA 1
ATOM 5406 C C . TRP A 1 697 ? -33.730 -1.122 -21.482 1.00 96.12 697 TRP A C 1
ATOM 5408 O O . TRP A 1 697 ? -33.085 -0.089 -21.289 1.00 96.12 697 TRP A O 1
ATOM 5418 N N . LEU A 1 698 ? -33.946 -1.614 -22.699 1.00 95.56 698 LEU A N 1
ATOM 5419 C CA . LEU A 1 698 ? -33.384 -1.047 -23.923 1.00 95.56 698 LEU A CA 1
ATOM 5420 C C . LEU A 1 698 ? -34.438 -0.220 -24.666 1.00 95.56 698 LEU A C 1
ATOM 5422 O O . LEU A 1 698 ? -35.591 -0.636 -24.789 1.00 95.56 698 LEU A O 1
ATOM 5426 N N . LYS A 1 699 ? -34.023 0.930 -25.197 1.00 96.69 699 LYS A N 1
ATOM 5427 C CA . LYS A 1 699 ? -34.709 1.645 -26.272 1.00 96.69 699 LYS A CA 1
ATOM 5428 C C . LYS A 1 699 ? -33.791 1.668 -27.494 1.00 96.69 699 LYS A C 1
ATOM 5430 O O . LYS A 1 699 ? -32.706 2.254 -27.449 1.00 96.69 699 LYS A O 1
ATOM 5435 N N . THR A 1 700 ? -34.227 1.018 -28.563 1.00 93.88 700 THR A N 1
ATOM 5436 C CA . THR A 1 700 ? -33.592 1.048 -29.886 1.00 93.88 700 THR A CA 1
ATOM 5437 C C . THR A 1 700 ? -34.106 2.240 -30.712 1.00 93.88 700 THR A C 1
ATOM 5439 O O . THR A 1 700 ? -35.157 2.798 -30.369 1.00 93.88 700 THR A O 1
ATOM 5442 N N . PRO A 1 701 ? -33.422 2.640 -31.801 1.00 91.25 701 PRO A N 1
ATOM 5443 C CA . PRO A 1 701 ? -33.839 3.744 -32.669 1.00 91.25 701 PRO A CA 1
ATOM 5444 C C . PRO A 1 701 ? -35.270 3.633 -33.207 1.00 91.25 701 PRO A C 1
ATOM 5446 O O . PRO A 1 701 ? -35.947 4.653 -33.326 1.00 91.25 701 PRO A O 1
ATOM 5449 N N . GLN A 1 702 ? -35.738 2.419 -33.516 1.00 87.81 702 GLN A N 1
ATOM 5450 C CA . GLN A 1 702 ? -37.085 2.185 -34.053 1.00 87.81 702 GLN A CA 1
ATOM 5451 C C . GLN A 1 702 ? -38.157 2.010 -32.963 1.00 87.81 702 GLN A C 1
ATOM 5453 O O . GLN A 1 702 ? -39.352 2.139 -33.237 1.00 87.81 702 GLN A O 1
ATOM 5458 N N . SER A 1 703 ? -37.762 1.732 -31.717 1.00 89.69 703 SER A N 1
ATOM 5459 C CA . SER A 1 703 ? -38.702 1.494 -30.618 1.00 89.69 703 SER A CA 1
ATOM 5460 C C . SER A 1 703 ? -39.364 2.781 -30.096 1.00 89.69 703 SER A C 1
ATOM 5462 O O . SER A 1 703 ? -38.716 3.797 -29.831 1.00 89.69 703 SER A O 1
ATOM 5464 N N . GLN A 1 704 ? -40.681 2.733 -29.867 1.00 86.50 704 GLN A N 1
ATOM 5465 C CA . GLN A 1 704 ? -41.425 3.874 -29.314 1.00 86.50 704 GLN A CA 1
ATOM 5466 C C . GLN A 1 704 ? -41.059 4.163 -27.842 1.00 86.50 704 GLN A C 1
ATOM 5468 O O . GLN A 1 704 ? -41.079 5.318 -27.411 1.00 86.50 704 GLN A O 1
ATOM 5473 N N . GLY A 1 705 ? -40.640 3.147 -27.081 1.00 92.00 705 GLY A N 1
ATOM 5474 C CA . GLY A 1 705 ? -40.284 3.251 -25.663 1.00 92.00 705 GLY A CA 1
ATOM 5475 C C . GLY A 1 705 ? -39.358 2.127 -25.193 1.00 92.00 705 GLY A C 1
ATOM 5476 O O . GLY A 1 705 ? -39.003 1.240 -25.964 1.00 92.00 705 GLY A O 1
ATOM 5477 N N . PHE A 1 706 ? -38.958 2.183 -23.922 1.00 95.50 706 PHE A N 1
ATOM 5478 C CA . PHE A 1 706 ? -38.083 1.182 -23.308 1.00 95.50 706 PHE A CA 1
ATOM 5479 C C . PHE A 1 706 ? -38.797 -0.162 -23.113 1.00 95.50 706 PHE A C 1
ATOM 5481 O O . PHE A 1 706 ? -39.922 -0.195 -22.617 1.00 95.50 706 PHE A O 1
ATOM 5488 N N . THR A 1 707 ? -38.105 -1.259 -23.421 1.00 94.75 707 THR A N 1
ATOM 5489 C CA . THR A 1 707 ? -38.560 -2.641 -23.191 1.00 94.75 707 THR A CA 1
ATOM 5490 C C . THR A 1 707 ? -37.567 -3.368 -22.284 1.00 94.75 707 THR A C 1
ATOM 5492 O O . THR A 1 707 ? -36.361 -3.217 -22.473 1.00 94.75 707 THR A O 1
ATOM 5495 N N . GLU A 1 708 ? -38.041 -4.155 -21.312 1.00 95.00 708 GLU A N 1
ATOM 5496 C CA . GLU A 1 708 ? -37.187 -5.052 -20.515 1.00 95.00 708 GLU A CA 1
ATOM 5497 C C . GLU A 1 708 ? -36.658 -6.173 -21.422 1.00 95.00 708 GLU A C 1
ATOM 5499 O O . GLU A 1 708 ? -37.428 -7.019 -21.873 1.00 95.00 708 GLU A O 1
ATOM 5504 N N . VAL A 1 709 ? -35.359 -6.155 -21.732 1.00 93.19 709 VAL A N 1
ATOM 5505 C CA . VAL A 1 709 ? -34.720 -7.131 -22.637 1.00 93.19 709 VAL A CA 1
ATOM 5506 C C . VAL A 1 709 ? -34.024 -8.267 -21.891 1.00 93.19 709 VAL A C 1
ATOM 5508 O O . VAL A 1 709 ? -33.878 -9.358 -22.436 1.00 93.19 709 VAL A O 1
ATOM 5511 N N . LEU A 1 710 ? -33.623 -8.039 -20.636 1.00 94.12 710 LEU A N 1
ATOM 5512 C CA . LEU A 1 710 ? -33.066 -9.071 -19.766 1.00 94.12 710 LEU A CA 1
ATOM 5513 C C . LEU A 1 710 ? -33.308 -8.737 -18.294 1.00 94.12 710 LEU A C 1
ATOM 5515 O O . LEU A 1 710 ? -33.194 -7.586 -17.875 1.00 94.12 710 LEU A O 1
ATOM 5519 N N . ARG A 1 711 ? -33.563 -9.768 -17.488 1.00 94.44 711 ARG A N 1
ATOM 5520 C CA . ARG A 1 711 ? -33.637 -9.680 -16.030 1.00 94.44 711 ARG A CA 1
ATOM 5521 C C . ARG A 1 711 ? -32.880 -10.848 -15.411 1.00 94.44 711 ARG A C 1
ATOM 5523 O O . ARG A 1 711 ? -33.105 -11.994 -15.787 1.00 94.44 711 ARG A O 1
ATOM 5530 N N . THR A 1 712 ? -31.950 -10.559 -14.507 1.00 92.75 712 THR A N 1
ATOM 5531 C CA . THR A 1 712 ? -30.955 -11.531 -14.026 1.00 92.75 712 THR A CA 1
ATOM 5532 C C . THR A 1 712 ? -30.421 -11.155 -12.640 1.00 92.75 712 THR A C 1
ATOM 5534 O O . THR A 1 712 ? -30.571 -10.021 -12.191 1.00 92.75 712 THR A O 1
ATOM 5537 N N . SER A 1 713 ? -29.795 -12.106 -11.947 1.00 87.94 713 SER A N 1
ATOM 5538 C CA . SER A 1 713 ? -28.986 -11.860 -10.744 1.00 87.94 713 SER A CA 1
ATOM 5539 C C . SER A 1 713 ? -27.488 -11.709 -11.046 1.00 87.94 713 SER A C 1
ATOM 5541 O O . SER A 1 713 ? -26.715 -11.439 -10.131 1.00 87.94 713 SER A O 1
ATOM 5543 N N . ARG A 1 714 ? -27.062 -11.896 -12.306 1.00 84.38 714 ARG A N 1
ATOM 5544 C CA . ARG A 1 714 ? -25.682 -11.622 -12.743 1.00 84.38 714 ARG A CA 1
ATOM 5545 C C . ARG A 1 714 ? -25.451 -10.114 -12.842 1.00 84.38 714 ARG A C 1
ATOM 5547 O O . ARG A 1 714 ? -26.346 -9.383 -13.272 1.00 84.38 714 ARG A O 1
ATOM 5554 N N . LEU A 1 715 ? -24.262 -9.679 -12.431 1.00 79.62 715 LEU A N 1
ATOM 5555 C CA . LEU A 1 715 ? -23.844 -8.280 -12.484 1.00 79.62 715 LEU A CA 1
ATOM 5556 C C . LEU A 1 715 ? -23.464 -7.910 -13.918 1.00 79.62 715 LEU A C 1
ATOM 5558 O O . LEU A 1 715 ? -24.038 -6.997 -14.493 1.00 79.62 715 LEU A O 1
ATOM 5562 N N . ASP A 1 716 ? -22.531 -8.660 -14.488 1.00 84.12 716 ASP A N 1
ATOM 5563 C CA . ASP A 1 716 ? -22.088 -8.601 -15.870 1.00 84.12 716 ASP A CA 1
ATOM 5564 C C . ASP A 1 716 ? -23.051 -9.354 -16.799 1.00 84.12 716 ASP A C 1
ATOM 5566 O O . ASP A 1 716 ? -23.583 -10.419 -16.464 1.00 84.12 716 ASP A O 1
ATOM 5570 N N . ILE A 1 717 ? -23.271 -8.796 -17.990 1.00 91.38 717 ILE A N 1
ATOM 5571 C CA . ILE A 1 717 ? -23.943 -9.487 -19.092 1.00 91.38 717 ILE A CA 1
ATOM 5572 C C . ILE A 1 717 ? -23.206 -9.222 -20.401 1.00 91.38 717 ILE A C 1
ATOM 5574 O O . ILE A 1 717 ? -22.680 -8.134 -20.628 1.00 91.38 717 ILE A O 1
ATOM 5578 N N . ASP A 1 718 ? -23.250 -10.195 -21.301 1.00 91.69 718 ASP A N 1
ATOM 5579 C CA . ASP A 1 718 ? -22.914 -9.982 -22.701 1.00 91.69 718 ASP A CA 1
ATOM 5580 C C . ASP A 1 718 ? -24.201 -9.781 -23.503 1.00 91.69 718 ASP A C 1
ATOM 5582 O O . ASP A 1 718 ? -25.155 -10.551 -23.365 1.00 91.69 718 ASP A O 1
ATOM 5586 N N . TRP A 1 719 ? -24.228 -8.756 -24.350 1.00 93.25 719 TRP A N 1
ATOM 5587 C CA . TRP A 1 719 ? -25.374 -8.410 -25.181 1.00 93.25 719 TRP A CA 1
ATOM 5588 C C . TRP A 1 719 ? -24.960 -8.131 -26.626 1.00 93.25 719 TRP A C 1
ATOM 5590 O O . TRP A 1 719 ? -23.839 -7.709 -26.900 1.00 93.25 719 TRP A O 1
ATOM 5600 N N . THR A 1 720 ? -25.889 -8.330 -27.556 1.00 91.75 720 THR A N 1
ATOM 5601 C CA . THR A 1 720 ? -25.689 -8.092 -28.988 1.00 91.75 720 THR A CA 1
ATOM 5602 C C . THR A 1 720 ? -26.784 -7.156 -29.490 1.00 91.75 720 THR A C 1
ATOM 5604 O O . THR A 1 720 ? -27.958 -7.345 -29.176 1.00 91.75 720 THR A O 1
ATOM 5607 N N . PHE A 1 721 ? -26.415 -6.121 -30.247 1.00 92.06 721 PHE A N 1
ATOM 5608 C CA . PHE A 1 721 ? -27.363 -5.133 -30.772 1.00 92.06 721 PHE A CA 1
ATOM 5609 C C . PHE A 1 721 ? -27.649 -5.394 -32.254 1.00 92.06 721 PHE A C 1
ATOM 5611 O O . PHE A 1 721 ? -26.718 -5.430 -33.054 1.00 92.06 721 PHE A O 1
ATOM 5618 N N . ASP A 1 722 ? -28.922 -5.555 -32.622 1.00 89.81 722 ASP A N 1
ATOM 5619 C CA . ASP A 1 722 ? -29.357 -5.889 -33.992 1.00 89.81 722 ASP A CA 1
ATOM 5620 C C . ASP A 1 722 ? -29.891 -4.694 -34.808 1.00 89.81 722 ASP A C 1
ATOM 5622 O O . ASP A 1 722 ? -30.235 -4.847 -35.979 1.00 89.81 722 ASP A O 1
ATOM 5626 N N . GLU A 1 723 ? -29.917 -3.492 -34.228 1.00 90.75 723 GLU A N 1
ATOM 5627 C CA . GLU A 1 723 ? -30.223 -2.238 -34.928 1.00 90.75 723 GLU A CA 1
ATOM 5628 C C . GLU A 1 723 ? -28.981 -1.334 -34.994 1.00 90.75 723 GLU A C 1
ATOM 5630 O O . GLU A 1 723 ? -28.214 -1.251 -34.037 1.00 90.75 723 GLU A O 1
ATOM 5635 N N . ILE A 1 724 ? -28.806 -0.598 -36.097 1.00 90.06 724 ILE A N 1
ATOM 5636 C CA . ILE A 1 724 ? -27.866 0.534 -36.168 1.00 90.06 724 ILE A CA 1
ATOM 5637 C C . ILE A 1 724 ? -28.543 1.819 -35.680 1.00 90.06 724 ILE A C 1
ATOM 5639 O O . ILE A 1 724 ? -29.718 2.047 -35.955 1.00 90.06 724 ILE A O 1
ATOM 5643 N N . GLY A 1 725 ? -27.793 2.690 -35.000 1.00 91.75 725 GLY A N 1
ATOM 5644 C CA . GLY A 1 725 ? -28.257 4.011 -34.566 1.00 91.75 725 GLY A CA 1
ATOM 5645 C C . GLY A 1 725 ? -28.123 4.279 -33.064 1.00 91.75 725 GLY A C 1
ATOM 5646 O O . GLY A 1 725 ? -27.474 3.533 -32.323 1.00 91.75 725 GLY A O 1
ATOM 5647 N N . LYS A 1 726 ? -28.745 5.374 -32.612 1.00 93.81 726 LYS A N 1
ATOM 5648 C CA . LYS A 1 726 ? -28.673 5.867 -31.230 1.00 93.81 726 LYS A CA 1
ATOM 5649 C C . LYS A 1 726 ? -29.566 5.053 -30.292 1.00 93.81 726 LYS A C 1
ATOM 5651 O O . LYS A 1 726 ? -30.789 5.144 -30.357 1.00 93.81 726 LYS A O 1
ATOM 5656 N N . HIS A 1 727 ? -28.942 4.314 -29.387 1.00 95.75 727 HIS A N 1
ATOM 5657 C CA . HIS A 1 727 ? -29.600 3.501 -28.370 1.00 95.75 727 HIS A CA 1
ATOM 5658 C C . HIS A 1 727 ? -29.606 4.202 -27.005 1.00 95.75 727 HIS A C 1
ATOM 5660 O O . HIS A 1 727 ? -28.729 5.016 -26.691 1.00 95.75 727 HIS A O 1
ATOM 5666 N N . GLN A 1 728 ? -30.588 3.853 -26.173 1.00 95.44 728 GLN A N 1
ATOM 5667 C CA . GLN A 1 728 ? -30.617 4.186 -24.749 1.00 95.44 728 GLN A CA 1
ATOM 5668 C C . GLN A 1 728 ? -30.758 2.893 -23.943 1.00 95.44 728 GLN A C 1
ATOM 5670 O O . GLN A 1 728 ? -31.676 2.115 -24.190 1.00 95.44 728 GLN A O 1
ATOM 5675 N N . LEU A 1 729 ? -29.897 2.679 -22.951 1.00 95.31 729 LEU A N 1
ATOM 5676 C CA . LEU A 1 729 ? -30.010 1.565 -22.006 1.00 95.31 729 LEU A CA 1
ATOM 5677 C C . LEU A 1 729 ? -30.242 2.127 -20.606 1.00 95.31 729 LEU A C 1
ATOM 5679 O O . LEU A 1 729 ? -29.448 2.936 -20.130 1.00 95.31 729 LEU A O 1
ATOM 5683 N N . ILE A 1 730 ? -31.305 1.679 -19.943 1.00 95.12 730 ILE A N 1
ATOM 5684 C CA . ILE A 1 730 ? -31.483 1.817 -18.498 1.00 95.12 730 ILE A CA 1
ATOM 5685 C C . ILE A 1 730 ? -31.106 0.482 -17.860 1.00 95.12 730 ILE A C 1
ATOM 5687 O O . ILE A 1 730 ? -31.631 -0.560 -18.247 1.00 95.12 730 ILE A O 1
ATOM 5691 N N . VAL A 1 731 ? -30.262 0.517 -16.834 1.00 94.56 731 VAL A N 1
ATOM 5692 C CA . VAL A 1 731 ? -30.101 -0.602 -15.900 1.00 94.56 731 VAL A CA 1
ATOM 5693 C C . VAL A 1 731 ? -30.773 -0.210 -14.592 1.00 94.56 731 VAL A C 1
ATOM 5695 O O . VAL A 1 731 ? -30.448 0.826 -14.009 1.00 94.56 731 VAL A O 1
ATOM 5698 N N . LEU A 1 732 ? -31.735 -1.019 -14.153 1.00 94.06 732 LEU A N 1
ATOM 5699 C CA . LEU A 1 732 ? -32.435 -0.908 -12.877 1.00 94.06 732 LEU A CA 1
ATOM 5700 C C . LEU A 1 732 ? -31.935 -2.012 -11.939 1.00 94.06 732 LEU A C 1
ATOM 5702 O O . LEU A 1 732 ? -31.983 -3.195 -12.272 1.00 94.06 732 LEU A O 1
ATOM 5706 N N . VAL A 1 733 ? -31.494 -1.614 -10.752 1.00 93.31 733 VAL A N 1
ATOM 5707 C CA . VAL A 1 733 ? -31.058 -2.490 -9.662 1.00 93.31 733 VAL A CA 1
ATOM 5708 C C . VAL A 1 733 ? -32.151 -2.509 -8.602 1.00 93.31 733 VAL A C 1
ATOM 5710 O O . VAL A 1 733 ? -32.635 -1.450 -8.203 1.00 93.31 733 VAL A O 1
ATOM 5713 N N . THR A 1 734 ? -32.541 -3.696 -8.140 1.00 92.81 734 THR A N 1
ATOM 5714 C CA . THR A 1 734 ? -33.472 -3.882 -7.015 1.00 92.81 734 THR A CA 1
ATOM 5715 C C . THR A 1 734 ? -32.861 -4.833 -5.996 1.00 92.81 734 THR A C 1
ATOM 5717 O O . THR A 1 734 ? -32.577 -5.980 -6.337 1.00 92.81 734 THR A O 1
ATOM 5720 N N . ARG A 1 735 ? -32.687 -4.380 -4.753 1.00 90.44 735 ARG A N 1
ATOM 5721 C CA . ARG A 1 735 ? -32.199 -5.200 -3.632 1.00 90.44 735 ARG A CA 1
ATOM 5722 C C . ARG A 1 735 ? -33.371 -5.755 -2.809 1.00 90.44 735 ARG A C 1
ATOM 5724 O O . ARG A 1 735 ? -34.490 -5.243 -2.880 1.00 90.44 735 ARG A O 1
ATOM 5731 N N . ALA A 1 736 ? -33.138 -6.831 -2.057 1.00 86.38 736 ALA A N 1
ATOM 5732 C CA . ALA A 1 736 ? -34.154 -7.543 -1.270 1.00 86.38 736 ALA A CA 1
ATOM 5733 C C . ALA A 1 736 ? -34.926 -6.673 -0.251 1.00 86.38 736 ALA A C 1
ATOM 5735 O O . ALA A 1 736 ? -36.095 -6.944 0.024 1.00 86.38 736 ALA A O 1
ATOM 5736 N N . ASP A 1 737 ? -34.311 -5.604 0.262 1.00 83.06 737 ASP A N 1
ATOM 5737 C CA . ASP A 1 737 ? -34.934 -4.588 1.128 1.00 83.06 737 ASP A CA 1
ATOM 5738 C C . ASP A 1 737 ? -35.915 -3.655 0.387 1.00 83.06 737 ASP A C 1
ATOM 5740 O O . ASP A 1 737 ? -36.541 -2.792 1.000 1.00 83.06 737 ASP A O 1
ATOM 5744 N N . ARG A 1 738 ? -36.090 -3.863 -0.926 1.00 85.62 738 ARG A N 1
ATOM 5745 C CA . ARG A 1 738 ? -36.864 -3.049 -1.875 1.00 85.62 738 ARG A CA 1
ATOM 5746 C C . ARG A 1 738 ? -36.245 -1.690 -2.199 1.00 85.62 738 ARG A C 1
ATOM 5748 O O . ARG A 1 738 ? -36.912 -0.890 -2.857 1.00 85.62 738 ARG A O 1
ATOM 5755 N N . GLN A 1 739 ? -34.989 -1.423 -1.827 1.00 88.69 739 GLN A N 1
ATOM 5756 C CA . GLN A 1 739 ? -34.302 -0.260 -2.380 1.00 88.69 739 GLN A CA 1
ATOM 5757 C C . GLN A 1 739 ? -34.091 -0.467 -3.889 1.00 88.69 739 GLN A C 1
ATOM 5759 O O . GLN A 1 739 ? -33.739 -1.560 -4.345 1.00 88.69 739 GLN A O 1
ATOM 5764 N N . GLN A 1 740 ? -34.316 0.593 -4.668 1.00 91.06 740 GLN A N 1
ATOM 5765 C CA . GLN A 1 740 ? -34.130 0.601 -6.116 1.00 91.06 740 GLN A CA 1
ATOM 5766 C C . GLN A 1 740 ? -33.269 1.782 -6.557 1.00 91.06 740 GLN A C 1
ATOM 5768 O O . GLN A 1 740 ? -33.432 2.892 -6.057 1.00 91.06 740 GLN A O 1
ATOM 5773 N N . MET A 1 741 ? -32.391 1.543 -7.530 1.00 91.69 741 MET A N 1
ATOM 5774 C CA . MET A 1 741 ? -31.582 2.568 -8.200 1.00 91.69 741 MET A CA 1
ATOM 5775 C C . MET A 1 741 ? -31.502 2.279 -9.695 1.00 91.69 741 MET A C 1
ATOM 5777 O O . MET A 1 741 ? -31.470 1.120 -10.102 1.00 91.69 741 MET A O 1
ATOM 5781 N N . ARG A 1 742 ? -31.441 3.323 -10.528 1.00 91.94 742 ARG A N 1
ATOM 5782 C CA . ARG A 1 742 ? -31.310 3.182 -11.986 1.00 91.94 742 ARG A CA 1
ATOM 5783 C C . ARG A 1 742 ? -30.248 4.117 -12.556 1.00 91.94 742 ARG A C 1
ATOM 5785 O O . ARG A 1 742 ? -30.147 5.258 -12.112 1.00 91.94 742 ARG A O 1
ATOM 5792 N N . ARG A 1 743 ? -29.529 3.667 -13.585 1.00 93.12 743 ARG A N 1
ATOM 5793 C CA . ARG A 1 743 ? -28.623 4.492 -14.404 1.00 93.12 743 ARG A CA 1
ATOM 5794 C C . ARG A 1 743 ? -29.003 4.337 -15.872 1.00 93.12 743 ARG A C 1
ATOM 5796 O O . ARG A 1 743 ? -29.338 3.238 -16.306 1.00 93.12 743 ARG A O 1
ATOM 5803 N N . MET A 1 744 ? -28.993 5.444 -16.613 1.00 92.81 744 MET A N 1
ATOM 5804 C CA . MET A 1 744 ? -29.238 5.470 -18.056 1.00 92.81 744 MET A CA 1
ATOM 5805 C C . MET A 1 744 ? -27.948 5.851 -18.780 1.00 92.81 744 MET A C 1
ATOM 5807 O O . MET A 1 744 ? -27.264 6.783 -18.361 1.00 92.81 744 MET A O 1
ATOM 5811 N N . VAL A 1 745 ? -27.654 5.178 -19.888 1.00 92.56 745 VAL A N 1
ATOM 5812 C CA . VAL A 1 745 ? -26.576 5.533 -20.817 1.00 92.56 745 VAL A CA 1
ATOM 5813 C C . VAL A 1 745 ? -27.111 5.671 -22.238 1.00 92.56 745 VAL A C 1
ATOM 5815 O O . VAL A 1 745 ? -28.096 5.035 -22.617 1.00 92.56 745 VAL A O 1
ATOM 5818 N N . HIS A 1 746 ? -26.442 6.515 -23.018 1.00 94.06 746 HIS A N 1
ATOM 5819 C CA . HIS A 1 746 ? -26.708 6.748 -24.434 1.00 94.06 746 HIS A CA 1
ATOM 5820 C C . HIS A 1 746 ? -25.476 6.318 -25.228 1.00 94.06 746 HIS A C 1
ATOM 5822 O O . HIS A 1 746 ? -24.360 6.669 -24.847 1.00 94.06 746 HIS A O 1
ATOM 5828 N N . PHE A 1 747 ? -25.663 5.589 -26.323 1.00 93.75 747 PHE A N 1
ATOM 5829 C CA . PHE A 1 747 ? -24.564 5.156 -27.186 1.00 93.75 747 PHE A CA 1
ATOM 5830 C C . PHE A 1 747 ? -25.029 5.001 -28.633 1.00 93.75 747 PHE A C 1
ATOM 5832 O O . PHE A 1 747 ? -26.224 4.923 -28.916 1.00 93.75 747 PHE A O 1
ATOM 5839 N N . GLN A 1 748 ? -24.070 4.971 -29.552 1.00 93.00 748 GLN A N 1
ATOM 5840 C CA . GLN A 1 748 ? -24.305 4.718 -30.967 1.00 93.00 748 GLN A CA 1
ATOM 5841 C C . GLN A 1 748 ? -23.897 3.278 -31.287 1.00 93.00 748 GLN A C 1
ATOM 5843 O O . GLN A 1 748 ? -22.801 2.860 -30.918 1.00 93.00 748 GLN A O 1
ATOM 5848 N N . VAL A 1 749 ? -24.760 2.551 -31.994 1.00 91.75 749 VAL A N 1
ATOM 5849 C CA . VAL A 1 749 ? -24.424 1.269 -32.624 1.00 91.75 749 VAL A CA 1
ATOM 5850 C C . VAL A 1 749 ? -24.131 1.535 -34.101 1.00 91.75 749 VAL A C 1
ATOM 5852 O O . VAL A 1 749 ? -24.982 2.059 -34.823 1.00 91.75 749 VAL A O 1
ATOM 5855 N N . LEU A 1 750 ? -22.907 1.234 -34.532 1.00 84.94 750 LEU A N 1
ATOM 5856 C CA . LEU A 1 750 ? -22.415 1.439 -35.899 1.00 84.94 750 LEU A CA 1
ATOM 5857 C C . LEU A 1 750 ? -22.555 0.173 -36.753 1.00 84.94 750 LEU A C 1
ATOM 5859 O O . LEU A 1 750 ? -22.846 -0.903 -36.242 1.00 84.94 750 LEU A O 1
ATOM 5863 N N . ILE A 1 751 ? -22.323 0.284 -38.061 1.00 81.00 751 ILE A N 1
ATOM 5864 C CA . ILE A 1 751 ? -22.254 -0.883 -38.946 1.00 81.00 751 ILE A CA 1
ATOM 5865 C C . ILE A 1 751 ? -20.903 -1.615 -38.794 1.00 81.00 751 ILE A C 1
ATOM 5867 O O . ILE A 1 751 ? -19.865 -0.984 -38.575 1.00 81.00 751 ILE A O 1
ATOM 5871 N N . ASP A 1 752 ? -20.908 -2.944 -38.918 1.00 72.31 752 ASP A N 1
ATOM 5872 C CA . ASP A 1 752 ? -19.694 -3.756 -39.080 1.00 72.31 752 ASP A CA 1
ATOM 5873 C C . ASP A 1 752 ? -19.643 -4.309 -40.508 1.00 72.31 752 ASP A C 1
ATOM 5875 O O . ASP A 1 752 ? -20.056 -5.436 -40.781 1.00 72.31 752 ASP A O 1
ATOM 5879 N N . LEU A 1 753 ? -19.202 -3.466 -41.444 1.00 72.69 753 LEU A N 1
ATOM 5880 C CA . LEU A 1 753 ? -18.784 -3.934 -42.762 1.00 72.69 753 LEU A CA 1
ATOM 5881 C C . LEU A 1 753 ? -17.324 -4.388 -42.647 1.00 72.69 753 LEU A C 1
ATOM 5883 O O . LEU A 1 753 ? -16.497 -3.583 -42.213 1.00 72.69 753 LEU A O 1
ATOM 5887 N N . PRO A 1 754 ? -16.983 -5.635 -43.014 1.00 79.00 754 PRO A N 1
ATOM 5888 C CA . PRO A 1 754 ? -15.591 -6.026 -43.131 1.00 79.00 754 PRO A CA 1
ATOM 5889 C C . PRO A 1 754 ? -14.977 -5.313 -44.335 1.00 79.00 754 PRO A C 1
ATOM 5891 O O . PRO A 1 754 ? -15.593 -5.264 -45.397 1.00 79.00 754 PRO A O 1
ATOM 5894 N N . TRP A 1 755 ? -13.771 -4.787 -44.156 1.00 86.75 755 TRP A N 1
ATOM 5895 C CA . TRP A 1 755 ? -13.017 -4.097 -45.196 1.00 86.75 755 TRP A CA 1
ATOM 5896 C C . TRP A 1 755 ? -11.543 -4.497 -45.150 1.00 86.75 755 TRP A C 1
ATOM 5898 O O . TRP A 1 755 ? -11.026 -4.894 -44.096 1.00 86.75 755 TRP A O 1
ATOM 5908 N N . ALA A 1 756 ? -10.873 -4.363 -46.290 1.00 92.50 756 ALA A N 1
ATOM 5909 C CA . ALA A 1 756 ? -9.419 -4.382 -46.393 1.00 92.50 756 ALA A CA 1
ATOM 5910 C C . ALA A 1 756 ? -8.943 -3.272 -47.338 1.00 92.50 756 ALA A C 1
ATOM 5912 O O . ALA A 1 756 ? -9.590 -2.973 -48.339 1.00 92.50 756 ALA A O 1
ATOM 5913 N N . GLU A 1 757 ? -7.802 -2.666 -47.038 1.00 95.31 757 GLU A N 1
ATOM 5914 C CA . GLU A 1 757 ? -7.166 -1.661 -47.888 1.00 95.31 757 GLU A CA 1
ATOM 5915 C C . GLU A 1 757 ? -5.841 -2.216 -48.398 1.00 95.31 757 GLU A C 1
ATOM 5917 O O . GLU A 1 757 ? -5.008 -2.625 -47.595 1.00 95.31 757 GLU A O 1
ATOM 5922 N N . ILE A 1 758 ? -5.664 -2.263 -49.721 1.00 96.25 758 ILE A N 1
ATOM 5923 C CA . ILE A 1 758 ? -4.449 -2.742 -50.393 1.00 96.25 758 ILE A CA 1
ATOM 5924 C C . ILE A 1 758 ? -3.825 -1.565 -51.130 1.00 96.25 758 ILE A C 1
ATOM 5926 O O . ILE A 1 758 ? -4.396 -1.065 -52.100 1.00 96.25 758 ILE A O 1
ATOM 5930 N N . THR A 1 759 ? -2.644 -1.151 -50.702 1.00 95.38 759 THR A N 1
ATOM 5931 C CA . THR A 1 759 ? -1.910 -0.033 -51.284 1.00 95.38 759 THR A CA 1
ATOM 5932 C C . THR A 1 759 ? -0.752 -0.553 -52.119 1.00 95.38 759 THR A C 1
ATOM 5934 O O . THR A 1 759 ? 0.166 -1.149 -51.566 1.00 95.38 759 THR A O 1
ATOM 5937 N N . GLN A 1 760 ? -0.762 -0.313 -53.433 1.00 92.69 760 GLN A N 1
ATOM 5938 C CA . GLN A 1 760 ? 0.455 -0.423 -54.245 1.00 92.69 760 GLN A CA 1
ATOM 5939 C C . GLN A 1 760 ? 1.235 0.881 -54.099 1.00 92.69 760 GLN A C 1
ATOM 5941 O O . GLN A 1 760 ? 0.720 1.946 -54.453 1.00 92.69 760 GLN A O 1
ATOM 5946 N N . ILE A 1 761 ? 2.446 0.794 -53.561 1.00 89.75 761 ILE A N 1
ATOM 5947 C CA . ILE A 1 761 ? 3.304 1.943 -53.275 1.00 89.75 761 ILE A CA 1
ATOM 5948 C C . ILE A 1 761 ? 4.189 2.205 -54.500 1.00 89.75 761 ILE A C 1
ATOM 5950 O O . ILE A 1 761 ? 4.663 1.272 -55.149 1.00 89.75 761 ILE A O 1
ATOM 5954 N N . ARG A 1 762 ? 4.359 3.479 -54.860 1.00 79.44 762 ARG A N 1
ATOM 5955 C CA . ARG A 1 762 ? 5.250 3.922 -55.942 1.00 79.44 762 ARG A CA 1
ATOM 5956 C C . ARG A 1 762 ? 6.690 4.085 -55.414 1.00 79.44 762 ARG A C 1
ATOM 5958 O O . ARG A 1 762 ? 6.857 4.481 -54.269 1.00 79.44 762 ARG A O 1
ATOM 5965 N N . ALA A 1 763 ? 7.695 3.867 -56.270 1.00 65.12 763 ALA A N 1
ATOM 5966 C CA . ALA A 1 763 ? 9.068 4.356 -56.066 1.00 65.12 763 ALA A CA 1
ATOM 5967 C C . ALA A 1 763 ? 9.343 5.648 -56.864 1.00 65.12 763 ALA A C 1
ATOM 5969 O O . ALA A 1 763 ? 8.661 5.955 -57.851 1.00 65.12 763 ALA A O 1
ATOM 5970 N N . ASP A 1 764 ? 10.341 6.417 -56.437 1.00 58.41 764 ASP A N 1
ATOM 5971 C CA . ASP A 1 764 ? 10.455 7.819 -56.845 1.00 58.41 764 ASP A CA 1
ATOM 5972 C C . ASP A 1 764 ? 11.110 8.036 -58.216 1.00 58.41 764 ASP A C 1
ATOM 5974 O O . ASP A 1 764 ? 10.582 8.834 -58.999 1.00 58.41 764 ASP A O 1
ATOM 5978 N N . ASP A 1 765 ? 12.181 7.302 -58.554 1.00 58.66 765 ASP A N 1
ATOM 5979 C CA . ASP A 1 765 ? 12.885 7.454 -59.839 1.00 58.66 765 ASP A CA 1
ATOM 5980 C C . ASP A 1 765 ? 12.224 6.685 -60.997 1.00 58.66 765 ASP A C 1
ATOM 5982 O O . ASP A 1 765 ? 11.895 5.507 -60.911 1.00 58.66 765 ASP A O 1
ATOM 5986 N N . TYR A 1 766 ? 12.110 7.360 -62.139 1.00 51.94 766 TYR A N 1
ATOM 5987 C CA . TYR A 1 766 ? 11.413 6.915 -63.353 1.00 51.94 766 TYR A CA 1
ATOM 5988 C C . TYR A 1 766 ? 12.276 6.028 -64.280 1.00 51.94 766 TYR A C 1
ATOM 5990 O O . TYR A 1 766 ? 11.843 5.661 -65.372 1.00 51.94 766 TYR A O 1
ATOM 5998 N N . LYS A 1 767 ? 13.528 5.728 -63.901 1.00 54.59 767 LYS A N 1
ATOM 5999 C CA . LYS A 1 767 ? 14.534 5.133 -64.805 1.00 54.59 767 LYS A CA 1
ATOM 6000 C C . LYS A 1 767 ? 14.513 3.601 -64.904 1.00 54.59 767 LYS A C 1
ATOM 6002 O O . LYS A 1 767 ? 15.144 3.081 -65.822 1.00 54.59 767 LYS A O 1
ATOM 6007 N N . ASP A 1 768 ? 13.820 2.899 -64.006 1.00 57.75 768 ASP A N 1
ATOM 6008 C CA . ASP A 1 768 ? 13.824 1.428 -63.945 1.00 57.75 768 ASP A CA 1
ATOM 6009 C C . ASP A 1 768 ? 12.662 0.750 -64.683 1.00 57.75 768 ASP A C 1
ATOM 6011 O O . ASP A 1 768 ? 11.738 1.372 -65.214 1.00 57.75 768 ASP A O 1
ATOM 6015 N N . TYR A 1 769 ? 12.727 -0.581 -64.746 1.00 64.25 769 TYR A N 1
ATOM 6016 C CA . TYR A 1 769 ? 11.703 -1.404 -65.381 1.00 64.25 769 TYR A CA 1
ATOM 6017 C C . TYR A 1 769 ? 10.405 -1.475 -64.551 1.00 64.25 769 TYR A C 1
ATOM 6019 O O . TYR A 1 769 ? 9.311 -1.447 -65.128 1.00 64.25 769 TYR A O 1
ATOM 6027 N N . GLY A 1 770 ? 10.514 -1.482 -63.221 1.00 74.12 770 GLY A N 1
ATOM 6028 C CA . GLY A 1 770 ? 9.401 -1.492 -62.273 1.00 74.12 770 GLY A CA 1
ATOM 6029 C C . GLY A 1 770 ? 9.877 -1.377 -60.823 1.00 74.12 770 GLY A C 1
ATOM 6030 O O . GLY A 1 770 ? 10.980 -0.900 -60.577 1.00 74.12 770 GLY A O 1
ATOM 6031 N N . THR A 1 771 ? 9.000 -1.731 -59.883 1.00 82.75 771 THR A N 1
ATOM 6032 C CA . THR A 1 771 ? 9.259 -1.789 -58.430 1.00 82.75 771 THR A CA 1
ATOM 6033 C C . THR A 1 771 ? 8.093 -2.510 -57.756 1.00 82.75 771 THR A C 1
ATOM 6035 O O . THR A 1 771 ? 6.946 -2.264 -58.144 1.00 82.75 771 THR A O 1
ATOM 6038 N N . MET A 1 772 ? 8.322 -3.382 -56.770 1.00 90.06 772 MET A N 1
ATOM 6039 C CA . MET A 1 772 ? 7.235 -4.038 -56.027 1.00 90.06 772 MET A CA 1
ATOM 6040 C C . MET A 1 772 ? 7.258 -3.691 -54.540 1.00 90.06 772 MET A C 1
ATOM 6042 O O . MET A 1 772 ? 8.132 -4.115 -53.791 1.00 90.06 772 MET A O 1
ATOM 6046 N N . ALA A 1 773 ? 6.229 -2.963 -54.107 1.00 93.00 773 ALA A N 1
ATOM 6047 C CA . ALA A 1 773 ? 5.915 -2.721 -52.706 1.00 93.00 773 ALA A CA 1
ATOM 6048 C C . ALA A 1 773 ? 4.391 -2.647 -52.529 1.00 93.00 773 ALA A C 1
ATOM 6050 O O . ALA A 1 773 ? 3.719 -1.812 -53.147 1.00 93.00 773 ALA A O 1
ATOM 6051 N N . TYR A 1 774 ? 3.834 -3.510 -51.678 1.00 96.44 774 TYR A N 1
ATOM 6052 C CA . TYR A 1 774 ? 2.414 -3.493 -51.326 1.00 96.44 774 TYR A CA 1
ATOM 6053 C C . TYR A 1 774 ? 2.215 -3.451 -49.814 1.00 96.44 774 TYR A C 1
ATOM 6055 O O . TYR A 1 774 ? 2.718 -4.310 -49.096 1.00 96.44 774 TYR A O 1
ATOM 6063 N N . GLY A 1 775 ? 1.408 -2.508 -49.342 1.00 96.88 775 GLY A N 1
ATOM 6064 C CA . GLY A 1 775 ? 0.917 -2.474 -47.967 1.00 96.88 775 GLY A CA 1
ATOM 6065 C C . GLY A 1 775 ? -0.528 -2.961 -47.869 1.00 96.88 775 GLY A C 1
ATOM 6066 O O . GLY A 1 775 ? -1.323 -2.692 -48.770 1.00 96.88 775 GLY A O 1
ATOM 6067 N N . ILE A 1 776 ? -0.907 -3.644 -46.783 1.00 96.56 776 ILE A N 1
ATOM 6068 C CA . ILE A 1 776 ? -2.308 -4.027 -46.518 1.00 96.56 776 ILE A CA 1
ATOM 6069 C C . ILE A 1 776 ? -2.707 -3.701 -45.075 1.00 96.56 776 ILE A C 1
ATOM 6071 O O . ILE A 1 776 ? -1.976 -4.029 -44.140 1.00 96.56 776 ILE A O 1
ATOM 6075 N N . LYS A 1 777 ? -3.891 -3.098 -44.902 1.00 94.75 777 LYS A N 1
ATOM 6076 C CA . LYS A 1 777 ? -4.539 -2.812 -43.610 1.00 94.75 777 LYS A CA 1
ATOM 6077 C C . LYS A 1 777 ? -5.923 -3.471 -43.565 1.00 94.75 777 LYS A C 1
ATOM 6079 O O . LYS A 1 777 ? -6.683 -3.361 -44.526 1.00 94.75 777 LYS A O 1
ATOM 6084 N N . LEU A 1 778 ? -6.254 -4.175 -42.481 1.00 90.69 778 LEU A N 1
ATOM 6085 C CA . LEU A 1 778 ? -7.536 -4.882 -42.308 1.00 90.69 778 LEU A CA 1
ATOM 6086 C C . LEU A 1 778 ? -8.390 -4.288 -41.168 1.00 90.69 778 LEU A C 1
ATOM 6088 O O . LEU A 1 778 ? -7.863 -3.671 -40.244 1.00 90.69 778 LEU A O 1
ATOM 6092 N N . ASN A 1 779 ? -9.710 -4.532 -41.195 1.00 85.19 779 ASN A N 1
ATOM 6093 C CA . ASN A 1 779 ? -10.682 -4.089 -40.169 1.00 85.19 779 ASN A CA 1
ATOM 6094 C C . ASN A 1 779 ? -10.388 -4.575 -38.731 1.00 85.19 779 ASN A C 1
ATOM 6096 O O . ASN A 1 779 ? -10.943 -4.027 -37.780 1.00 85.19 779 ASN A O 1
ATOM 6100 N N . ASP A 1 780 ? -9.544 -5.593 -38.553 1.00 86.00 780 ASP A N 1
ATOM 6101 C CA . ASP A 1 780 ? -9.082 -6.079 -37.245 1.00 86.00 780 ASP A CA 1
ATOM 6102 C C . ASP A 1 780 ? -7.816 -5.362 -36.729 1.00 86.00 780 ASP A C 1
ATOM 6104 O O . ASP A 1 780 ? -7.393 -5.596 -35.597 1.00 86.00 780 ASP A O 1
ATOM 6108 N N . GLY A 1 781 ? -7.225 -4.476 -37.538 1.00 89.44 781 GLY A N 1
ATOM 6109 C CA . GLY A 1 781 ? -5.981 -3.772 -37.241 1.00 89.44 781 GLY A CA 1
ATOM 6110 C C . GLY A 1 781 ? -4.706 -4.519 -37.643 1.00 89.44 781 GLY A C 1
ATOM 6111 O O . GLY A 1 781 ? -3.630 -4.091 -37.229 1.00 89.44 781 GLY A O 1
ATOM 6112 N N . THR A 1 782 ? -4.786 -5.610 -38.416 1.00 93.44 782 THR A N 1
ATOM 6113 C CA . THR A 1 782 ? -3.610 -6.319 -38.957 1.00 93.44 782 THR A CA 1
ATOM 6114 C C . THR A 1 782 ? -2.952 -5.522 -40.084 1.00 93.44 782 THR A C 1
ATOM 6116 O O . THR A 1 782 ? -3.634 -5.087 -41.017 1.00 93.44 782 THR A O 1
ATOM 6119 N N . HIS A 1 783 ? -1.628 -5.358 -40.009 1.00 97.00 783 HIS A N 1
ATOM 6120 C CA . HIS A 1 783 ? -0.800 -4.606 -40.956 1.00 97.00 783 HIS A CA 1
ATOM 6121 C C . HIS A 1 783 ? 0.228 -5.513 -41.645 1.00 97.00 783 HIS A C 1
ATOM 6123 O O . HIS A 1 783 ? 0.962 -6.255 -40.988 1.00 97.00 783 HIS A O 1
ATOM 6129 N N . VAL A 1 784 ? 0.304 -5.434 -42.971 1.00 97.56 784 VAL A N 1
ATOM 6130 C CA . VAL A 1 784 ? 1.101 -6.333 -43.820 1.00 97.56 784 VAL A CA 1
ATOM 6131 C C . VAL A 1 784 ? 1.925 -5.518 -44.805 1.00 97.56 784 VAL A C 1
ATOM 6133 O O . VAL A 1 784 ? 1.411 -4.554 -45.369 1.00 97.56 784 VAL A O 1
ATOM 6136 N N . MET A 1 785 ? 3.148 -5.969 -45.070 1.00 98.12 785 MET A N 1
ATOM 6137 C CA . MET A 1 785 ? 3.933 -5.571 -46.238 1.00 98.12 785 MET A CA 1
ATOM 6138 C C . MET A 1 785 ? 4.171 -6.783 -47.148 1.00 98.12 785 MET A C 1
ATOM 6140 O O . MET A 1 785 ? 4.256 -7.916 -46.669 1.00 98.12 785 MET A O 1
ATOM 6144 N N . ILE A 1 786 ? 4.260 -6.561 -48.457 1.00 98.00 786 ILE A N 1
ATOM 6145 C CA . ILE A 1 786 ? 4.634 -7.560 -49.465 1.00 98.00 786 ILE A CA 1
ATOM 6146 C C . ILE A 1 786 ? 5.628 -6.899 -50.407 1.00 98.00 786 ILE A C 1
ATOM 6148 O O . ILE A 1 786 ? 5.268 -5.946 -51.105 1.00 98.00 786 ILE A O 1
ATOM 6152 N N . ASP A 1 787 ? 6.856 -7.408 -50.393 1.00 95.94 787 ASP A N 1
ATOM 6153 C CA . ASP A 1 787 ? 8.039 -6.752 -50.943 1.00 95.94 787 ASP A CA 1
ATOM 6154 C C . ASP A 1 787 ? 8.191 -5.311 -50.390 1.00 95.94 787 ASP A C 1
ATOM 6156 O O . ASP A 1 787 ? 7.481 -4.903 -49.462 1.00 95.94 787 ASP A O 1
ATOM 6160 N N . GLY A 1 788 ? 9.193 -4.564 -50.837 1.00 90.25 788 GLY A N 1
ATOM 6161 C CA . GLY A 1 788 ? 9.568 -3.267 -50.267 1.00 90.25 788 GLY A CA 1
ATOM 6162 C C . GLY A 1 788 ? 10.067 -2.237 -51.273 1.00 90.25 788 GLY A C 1
ATOM 6163 O O . GLY A 1 788 ? 10.233 -1.087 -50.887 1.00 90.25 788 GLY A O 1
ATOM 6164 N N . GLY A 1 789 ? 10.251 -2.597 -52.542 1.00 86.62 789 GLY A N 1
ATOM 6165 C CA . GLY A 1 789 ? 10.778 -1.695 -53.560 1.00 86.62 789 GLY A CA 1
ATOM 6166 C C . GLY A 1 789 ? 12.297 -1.491 -53.505 1.00 86.62 789 GLY A C 1
ATOM 6167 O O . GLY A 1 789 ? 12.993 -2.006 -52.627 1.00 86.62 789 GLY A O 1
ATOM 6168 N N . VAL A 1 790 ? 12.770 -0.726 -54.490 1.00 80.12 790 VAL A N 1
ATOM 6169 C CA . VAL A 1 790 ? 14.183 -0.506 -54.854 1.00 80.12 790 VAL A CA 1
ATOM 6170 C C . VAL A 1 790 ? 14.985 0.278 -53.809 1.00 80.12 790 VAL A C 1
ATOM 6172 O O . VAL A 1 790 ? 14.472 1.199 -53.175 1.00 80.12 790 VAL A O 1
ATOM 6175 N N . HIS A 1 791 ? 16.261 -0.067 -53.663 1.00 68.69 791 HIS A N 1
ATOM 6176 C CA . HIS A 1 791 ? 17.273 0.589 -52.837 1.00 68.69 791 HIS A CA 1
ATOM 6177 C C . HIS A 1 791 ? 18.366 1.158 -53.748 1.00 68.69 791 HIS A C 1
ATOM 6179 O O . HIS A 1 791 ? 18.947 0.466 -54.578 1.00 68.69 791 HIS A O 1
ATOM 6185 N N . ARG A 1 792 ? 18.653 2.455 -53.607 1.00 59.12 792 ARG A N 1
ATOM 6186 C CA . ARG A 1 792 ? 19.703 3.122 -54.386 1.00 59.12 792 ARG A CA 1
ATOM 6187 C C . ARG A 1 792 ? 20.439 4.202 -53.585 1.00 59.12 792 ARG A C 1
ATOM 6189 O O . ARG A 1 792 ? 20.153 5.384 -53.772 1.00 59.12 792 ARG A O 1
ATOM 6196 N N . PRO A 1 793 ? 21.400 3.829 -52.730 1.00 52.19 793 PRO A N 1
ATOM 6197 C CA . PRO A 1 793 ? 22.624 4.611 -52.631 1.00 52.19 793 PRO A CA 1
ATOM 6198 C C . PRO A 1 793 ? 23.412 4.478 -53.954 1.00 52.19 793 PRO A C 1
ATOM 6200 O O . PRO A 1 793 ? 23.322 3.450 -54.634 1.00 52.19 793 PRO A O 1
ATOM 6203 N N . GLU A 1 794 ? 24.204 5.484 -54.331 1.00 53.66 794 GLU A N 1
ATOM 6204 C CA . GLU A 1 794 ? 25.380 5.211 -55.177 1.00 53.66 794 GLU A CA 1
ATOM 6205 C C . GLU A 1 794 ? 26.435 4.463 -54.324 1.00 53.66 794 GLU A C 1
ATOM 6207 O O . GLU A 1 794 ? 26.351 4.493 -53.099 1.00 53.66 794 GLU A O 1
ATOM 6212 N N . GLU A 1 795 ? 27.399 3.747 -54.925 1.00 48.72 795 GLU A N 1
ATOM 6213 C CA . GLU A 1 795 ? 28.201 2.698 -54.235 1.00 48.72 795 GLU A CA 1
ATOM 6214 C C . GLU A 1 795 ? 29.020 3.152 -52.993 1.00 48.72 795 GLU A C 1
ATOM 6216 O O . GLU A 1 795 ? 29.542 2.298 -52.278 1.00 48.72 795 GLU A O 1
ATOM 6221 N N . ASP A 1 796 ? 29.091 4.458 -52.704 1.00 45.94 796 ASP A N 1
ATOM 6222 C CA . ASP A 1 796 ? 29.782 5.071 -51.557 1.00 45.94 796 ASP A CA 1
ATOM 6223 C C . ASP A 1 796 ? 28.852 5.851 -50.576 1.00 45.94 796 ASP A C 1
ATOM 6225 O O . ASP A 1 796 ? 29.353 6.469 -49.632 1.00 45.94 796 ASP A O 1
ATOM 6229 N N . GLU A 1 797 ? 27.520 5.883 -50.760 1.00 56.28 797 GLU A N 1
ATOM 6230 C CA . GLU A 1 797 ? 26.608 6.722 -49.943 1.00 56.28 797 GLU A CA 1
ATOM 6231 C C . GLU A 1 797 ? 25.988 6.016 -48.713 1.00 56.28 797 GLU A C 1
ATOM 6233 O O . GLU A 1 797 ? 25.496 4.889 -48.779 1.00 56.28 797 GLU A O 1
ATOM 6238 N N . GLU A 1 798 ? 25.951 6.719 -47.571 1.00 58.09 798 GLU A N 1
ATOM 6239 C CA . GLU A 1 798 ? 25.247 6.280 -46.354 1.00 58.09 798 GLU A CA 1
ATOM 6240 C C . GLU A 1 798 ? 23.722 6.337 -46.560 1.00 58.09 798 GLU A C 1
ATOM 6242 O O . GLU A 1 798 ? 23.189 7.337 -47.046 1.00 58.09 798 GLU A O 1
ATOM 6247 N N . TYR A 1 799 ? 22.999 5.274 -46.180 1.00 64.19 799 TYR A N 1
ATOM 6248 C CA . TYR A 1 799 ? 21.552 5.206 -46.402 1.00 64.19 799 TYR A CA 1
ATOM 6249 C C . TYR A 1 799 ? 20.796 6.349 -45.713 1.00 64.19 799 TYR A C 1
ATOM 6251 O O . TYR A 1 799 ? 20.892 6.560 -44.503 1.00 64.19 799 TYR A O 1
ATOM 6259 N N . SER A 1 800 ? 19.927 6.991 -46.488 1.00 65.06 800 SER A N 1
ATOM 6260 C CA . SER A 1 800 ? 19.031 8.050 -46.053 1.00 65.06 800 SER A CA 1
ATOM 6261 C C . SER A 1 800 ? 17.574 7.652 -46.303 1.00 65.06 800 SER A C 1
ATOM 6263 O O . SER A 1 800 ? 17.223 7.222 -47.399 1.00 65.06 800 SER A O 1
ATOM 6265 N N . ILE A 1 801 ? 16.696 7.876 -45.314 1.00 71.88 801 ILE A N 1
ATOM 6266 C CA . ILE A 1 801 ? 15.231 7.825 -45.515 1.00 71.88 801 ILE A CA 1
ATOM 6267 C C . ILE A 1 801 ? 14.719 8.970 -46.409 1.00 71.88 801 ILE A C 1
ATOM 6269 O O . ILE A 1 801 ? 13.542 8.991 -46.761 1.00 71.88 801 ILE A O 1
ATOM 6273 N N . TYR A 1 802 ? 15.580 9.939 -46.735 1.00 72.31 802 TYR A N 1
ATOM 6274 C CA . TYR A 1 802 ? 15.323 11.001 -47.700 1.00 72.31 802 TYR A CA 1
ATOM 6275 C C . TYR A 1 802 ? 16.001 10.675 -49.033 1.00 72.31 802 TYR A C 1
ATOM 6277 O O . TYR A 1 802 ? 17.213 10.457 -49.074 1.00 72.31 802 TYR A O 1
ATOM 6285 N N . ASN A 1 803 ? 15.226 10.716 -50.111 1.00 65.81 803 ASN A N 1
ATOM 6286 C CA . ASN A 1 803 ? 15.690 10.634 -51.489 1.00 65.81 803 ASN A CA 1
ATOM 6287 C C . ASN A 1 803 ? 16.598 11.821 -51.861 1.00 65.81 803 ASN A C 1
ATOM 6289 O O . ASN A 1 803 ? 16.581 12.873 -51.219 1.00 65.81 803 ASN A O 1
ATOM 6293 N N . ALA A 1 804 ? 17.313 11.701 -52.984 1.00 63.53 804 ALA A N 1
ATOM 6294 C CA . ALA A 1 804 ? 18.205 12.740 -53.514 1.00 63.53 804 ALA A CA 1
ATOM 6295 C C . ALA A 1 804 ? 17.520 14.086 -53.871 1.00 63.53 804 ALA A C 1
ATOM 6297 O O . ALA A 1 804 ? 18.209 15.079 -54.106 1.00 63.53 804 ALA A O 1
ATOM 6298 N N . ASP A 1 805 ? 16.183 14.150 -53.914 1.00 64.75 805 ASP A N 1
ATOM 6299 C CA . ASP A 1 805 ? 15.405 15.390 -54.080 1.00 64.75 805 ASP A CA 1
ATOM 6300 C C . ASP A 1 805 ? 14.873 15.979 -52.753 1.00 64.75 805 ASP A C 1
ATOM 6302 O O . ASP A 1 805 ? 14.244 17.039 -52.753 1.00 64.75 805 ASP A O 1
ATOM 6306 N N . GLY A 1 806 ? 15.139 15.317 -51.622 1.00 68.00 806 GLY A N 1
ATOM 6307 C CA . GLY A 1 806 ? 14.671 15.689 -50.286 1.00 68.00 806 GLY A CA 1
ATOM 6308 C C . GLY A 1 806 ? 13.278 15.165 -49.911 1.00 68.00 806 GLY A C 1
ATOM 6309 O O . GLY A 1 806 ? 12.810 15.457 -48.809 1.00 68.00 806 GLY A O 1
ATOM 6310 N N . SER A 1 807 ? 12.604 14.400 -50.779 1.00 74.12 807 SER A N 1
ATOM 6311 C CA . SER A 1 807 ? 11.390 13.657 -50.406 1.00 74.12 807 SER A CA 1
ATOM 6312 C C . SER A 1 807 ? 11.718 12.496 -49.458 1.00 74.12 807 SER A C 1
ATOM 6314 O O . SER A 1 807 ? 12.836 11.994 -49.463 1.00 74.12 807 SER A O 1
ATOM 6316 N N . ILE A 1 808 ? 10.765 12.072 -48.621 1.00 81.69 808 ILE A N 1
ATOM 6317 C CA . ILE A 1 808 ? 10.930 10.898 -47.742 1.00 81.69 808 ILE A CA 1
ATOM 6318 C C . ILE A 1 808 ? 10.478 9.649 -48.504 1.00 81.69 808 ILE A C 1
ATOM 6320 O O . ILE A 1 808 ? 9.431 9.696 -49.152 1.00 81.69 808 ILE A O 1
ATOM 6324 N N . ASP A 1 809 ? 11.213 8.540 -48.368 1.00 83.62 809 ASP A N 1
ATOM 6325 C CA . ASP A 1 809 ? 10.879 7.237 -48.956 1.00 83.62 809 ASP A CA 1
ATOM 6326 C C . ASP A 1 809 ? 9.377 6.894 -48.793 1.00 83.62 809 ASP A C 1
ATOM 6328 O O . ASP A 1 809 ? 8.867 6.867 -47.661 1.00 83.62 809 ASP A O 1
ATOM 6332 N N . PRO A 1 810 ? 8.648 6.610 -49.889 1.00 86.69 810 PRO A N 1
ATOM 6333 C CA . PRO A 1 810 ? 7.232 6.269 -49.867 1.00 86.69 810 PRO A CA 1
ATOM 6334 C C . PRO A 1 810 ? 6.874 5.052 -49.010 1.00 86.69 810 PRO A C 1
ATOM 6336 O O . PRO A 1 810 ? 5.759 5.006 -48.486 1.00 86.69 810 PRO A O 1
ATOM 6339 N N . VAL A 1 811 ? 7.769 4.071 -48.845 1.00 90.38 811 VAL A N 1
ATOM 6340 C CA . VAL A 1 811 ? 7.456 2.828 -48.116 1.00 90.38 811 VAL A CA 1
ATOM 6341 C C . VAL A 1 811 ? 7.584 3.026 -46.608 1.00 90.38 811 VAL A C 1
ATOM 6343 O O . VAL A 1 811 ? 6.630 2.739 -45.882 1.00 90.38 811 VAL A O 1
ATOM 6346 N N . TYR A 1 812 ? 8.683 3.613 -46.135 1.00 91.25 812 TYR A N 1
ATOM 6347 C CA . TYR A 1 812 ? 8.821 4.112 -44.767 1.00 91.25 812 TYR A CA 1
ATOM 6348 C C . TYR A 1 812 ? 7.691 5.095 -44.430 1.00 91.25 812 TYR A C 1
ATOM 6350 O O . TYR A 1 812 ? 7.014 4.929 -43.413 1.00 91.25 812 TYR A O 1
ATOM 6358 N N . SER A 1 813 ? 7.402 6.055 -45.317 1.00 90.75 813 SER A N 1
ATOM 6359 C CA . SER A 1 813 ? 6.311 7.024 -45.141 1.00 90.75 813 SER A CA 1
ATOM 6360 C C . SER A 1 813 ? 4.944 6.350 -45.013 1.00 90.75 813 SER A C 1
ATOM 6362 O O . SER A 1 813 ? 4.147 6.736 -44.157 1.00 90.75 813 SER A O 1
ATOM 6364 N N . TYR A 1 814 ? 4.661 5.331 -45.827 1.00 92.94 814 TYR A N 1
ATOM 6365 C CA . TYR A 1 814 ? 3.419 4.566 -45.744 1.00 92.94 814 TYR A CA 1
ATOM 6366 C C . TYR A 1 814 ? 3.337 3.755 -44.445 1.00 92.94 814 TYR A C 1
ATOM 6368 O O . TYR A 1 814 ? 2.325 3.813 -43.746 1.00 92.94 814 TYR A O 1
ATOM 6376 N N . ILE A 1 815 ? 4.403 3.042 -44.065 1.00 95.50 815 ILE A N 1
ATOM 6377 C CA . ILE A 1 815 ? 4.410 2.264 -42.819 1.00 95.50 815 ILE A CA 1
ATOM 6378 C C . ILE A 1 815 ? 4.240 3.196 -41.610 1.00 95.50 815 ILE A C 1
ATOM 6380 O O . ILE A 1 815 ? 3.488 2.873 -40.690 1.00 95.50 815 ILE A O 1
ATOM 6384 N N . LYS A 1 816 ? 4.882 4.370 -41.618 1.00 93.75 816 LYS A N 1
ATOM 6385 C CA . LYS A 1 816 ? 4.802 5.347 -40.529 1.00 93.75 816 LYS A CA 1
ATOM 6386 C C . LYS A 1 816 ? 3.414 5.975 -40.393 1.00 93.75 816 LYS A C 1
ATOM 6388 O O . LYS A 1 816 ? 2.890 6.014 -39.282 1.00 93.75 816 LYS A O 1
ATOM 6393 N N . ASN A 1 817 ? 2.835 6.449 -41.497 1.00 92.19 817 ASN A N 1
ATOM 6394 C CA . ASN A 1 817 ? 1.614 7.261 -41.479 1.00 92.19 817 ASN A CA 1
ATOM 6395 C C . ASN A 1 817 ? 0.326 6.433 -41.622 1.00 92.19 817 ASN A C 1
ATOM 6397 O O . ASN A 1 817 ? -0.667 6.740 -40.970 1.00 92.19 817 ASN A O 1
ATOM 6401 N N . GLU A 1 818 ? 0.341 5.370 -42.433 1.00 93.00 818 GLU A N 1
ATOM 6402 C CA . GLU A 1 818 ? -0.848 4.564 -42.751 1.00 93.00 818 GLU A CA 1
ATOM 6403 C C . GLU A 1 818 ? -0.880 3.227 -41.993 1.00 93.00 818 GLU A C 1
ATOM 6405 O O . GLU A 1 818 ? -1.963 2.720 -41.698 1.00 93.00 818 GLU A O 1
ATOM 6410 N N . LEU A 1 819 ? 0.274 2.651 -41.625 1.00 93.38 819 LEU A N 1
ATOM 6411 C CA . LEU A 1 819 ? 0.369 1.431 -40.797 1.00 93.38 819 LEU A CA 1
ATOM 6412 C C . LEU A 1 819 ? 0.796 1.705 -39.341 1.00 93.38 819 LEU A C 1
ATOM 6414 O O . LEU A 1 819 ? 1.241 0.790 -38.643 1.00 93.38 819 LEU A O 1
ATOM 6418 N N . ASP A 1 820 ? 0.646 2.941 -38.859 1.00 91.75 820 ASP A N 1
ATOM 6419 C CA . ASP A 1 820 ? 0.888 3.327 -37.459 1.00 91.75 820 ASP A CA 1
ATOM 6420 C C . ASP A 1 820 ? 2.302 2.940 -36.944 1.00 91.75 820 ASP A C 1
ATOM 6422 O O . ASP A 1 820 ? 2.495 2.619 -35.769 1.00 91.75 820 ASP A O 1
ATOM 6426 N N . GLY A 1 821 ? 3.300 2.908 -37.839 1.00 95.62 821 GLY A N 1
ATOM 6427 C CA . GLY A 1 821 ? 4.679 2.492 -37.559 1.00 95.62 821 GLY A CA 1
ATOM 6428 C C . GLY A 1 821 ? 4.883 0.985 -37.347 1.00 95.62 821 GLY A C 1
ATOM 6429 O O . GLY A 1 821 ? 5.931 0.590 -36.830 1.00 95.62 821 GLY A O 1
ATOM 6430 N N . ARG A 1 822 ? 3.912 0.128 -37.698 1.00 96.31 822 ARG A N 1
ATOM 6431 C CA . ARG A 1 822 ? 3.923 -1.312 -37.378 1.00 96.31 822 ARG A CA 1
ATOM 6432 C C . ARG A 1 822 ? 3.641 -2.209 -38.585 1.00 96.31 822 ARG A C 1
ATOM 6434 O O . ARG A 1 822 ? 2.627 -2.049 -39.255 1.00 96.31 822 ARG A O 1
ATOM 6441 N N . VAL A 1 823 ? 4.465 -3.243 -38.759 1.00 97.88 823 VAL A N 1
ATOM 6442 C CA . VAL A 1 823 ? 4.268 -4.345 -39.716 1.00 97.88 823 VAL A CA 1
ATOM 6443 C C . VAL A 1 823 ? 4.174 -5.664 -38.943 1.00 97.88 823 VAL A C 1
ATOM 6445 O O . VAL A 1 823 ? 5.121 -6.066 -38.264 1.00 97.88 823 VAL A O 1
ATOM 6448 N N . ASP A 1 824 ? 3.037 -6.361 -39.017 1.00 98.00 824 ASP A N 1
ATOM 6449 C CA . ASP A 1 824 ? 2.864 -7.661 -38.349 1.00 98.00 824 ASP A CA 1
ATOM 6450 C C . ASP A 1 824 ? 3.513 -8.807 -39.138 1.00 98.00 824 ASP A C 1
ATOM 6452 O O . ASP A 1 824 ? 4.047 -9.754 -38.551 1.00 98.00 824 ASP A O 1
ATOM 6456 N N . VAL A 1 825 ? 3.504 -8.703 -40.468 1.00 98.06 825 VAL A N 1
ATOM 6457 C CA . VAL A 1 825 ? 4.219 -9.614 -41.362 1.00 98.06 825 VAL A CA 1
ATOM 6458 C C . VAL A 1 825 ? 4.676 -8.905 -42.634 1.00 98.06 825 VAL A C 1
ATOM 6460 O O . VAL A 1 825 ? 3.895 -8.204 -43.277 1.00 98.06 825 VAL A O 1
ATOM 6463 N N . TRP A 1 826 ? 5.940 -9.113 -42.991 1.00 98.56 826 TRP A N 1
ATOM 6464 C CA . TRP A 1 826 ? 6.537 -8.697 -44.254 1.00 98.56 826 TRP A CA 1
ATOM 6465 C C . TRP A 1 826 ? 6.771 -9.937 -45.122 1.00 98.56 826 TRP A C 1
ATOM 6467 O O . TRP A 1 826 ? 7.604 -10.783 -44.800 1.00 98.56 826 TRP A O 1
ATOM 6477 N N . LEU A 1 827 ? 6.005 -10.084 -46.199 1.00 98.56 827 LEU A N 1
ATOM 6478 C CA . LEU A 1 827 ? 6.203 -11.143 -47.187 1.00 98.56 827 LEU A CA 1
ATOM 6479 C C . LEU A 1 827 ? 7.304 -10.724 -48.167 1.00 98.56 827 LEU A C 1
ATOM 6481 O O . LEU A 1 827 ? 7.261 -9.608 -48.673 1.00 98.56 827 LEU A O 1
ATOM 6485 N N . VAL A 1 828 ? 8.250 -11.612 -48.461 1.00 97.75 828 VAL A N 1
ATOM 6486 C CA . VAL A 1 828 ? 9.317 -11.406 -49.452 1.00 97.75 828 VAL A CA 1
ATOM 6487 C C . VAL A 1 828 ? 9.145 -12.447 -50.552 1.00 97.75 828 VAL A C 1
ATOM 6489 O O . VAL A 1 828 ? 9.226 -13.650 -50.289 1.00 97.75 828 VAL A O 1
ATOM 6492 N N . THR A 1 829 ? 8.867 -12.005 -51.778 1.00 96.88 829 THR A N 1
ATOM 6493 C CA . THR A 1 829 ? 8.700 -12.901 -52.930 1.00 96.88 829 THR A CA 1
ATOM 6494 C C . THR A 1 829 ? 10.048 -13.449 -53.384 1.00 96.88 829 THR A C 1
ATOM 6496 O O . THR A 1 829 ? 10.185 -14.660 -53.555 1.00 96.88 829 THR A O 1
ATOM 6499 N N . HIS A 1 830 ? 11.052 -12.582 -53.527 1.00 92.75 830 HIS A N 1
ATOM 6500 C CA . HIS A 1 830 ? 12.455 -12.928 -53.754 1.00 92.75 830 HIS A CA 1
ATOM 6501 C C . HIS A 1 830 ? 13.373 -11.725 -53.465 1.00 92.75 830 HIS A C 1
ATOM 6503 O O . HIS A 1 830 ? 12.904 -10.654 -53.089 1.00 92.75 830 HIS A O 1
ATOM 6509 N N . PHE A 1 831 ? 14.682 -11.913 -53.638 1.00 90.25 831 PHE A N 1
ATOM 6510 C CA . PHE A 1 831 ? 15.731 -10.989 -53.187 1.00 90.25 831 PHE A CA 1
ATOM 6511 C C . PHE A 1 831 ? 16.398 -10.191 -54.321 1.00 90.25 831 PHE A C 1
ATOM 6513 O O . PHE A 1 831 ? 17.614 -9.995 -54.315 1.00 90.25 831 PHE A O 1
ATOM 6520 N N . HIS A 1 832 ? 15.619 -9.762 -55.315 1.00 87.00 832 HIS A N 1
ATOM 6521 C CA . HIS A 1 832 ? 16.036 -8.636 -56.149 1.00 87.00 832 HIS A CA 1
ATOM 6522 C C . HIS A 1 832 ? 15.878 -7.322 -55.392 1.00 87.00 832 HIS A C 1
ATOM 6524 O O . HIS A 1 832 ? 15.074 -7.206 -54.465 1.00 87.00 832 HIS A O 1
ATOM 6530 N N . ASP A 1 833 ? 16.673 -6.337 -55.794 1.00 83.00 833 ASP A N 1
ATOM 6531 C CA . ASP A 1 833 ? 16.752 -5.056 -55.110 1.00 83.00 833 ASP A CA 1
ATOM 6532 C C . ASP A 1 833 ? 15.411 -4.308 -55.123 1.00 83.00 833 ASP A C 1
ATOM 6534 O O . ASP A 1 833 ? 14.930 -3.886 -54.076 1.00 83.00 833 ASP A O 1
ATOM 6538 N N . ASP A 1 834 ? 14.715 -4.296 -56.260 1.00 85.25 834 ASP A N 1
ATOM 6539 C CA . ASP A 1 834 ? 13.397 -3.681 -56.432 1.00 85.25 834 ASP A CA 1
ATOM 6540 C C . ASP A 1 834 ? 12.232 -4.447 -55.769 1.00 85.25 834 ASP A C 1
ATOM 6542 O O . ASP A 1 834 ? 11.066 -4.064 -55.904 1.00 85.25 834 ASP A O 1
ATOM 6546 N N . HIS A 1 835 ? 12.561 -5.484 -54.989 1.00 90.75 835 HIS A N 1
ATOM 6547 C CA . HIS A 1 835 ? 11.650 -6.244 -54.133 1.00 90.75 835 HIS A CA 1
ATOM 6548 C C . HIS A 1 835 ? 12.069 -6.263 -52.655 1.00 90.75 835 HIS A C 1
ATOM 6550 O O . HIS A 1 835 ? 11.202 -6.171 -51.789 1.00 90.75 835 HIS A O 1
ATOM 6556 N N . PHE A 1 836 ? 13.357 -6.390 -52.327 1.00 91.19 836 PHE A N 1
ATOM 6557 C CA . PHE A 1 836 ? 13.824 -6.528 -50.938 1.00 91.19 836 PHE A CA 1
ATOM 6558 C C . PHE A 1 836 ? 14.750 -5.399 -50.467 1.00 91.19 836 PHE A C 1
ATOM 6560 O O . PHE A 1 836 ? 14.894 -5.205 -49.259 1.00 91.19 836 PHE A O 1
ATOM 6567 N N . GLY A 1 837 ? 15.338 -4.620 -51.374 1.00 87.00 837 GLY A N 1
ATOM 6568 C CA . GLY A 1 837 ? 16.360 -3.624 -51.060 1.00 87.00 837 GLY A CA 1
ATOM 6569 C C . GLY A 1 837 ? 15.903 -2.605 -50.016 1.00 87.00 837 GLY A C 1
ATOM 6570 O O . GLY A 1 837 ? 16.550 -2.424 -48.982 1.00 87.00 837 GLY A O 1
ATOM 6571 N N . ASN A 1 838 ? 14.729 -1.998 -50.203 1.00 87.50 838 ASN A N 1
ATOM 6572 C CA . ASN A 1 838 ? 14.224 -1.029 -49.232 1.00 87.50 838 ASN A CA 1
ATOM 6573 C C . ASN A 1 838 ? 13.555 -1.668 -47.993 1.00 87.50 838 ASN A C 1
ATOM 6575 O O . ASN A 1 838 ? 13.494 -1.056 -46.927 1.00 87.50 838 ASN A O 1
ATOM 6579 N N . ALA A 1 839 ? 13.159 -2.945 -48.060 1.00 92.25 839 ALA A N 1
ATOM 6580 C CA . ALA A 1 839 ? 12.801 -3.703 -46.856 1.00 92.25 839 ALA A CA 1
ATOM 6581 C C . ALA A 1 839 ? 14.032 -3.928 -45.951 1.00 92.25 839 ALA A C 1
ATOM 6583 O O . ALA A 1 839 ? 13.933 -3.823 -44.725 1.00 92.25 839 ALA A O 1
ATOM 6584 N N . ALA A 1 840 ? 15.203 -4.169 -46.555 1.00 90.38 840 ALA A N 1
ATOM 6585 C CA . ALA A 1 840 ? 16.480 -4.257 -45.856 1.00 90.38 840 ALA A CA 1
ATOM 6586 C C . ALA A 1 840 ? 16.904 -2.907 -45.243 1.00 90.38 840 ALA A C 1
ATOM 6588 O O . ALA A 1 840 ? 17.285 -2.869 -44.071 1.00 90.38 840 ALA A O 1
ATOM 6589 N N . ASN A 1 841 ? 16.753 -1.798 -45.980 1.00 87.38 841 ASN A N 1
ATOM 6590 C CA . ASN A 1 841 ? 16.970 -0.439 -45.461 1.00 87.38 841 ASN A CA 1
ATOM 6591 C C . ASN A 1 841 ? 16.180 -0.170 -44.177 1.00 87.38 841 ASN A C 1
ATOM 6593 O O . ASN A 1 841 ? 16.747 0.202 -43.147 1.00 87.38 841 ASN A O 1
ATOM 6597 N N . ILE A 1 842 ? 14.860 -0.365 -44.243 1.00 91.19 842 ILE A N 1
ATOM 6598 C CA . ILE A 1 842 ? 13.945 -0.045 -43.147 1.00 91.19 842 ILE A CA 1
ATOM 6599 C C . ILE A 1 842 ? 14.245 -0.933 -41.934 1.00 91.19 842 ILE A C 1
ATOM 6601 O O . ILE A 1 842 ? 14.250 -0.441 -40.808 1.00 91.19 842 ILE A O 1
ATOM 6605 N N . TYR A 1 843 ? 14.591 -2.208 -42.145 1.00 93.81 843 TYR A N 1
ATOM 6606 C CA . TYR A 1 843 ? 15.009 -3.098 -41.062 1.00 93.81 843 TYR A CA 1
ATOM 6607 C C . TYR A 1 843 ? 16.307 -2.661 -40.362 1.00 93.81 843 TYR A C 1
ATOM 6609 O O . TYR A 1 843 ? 16.365 -2.687 -39.131 1.00 93.81 843 TYR A O 1
ATOM 6617 N N . ASN A 1 844 ? 17.344 -2.288 -41.121 1.00 90.56 844 ASN A N 1
ATOM 6618 C CA . ASN A 1 844 ? 18.647 -1.930 -40.553 1.00 90.56 844 ASN A CA 1
ATOM 6619 C C . ASN A 1 844 ? 18.637 -0.549 -39.881 1.00 90.56 844 ASN A C 1
ATOM 6621 O O . ASN A 1 844 ? 19.257 -0.375 -38.833 1.00 90.56 844 ASN A O 1
ATOM 6625 N N . ASN A 1 845 ? 17.946 0.424 -40.484 1.00 87.88 845 ASN A N 1
ATOM 6626 C CA . ASN A 1 845 ? 18.172 1.844 -40.205 1.00 87.88 845 ASN A CA 1
ATOM 6627 C C . ASN A 1 845 ? 16.976 2.546 -39.526 1.00 87.88 845 ASN A C 1
ATOM 6629 O O . ASN A 1 845 ? 17.166 3.542 -38.828 1.00 87.88 845 ASN A O 1
ATOM 6633 N N . CYS A 1 846 ? 15.746 2.034 -39.666 1.00 89.81 846 CYS A N 1
ATOM 6634 C CA . CYS A 1 846 ? 14.532 2.688 -39.152 1.00 89.81 846 CYS A CA 1
ATOM 6635 C C . CYS A 1 846 ? 14.070 2.076 -37.818 1.00 89.81 846 CYS A C 1
ATOM 6637 O O . CYS A 1 846 ? 13.062 1.372 -37.738 1.00 89.81 846 CYS A O 1
ATOM 6639 N N . SER A 1 847 ? 14.824 2.342 -36.746 1.00 90.94 847 SER A N 1
ATOM 6640 C CA . SER A 1 847 ? 14.561 1.804 -35.392 1.00 90.94 847 SER A CA 1
ATOM 6641 C C . SER A 1 847 ? 13.190 2.167 -34.788 1.00 90.94 847 SER A C 1
ATOM 6643 O O . SER A 1 847 ? 12.752 1.550 -33.817 1.00 90.94 847 SER A O 1
ATOM 6645 N N . ASP A 1 848 ? 12.497 3.143 -35.369 1.00 93.44 848 ASP A N 1
ATOM 6646 C CA . ASP A 1 848 ? 11.167 3.622 -35.001 1.00 93.44 848 ASP A CA 1
ATOM 6647 C C . ASP A 1 848 ? 10.015 2.904 -35.741 1.00 93.44 848 ASP A C 1
ATOM 6649 O O . ASP A 1 848 ? 8.843 3.259 -35.549 1.00 93.44 848 ASP A O 1
ATOM 6653 N N . ILE A 1 849 ? 10.342 1.900 -36.567 1.00 96.00 849 ILE A N 1
ATOM 6654 C CA . ILE A 1 849 ? 9.413 1.007 -37.267 1.00 96.00 849 ILE A CA 1
ATOM 6655 C C . ILE A 1 849 ? 9.450 -0.391 -36.630 1.00 96.00 849 ILE A C 1
ATOM 6657 O O . ILE A 1 849 ? 10.479 -1.061 -36.560 1.00 96.00 849 ILE A O 1
ATOM 6661 N N . THR A 1 850 ? 8.295 -0.874 -36.170 1.00 97.25 850 THR A N 1
ATOM 6662 C CA . THR A 1 850 ? 8.171 -2.182 -35.506 1.00 97.25 850 THR A CA 1
ATOM 6663 C C . THR A 1 850 ? 7.759 -3.269 -36.497 1.00 97.25 850 THR A C 1
ATOM 6665 O O . THR A 1 850 ? 6.577 -3.402 -36.819 1.00 97.25 850 THR A O 1
ATOM 6668 N N . ILE A 1 851 ? 8.716 -4.090 -36.935 1.00 98.19 851 ILE A N 1
ATOM 6669 C CA . ILE A 1 851 ? 8.473 -5.281 -37.768 1.00 98.19 851 ILE A CA 1
ATOM 6670 C C . ILE A 1 851 ? 8.452 -6.531 -36.874 1.00 98.19 851 ILE A C 1
ATOM 6672 O O . ILE A 1 851 ? 9.426 -6.804 -36.173 1.00 98.19 851 ILE A O 1
ATOM 6676 N N . LYS A 1 852 ? 7.350 -7.296 -36.883 1.00 97.94 852 LYS A N 1
ATOM 6677 C CA . LYS A 1 852 ? 7.201 -8.510 -36.050 1.00 97.94 852 LYS A CA 1
ATOM 6678 C C . LYS A 1 852 ? 7.715 -9.792 -36.705 1.00 97.94 852 LYS A C 1
ATOM 6680 O O . LYS A 1 852 ? 8.208 -10.664 -35.998 1.00 97.94 852 LYS A O 1
ATOM 6685 N N . SER A 1 853 ? 7.550 -9.948 -38.020 1.00 97.69 853 SER A N 1
ATOM 6686 C CA . SER A 1 853 ? 8.026 -11.128 -38.752 1.00 97.69 853 SER A CA 1
ATOM 6687 C C . SER A 1 853 ? 8.285 -10.831 -40.227 1.00 97.69 853 SER A C 1
ATOM 6689 O O . SER A 1 853 ? 7.549 -10.061 -40.841 1.00 97.69 853 SER A O 1
ATOM 6691 N N . PHE A 1 854 ? 9.302 -11.479 -40.788 1.00 98.56 854 PHE A N 1
ATOM 6692 C CA . PHE A 1 854 ? 9.523 -11.616 -42.227 1.00 98.56 854 PHE A CA 1
ATOM 6693 C C . PHE A 1 854 ? 9.181 -13.048 -42.654 1.00 98.56 854 PHE A C 1
ATOM 6695 O O . PHE A 1 854 ? 9.384 -13.988 -41.887 1.00 98.56 854 PHE A O 1
ATOM 6702 N N . VAL A 1 855 ? 8.669 -13.230 -43.868 1.00 98.44 855 VAL A N 1
ATOM 6703 C CA . VAL A 1 855 ? 8.254 -14.529 -44.417 1.00 98.44 855 VAL A CA 1
ATOM 6704 C C . VAL A 1 855 ? 8.723 -14.643 -45.862 1.00 98.44 855 VAL A C 1
ATOM 6706 O O . VAL A 1 855 ? 8.379 -13.799 -46.685 1.00 98.44 855 VAL A O 1
ATOM 6709 N N . GLY A 1 856 ? 9.425 -15.720 -46.196 1.00 96.94 856 GLY A N 1
ATOM 6710 C CA . GLY A 1 856 ? 9.880 -15.990 -47.559 1.00 96.94 856 GLY A CA 1
ATOM 6711 C C . GLY A 1 856 ? 10.677 -17.287 -47.639 1.00 96.94 856 GLY A C 1
ATOM 6712 O O . GLY A 1 856 ? 10.561 -18.146 -46.762 1.00 96.94 856 GLY A O 1
ATOM 6713 N N . VAL A 1 857 ? 11.480 -17.434 -48.692 1.00 94.62 857 VAL A N 1
ATOM 6714 C CA . VAL A 1 857 ? 12.298 -18.634 -48.927 1.00 94.62 857 VAL A CA 1
ATOM 6715 C C . VAL A 1 857 ? 13.728 -18.220 -49.265 1.00 94.62 857 VAL A C 1
ATOM 6717 O O . VAL A 1 857 ? 13.950 -17.405 -50.159 1.00 94.62 857 VAL A O 1
ATOM 6720 N N . THR A 1 858 ? 14.696 -18.743 -48.517 1.00 91.69 858 THR A N 1
ATOM 6721 C CA . THR A 1 858 ? 16.117 -18.395 -48.602 1.00 91.69 858 THR A CA 1
ATOM 6722 C C . THR A 1 858 ? 16.724 -18.926 -49.913 1.00 91.69 858 THR A C 1
ATOM 6724 O O . THR A 1 858 ? 16.704 -20.139 -50.140 1.00 91.69 858 THR A O 1
ATOM 6727 N N . PRO A 1 859 ? 17.342 -18.073 -50.758 1.00 85.69 859 PRO A N 1
ATOM 6728 C CA . PRO A 1 859 ? 18.042 -18.517 -51.964 1.00 85.69 859 PRO A CA 1
ATOM 6729 C C . PRO A 1 859 ? 19.163 -19.513 -51.645 1.00 85.69 859 PRO A C 1
ATOM 6731 O O . PRO A 1 859 ? 19.963 -19.305 -50.729 1.00 85.69 859 PRO A O 1
ATOM 6734 N N . THR A 1 860 ? 19.258 -20.603 -52.409 1.00 75.06 860 THR A N 1
ATOM 6735 C CA . THR A 1 860 ? 20.266 -21.643 -52.157 1.00 75.06 860 THR A CA 1
ATOM 6736 C C . THR A 1 860 ? 21.645 -21.240 -52.688 1.00 75.06 860 THR A C 1
ATOM 6738 O O . THR A 1 860 ? 21.779 -20.379 -53.554 1.00 75.06 860 THR A O 1
ATOM 6741 N N . ALA A 1 861 ? 22.705 -21.926 -52.246 1.00 65.44 861 ALA A N 1
ATOM 6742 C CA . ALA A 1 861 ? 24.049 -21.735 -52.805 1.00 65.44 861 ALA A CA 1
ATOM 6743 C C . ALA A 1 861 ? 24.123 -22.002 -54.328 1.00 65.44 861 ALA A C 1
ATOM 6745 O O . ALA A 1 861 ? 24.972 -21.429 -55.005 1.00 65.44 861 ALA A O 1
ATOM 6746 N N . SER A 1 862 ? 23.219 -22.827 -54.871 1.00 61.84 862 SER A N 1
ATOM 6747 C CA . SER A 1 862 ? 23.051 -23.055 -56.316 1.00 61.84 862 SER A CA 1
ATOM 6748 C C . SER A 1 862 ? 22.333 -21.922 -57.062 1.00 61.84 862 SER A C 1
ATOM 6750 O O . SER A 1 862 ? 22.446 -21.859 -58.282 1.00 61.84 862 SER A O 1
ATOM 6752 N N . ASP A 1 863 ? 21.638 -21.024 -56.358 1.00 67.56 863 ASP A N 1
ATOM 6753 C CA . ASP A 1 863 ? 20.946 -19.863 -56.943 1.00 67.56 863 ASP A CA 1
ATOM 6754 C C . ASP A 1 863 ? 21.847 -18.627 -57.061 1.00 67.56 863 ASP A C 1
ATOM 6756 O O . ASP A 1 863 ? 21.456 -17.632 -57.670 1.00 67.56 863 ASP A O 1
ATOM 6760 N N . LYS A 1 864 ? 23.078 -18.691 -56.530 1.00 59.56 864 LYS A N 1
ATOM 6761 C CA . LYS A 1 864 ? 24.099 -17.641 -56.667 1.00 59.56 864 LYS A CA 1
ATOM 6762 C C . LYS A 1 864 ? 24.675 -17.617 -58.091 1.00 59.56 864 LYS A C 1
ATOM 6764 O O . LYS A 1 864 ? 25.819 -18.002 -58.337 1.00 59.56 864 LYS A O 1
ATOM 6769 N N . MET A 1 865 ? 23.851 -17.186 -59.047 1.00 58.72 865 MET A N 1
ATOM 6770 C CA . MET A 1 865 ? 24.251 -16.950 -60.433 1.00 58.72 865 MET A CA 1
ATOM 6771 C C . MET A 1 865 ? 25.253 -15.792 -60.509 1.00 58.72 865 MET A C 1
ATOM 6773 O O . MET A 1 865 ? 25.157 -14.811 -59.778 1.00 58.72 865 MET A O 1
ATOM 6777 N N . LYS A 1 866 ? 26.232 -15.903 -61.411 1.00 47.31 866 LYS A N 1
ATOM 6778 C CA . LYS A 1 866 ? 27.474 -15.111 -61.373 1.00 47.31 866 LYS A CA 1
ATOM 6779 C C . LYS A 1 866 ? 27.353 -13.611 -61.692 1.00 47.31 866 LYS A C 1
ATOM 6781 O O . LYS A 1 866 ? 28.373 -12.932 -61.666 1.00 47.31 866 LYS A O 1
ATOM 6786 N N . GLU A 1 867 ? 26.158 -13.127 -62.029 1.00 51.88 867 GLU A N 1
ATOM 6787 C CA . GLU A 1 867 ? 25.910 -11.777 -62.563 1.00 51.88 867 GLU A CA 1
ATOM 6788 C C . GLU A 1 867 ? 24.590 -11.152 -62.040 1.00 51.88 867 GLU A C 1
ATOM 6790 O O . GLU A 1 867 ? 24.083 -10.225 -62.665 1.00 51.88 867 GLU A O 1
ATOM 6795 N N . VAL A 1 868 ? 23.981 -11.658 -60.946 1.00 53.38 868 VAL A N 1
ATOM 6796 C CA . VAL A 1 868 ? 22.600 -11.267 -60.561 1.00 53.38 868 VAL A CA 1
ATOM 6797 C C . VAL A 1 868 ? 22.404 -10.919 -59.072 1.00 53.38 868 VAL A C 1
ATOM 6799 O O . VAL A 1 868 ? 22.286 -11.792 -58.216 1.00 53.38 868 VAL A O 1
ATOM 6802 N N . CYS A 1 869 ? 22.311 -9.610 -58.822 1.00 59.59 869 CYS A N 1
ATOM 6803 C CA . CYS A 1 869 ? 21.366 -8.863 -57.967 1.00 59.59 869 CYS A CA 1
ATOM 6804 C C . CYS A 1 869 ? 21.014 -9.256 -56.511 1.00 59.59 869 CYS A C 1
ATOM 6806 O O . CYS A 1 869 ? 20.409 -8.417 -55.850 1.00 59.59 869 CYS A O 1
ATOM 6808 N N . PHE A 1 870 ? 21.410 -10.399 -55.938 1.00 72.19 870 PHE A N 1
ATOM 6809 C CA . PHE A 1 870 ? 21.312 -10.601 -54.476 1.00 72.19 870 PHE A CA 1
ATOM 6810 C C . PHE A 1 870 ? 22.588 -10.083 -53.791 1.00 72.19 870 PHE A C 1
ATOM 6812 O O . PHE A 1 870 ? 23.487 -10.853 -53.449 1.00 72.19 870 PHE A O 1
ATOM 6819 N N . GLY A 1 871 ? 22.700 -8.757 -53.669 1.00 74.38 871 GLY A N 1
ATOM 6820 C CA . GLY A 1 871 ? 23.895 -8.063 -53.169 1.00 74.38 871 GLY A CA 1
ATOM 6821 C C . GLY A 1 871 ? 24.301 -8.426 -51.733 1.00 74.38 871 GLY A C 1
ATOM 6822 O O . GLY A 1 871 ? 23.507 -8.963 -50.959 1.00 74.38 871 GLY A O 1
ATOM 6823 N N . GLU A 1 872 ? 25.548 -8.116 -51.369 1.00 80.69 872 GLU A N 1
ATOM 6824 C CA . GLU A 1 872 ? 26.124 -8.424 -50.048 1.00 80.69 872 GLU A CA 1
ATOM 6825 C C . GLU A 1 872 ? 25.326 -7.775 -48.906 1.00 80.69 872 GLU A C 1
ATOM 6827 O O . GLU A 1 872 ? 24.943 -8.467 -47.967 1.00 80.69 872 GLU A O 1
ATOM 6832 N N . TYR A 1 873 ? 24.924 -6.507 -49.060 1.00 82.56 873 TYR A N 1
ATOM 6833 C CA . TYR A 1 873 ? 24.036 -5.800 -48.126 1.00 82.56 873 TYR A CA 1
ATOM 6834 C C . TYR A 1 873 ? 22.718 -6.550 -47.852 1.00 82.56 873 TYR A C 1
ATOM 6836 O O . TYR A 1 873 ? 22.310 -6.714 -46.699 1.00 82.56 873 TYR A O 1
ATOM 6844 N N . MET A 1 874 ? 22.057 -7.061 -48.897 1.00 85.50 874 MET A N 1
ATOM 6845 C CA . MET A 1 874 ? 20.813 -7.826 -48.749 1.00 85.50 874 MET A CA 1
ATOM 6846 C C . MET A 1 874 ? 21.050 -9.218 -48.146 1.00 85.50 874 MET A C 1
ATOM 6848 O O . MET A 1 874 ? 20.215 -9.685 -47.370 1.00 85.50 874 MET A O 1
ATOM 6852 N N . GLN A 1 875 ? 22.182 -9.866 -48.449 1.00 86.69 875 GLN A N 1
ATOM 6853 C CA . GLN A 1 875 ? 22.580 -11.131 -47.820 1.00 86.69 875 GLN A CA 1
ATOM 6854 C C . GLN A 1 875 ? 22.841 -10.950 -46.319 1.00 86.69 875 GLN A C 1
ATOM 6856 O O . GLN A 1 875 ? 22.234 -11.655 -45.516 1.00 86.69 875 GLN A O 1
ATOM 6861 N N . GLU A 1 876 ? 23.663 -9.971 -45.927 1.00 89.19 876 GLU A N 1
ATOM 6862 C CA . GLU A 1 876 ? 23.876 -9.624 -44.518 1.00 89.19 876 GLU A CA 1
ATOM 6863 C C . GLU A 1 876 ? 22.560 -9.314 -43.806 1.00 89.19 876 GLU A C 1
ATOM 6865 O O . GLU A 1 876 ? 22.350 -9.735 -42.672 1.00 89.19 876 GLU A O 1
ATOM 6870 N N . THR A 1 877 ? 21.667 -8.566 -44.457 1.00 91.62 877 THR A N 1
ATOM 6871 C CA . THR A 1 877 ? 20.401 -8.167 -43.841 1.00 91.62 877 THR A CA 1
ATOM 6872 C C . THR A 1 877 ? 19.480 -9.360 -43.619 1.00 91.62 877 THR A C 1
ATOM 6874 O O . THR A 1 877 ? 18.888 -9.474 -42.548 1.00 91.62 877 THR A O 1
ATOM 6877 N N . LEU A 1 878 ? 19.407 -10.299 -44.568 1.00 93.50 878 LEU A N 1
ATOM 6878 C CA . LEU A 1 878 ? 18.672 -11.548 -44.373 1.00 93.50 878 LEU A CA 1
ATOM 6879 C C . LEU A 1 878 ? 19.221 -12.349 -43.181 1.00 93.50 878 LEU A C 1
ATOM 6881 O O . LEU A 1 878 ? 18.433 -12.843 -42.372 1.00 93.50 878 LEU A O 1
ATOM 6885 N N . GLU A 1 879 ? 20.544 -12.448 -43.027 1.00 95.12 879 GLU A N 1
ATOM 6886 C CA . GLU A 1 879 ? 21.129 -13.135 -41.871 1.00 95.12 879 GLU A CA 1
ATOM 6887 C C . GLU A 1 879 ? 20.873 -12.370 -40.557 1.00 95.12 879 GLU A C 1
ATOM 6889 O O . GLU A 1 879 ? 20.403 -12.984 -39.604 1.00 95.12 879 GLU A O 1
ATOM 6894 N N . LYS A 1 880 ? 20.983 -11.032 -40.518 1.00 96.75 880 LYS A N 1
ATOM 6895 C CA . LYS A 1 880 ? 20.599 -10.208 -39.345 1.00 96.75 880 LYS A CA 1
ATOM 6896 C C . LYS A 1 880 ? 19.120 -10.385 -38.949 1.00 96.75 880 LYS A C 1
ATOM 6898 O O . LYS A 1 880 ? 18.779 -10.300 -37.768 1.00 96.75 880 LYS A O 1
ATOM 6903 N N . ILE A 1 881 ? 18.219 -10.625 -39.908 1.00 97.62 881 ILE A N 1
ATOM 6904 C CA . ILE A 1 881 ? 16.787 -10.909 -39.665 1.00 97.62 881 ILE A CA 1
ATOM 6905 C C . ILE A 1 881 ? 16.587 -12.337 -39.112 1.00 97.62 881 ILE A C 1
ATOM 6907 O O . ILE A 1 881 ? 15.726 -12.553 -38.250 1.00 97.62 881 ILE A O 1
ATOM 6911 N N . LYS A 1 882 ? 17.395 -13.309 -39.562 1.00 97.25 882 LYS A N 1
ATOM 6912 C CA . LYS A 1 882 ? 17.420 -14.690 -39.040 1.00 97.25 882 LYS A CA 1
ATOM 6913 C C . LYS A 1 882 ? 18.012 -14.772 -37.634 1.00 97.25 882 LYS A C 1
ATOM 6915 O O . LYS A 1 882 ? 17.416 -15.419 -36.780 1.00 97.25 882 LYS A O 1
ATOM 6920 N N . GLU A 1 883 ? 19.122 -14.084 -37.371 1.00 97.38 883 GLU A N 1
ATOM 6921 C CA . GLU A 1 883 ? 19.766 -13.983 -36.052 1.00 97.38 883 GLU A CA 1
ATOM 6922 C C . GLU A 1 883 ? 18.821 -13.387 -35.002 1.00 97.38 883 GLU A C 1
ATOM 6924 O O . GLU A 1 883 ? 18.742 -13.879 -33.878 1.00 97.38 883 GLU A O 1
ATOM 6929 N N . ARG A 1 884 ? 18.019 -12.385 -35.390 1.00 96.81 884 ARG A N 1
ATOM 6930 C CA . ARG A 1 884 ? 16.949 -11.811 -34.555 1.00 96.81 884 ARG A CA 1
ATOM 6931 C C . ARG A 1 884 ? 15.752 -12.757 -34.346 1.00 96.81 884 ARG A C 1
ATOM 6933 O O . ARG A 1 884 ? 14.850 -12.436 -33.577 1.00 96.81 884 ARG A O 1
ATOM 6940 N N . GLY A 1 885 ? 15.710 -13.906 -35.023 1.00 97.44 885 GLY A N 1
ATOM 6941 C CA . GLY A 1 885 ? 14.660 -14.919 -34.882 1.00 97.44 885 GLY A CA 1
ATOM 6942 C C . GLY A 1 885 ? 13.305 -14.538 -35.489 1.00 97.44 885 GLY A C 1
ATOM 6943 O O . GLY A 1 885 ? 12.311 -15.200 -35.198 1.00 97.44 885 GLY A O 1
ATOM 6944 N N . ILE A 1 886 ? 13.242 -13.485 -36.316 1.00 97.69 886 ILE A N 1
ATOM 6945 C CA . ILE A 1 886 ? 11.988 -13.004 -36.927 1.00 97.69 886 ILE A CA 1
ATOM 6946 C C . ILE A 1 886 ? 11.823 -13.415 -38.400 1.00 97.69 886 ILE A C 1
ATOM 6948 O O . ILE A 1 886 ? 10.772 -13.147 -38.984 1.00 97.69 886 ILE A O 1
ATOM 6952 N N . TRP A 1 887 ? 12.822 -14.070 -39.002 1.00 97.94 887 TRP A N 1
ATOM 6953 C CA . TRP A 1 887 ? 12.684 -14.722 -40.309 1.00 97.94 887 TRP A CA 1
ATOM 6954 C C . TRP A 1 887 ? 11.889 -16.027 -40.200 1.00 97.94 887 TRP A C 1
ATOM 6956 O O . TRP A 1 887 ? 12.203 -16.894 -39.383 1.00 97.94 887 TRP A O 1
ATOM 6966 N N . ARG A 1 888 ? 10.906 -16.209 -41.084 1.00 97.56 888 ARG A N 1
ATOM 6967 C CA . ARG A 1 888 ? 10.149 -17.449 -41.242 1.00 97.56 888 ARG A CA 1
ATOM 6968 C C . ARG A 1 888 ? 10.306 -18.004 -42.655 1.00 97.56 888 ARG A C 1
ATOM 6970 O O . ARG A 1 888 ? 9.646 -17.557 -43.592 1.00 97.56 888 ARG A O 1
ATOM 6977 N N . GLU A 1 889 ? 11.120 -19.046 -42.753 1.00 96.94 889 GLU A N 1
ATOM 6978 C CA . GLU A 1 889 ? 11.217 -19.909 -43.929 1.00 96.94 889 GLU A CA 1
ATOM 6979 C C . GLU A 1 889 ? 9.873 -20.624 -44.190 1.00 96.94 889 GLU A C 1
ATOM 6981 O O . GLU A 1 889 ? 9.223 -21.101 -43.249 1.00 96.94 889 GLU A O 1
ATOM 6986 N N . VAL A 1 890 ? 9.446 -20.720 -45.453 1.00 97.12 890 VAL A N 1
ATOM 6987 C CA . VAL A 1 890 ? 8.204 -21.409 -45.860 1.00 97.12 890 VAL A CA 1
ATOM 6988 C C . VAL A 1 890 ? 8.403 -22.315 -47.081 1.00 97.12 890 VAL A C 1
ATOM 6990 O O . VAL A 1 890 ? 9.461 -22.335 -47.695 1.00 97.12 890 VAL A O 1
ATOM 6993 N N . CYS A 1 891 ? 7.379 -23.091 -47.443 1.00 95.69 891 CYS A N 1
ATOM 6994 C CA . CYS A 1 891 ? 7.348 -23.872 -48.682 1.00 95.69 891 CYS A CA 1
ATOM 6995 C C . CYS A 1 891 ? 5.913 -24.034 -49.212 1.00 95.69 891 CYS A C 1
ATOM 6997 O O . CYS A 1 891 ? 4.937 -23.782 -48.496 1.00 95.69 891 CYS A O 1
ATOM 6999 N N . HIS A 1 892 ? 5.781 -24.445 -50.473 1.00 95.00 892 HIS A N 1
ATOM 7000 C CA . HIS A 1 892 ? 4.516 -24.635 -51.178 1.00 95.00 892 HIS A CA 1
ATOM 7001 C C . HIS A 1 892 ? 3.512 -25.495 -50.396 1.00 95.00 892 HIS A C 1
ATOM 7003 O O . HIS A 1 892 ? 3.836 -26.552 -49.853 1.00 95.00 892 HIS A O 1
ATOM 7009 N N . GLY A 1 893 ? 2.257 -25.045 -50.386 1.00 95.12 893 GLY A N 1
ATOM 7010 C CA . GLY A 1 893 ? 1.148 -25.688 -49.687 1.00 95.12 893 GLY A CA 1
ATOM 7011 C C . GLY A 1 893 ? 1.006 -25.284 -48.216 1.00 95.12 893 GLY A C 1
ATOM 7012 O O . GLY A 1 893 ? -0.015 -25.606 -47.607 1.00 95.12 893 GLY A O 1
ATOM 7013 N N . GLN A 1 894 ? 1.964 -24.550 -47.634 1.00 97.75 894 GLN A N 1
ATOM 7014 C CA . GLN A 1 894 ? 1.780 -23.961 -46.305 1.00 97.75 894 GLN A CA 1
ATOM 7015 C C . GLN A 1 894 ? 0.701 -22.868 -46.320 1.00 97.75 894 GLN A C 1
ATOM 7017 O O . GLN A 1 894 ? 0.597 -22.079 -47.261 1.00 97.75 894 GLN A O 1
ATOM 7022 N N . VAL A 1 895 ? -0.073 -22.790 -45.232 1.00 97.56 895 VAL A N 1
ATOM 7023 C CA . VAL A 1 895 ? -1.044 -21.716 -44.986 1.00 97.56 895 VAL A CA 1
ATOM 7024 C C . VAL A 1 895 ? -0.754 -21.073 -43.634 1.00 97.56 895 VAL A C 1
ATOM 7026 O O . VAL A 1 895 ? -0.827 -21.724 -42.594 1.00 97.56 895 VAL A O 1
ATOM 7029 N N . LEU A 1 896 ? -0.440 -19.781 -43.656 1.00 96.94 896 LEU A N 1
ATOM 7030 C CA . LEU A 1 896 ? -0.228 -18.938 -42.485 1.00 96.94 896 LEU A CA 1
ATOM 7031 C C . LEU A 1 896 ? -1.525 -18.200 -42.122 1.00 96.94 896 LEU A C 1
ATOM 7033 O O . LEU A 1 896 ? -2.453 -18.093 -42.928 1.00 96.94 896 LEU A O 1
ATOM 7037 N N . THR A 1 897 ? -1.607 -17.669 -40.905 1.00 95.88 897 THR A N 1
ATOM 7038 C CA . THR A 1 897 ? -2.730 -16.836 -40.449 1.00 95.88 897 THR A CA 1
ATOM 7039 C C . THR A 1 897 ? -2.192 -15.690 -39.602 1.00 95.88 897 THR A C 1
ATOM 7041 O O . THR A 1 897 ? -1.397 -15.924 -38.695 1.00 95.88 897 THR A O 1
ATOM 7044 N N . TYR A 1 898 ? -2.619 -14.470 -39.920 1.00 93.06 898 TYR A N 1
ATOM 7045 C CA . TYR A 1 898 ? -2.252 -13.229 -39.241 1.00 93.06 898 TYR A CA 1
ATOM 7046 C C . TYR A 1 898 ? -3.534 -12.405 -39.081 1.00 93.06 898 TYR A C 1
ATOM 7048 O O . TYR A 1 898 ? -4.113 -11.971 -40.076 1.00 93.06 898 TYR A O 1
ATOM 7056 N N . GLY A 1 899 ? -4.020 -12.279 -37.844 1.00 90.00 899 GLY A N 1
ATOM 7057 C CA . GLY A 1 899 ? -5.365 -11.760 -37.579 1.00 90.00 899 GLY A CA 1
ATOM 7058 C C . GLY A 1 899 ? -6.446 -12.586 -38.288 1.00 90.00 899 GLY A C 1
ATOM 7059 O O . GLY A 1 899 ? -6.403 -13.818 -38.292 1.00 90.00 899 GLY A O 1
ATOM 7060 N N . GLU A 1 900 ? -7.400 -11.914 -38.927 1.00 88.25 900 GLU A N 1
ATOM 7061 C CA . GLU A 1 900 ? -8.397 -12.535 -39.807 1.00 88.25 900 GLU A CA 1
ATOM 7062 C C . GLU A 1 900 ? -7.808 -13.047 -41.136 1.00 88.25 900 GLU A C 1
ATOM 7064 O O . GLU A 1 900 ? -8.428 -13.879 -41.808 1.00 88.25 900 GLU A O 1
ATOM 7069 N N . MET A 1 901 ? -6.637 -12.553 -41.549 1.00 93.62 901 MET A N 1
ATOM 7070 C CA . MET A 1 901 ? -6.055 -12.830 -42.861 1.00 93.62 901 MET A CA 1
ATOM 7071 C C . MET A 1 901 ? -5.390 -14.211 -42.921 1.00 93.62 901 MET A C 1
ATOM 7073 O O . MET A 1 901 ? -4.707 -14.637 -41.988 1.00 93.62 901 MET A O 1
ATOM 7077 N N . LYS A 1 902 ? -5.522 -14.898 -44.063 1.00 96.69 902 LYS A N 1
ATOM 7078 C CA . LYS A 1 902 ? -4.803 -16.155 -44.349 1.00 96.69 902 LYS A CA 1
ATOM 7079 C C . LYS A 1 902 ? -3.892 -15.999 -45.556 1.00 96.69 902 LYS A C 1
ATOM 7081 O O . LYS A 1 902 ? -4.306 -15.395 -46.540 1.00 96.69 902 LYS A O 1
ATOM 7086 N N . ILE A 1 903 ? -2.686 -16.559 -45.486 1.00 97.69 903 ILE A N 1
ATOM 7087 C CA . ILE A 1 903 ? -1.646 -16.439 -46.519 1.00 97.69 903 ILE A CA 1
ATOM 7088 C C . ILE A 1 903 ? -1.240 -17.845 -46.953 1.00 97.69 903 ILE A C 1
ATOM 7090 O O . ILE A 1 903 ? -0.745 -18.618 -46.144 1.00 97.69 903 ILE A O 1
ATOM 7094 N N . GLU A 1 904 ? -1.464 -18.190 -48.211 1.00 97.81 904 GLU A N 1
ATOM 7095 C CA . GLU A 1 904 ? -1.187 -19.500 -48.801 1.00 97.81 904 GLU A CA 1
ATOM 7096 C C . GLU A 1 904 ? 0.045 -19.401 -49.704 1.00 97.81 904 GLU A C 1
ATOM 7098 O O . GLU A 1 904 ? 0.095 -18.555 -50.601 1.00 97.81 904 GLU A O 1
ATOM 7103 N N . VAL A 1 905 ? 1.041 -20.254 -49.465 1.00 98.06 905 VAL A N 1
ATOM 7104 C CA . VAL A 1 905 ? 2.265 -20.321 -50.273 1.00 98.06 905 VAL A CA 1
ATOM 7105 C C . VAL A 1 905 ? 1.966 -21.176 -51.498 1.00 98.06 905 VAL A C 1
ATOM 7107 O O . VAL A 1 905 ? 1.924 -22.405 -51.441 1.00 98.06 905 VAL A O 1
ATOM 7110 N N . MET A 1 906 ? 1.689 -20.508 -52.611 1.00 97.06 906 MET A N 1
ATOM 7111 C CA . MET A 1 906 ? 1.255 -21.131 -53.857 1.00 97.06 906 MET A CA 1
ATOM 7112 C C . MET A 1 906 ? 2.434 -21.730 -54.637 1.00 97.06 906 MET A C 1
ATOM 7114 O O . MET A 1 906 ? 2.258 -22.713 -55.347 1.00 97.06 906 MET A O 1
ATOM 7118 N N . HIS A 1 907 ? 3.639 -21.177 -54.515 1.00 96.06 907 HIS A N 1
ATOM 7119 C CA . HIS A 1 907 ? 4.846 -21.646 -55.205 1.00 96.06 907 HIS A CA 1
ATOM 7120 C C . HIS A 1 907 ? 6.092 -21.174 -54.453 1.00 96.06 907 HIS A C 1
ATOM 7122 O O . HIS A 1 907 ? 6.027 -20.150 -53.774 1.00 96.06 907 HIS A O 1
ATOM 7128 N N . ASP A 1 908 ? 7.198 -21.898 -54.603 1.00 93.62 908 ASP A N 1
ATOM 7129 C CA . ASP A 1 908 ? 8.505 -21.577 -54.032 1.00 93.62 908 ASP A CA 1
ATOM 7130 C C . ASP A 1 908 ? 9.644 -22.138 -54.904 1.00 93.62 908 ASP A C 1
ATOM 7132 O O . ASP A 1 908 ? 9.433 -23.031 -55.736 1.00 93.62 908 ASP A O 1
ATOM 7136 N N . LEU A 1 909 ? 10.867 -21.650 -54.673 1.00 88.12 909 LEU A N 1
ATOM 7137 C CA . LEU A 1 909 ? 12.046 -22.001 -55.467 1.00 88.12 909 LEU A CA 1
ATOM 7138 C C . LEU A 1 909 ? 12.378 -23.501 -55.477 1.00 88.12 909 LEU A C 1
ATOM 7140 O O . LEU A 1 909 ? 12.918 -23.990 -56.474 1.00 88.12 909 LEU A O 1
ATOM 7144 N N . HIS A 1 910 ? 12.067 -24.270 -54.428 1.00 88.50 910 HIS A N 1
ATOM 7145 C CA . HIS A 1 910 ? 12.394 -25.698 -54.352 1.00 88.50 910 HIS A CA 1
ATOM 7146 C C . HIS A 1 910 ? 11.568 -26.547 -55.328 1.00 88.50 910 HIS A C 1
ATOM 7148 O O . HIS A 1 910 ? 11.964 -27.673 -55.635 1.00 88.50 910 HIS A O 1
ATOM 7154 N N . GLN A 1 911 ? 10.472 -26.014 -55.881 1.00 88.56 911 GLN A N 1
ATOM 7155 C CA . GLN A 1 911 ? 9.691 -26.694 -56.919 1.00 88.56 911 GLN A CA 1
ATOM 7156 C C . GLN A 1 911 ? 10.406 -26.767 -58.284 1.00 88.56 911 GLN A C 1
ATOM 7158 O O . GLN A 1 911 ? 9.952 -27.499 -59.164 1.00 88.56 911 GLN A O 1
ATOM 7163 N N . VAL A 1 912 ? 11.504 -26.024 -58.482 1.00 84.56 912 VAL A N 1
ATOM 7164 C CA . VAL A 1 912 ? 12.146 -25.823 -59.793 1.00 84.56 912 VAL A CA 1
ATOM 7165 C C . VAL A 1 912 ? 13.620 -26.216 -59.730 1.00 84.56 912 VAL A C 1
ATOM 7167 O O . VAL A 1 912 ? 14.428 -25.547 -59.100 1.00 84.56 912 VAL A O 1
ATOM 7170 N N . SER A 1 913 ? 13.996 -27.317 -60.384 1.00 75.19 913 SER A N 1
ATOM 7171 C CA . SER A 1 913 ? 15.331 -27.931 -60.242 1.00 75.19 913 SER A CA 1
ATOM 7172 C C . SER A 1 913 ? 16.429 -27.350 -61.142 1.00 75.19 913 SER A C 1
ATOM 7174 O O . SER A 1 913 ? 17.573 -27.794 -61.070 1.00 75.19 913 SER A O 1
ATOM 7176 N N . ASN A 1 914 ? 16.094 -26.399 -62.015 1.00 71.44 914 ASN A N 1
ATOM 7177 C CA . ASN A 1 914 ? 17.000 -25.852 -63.023 1.00 71.44 914 ASN A CA 1
ATOM 7178 C C . ASN A 1 914 ? 16.598 -24.403 -63.330 1.00 71.44 914 ASN A C 1
ATOM 7180 O O . ASN A 1 914 ? 15.808 -24.149 -64.239 1.00 71.44 914 ASN A O 1
ATOM 7184 N N . ARG A 1 915 ? 17.074 -23.478 -62.492 1.00 75.38 915 ARG A N 1
ATOM 7185 C CA . ARG A 1 915 ? 16.760 -22.044 -62.537 1.00 75.38 915 ARG A CA 1
ATOM 7186 C C . ARG A 1 915 ? 17.816 -21.341 -63.390 1.00 75.38 915 ARG A C 1
ATOM 7188 O O . ARG A 1 915 ? 19.010 -21.503 -63.144 1.00 75.38 915 ARG A O 1
ATOM 7195 N N . TRP A 1 916 ? 17.384 -20.599 -64.408 1.00 71.38 916 TRP A N 1
ATOM 7196 C CA . TRP A 1 916 ? 18.285 -19.895 -65.342 1.00 71.38 916 TRP A CA 1
ATOM 7197 C C . TRP A 1 916 ? 18.230 -18.370 -65.205 1.00 71.38 916 TRP A C 1
ATOM 7199 O O . TRP A 1 916 ? 18.978 -17.658 -65.873 1.00 71.38 916 TRP A O 1
ATOM 7209 N N . ASN A 1 917 ? 17.330 -17.877 -64.362 1.00 80.88 917 ASN A N 1
ATOM 7210 C CA . ASN A 1 917 ? 17.195 -16.485 -63.971 1.00 80.88 917 ASN A CA 1
ATOM 7211 C C . ASN A 1 917 ? 16.881 -16.472 -62.466 1.00 80.88 917 ASN A C 1
ATOM 7213 O O . ASN A 1 917 ? 16.149 -17.342 -61.998 1.00 80.88 917 ASN A O 1
ATOM 7217 N N . PHE A 1 918 ? 17.399 -15.509 -61.706 1.00 85.88 918 PHE A N 1
ATOM 7218 C CA . PHE A 1 918 ? 17.105 -15.393 -60.276 1.00 85.88 918 PHE A CA 1
ATOM 7219 C C . PHE A 1 918 ? 15.604 -15.175 -60.003 1.00 85.88 918 PHE A C 1
ATOM 7221 O O . PHE A 1 918 ? 15.084 -15.688 -59.014 1.00 85.88 918 PHE A O 1
ATOM 7228 N N . ASN A 1 919 ? 14.863 -14.574 -60.940 1.00 88.44 919 ASN A N 1
ATOM 7229 C CA . ASN A 1 919 ? 13.396 -14.512 -60.938 1.00 88.44 919 ASN A CA 1
ATOM 7230 C C . ASN A 1 919 ? 12.696 -15.886 -60.824 1.00 88.44 919 ASN A C 1
ATOM 7232 O O . ASN A 1 919 ? 11.569 -15.960 -60.327 1.00 88.44 919 ASN A O 1
ATOM 7236 N N . ASP A 1 920 ? 13.325 -16.986 -61.268 1.00 87.31 920 ASP A N 1
ATOM 7237 C CA . ASP A 1 920 ? 12.785 -18.345 -61.089 1.00 87.31 920 ASP A CA 1
ATOM 7238 C C . ASP A 1 920 ? 12.734 -18.753 -59.592 1.00 87.31 920 ASP A C 1
ATOM 7240 O O . ASP A 1 920 ? 12.090 -19.750 -59.264 1.00 87.31 920 ASP A O 1
ATOM 7244 N N . THR A 1 921 ? 13.365 -18.001 -58.674 1.00 89.12 921 THR A N 1
ATOM 7245 C CA . THR A 1 921 ? 13.274 -18.212 -57.211 1.00 89.12 921 THR A CA 1
ATOM 7246 C C . THR A 1 921 ? 12.003 -17.639 -56.564 1.00 89.12 921 THR A C 1
ATOM 7248 O O . THR A 1 921 ? 11.770 -17.862 -55.378 1.00 89.12 921 THR A O 1
ATOM 7251 N N . THR A 1 922 ? 11.165 -16.928 -57.328 1.00 93.50 922 THR A N 1
ATOM 7252 C CA . THR A 1 922 ? 9.979 -16.220 -56.819 1.00 93.50 922 THR A CA 1
ATOM 7253 C C . THR A 1 922 ? 9.021 -17.114 -56.022 1.00 93.50 922 THR A C 1
ATOM 7255 O O . THR A 1 922 ? 8.434 -18.062 -56.545 1.00 93.50 922 THR A O 1
ATOM 7258 N N . THR A 1 923 ? 8.768 -16.723 -54.775 1.00 96.75 923 THR A N 1
ATOM 7259 C CA . THR A 1 923 ? 7.712 -17.262 -53.912 1.00 96.75 923 THR A CA 1
ATOM 7260 C C . THR A 1 923 ? 6.385 -16.566 -54.218 1.00 96.75 923 THR A C 1
ATOM 7262 O O . THR A 1 923 ? 6.292 -15.340 -54.165 1.00 96.75 923 THR A O 1
ATOM 7265 N N . ILE A 1 924 ? 5.339 -17.337 -54.530 1.00 97.94 924 ILE A N 1
ATOM 7266 C CA . ILE A 1 924 ? 4.000 -16.803 -54.838 1.00 97.94 924 ILE A CA 1
ATOM 7267 C C . ILE A 1 924 ? 3.121 -16.904 -53.597 1.00 97.94 924 ILE A C 1
ATOM 7269 O O . ILE A 1 924 ? 2.877 -18.004 -53.093 1.00 97.94 924 ILE A O 1
ATOM 7273 N N . PHE A 1 925 ? 2.550 -15.782 -53.170 1.00 98.44 925 PHE A N 1
ATOM 7274 C CA . PHE A 1 925 ? 1.609 -15.734 -52.052 1.00 98.44 925 PHE A CA 1
ATOM 7275 C C . PHE A 1 925 ? 0.179 -15.493 -52.537 1.00 98.44 925 PHE A C 1
ATOM 7277 O O . PHE A 1 925 ? -0.071 -14.615 -53.365 1.00 98.44 925 PHE A O 1
ATOM 7284 N N . ARG A 1 926 ? -0.789 -16.226 -51.976 1.00 97.94 926 ARG A N 1
ATOM 7285 C CA . ARG A 1 926 ? -2.216 -15.898 -52.079 1.00 97.94 926 ARG A CA 1
ATOM 7286 C C . ARG A 1 926 ? -2.780 -15.517 -50.717 1.00 97.94 926 ARG A C 1
ATOM 7288 O O . ARG A 1 926 ? -2.846 -16.338 -49.808 1.00 97.94 926 ARG A O 1
ATOM 7295 N N . LEU A 1 927 ? -3.247 -14.283 -50.605 1.00 97.75 927 LEU A N 1
ATOM 7296 C CA . LEU A 1 927 ? -3.821 -13.707 -49.401 1.00 97.75 927 LEU A CA 1
ATOM 7297 C C . LEU A 1 927 ? -5.350 -13.738 -49.494 1.00 97.75 927 LEU A C 1
ATOM 7299 O O . LEU A 1 927 ? -5.926 -13.290 -50.485 1.00 97.75 927 LEU A O 1
ATOM 7303 N N . ASN A 1 928 ? -6.012 -14.264 -48.465 1.00 96.06 928 ASN A N 1
ATOM 7304 C CA . ASN A 1 928 ? -7.453 -14.151 -48.256 1.00 96.06 928 ASN A CA 1
ATOM 7305 C C . ASN A 1 928 ? -7.705 -13.082 -47.187 1.00 96.06 928 ASN A C 1
ATOM 7307 O O . ASN A 1 928 ? -7.298 -13.251 -46.034 1.00 96.06 928 ASN A O 1
ATOM 7311 N N . LEU A 1 929 ? -8.352 -11.990 -47.588 1.00 94.19 929 LEU A N 1
ATOM 7312 C CA . LEU A 1 929 ? -8.404 -10.703 -46.891 1.00 94.19 929 LEU A CA 1
ATOM 7313 C C . LEU A 1 929 ? -9.485 -10.673 -45.793 1.00 94.19 929 LEU A C 1
ATOM 7315 O O . LEU A 1 929 ? -10.402 -9.848 -45.803 1.00 94.19 929 LEU A O 1
ATOM 7319 N N . GLY A 1 930 ? -9.398 -11.623 -44.861 1.00 88.25 930 GLY A N 1
ATOM 7320 C CA . GLY A 1 930 ? -10.297 -11.743 -43.714 1.00 88.25 930 GLY A CA 1
ATOM 7321 C C . GLY A 1 930 ? -11.769 -11.889 -44.103 1.00 88.25 930 GLY A C 1
ATOM 7322 O O . GLY A 1 930 ? -12.116 -12.536 -45.097 1.00 88.25 930 GLY A O 1
ATOM 7323 N N . ARG A 1 931 ? -12.662 -11.268 -43.323 1.00 87.00 931 ARG A N 1
ATOM 7324 C CA . ARG A 1 931 ? -14.119 -11.332 -43.542 1.00 87.00 931 ARG A CA 1
ATOM 7325 C C . ARG A 1 931 ? -14.619 -10.752 -44.877 1.00 87.00 931 ARG A C 1
ATOM 7327 O O . ARG A 1 931 ? -15.768 -11.020 -45.229 1.00 87.00 931 ARG A O 1
ATOM 7334 N N . THR A 1 932 ? -13.796 -10.047 -45.663 1.00 89.38 932 THR A N 1
ATOM 7335 C CA . THR A 1 932 ? -14.157 -9.665 -47.050 1.00 89.38 932 THR A CA 1
ATOM 7336 C C . THR A 1 932 ? -14.307 -10.886 -47.972 1.00 89.38 932 THR A C 1
ATOM 7338 O O . THR A 1 932 ? -15.006 -10.822 -48.983 1.00 89.38 932 THR A O 1
ATOM 7341 N N . ASN A 1 933 ? -13.662 -12.013 -47.624 1.00 88.00 933 ASN A N 1
ATOM 7342 C CA . ASN A 1 933 ? -13.521 -13.222 -48.446 1.00 88.00 933 ASN A CA 1
ATOM 7343 C C . ASN A 1 933 ? -12.862 -12.984 -49.823 1.00 88.00 933 ASN A C 1
ATOM 7345 O O . ASN A 1 933 ? -13.009 -13.808 -50.731 1.00 88.00 933 ASN A O 1
ATOM 7349 N N . LYS A 1 934 ? -12.148 -11.863 -49.997 1.00 95.19 934 LYS A N 1
ATOM 7350 C CA . LYS A 1 934 ? -11.465 -11.509 -51.246 1.00 95.19 934 LYS A CA 1
ATOM 7351 C C . LYS A 1 934 ? -10.050 -12.063 -51.306 1.00 95.19 934 LYS A C 1
ATOM 7353 O O . LYS A 1 934 ? -9.321 -12.050 -50.317 1.00 95.19 934 LYS A O 1
ATOM 7358 N N . LYS A 1 935 ? -9.664 -12.547 -52.489 1.00 97.62 935 LYS A N 1
ATOM 7359 C CA . LYS A 1 935 ? -8.365 -13.184 -52.732 1.00 97.62 935 LYS A CA 1
ATOM 7360 C C . LYS A 1 935 ? -7.439 -12.309 -53.569 1.00 97.62 935 LYS A C 1
ATOM 7362 O O . LYS A 1 935 ? -7.755 -12.029 -54.725 1.00 97.62 935 LYS A O 1
ATOM 7367 N N . PHE A 1 936 ? -6.272 -11.976 -53.032 1.00 98.00 936 PHE A N 1
ATOM 7368 C CA . PHE A 1 936 ? -5.170 -11.336 -53.752 1.00 98.00 936 PHE A CA 1
ATOM 7369 C C . PHE A 1 936 ? -4.058 -12.361 -53.987 1.00 98.00 936 PHE A C 1
ATOM 7371 O O . PHE A 1 936 ? -3.627 -13.010 -53.040 1.00 98.00 936 PHE A O 1
ATOM 7378 N N . ILE A 1 937 ? -3.613 -12.547 -55.232 1.00 98.06 937 ILE A N 1
ATOM 7379 C CA . ILE A 1 937 ? -2.436 -13.367 -55.553 1.00 98.06 937 ILE A CA 1
ATOM 7380 C C . ILE A 1 937 ? -1.293 -12.478 -56.049 1.00 98.06 937 ILE A C 1
ATOM 7382 O O . ILE A 1 937 ? -1.446 -11.740 -57.025 1.00 98.06 937 ILE A O 1
ATOM 7386 N N . VAL A 1 938 ? -0.153 -12.554 -55.366 1.00 97.94 938 VAL A N 1
ATOM 7387 C CA . VAL A 1 938 ? 1.067 -11.822 -55.710 1.00 97.94 938 VAL A CA 1
ATOM 7388 C C . VAL A 1 938 ? 2.002 -12.772 -56.434 1.00 97.94 938 VAL A C 1
ATOM 7390 O O . VAL A 1 938 ? 2.444 -13.762 -55.855 1.00 97.94 938 VAL A O 1
ATOM 7393 N N . LEU A 1 939 ? 2.257 -12.492 -57.714 1.00 96.81 939 LEU A N 1
ATOM 7394 C CA . LEU A 1 939 ? 3.079 -13.344 -58.575 1.00 96.81 939 LEU A CA 1
ATOM 7395 C C . LEU A 1 939 ? 4.576 -13.018 -58.512 1.00 96.81 939 LEU A C 1
ATOM 7397 O O . LEU A 1 939 ? 5.335 -13.727 -59.165 1.00 96.81 939 LEU A O 1
ATOM 7401 N N . GLY A 1 940 ? 4.983 -11.971 -57.781 1.00 94.75 940 GLY A N 1
ATOM 7402 C CA . GLY A 1 940 ? 6.363 -11.479 -57.741 1.00 94.75 940 GLY A CA 1
ATOM 7403 C C . GLY A 1 940 ? 6.940 -11.334 -59.148 1.00 94.75 940 GLY A C 1
ATOM 7404 O O . GLY A 1 940 ? 6.258 -10.876 -60.065 1.00 94.75 940 GLY A O 1
ATOM 7405 N N . ASP A 1 941 ? 8.154 -11.827 -59.350 1.00 92.50 941 ASP A N 1
ATOM 7406 C CA . ASP A 1 941 ? 8.874 -11.691 -60.614 1.00 92.50 941 ASP A CA 1
ATOM 7407 C C . ASP A 1 941 ? 8.878 -12.951 -61.486 1.00 92.50 941 ASP A C 1
ATOM 7409 O O . ASP A 1 941 ? 9.666 -13.078 -62.429 1.00 92.50 941 ASP A O 1
ATOM 7413 N N . LEU A 1 942 ? 7.949 -13.873 -61.195 1.00 92.12 942 LEU A N 1
ATOM 7414 C CA . LEU A 1 942 ? 7.922 -15.245 -61.695 1.00 92.12 942 LEU A CA 1
ATOM 7415 C C . LEU A 1 942 ? 8.174 -15.337 -63.207 1.00 92.12 942 LEU A C 1
ATOM 7417 O O . LEU A 1 942 ? 7.346 -14.953 -64.046 1.00 92.12 942 LEU A O 1
ATOM 7421 N N . TYR A 1 943 ? 9.339 -15.886 -63.538 1.00 88.25 943 TYR A N 1
ATOM 7422 C CA . TYR A 1 943 ? 9.801 -16.038 -64.909 1.00 88.25 943 TYR A CA 1
ATOM 7423 C C . TYR A 1 943 ? 9.120 -17.225 -65.607 1.00 88.25 943 TYR A C 1
ATOM 7425 O O . TYR A 1 943 ? 8.353 -17.981 -65.008 1.00 88.25 943 TYR A O 1
ATOM 7433 N N . LEU A 1 944 ? 9.366 -17.387 -66.910 1.00 85.69 944 LEU A N 1
ATOM 7434 C CA . LEU A 1 944 ? 8.634 -18.342 -67.749 1.00 85.69 944 LEU A CA 1
ATOM 7435 C C . LEU A 1 944 ? 8.721 -19.803 -67.260 1.00 85.69 944 LEU A C 1
ATOM 7437 O O . LEU A 1 944 ? 7.723 -20.515 -67.303 1.00 85.69 944 LEU A O 1
ATOM 7441 N N . ASN A 1 945 ? 9.891 -20.236 -66.785 1.00 85.06 945 ASN A N 1
ATOM 7442 C CA . ASN A 1 945 ? 10.169 -21.620 -66.393 1.00 85.06 945 ASN A CA 1
ATOM 7443 C C . ASN A 1 945 ? 9.461 -21.983 -65.075 1.00 85.06 945 ASN A C 1
ATOM 7445 O O . ASN A 1 945 ? 8.639 -22.903 -65.049 1.00 85.06 945 ASN A O 1
ATOM 7449 N N . SER A 1 946 ? 9.662 -21.191 -64.017 1.00 89.44 946 SER A N 1
ATOM 7450 C CA . SER A 1 946 ? 8.884 -21.329 -62.778 1.00 89.44 946 SER A CA 1
ATOM 7451 C C . SER A 1 946 ? 7.379 -21.096 -62.989 1.00 89.44 946 SER A C 1
ATOM 7453 O O . SER A 1 946 ? 6.557 -21.754 -62.354 1.00 89.44 946 SER A O 1
ATOM 7455 N N . GLY A 1 947 ? 6.990 -20.249 -63.949 1.00 91.62 947 GLY A N 1
ATOM 7456 C CA . GLY A 1 947 ? 5.597 -20.037 -64.355 1.00 91.62 947 GLY A CA 1
ATOM 7457 C C . GLY A 1 947 ? 4.916 -21.263 -64.973 1.00 91.62 947 GLY A C 1
ATOM 7458 O O . GLY A 1 947 ? 3.751 -21.529 -64.663 1.00 91.62 947 GLY A O 1
ATOM 7459 N N . ASP A 1 948 ? 5.626 -22.039 -65.794 1.00 91.31 948 ASP A N 1
ATOM 7460 C CA . ASP A 1 948 ? 5.108 -23.292 -66.357 1.00 91.31 948 ASP A CA 1
ATOM 7461 C C . ASP A 1 948 ? 5.009 -24.399 -65.286 1.00 91.31 948 ASP A C 1
ATOM 7463 O O . ASP A 1 948 ? 4.019 -25.137 -65.258 1.00 91.31 948 ASP A O 1
ATOM 7467 N N . VAL A 1 949 ? 5.957 -24.470 -64.338 1.00 93.00 949 VAL A N 1
ATOM 7468 C CA . VAL A 1 949 ? 5.873 -25.372 -63.166 1.00 93.00 949 VAL A CA 1
ATOM 7469 C C . VAL A 1 949 ? 4.699 -24.992 -62.258 1.00 93.00 949 VAL A C 1
ATOM 7471 O O . VAL A 1 949 ? 3.895 -25.848 -61.880 1.00 93.00 949 VAL A O 1
ATOM 7474 N N . PHE A 1 950 ? 4.537 -23.703 -61.956 1.00 94.88 950 PHE A N 1
ATOM 7475 C CA . PHE A 1 950 ? 3.408 -23.183 -61.187 1.00 94.88 950 PHE A CA 1
ATOM 7476 C C . PHE A 1 950 ? 2.061 -23.524 -61.845 1.00 94.88 950 PHE A C 1
ATOM 7478 O O . PHE A 1 950 ? 1.133 -23.965 -61.161 1.00 94.88 950 PHE A O 1
ATOM 7485 N N . LEU A 1 951 ? 1.957 -23.395 -63.172 1.00 93.81 951 LEU A N 1
ATOM 7486 C CA . LEU A 1 951 ? 0.764 -23.772 -63.932 1.00 93.81 951 LEU A CA 1
ATOM 7487 C C . LEU A 1 951 ? 0.500 -25.287 -63.916 1.00 93.81 951 LEU A C 1
ATOM 7489 O O . LEU A 1 951 ? -0.661 -25.694 -63.853 1.00 93.81 951 LEU A O 1
ATOM 7493 N N . ALA A 1 952 ? 1.545 -26.116 -63.980 1.00 93.62 952 ALA A N 1
ATOM 7494 C CA . ALA A 1 952 ? 1.426 -27.573 -63.933 1.00 93.62 952 ALA A CA 1
ATOM 7495 C C . ALA A 1 952 ? 0.937 -28.074 -62.562 1.00 93.62 952 ALA A C 1
ATOM 7497 O O . ALA A 1 952 ? 0.112 -28.987 -62.499 1.00 93.62 952 ALA A O 1
ATOM 7498 N N . ASN A 1 953 ? 1.385 -27.436 -61.477 1.00 94.25 953 ASN A N 1
ATOM 7499 C CA . ASN A 1 953 ? 1.059 -27.828 -60.103 1.00 94.25 953 ASN A CA 1
ATOM 7500 C C . ASN A 1 953 ? -0.365 -27.429 -59.651 1.00 94.25 953 ASN A C 1
ATOM 7502 O O . ASN A 1 953 ? -0.809 -27.879 -58.594 1.00 94.25 953 ASN A O 1
ATOM 7506 N N . HIS A 1 954 ? -1.109 -26.618 -60.422 1.00 94.69 954 HIS A N 1
ATOM 7507 C CA . HIS A 1 954 ? -2.404 -26.073 -59.987 1.00 94.69 954 HIS A CA 1
ATOM 7508 C C . HIS A 1 954 ? -3.548 -26.233 -60.994 1.00 94.69 954 HIS A C 1
ATOM 7510 O O . HIS A 1 954 ? -3.481 -25.845 -62.163 1.00 94.69 954 HIS A O 1
ATOM 7516 N N . SER A 1 955 ? -4.698 -26.695 -60.498 1.00 93.25 955 SER A N 1
ATOM 7517 C CA . SER A 1 955 ? -5.941 -26.676 -61.269 1.00 93.25 955 SER A CA 1
ATOM 7518 C C . SER A 1 955 ? -6.449 -25.250 -61.525 1.00 93.25 955 SER A C 1
ATOM 7520 O O . SER A 1 955 ? -6.217 -24.312 -60.759 1.00 93.25 955 SER A O 1
ATOM 7522 N N . ALA A 1 956 ? -7.262 -25.100 -62.575 1.00 89.06 956 ALA A N 1
ATOM 7523 C CA . ALA A 1 956 ? -7.943 -23.844 -62.899 1.00 89.06 956 ALA A CA 1
ATOM 7524 C C . ALA A 1 956 ? -8.858 -23.316 -61.770 1.00 89.06 956 ALA A C 1
ATOM 7526 O O . ALA A 1 956 ? -9.184 -22.133 -61.762 1.00 89.06 956 ALA A O 1
ATOM 7527 N N . ALA A 1 957 ? -9.285 -24.178 -60.839 1.00 90.12 957 ALA A N 1
ATOM 7528 C CA . ALA A 1 957 ? -10.070 -23.790 -59.670 1.00 90.12 957 ALA A CA 1
ATOM 7529 C C . ALA A 1 957 ? -9.182 -23.295 -58.516 1.00 90.12 957 ALA A C 1
ATOM 7531 O O . ALA A 1 957 ? -9.527 -22.313 -57.861 1.00 90.12 957 ALA A O 1
ATOM 7532 N N . GLN A 1 958 ? -8.018 -23.920 -58.296 1.00 92.06 958 GLN A N 1
ATOM 7533 C CA . GLN A 1 958 ? -7.054 -23.481 -57.280 1.00 92.06 958 GLN A CA 1
ATOM 7534 C C . GLN A 1 958 ? -6.485 -22.096 -57.589 1.00 92.06 958 GLN A C 1
ATOM 7536 O O . GLN A 1 958 ? -6.340 -21.308 -56.665 1.00 92.06 958 GLN A O 1
ATOM 7541 N N . LEU A 1 959 ? -6.230 -21.762 -58.857 1.00 95.50 959 LEU A N 1
ATOM 7542 C CA . LEU A 1 959 ? -5.647 -20.467 -59.241 1.00 95.50 959 LEU A CA 1
ATOM 7543 C C . LEU A 1 959 ? -6.604 -19.266 -59.103 1.00 95.50 959 LEU A C 1
ATOM 7545 O O . LEU A 1 959 ? -6.157 -18.123 -59.181 1.00 95.50 959 LEU A O 1
ATOM 7549 N N . LYS A 1 960 ? -7.906 -19.490 -58.875 1.00 96.19 960 LYS A N 1
ATOM 7550 C CA . LYS A 1 960 ? -8.898 -18.408 -58.810 1.00 96.19 960 LYS A CA 1
ATOM 7551 C C . LYS A 1 960 ? -8.637 -17.412 -57.673 1.00 96.19 960 LYS A C 1
ATOM 7553 O O . LYS A 1 960 ? -8.616 -17.794 -56.497 1.00 96.19 960 LYS A O 1
ATOM 7558 N N . SER A 1 961 ? -8.545 -16.138 -58.056 1.00 97.56 961 SER A N 1
ATOM 7559 C CA . SER A 1 961 ? -8.398 -14.972 -57.174 1.00 97.56 961 SER A CA 1
ATOM 7560 C C . SER A 1 961 ? -9.240 -13.790 -57.682 1.00 97.56 961 SER A C 1
ATOM 7562 O O . SER A 1 961 ? -9.660 -13.786 -58.841 1.00 97.56 961 SER A O 1
ATOM 7564 N N . ASP A 1 962 ? -9.503 -12.804 -56.825 1.00 97.88 962 ASP A N 1
ATOM 7565 C CA . ASP A 1 962 ? -10.211 -11.560 -57.166 1.00 97.88 962 ASP A CA 1
ATOM 7566 C C . ASP A 1 962 ? -9.252 -10.474 -57.684 1.00 97.88 962 ASP A C 1
ATOM 7568 O O . ASP A 1 962 ? -9.625 -9.652 -58.521 1.00 97.88 962 ASP A O 1
ATOM 7572 N N . ILE A 1 963 ? -8.015 -10.488 -57.186 1.00 98.25 963 ILE A N 1
ATOM 7573 C CA . ILE A 1 963 ? -6.975 -9.486 -57.426 1.00 98.25 963 ILE A CA 1
ATOM 7574 C C . ILE A 1 963 ? -5.676 -10.218 -57.792 1.00 98.25 963 ILE A C 1
ATOM 7576 O O . ILE A 1 963 ? -5.364 -11.249 -57.189 1.00 98.25 963 ILE A O 1
ATOM 7580 N N . VAL A 1 964 ? -4.913 -9.705 -58.757 1.00 97.06 964 VAL A N 1
ATOM 7581 C CA . VAL A 1 964 ? -3.598 -10.240 -59.161 1.00 97.06 964 VAL A CA 1
ATOM 7582 C C . VAL A 1 964 ? -2.551 -9.128 -59.242 1.00 97.06 964 VAL A C 1
ATOM 7584 O O . VAL A 1 964 ? -2.842 -8.072 -59.794 1.00 97.06 964 VAL A O 1
ATOM 7587 N N . SER A 1 965 ? -1.339 -9.356 -58.730 1.00 94.44 965 SER A N 1
ATOM 7588 C CA . SER A 1 965 ? -0.157 -8.573 -59.129 1.00 94.44 965 SER A CA 1
ATOM 7589 C C . SER A 1 965 ? 0.459 -9.206 -60.379 1.00 94.44 965 SER A C 1
ATOM 7591 O O . SER A 1 965 ? 0.629 -10.426 -60.439 1.00 94.44 965 SER A O 1
ATOM 7593 N N . VAL A 1 966 ? 0.715 -8.398 -61.409 1.00 92.12 966 VAL A N 1
ATOM 7594 C CA . VAL A 1 966 ? 1.242 -8.855 -62.703 1.00 92.12 966 VAL A CA 1
ATOM 7595 C C . VAL A 1 966 ? 2.741 -9.143 -62.601 1.00 92.12 966 VAL A C 1
ATOM 7597 O O . VAL A 1 966 ? 3.524 -8.258 -62.267 1.00 92.12 966 VAL A O 1
ATOM 7600 N N . ALA A 1 967 ? 3.126 -10.374 -62.948 1.00 92.25 967 ALA A N 1
ATOM 7601 C CA . ALA A 1 967 ? 4.482 -10.883 -62.764 1.00 92.25 967 ALA A CA 1
ATOM 7602 C C . ALA A 1 967 ? 5.542 -10.099 -63.556 1.00 92.25 967 ALA A C 1
ATOM 7604 O O . ALA A 1 967 ? 5.306 -9.784 -64.731 1.00 92.25 967 ALA A O 1
ATOM 7605 N N . HIS A 1 968 ? 6.715 -9.863 -62.955 1.00 90.12 968 HIS A N 1
ATOM 7606 C CA . HIS A 1 968 ? 7.888 -9.251 -63.607 1.00 90.12 968 HIS A CA 1
ATOM 7607 C C . HIS A 1 968 ? 7.568 -7.892 -64.241 1.00 90.12 968 HIS A C 1
ATOM 7609 O O . HIS A 1 968 ? 7.915 -7.604 -65.386 1.00 90.12 968 HIS A O 1
ATOM 7615 N N . HIS A 1 969 ? 6.760 -7.091 -63.536 1.00 86.56 969 HIS A N 1
ATOM 7616 C CA . HIS A 1 969 ? 6.219 -5.799 -63.991 1.00 86.56 969 HIS A CA 1
ATOM 7617 C C . HIS A 1 969 ? 5.481 -5.872 -65.357 1.00 86.56 969 HIS A C 1
ATOM 7619 O O . HIS A 1 969 ? 5.261 -4.866 -66.031 1.00 86.56 969 HIS A O 1
ATOM 7625 N N . GLY A 1 970 ? 5.087 -7.075 -65.797 1.00 81.31 970 GLY A N 1
ATOM 7626 C CA . GLY A 1 970 ? 4.503 -7.371 -67.112 1.00 81.31 970 GLY A CA 1
ATOM 7627 C C . GLY A 1 970 ? 5.502 -7.726 -68.226 1.00 81.31 970 GLY A C 1
ATOM 7628 O O . GLY A 1 970 ? 5.075 -8.083 -69.329 1.00 81.31 970 GLY A O 1
ATOM 7629 N N . ILE A 1 971 ? 6.806 -7.669 -67.955 1.00 77.81 971 ILE A N 1
ATOM 7630 C CA . ILE A 1 971 ? 7.930 -7.803 -68.891 1.00 77.81 971 ILE A CA 1
ATOM 7631 C C . ILE A 1 971 ? 8.510 -9.215 -68.766 1.00 77.81 971 ILE A C 1
ATOM 7633 O O . ILE A 1 971 ? 8.922 -9.601 -67.691 1.00 77.81 971 ILE A O 1
ATOM 7637 N N . LYS A 1 972 ? 8.583 -10.015 -69.840 1.00 79.12 972 LYS A N 1
ATOM 7638 C CA . LYS A 1 972 ? 9.229 -11.360 -69.845 1.00 79.12 972 LYS A CA 1
ATOM 7639 C C . LYS A 1 972 ? 8.778 -12.381 -68.762 1.00 79.12 972 LYS A C 1
ATOM 7641 O O . LYS A 1 972 ? 9.370 -13.455 -68.690 1.00 79.12 972 LYS A O 1
ATOM 7646 N N . GLY A 1 973 ? 7.764 -12.086 -67.948 1.00 84.00 973 GLY A N 1
ATOM 7647 C CA . GLY A 1 973 ? 7.234 -12.988 -66.920 1.00 84.00 973 GLY A CA 1
ATOM 7648 C C . GLY A 1 973 ? 6.437 -14.177 -67.476 1.00 84.00 973 GLY A C 1
ATOM 7649 O O . GLY A 1 973 ? 6.594 -14.593 -68.626 1.00 84.00 973 GLY A O 1
ATOM 7650 N N . VAL A 1 974 ? 5.554 -14.716 -66.634 1.00 90.25 974 VAL A N 1
ATOM 7651 C CA . VAL A 1 974 ? 4.748 -15.925 -66.888 1.00 90.25 974 VAL A CA 1
ATOM 7652 C C . VAL A 1 974 ? 4.004 -15.973 -68.232 1.00 90.25 974 VAL A C 1
ATOM 7654 O O . VAL A 1 974 ? 3.564 -14.962 -68.788 1.00 90.25 974 VAL A O 1
ATOM 7657 N N . ALA A 1 975 ? 3.753 -17.194 -68.714 1.00 89.50 975 ALA A N 1
ATOM 7658 C CA . ALA A 1 975 ? 2.949 -17.432 -69.907 1.00 89.50 975 ALA A CA 1
ATOM 7659 C C . ALA A 1 975 ? 1.500 -16.887 -69.767 1.00 89.50 975 ALA A C 1
ATOM 7661 O O . ALA A 1 975 ? 0.886 -17.033 -68.705 1.00 89.50 975 ALA A O 1
ATOM 7662 N N . PRO A 1 976 ? 0.877 -16.350 -70.843 1.00 89.19 976 PRO A N 1
ATOM 7663 C CA . PRO A 1 976 ? -0.456 -15.721 -70.790 1.00 89.19 976 PRO A CA 1
ATOM 7664 C C . PRO A 1 976 ? -1.572 -16.603 -70.210 1.00 89.19 976 PRO A C 1
ATOM 7666 O O . PRO A 1 976 ? -2.524 -16.110 -69.603 1.00 89.19 976 PRO A O 1
ATOM 7669 N N . ILE A 1 977 ? -1.431 -17.922 -70.367 1.00 92.31 977 ILE A N 1
ATOM 7670 C CA . ILE A 1 977 ? -2.355 -18.929 -69.845 1.00 92.31 977 ILE A CA 1
ATOM 7671 C C . ILE A 1 977 ? -2.490 -18.881 -68.311 1.00 92.31 977 ILE A C 1
ATOM 7673 O O . ILE A 1 977 ? -3.554 -19.218 -67.801 1.00 92.31 977 ILE A O 1
ATOM 7677 N N . VAL A 1 978 ? -1.479 -18.410 -67.568 1.00 94.25 978 VAL A N 1
ATOM 7678 C CA . VAL A 1 978 ? -1.548 -18.257 -66.102 1.00 94.25 978 VAL A CA 1
ATOM 7679 C C . VAL A 1 978 ? -2.638 -17.249 -65.717 1.00 94.25 978 VAL A C 1
ATOM 7681 O O . VAL A 1 978 ? -3.518 -17.568 -64.915 1.00 94.25 978 VAL A O 1
ATOM 7684 N N . TYR A 1 979 ? -2.681 -16.086 -66.372 1.00 94.50 979 TYR A N 1
ATOM 7685 C CA . TYR A 1 979 ? -3.749 -15.095 -66.185 1.00 94.50 979 TYR A CA 1
ATOM 7686 C C . TYR A 1 979 ? -5.117 -15.632 -66.638 1.00 94.50 979 TYR A C 1
ATOM 7688 O O . TYR A 1 979 ? -6.113 -15.440 -65.939 1.00 94.50 979 TYR A O 1
ATOM 7696 N N . ASP A 1 980 ? -5.163 -16.406 -67.730 1.00 93.69 980 ASP A N 1
ATOM 7697 C CA . ASP A 1 980 ? -6.368 -17.122 -68.185 1.00 93.69 980 ASP A CA 1
ATOM 7698 C C . ASP A 1 980 ? -6.815 -18.271 -67.251 1.00 93.69 980 ASP A C 1
ATOM 7700 O O . ASP A 1 980 ? -7.913 -18.810 -67.428 1.00 93.69 980 ASP A O 1
ATOM 7704 N N . ARG A 1 981 ? -6.035 -18.630 -66.219 1.00 95.56 981 ARG A N 1
ATOM 7705 C CA . ARG A 1 981 ? -6.475 -19.492 -65.105 1.00 95.56 981 ARG A CA 1
ATOM 7706 C C . ARG A 1 981 ? -6.846 -18.701 -63.852 1.00 95.56 981 ARG A C 1
ATOM 7708 O O . ARG A 1 981 ? -7.898 -18.983 -63.279 1.00 95.56 981 ARG A O 1
ATOM 7715 N N . ILE A 1 982 ? -6.056 -17.693 -63.474 1.00 96.88 982 ILE A N 1
ATOM 7716 C CA . ILE A 1 982 ? -6.326 -16.825 -62.313 1.00 96.88 982 ILE A CA 1
ATOM 7717 C C . ILE A 1 982 ? -7.647 -16.068 -62.495 1.00 96.88 982 ILE A C 1
ATOM 7719 O O . ILE A 1 982 ? -8.516 -16.109 -61.619 1.00 96.88 982 ILE A O 1
ATOM 7723 N N . ARG A 1 983 ? -7.842 -15.459 -63.675 1.00 95.62 983 ARG A N 1
ATOM 7724 C CA . ARG A 1 983 ? -9.095 -14.827 -64.123 1.00 95.62 983 ARG A CA 1
ATOM 7725 C C . ARG A 1 983 ? -9.650 -13.831 -63.093 1.00 95.62 983 ARG A C 1
ATOM 7727 O O . ARG A 1 983 ? -10.822 -13.944 -62.712 1.00 95.62 983 ARG A O 1
ATOM 7734 N N . ALA A 1 984 ? -8.777 -12.937 -62.626 1.00 97.06 984 ALA A N 1
ATOM 7735 C CA . ALA A 1 984 ? -9.054 -11.915 -61.621 1.00 97.06 984 ALA A CA 1
ATOM 7736 C C . ALA A 1 984 ? -9.678 -10.649 -62.252 1.00 97.06 984 ALA A C 1
ATOM 7738 O O . ALA A 1 984 ? -9.150 -10.170 -63.257 1.00 97.06 984 ALA A O 1
ATOM 7739 N N . PRO A 1 985 ? -10.772 -10.096 -61.688 1.00 97.12 985 PRO A N 1
ATOM 7740 C CA . PRO A 1 985 ? -11.374 -8.832 -62.122 1.00 97.12 985 PRO A CA 1
ATOM 7741 C C . PRO A 1 985 ? -10.568 -7.569 -61.786 1.00 97.12 985 PRO A C 1
ATOM 7743 O O . PRO A 1 985 ? -10.906 -6.507 -62.314 1.00 97.12 985 PRO A O 1
ATOM 7746 N N . ILE A 1 986 ? -9.534 -7.654 -60.944 1.00 96.75 986 ILE A N 1
ATOM 7747 C CA . ILE A 1 986 ? -8.656 -6.527 -60.600 1.00 96.75 986 ILE A CA 1
ATOM 7748 C C . ILE A 1 986 ? -7.193 -6.923 -60.831 1.00 96.75 986 ILE A C 1
ATOM 7750 O O . ILE A 1 986 ? -6.778 -8.010 -60.426 1.00 96.75 986 ILE A O 1
ATOM 7754 N N . ALA A 1 987 ? -6.407 -6.045 -61.456 1.00 93.62 987 ALA A N 1
ATOM 7755 C CA . ALA A 1 987 ? -4.974 -6.241 -61.668 1.00 93.62 987 ALA A CA 1
ATOM 7756 C C . ALA A 1 987 ? -4.148 -5.047 -61.168 1.00 93.62 987 ALA A C 1
ATOM 7758 O O . ALA A 1 987 ? -4.371 -3.911 -61.582 1.00 93.62 987 ALA A O 1
ATOM 7759 N N . PHE A 1 988 ? -3.163 -5.325 -60.322 1.00 92.25 988 PHE A N 1
ATOM 7760 C CA . PHE A 1 988 ? -2.074 -4.418 -59.979 1.00 92.25 988 PHE A CA 1
ATOM 7761 C C . PHE A 1 988 ? -0.931 -4.610 -60.981 1.00 92.25 988 PHE A C 1
ATOM 7763 O O . PHE A 1 988 ? -0.515 -5.741 -61.244 1.00 92.25 988 PHE A O 1
ATOM 7770 N N . ILE A 1 989 ? -0.442 -3.514 -61.561 1.00 88.56 989 ILE A N 1
ATOM 7771 C CA . ILE A 1 989 ? 0.653 -3.507 -62.533 1.00 88.56 989 ILE A CA 1
ATOM 7772 C C . ILE A 1 989 ? 1.805 -2.649 -61.969 1.00 88.56 989 ILE A C 1
ATOM 7774 O O . ILE A 1 989 ? 1.764 -1.417 -62.089 1.00 88.56 989 ILE A O 1
ATOM 7778 N N . PRO A 1 990 ? 2.811 -3.289 -61.341 1.00 85.69 990 PRO A N 1
ATOM 7779 C CA . PRO A 1 990 ? 3.919 -2.633 -60.640 1.00 85.69 990 PRO A CA 1
ATOM 7780 C C . PRO A 1 990 ? 5.039 -2.186 -61.602 1.00 85.69 990 PRO A C 1
ATOM 7782 O O . PRO A 1 990 ? 6.179 -2.639 -61.524 1.00 85.69 990 PRO A O 1
ATOM 7785 N N . SER A 1 991 ? 4.692 -1.330 -62.569 1.00 79.50 991 SER A N 1
ATOM 7786 C CA . SER A 1 991 ? 5.578 -0.872 -63.652 1.00 79.50 991 SER A CA 1
ATOM 7787 C C . SER A 1 991 ? 5.339 0.595 -64.008 1.00 79.50 991 SER A C 1
ATOM 7789 O O . SER A 1 991 ? 4.179 1.015 -64.086 1.00 79.50 991 SER A O 1
ATOM 7791 N N . PHE A 1 992 ? 6.387 1.326 -64.389 1.00 72.31 992 PHE A N 1
ATOM 7792 C CA . PHE A 1 992 ? 6.260 2.665 -64.976 1.00 72.31 992 PHE A CA 1
ATOM 7793 C C . PHE A 1 992 ? 5.606 2.629 -66.375 1.00 72.31 992 PHE A C 1
ATOM 7795 O O . PHE A 1 992 ? 5.732 1.652 -67.119 1.00 72.31 992 PHE A O 1
ATOM 7802 N N . ALA A 1 993 ? 4.909 3.703 -66.776 1.00 64.06 993 ALA A N 1
ATOM 7803 C CA . ALA A 1 993 ? 4.125 3.718 -68.019 1.00 64.06 993 ALA A CA 1
ATOM 7804 C C . ALA A 1 993 ? 5.001 3.632 -69.266 1.00 64.06 993 ALA A C 1
ATOM 7806 O O . ALA A 1 993 ? 4.564 3.086 -70.277 1.00 64.06 993 ALA A O 1
ATOM 7807 N N . TYR A 1 994 ? 6.222 4.165 -69.201 1.00 62.62 994 TYR A N 1
ATOM 7808 C CA . TYR A 1 994 ? 7.198 4.035 -70.276 1.00 62.62 994 TYR A CA 1
ATOM 7809 C C . TYR A 1 994 ? 7.481 2.560 -70.568 1.00 62.62 994 TYR A C 1
ATOM 7811 O O . TYR A 1 994 ? 7.313 2.103 -71.698 1.00 62.62 994 TYR A O 1
ATOM 7819 N N . THR A 1 995 ? 7.797 1.794 -69.527 1.00 66.75 995 THR A N 1
ATOM 7820 C CA . THR A 1 995 ? 8.077 0.363 -69.622 1.00 66.75 995 THR A CA 1
ATOM 7821 C C . THR A 1 995 ? 6.834 -0.425 -70.036 1.00 66.75 995 THR A C 1
ATOM 7823 O O . THR A 1 995 ? 6.910 -1.253 -70.938 1.00 66.75 995 THR A O 1
ATOM 7826 N N . TYR A 1 996 ? 5.665 -0.095 -69.476 1.00 64.19 996 TYR A N 1
ATOM 7827 C CA . TYR A 1 996 ? 4.380 -0.734 -69.792 1.00 64.19 996 TYR A CA 1
ATOM 7828 C C . TYR A 1 996 ? 3.862 -0.500 -71.228 1.00 64.19 996 TYR A C 1
ATOM 7830 O O . TYR A 1 996 ? 3.064 -1.284 -71.766 1.00 64.19 996 TYR A O 1
ATOM 7838 N N . ASN A 1 997 ? 4.274 0.606 -71.849 1.00 61.66 997 ASN A N 1
ATOM 7839 C CA . ASN A 1 997 ? 3.887 0.988 -73.207 1.00 61.66 997 ASN A CA 1
ATOM 7840 C C . ASN A 1 997 ? 4.989 0.729 -74.245 1.00 61.66 997 ASN A C 1
ATOM 7842 O O . ASN A 1 997 ? 4.800 1.053 -75.414 1.00 61.66 997 ASN A O 1
ATOM 7846 N N . ASN A 1 998 ? 6.107 0.113 -73.853 1.00 63.41 998 ASN A N 1
ATOM 7847 C CA . ASN A 1 998 ? 7.145 -0.324 -74.778 1.00 63.41 998 ASN A CA 1
ATOM 7848 C C . ASN A 1 998 ? 6.820 -1.739 -75.302 1.00 63.41 998 ASN A C 1
ATOM 7850 O O . ASN A 1 998 ? 6.876 -2.729 -74.569 1.00 63.41 998 ASN A O 1
ATOM 7854 N N . ASP A 1 999 ? 6.444 -1.836 -76.580 1.00 56.28 999 ASP A N 1
ATOM 7855 C CA . ASP A 1 999 ? 5.800 -3.025 -77.165 1.00 56.28 999 ASP A CA 1
ATOM 7856 C C . ASP A 1 999 ? 6.637 -4.319 -77.134 1.00 56.28 999 ASP A C 1
ATOM 7858 O O . ASP A 1 999 ? 6.084 -5.414 -77.271 1.00 56.28 999 ASP A O 1
ATOM 7862 N N . PHE A 1 1000 ? 7.961 -4.226 -76.960 1.00 56.34 1000 PHE A N 1
ATOM 7863 C CA . PHE A 1 1000 ? 8.895 -5.312 -77.284 1.00 56.34 1000 PHE A CA 1
ATOM 7864 C C . PHE A 1 1000 ? 8.731 -6.594 -76.439 1.00 56.34 1000 PHE A C 1
ATOM 7866 O O . PHE A 1 1000 ? 9.121 -7.668 -76.895 1.00 56.34 1000 PHE A O 1
ATOM 7873 N N . TRP A 1 1001 ? 8.115 -6.519 -75.249 1.00 57.19 1001 TRP A N 1
ATOM 7874 C CA . TRP A 1 1001 ? 7.864 -7.697 -74.394 1.00 57.19 1001 TRP A CA 1
ATOM 7875 C C . TRP A 1 1001 ? 6.418 -7.858 -73.894 1.00 57.19 1001 TRP A C 1
ATOM 7877 O O . TRP A 1 1001 ? 5.985 -8.991 -73.675 1.00 57.19 1001 TRP A O 1
ATOM 7887 N N . LEU A 1 1002 ? 5.634 -6.780 -73.751 1.00 58.72 1002 LEU A N 1
ATOM 7888 C CA . LEU A 1 1002 ? 4.293 -6.850 -73.141 1.00 58.72 1002 LEU A CA 1
ATOM 7889 C C . LEU A 1 1002 ? 3.193 -7.438 -74.040 1.00 58.72 1002 LEU A C 1
ATOM 7891 O O . LEU A 1 1002 ? 2.129 -7.800 -73.530 1.00 58.72 1002 LEU A O 1
ATOM 7895 N N . TYR A 1 1003 ? 3.440 -7.582 -75.348 1.00 58.31 1003 TYR A N 1
ATOM 7896 C CA . TYR A 1 1003 ? 2.459 -8.028 -76.352 1.00 58.31 1003 TYR A CA 1
ATOM 7897 C C . TYR A 1 1003 ? 1.699 -9.320 -75.985 1.00 58.31 1003 TYR A C 1
ATOM 7899 O O . TYR A 1 1003 ? 0.550 -9.497 -76.383 1.00 58.31 1003 TYR A O 1
ATOM 7907 N N . LYS A 1 1004 ? 2.314 -10.229 -75.215 1.00 67.31 1004 LYS A N 1
ATOM 7908 C CA . LYS A 1 1004 ? 1.688 -11.494 -74.786 1.00 67.31 1004 LYS A CA 1
ATOM 7909 C C . LYS A 1 1004 ? 0.908 -11.372 -73.470 1.00 67.31 1004 LYS A C 1
ATOM 7911 O O . LYS A 1 1004 ? -0.181 -11.930 -73.361 1.00 67.31 1004 LYS A O 1
ATOM 7916 N N . THR A 1 1005 ? 1.445 -10.647 -72.490 1.00 77.88 1005 THR A N 1
ATOM 7917 C CA . THR A 1 1005 ? 0.873 -10.510 -71.137 1.00 77.88 1005 THR A CA 1
ATOM 7918 C C . THR A 1 1005 ? -0.345 -9.586 -71.124 1.00 77.88 1005 THR A C 1
ATOM 7920 O O . THR A 1 1005 ? -1.402 -9.938 -70.594 1.00 77.88 1005 THR A O 1
ATOM 7923 N N . LYS A 1 1006 ? -0.221 -8.416 -71.765 1.00 79.94 1006 LYS A N 1
ATOM 7924 C CA . LYS A 1 1006 ? -1.215 -7.330 -71.765 1.00 79.94 1006 LYS A CA 1
ATOM 7925 C C . LYS A 1 1006 ? -2.610 -7.794 -72.235 1.00 79.94 1006 LYS A C 1
ATOM 7927 O O . LYS A 1 1006 ? -3.561 -7.590 -71.479 1.00 79.94 1006 LYS A O 1
ATOM 7932 N N . PRO A 1 1007 ? -2.772 -8.532 -73.356 1.00 85.00 1007 PRO A N 1
ATOM 7933 C CA . PRO A 1 1007 ? -4.084 -9.031 -73.782 1.00 85.00 1007 PRO A CA 1
ATOM 7934 C C . PRO A 1 1007 ? -4.732 -10.064 -72.848 1.00 85.00 1007 PRO A C 1
ATOM 7936 O O . PRO A 1 1007 ? -5.952 -10.199 -72.869 1.00 85.00 1007 PRO A O 1
ATOM 7939 N N . ALA A 1 1008 ? -3.956 -10.810 -72.050 1.00 87.38 1008 ALA A N 1
ATOM 7940 C CA . ALA A 1 1008 ? -4.499 -11.823 -71.141 1.00 87.38 1008 ALA A CA 1
ATOM 7941 C C . ALA A 1 1008 ? -4.975 -11.219 -69.813 1.00 87.38 1008 ALA A C 1
ATOM 7943 O O . ALA A 1 1008 ? -6.039 -11.592 -69.322 1.00 87.38 1008 ALA A O 1
ATOM 7944 N N . VAL A 1 1009 ? -4.249 -10.230 -69.278 1.00 88.25 1009 VAL A N 1
ATOM 7945 C CA . VAL A 1 1009 ? -4.698 -9.439 -68.117 1.00 88.25 1009 VAL A CA 1
ATOM 7946 C C . VAL A 1 1009 ? -5.989 -8.685 -68.461 1.00 88.25 1009 VAL A C 1
ATOM 7948 O O . VAL A 1 1009 ? -6.993 -8.825 -67.764 1.00 88.25 1009 VAL A O 1
ATOM 7951 N N . TYR A 1 1010 ? -6.011 -7.984 -69.601 1.00 87.75 1010 TYR A N 1
ATOM 7952 C CA . TYR A 1 1010 ? -7.164 -7.198 -70.071 1.00 87.75 1010 TYR A CA 1
ATOM 7953 C C . TYR A 1 1010 ? -8.374 -8.062 -70.478 1.00 87.75 1010 TYR A C 1
ATOM 7955 O O . TYR A 1 1010 ? -9.457 -7.532 -70.711 1.00 87.75 1010 TYR A O 1
ATOM 7963 N N . ARG A 1 1011 ? -8.227 -9.395 -70.559 1.00 92.38 1011 ARG A N 1
ATOM 7964 C CA . ARG A 1 1011 ? -9.349 -10.317 -70.805 1.00 92.38 1011 ARG A CA 1
ATOM 7965 C C . ARG A 1 1011 ? -10.220 -10.548 -69.563 1.00 92.38 1011 ARG A C 1
ATOM 7967 O O . ARG A 1 1011 ? -11.343 -11.029 -69.702 1.00 92.38 1011 ARG A O 1
ATOM 7974 N N . TRP A 1 1012 ? -9.696 -10.262 -68.368 1.00 93.06 1012 TRP A N 1
ATOM 7975 C CA . TRP A 1 1012 ? -10.371 -10.537 -67.094 1.00 93.06 1012 TRP A CA 1
ATOM 7976 C C . TRP A 1 1012 ? -10.451 -9.322 -66.175 1.00 93.06 1012 TRP A C 1
ATOM 7978 O O . TRP A 1 1012 ? -11.466 -9.172 -65.499 1.00 93.06 1012 TRP A O 1
ATOM 7988 N N . ALA A 1 1013 ? -9.422 -8.471 -66.156 1.00 92.62 1013 ALA A N 1
ATOM 7989 C CA . ALA A 1 1013 ? -9.371 -7.311 -65.282 1.00 92.62 1013 ALA A CA 1
ATOM 7990 C C . ALA A 1 1013 ? -10.253 -6.167 -65.811 1.00 92.62 1013 ALA A C 1
ATOM 7992 O O . ALA A 1 1013 ? -9.998 -5.613 -66.878 1.00 92.62 1013 ALA A O 1
ATOM 7993 N N . ASN A 1 1014 ? -11.272 -5.801 -65.031 1.00 92.62 1014 ASN A N 1
ATOM 7994 C CA . ASN A 1 1014 ? -12.127 -4.634 -65.265 1.00 92.62 1014 ASN A CA 1
ATOM 7995 C C . ASN A 1 1014 ? -11.544 -3.364 -64.620 1.00 92.62 1014 ASN A C 1
ATOM 7997 O O . ASN A 1 1014 ? -11.834 -2.258 -65.068 1.00 92.62 1014 ASN A O 1
ATOM 8001 N N . LEU A 1 1015 ? -10.741 -3.528 -63.562 1.00 92.31 1015 LEU A N 1
ATOM 8002 C CA . LEU A 1 1015 ? -9.976 -2.468 -62.910 1.00 92.31 1015 LEU A CA 1
ATOM 8003 C C . LEU A 1 1015 ? -8.488 -2.813 -62.997 1.00 92.31 1015 LEU A C 1
ATOM 8005 O O . LEU A 1 1015 ? -8.079 -3.913 -62.623 1.00 92.31 1015 LEU A O 1
ATOM 8009 N N . ILE A 1 1016 ? -7.687 -1.872 -63.491 1.00 88.44 1016 ILE A N 1
ATOM 8010 C CA . ILE A 1 1016 ? -6.243 -2.033 -63.663 1.00 88.44 1016 ILE A CA 1
ATOM 8011 C C . ILE A 1 1016 ? -5.558 -0.838 -63.003 1.00 88.44 1016 ILE A C 1
ATOM 8013 O O . ILE A 1 1016 ? -5.844 0.307 -63.349 1.00 88.44 1016 ILE A O 1
ATOM 8017 N N . ILE A 1 1017 ? -4.696 -1.113 -62.026 1.00 87.25 1017 ILE A N 1
ATOM 8018 C CA . ILE A 1 1017 ? -4.023 -0.114 -61.193 1.00 87.25 1017 ILE A CA 1
ATOM 8019 C C . ILE A 1 1017 ? -2.545 -0.093 -61.580 1.00 87.25 1017 ILE A C 1
ATOM 8021 O O . ILE A 1 1017 ? -1.809 -1.050 -61.340 1.00 87.25 1017 ILE A O 1
ATOM 8025 N N . HIS A 1 1018 ? -2.128 0.997 -62.213 1.00 81.38 1018 HIS A N 1
ATOM 8026 C CA . HIS A 1 1018 ? -0.785 1.196 -62.749 1.00 81.38 1018 HIS A CA 1
ATOM 8027 C C . HIS A 1 1018 ? 0.086 1.971 -61.751 1.00 81.38 1018 HIS A C 1
ATOM 8029 O O . HIS A 1 1018 ? -0.305 3.050 -61.323 1.00 81.38 1018 HIS A O 1
ATOM 8035 N N . GLY A 1 1019 ? 1.273 1.462 -61.404 1.00 73.00 1019 GLY A N 1
ATOM 8036 C CA . GLY A 1 1019 ? 2.195 2.081 -60.426 1.00 73.00 1019 GLY A CA 1
ATOM 8037 C C . GLY A 1 1019 ? 2.947 3.322 -60.922 1.00 73.00 1019 GLY A C 1
ATOM 8038 O O . GLY A 1 1019 ? 4.098 3.527 -60.563 1.00 73.00 1019 GLY A O 1
ATOM 8039 N N . VAL A 1 1020 ? 2.334 4.100 -61.813 1.00 65.44 1020 VAL A N 1
ATOM 8040 C CA . VAL A 1 1020 ? 3.011 5.096 -62.654 1.00 65.44 1020 VAL A CA 1
ATOM 8041 C C . VAL A 1 1020 ? 2.979 6.474 -62.017 1.00 65.44 1020 VAL A C 1
ATOM 8043 O O . VAL A 1 1020 ? 4.018 7.097 -61.820 1.00 65.44 1020 VAL A O 1
ATOM 8046 N N . ASP A 1 1021 ? 1.772 6.953 -61.727 1.00 57.91 1021 ASP A N 1
ATOM 8047 C CA . ASP A 1 1021 ? 1.538 8.359 -61.411 1.00 57.91 1021 ASP A CA 1
ATOM 8048 C C . ASP A 1 1021 ? 1.460 8.613 -59.893 1.00 57.91 1021 ASP A C 1
ATOM 8050 O O . ASP A 1 1021 ? 1.481 9.761 -59.456 1.00 57.91 1021 ASP A O 1
ATOM 8054 N N . GLY A 1 1022 ? 1.432 7.556 -59.069 1.00 74.81 1022 GLY A N 1
ATOM 8055 C CA . GLY A 1 1022 ? 1.409 7.661 -57.610 1.00 74.81 1022 GLY A CA 1
ATOM 8056 C C . GLY A 1 1022 ? 1.207 6.331 -56.878 1.00 74.81 1022 GLY A C 1
ATOM 8057 O O . GLY A 1 1022 ? 1.128 5.263 -57.485 1.00 74.81 1022 GLY A O 1
ATOM 8058 N N . THR A 1 1023 ? 1.117 6.429 -55.553 1.00 86.00 1023 THR A N 1
ATOM 8059 C CA . THR A 1 1023 ? 0.714 5.348 -54.642 1.00 86.00 1023 THR A CA 1
ATOM 8060 C C . THR A 1 1023 ? -0.813 5.209 -54.651 1.00 86.00 1023 THR A C 1
ATOM 8062 O O . THR A 1 1023 ? -1.522 6.209 -54.540 1.00 86.00 1023 THR A O 1
ATOM 8065 N N . TYR A 1 1024 ? -1.334 3.984 -54.782 1.00 89.62 1024 TYR A N 1
ATOM 8066 C CA . TYR A 1 1024 ? -2.767 3.724 -54.980 1.00 89.62 1024 TYR A CA 1
ATOM 8067 C C . TYR A 1 1024 ? -3.335 2.713 -53.984 1.00 89.62 1024 TYR A C 1
ATOM 8069 O O . TYR A 1 1024 ? -3.000 1.528 -54.038 1.00 89.62 1024 TYR A O 1
ATOM 8077 N N . THR A 1 1025 ? -4.274 3.167 -53.149 1.00 92.62 1025 THR A N 1
ATOM 8078 C CA . THR A 1 1025 ? -5.021 2.332 -52.197 1.00 92.62 1025 THR A CA 1
ATOM 8079 C C . THR A 1 1025 ? -6.363 1.877 -52.769 1.00 92.62 1025 THR A C 1
ATOM 8081 O O . THR A 1 1025 ? -7.285 2.669 -52.968 1.00 92.62 1025 THR A O 1
ATOM 8084 N N . LEU A 1 1026 ? -6.494 0.572 -52.988 1.00 93.56 1026 LEU A N 1
ATOM 8085 C CA . LEU A 1 1026 ? -7.752 -0.109 -53.273 1.00 93.56 1026 LEU A CA 1
ATOM 8086 C C . LEU A 1 1026 ? -8.444 -0.473 -51.953 1.00 93.56 1026 LEU A C 1
ATOM 8088 O O .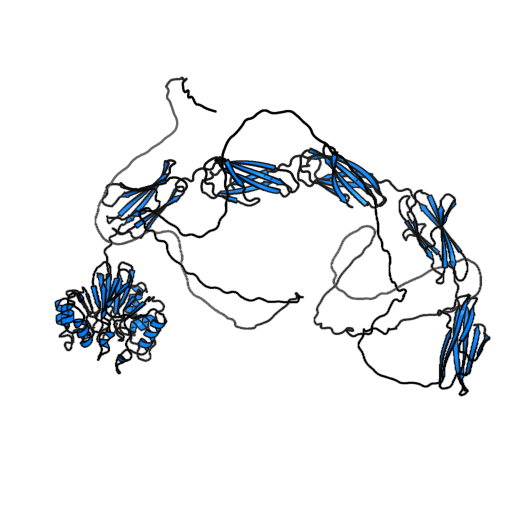 LEU A 1 1026 ? -7.919 -1.284 -51.193 1.00 93.56 1026 LEU A O 1
ATOM 8092 N N . LYS A 1 1027 ? -9.635 0.080 -51.706 1.00 91.19 1027 LYS A N 1
ATOM 8093 C CA . LYS A 1 1027 ? -10.496 -0.308 -50.574 1.00 91.19 1027 LYS A CA 1
ATOM 8094 C C . LYS A 1 1027 ? -11.489 -1.385 -51.034 1.00 91.19 1027 LYS A C 1
ATOM 8096 O O . LYS A 1 1027 ? -12.099 -1.233 -52.095 1.00 91.19 1027 LYS A O 1
ATOM 8101 N N . VAL A 1 1028 ? -11.592 -2.474 -50.269 1.00 85.50 1028 VAL A N 1
ATOM 8102 C CA . VAL A 1 1028 ? -12.223 -3.765 -50.624 1.00 85.50 1028 VAL A CA 1
ATOM 8103 C C . VAL A 1 1028 ? -13.286 -4.157 -49.610 1.00 85.50 1028 VAL A C 1
ATOM 8105 O O . VAL A 1 1028 ? -12.943 -4.146 -48.407 1.00 85.50 1028 VAL A O 1
#

Radius of gyration: 65.14 Å; chains: 1; bounding box: 172×113×168 Å

Secondary structure (DSSP, 8-state):
----------------------------------------------------------------------------------------------------------------------------------------------------------------------------------------S----SS----------------------------------------------------------------------------------------------EEEEEE--SSSSSEETT-EEEEEEEEE-SSPEEEEEEEEEETT--EEEEEEESSSEEEEE--S---EEEEEEEEESSS-EEEEEEEE-EE-----EEEEETTEETTT--EESS--EEEEEEE-SS-S-EEEEEEEE-TTS-EEEPPSSSEEEE---S-EEEEEEEEEEETTS--EEEEEEEEEEPPPP-EEEEEEEES-GGG-BTTS-EEEEEEEE-SS-EEEEEEEEE-TT--EEEEEEESSSEEEE---S-EEEEEEEEEEETT--EEEEEEEEEEBPP--EEEEEETTSSS--EETTSEEEEEEEEES-SS-EEEEEEEE-TTS-EEEEPTTS-EEEE--S-EEEEEEEEEEETTS--EEEEEEEEEEPPPPEEEEEEEESSSEETT-EEEEEEEEET-SSS-EEEEEEEE-TT-SS-EEEEEES-S-EEEE--S-EEEEEEEEEEETT--EEEEEEEEEEEP----EEEEEPPPS-TTSS---EEEEEETT--EEEEE-------TTPPP-SB-TTS-B-HHHHHHHHTSTTEESEEE-S---IIIIIHHHHHHHH-TTSEE--EEE-PPPGGG--TT-S--HHHHHHHHHHHHTT-EEE--TT-EEEETTEEEEEEE-GGG-S--SSGGGGPPEEEEE-GGG--EEEE-TT-BHHHHHHHHHH--TTTT--SEEEPGGGGSSBS-HHHHHHH--SEEEE-S-HHHHT-HHHHTTTHHHHTTT-SEEEETTSS-EEEE-

Sequence (1028 aa):
MKRKLIFTVLLGALLVVLSHSVAVCACDDITVENDLLNNVAEDDKDVDSVAIRLAEHYNSTSFSSPPTFSSAIDENSHIENVTEIQLDIGVENEVQLSQDEVNGIELVENEVLLPEAALGDSLDSVSRDSAVAVEILETATGTNDPPDQKTPPAFESADEVNGIELVENEVLLPEVGLGDSLNSVSRDSAIAVETQETATGTNDPPDQKMPPMAESADKANDIGLVENEVPLPEVGLGDSLNSVSRDLAIAVEIQETATGTNDPPDQKTLPMAESEVKILAKKNLVIHSFDVAGESSHLETYTDIVLVANASSDESITSYTYCILNGQGGYQVIYHGETPKTTYKFTSPGDYMLYAKVTDASGSEAHHTQWISVDDLRPAVSLLIDDVAAEAAEVWTIGLNHFDLKVARVPEDYQQQMYLVYPKGNYQIMPQSNWVKLKFYYPGQYIMRADVSPSTGGSFTYLFPFQVKQAPPLQISKINITPEHDELVTYEKINTQVEYQSPFTIKHFTFCLLDRDHSYSVFYHGSTPRGTVRIVEPGRYHVLVKVKDIYGRSTQNLQTIDVRQIDYKISLLINDEPAKPILSETKHRFEMKIENLPVSARTNLVLIAPDGSYRILPTGSVTTLALDEIGKYTMKAYIRPSIGGLLLHTQTFQVDLVPLNFSDLTLTPRPIRIRQKTNILPTVVGAKGMPTVFSYWLKTPQSQGFTEVLRTSRLDIDWTFDEIGKHQLIVLVTRADRQQMRRMVHFQVLIDLPWAEITQIRADDYKDYGTMAYGIKLNDGTHVMIDGGVHRPEEDEEYSIYNADGSIDPVYSYIKNELDGRVDVWLVTHFHDDHFGNAANIYNNCSDITIKSFVGVTPTASDKMKEVCFGEYMQETLEKIKERGIWREVCHGQVLTYGEMKIEVMHDLHQVSNRWNFNDTTTIFRLNLGRTNKKFIVLGDLYLNSGDVFLANHSAAQLKSDIVSVAHHGIKGVAPIVYDRIRAPIAFIPSFAYTYNNDFWLYKTKPAVYRWANLIIHGVDGTYTLKV